Protein AF-0000000085755835 (afdb_homodimer)

Foldseek 3Di:
DPPPPPPPPPPPPPPPPPPPAFDWFQWPQGIETWDKDWDDFPVDPDTWIKTKFAFAAQFDQCAQVNQLAATHGDHRDPDYHYRYDHFAAEDADDDPLCPQFADVHHYDSRFWGKMKMAIPQADFQFAEEEEQEDDPLHDDFQPTPPNQQVVLCRLLNHMYMTTHFHGDCRQFQALLDRLRAGRNRLSSVLSVLVSCLRTVNRVRHNQQLYEYEYFAVRLQSQQLLLLFPSRVNRHQAYEREQDHCLFLVAWADESVLSNVLLCVLCVLLVQHDPDSVPVNSSSNSVSPDDSVSSVVSSVVCCVVPVQRPRRHGHCNCHSRVDIPVVSLQVLPSQSYQYEYEYEPQQLLVVLCVLVVNDLDQDAAALQLLCCLQWVDRDPVSSVVLCVVQVVQADPVRRCSSSSSNRNCLQRTHLSRLVSQASNVVSNHWYAYEYEYAQFPADPSRRDHPGGYGCRVVCLQSQVQRDPDPPDNGDPLSNVLSSLNSQLVSQCSRPVASCDDDHDDPQADGRDTAYPVFQWHFYRGSRRDIDHCPVVVSSCCLPPVSVVVVVVVPDDDQGLRSDRDDPPPPVSPNHNRHSSNSSCCVPPDPVSVVVVVPPPPPPPVVVPDDPPVVVD/DPPPPPPPPPPPPPPPPPPPDFDWFQWPQGIETWDWDWDDFPVDPDTWIKTKFAFAAQFDQCAQVNQLAATHGDHRDPDYHYRYDHFAAEDADDDPLCVLFAPPHHYDSRFWGKMKMAIPQADFQFAEEEEQEDDPLHDDFQPTPLNQQVVLCRLLNHMYMTTHFHGDCRQFQALLDRLRDGRNRLSSVLSVLVSCLRTVNRVRHHQQLYEYEYFAVRLQSQQLLLLFPSRVNRHQAYEREQDHCLFLVAWADESVLSNVLLCVLCVLLVQHDPDSVPVNSSSNSVSPDDSVSSNVSSVVCCVVPVQRPRRHGHCNCHSRVDIPVVSLQVLPSQSYQYEYEYEPQQLLVVLCVLVVNDLDQDADALQLLCCLQWVWRDPVSSVVLCVVQVVQADPVRRCSSSSSNSNCLQRTHLSRLVSQASNVVSNHWYAYEYEYAQFPADPSRRDHPGGYGCRLSCLQSQVQSDPDPPDNGDPLSNVLSSLNSQLVSQCSRPVASCDDDHDDPQADGRDTAYPVFQWHFYRGSRRDIDHCPVVVSSCCLPPVSVVVVVVVPDDDQGLRSDRDDPPPPVPPNHNDHSSNSSCCVPPDPVSVVVVVPPPPPPPVVVPDDPPVVVD

Organism: Holothuria leucospilota (NCBI:txid206669)

InterPro domains:
  IPR002018 Carboxylesterase, type B [PF00135] (22-541)
  IPR019819 Carboxylesterase type B, conserved site [PS00941] (109-119)
  IPR029058 Alpha/Beta hydrolase fold [G3DSA:3.40.50.1820] (19-554)
  IPR029058 Alpha/Beta hydrolase fold [SSF53474] (23-548)
  IPR050654 Acetylcholinesterase-related enzymes [PTHR43918] (19-557)

Solvent-accessible surface area (backbone atoms only — not comparable to full-atom values): 64314 Å² total; per-residue (Å²): 129,88,76,79,79,77,80,77,78,78,76,76,76,73,77,74,74,69,82,71,76,63,49,68,38,64,44,94,42,32,32,38,33,26,36,76,44,72,48,68,40,96,86,47,95,65,69,36,46,30,40,33,33,24,40,43,62,46,31,42,68,42,46,64,91,36,40,59,43,74,71,43,71,40,71,65,48,86,63,75,44,80,13,72,46,83,52,36,26,31,56,56,77,88,48,78,88,44,45,81,32,46,50,88,53,51,68,26,69,64,16,48,24,32,31,42,38,34,24,69,75,37,51,84,56,14,35,29,37,38,44,35,50,30,43,76,54,41,42,67,36,29,71,16,57,68,56,55,45,62,51,32,21,57,74,42,37,27,30,42,34,28,32,37,47,50,23,40,70,67,8,22,41,29,45,47,43,79,54,19,34,61,38,32,24,56,51,33,48,45,44,46,43,51,43,42,52,74,37,32,52,56,74,36,28,26,50,79,33,20,19,36,30,20,35,35,44,9,2,22,47,42,42,48,37,52,61,10,77,78,40,32,84,54,46,41,29,40,32,22,35,52,31,44,62,58,25,61,89,53,67,68,42,48,38,67,55,30,36,55,44,33,52,54,51,19,55,78,66,74,27,64,45,98,46,82,82,42,46,53,53,30,40,56,47,59,50,69,52,52,72,66,54,50,53,50,47,49,53,49,46,48,67,74,37,52,65,55,73,67,59,45,49,44,45,68,60,55,63,29,66,53,54,70,66,58,43,55,69,66,28,85,47,30,84,31,28,37,38,35,35,40,39,71,31,35,8,48,52,55,47,35,53,69,62,71,56,57,96,57,85,71,86,26,47,62,60,51,37,21,25,68,56,53,29,30,87,42,74,51,55,31,27,48,52,39,28,47,35,44,89,40,41,43,91,86,58,38,28,41,54,26,34,9,51,47,39,19,37,65,46,40,54,40,30,50,53,51,51,52,36,50,46,31,73,40,55,18,54,31,36,36,39,38,34,62,47,58,53,96,68,50,84,61,75,82,50,87,83,48,23,34,55,68,46,66,50,42,31,46,22,22,48,54,63,45,91,44,93,87,52,82,62,50,71,62,48,38,52,41,17,51,52,45,24,43,27,53,39,12,23,48,67,64,62,33,49,60,32,81,65,78,69,61,86,82,46,62,76,73,52,71,37,39,82,83,65,37,30,28,33,33,45,38,89,64,38,46,76,48,55,54,80,65,44,39,55,34,39,26,60,71,50,26,49,58,51,52,58,58,56,59,67,76,76,78,41,41,15,64,76,68,66,73,80,80,66,76,62,80,86,71,66,51,65,41,49,69,46,48,41,44,46,72,74,70,46,55,72,63,56,49,42,45,54,53,59,51,76,55,68,69,62,59,74,70,73,63,76,70,42,74,81,60,101,132,86,76,76,79,76,77,77,77,76,75,73,75,70,78,74,72,66,82,72,76,62,48,70,38,64,44,93,43,32,33,39,33,25,37,74,46,74,49,69,39,98,87,45,94,66,70,36,46,30,40,32,32,24,39,44,61,45,30,43,68,40,47,65,91,36,40,55,43,74,71,44,70,39,72,65,49,86,62,75,44,80,12,72,47,84,52,36,25,31,56,56,77,90,48,77,88,45,45,83,42,47,52,88,55,50,69,27,67,62,16,48,26,32,32,42,37,34,25,69,75,36,50,84,56,14,34,28,37,39,44,36,51,31,46,76,52,42,42,67,39,32,71,20,50,75,55,50,44,60,52,30,21,55,74,41,38,27,32,41,33,28,32,36,46,48,22,40,72,66,9,22,42,31,43,46,43,80,55,18,34,62,37,33,25,56,51,34,48,46,43,47,44,50,44,42,51,74,37,32,51,57,74,36,26,25,50,78,33,20,20,35,30,19,35,34,44,10,2,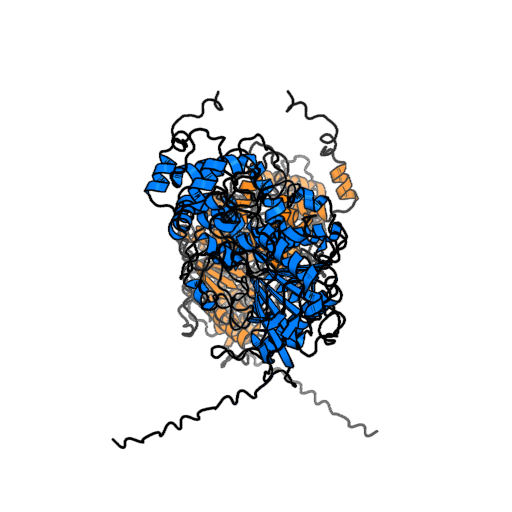23,46,43,42,48,37,50,61,9,78,79,39,32,86,54,45,38,30,39,32,24,34,53,32,43,61,59,25,62,89,53,66,66,40,47,37,68,54,30,35,56,44,33,52,55,51,19,57,77,68,74,26,65,45,98,45,82,82,42,44,53,54,30,40,55,46,58,51,69,52,51,72,66,55,50,54,50,48,49,52,51,44,48,67,75,37,54,66,55,74,68,59,45,51,44,45,69,59,54,63,28,64,52,56,71,67,58,42,55,69,66,28,86,47,29,84,31,29,36,36,36,35,39,39,72,30,35,8,49,52,55,45,34,52,68,61,71,56,58,96,57,86,71,84,26,46,63,60,51,38,19,23,66,55,52,28,29,86,42,73,50,53,31,27,47,50,38,26,48,36,42,89,40,42,43,92,86,58,38,29,40,55,25,35,9,50,46,39,18,38,66,44,40,55,39,30,50,54,49,50,52,39,50,45,31,73,40,54,17,54,31,35,36,40,38,34,64,48,58,54,95,68,47,84,60,72,80,50,87,83,46,23,33,54,68,45,66,46,40,30,46,21,24,49,55,63,44,88,44,92,87,52,81,60,50,70,62,50,38,50,41,16,50,52,45,25,43,26,53,39,12,24,50,68,65,65,33,48,62,33,83,66,78,70,63,85,81,47,58,77,72,51,69,36,39,82,84,65,38,30,27,32,33,45,39,91,65,37,48,77,48,55,53,79,66,45,39,56,35,40,26,60,72,49,27,48,58,52,52,58,57,57,60,68,74,74,78,41,40,12,64,78,69,69,76,81,80,66,76,62,80,86,70,68,50,66,43,49,66,47,48,42,44,46,73,73,69,47,55,73,63,58,49,43,47,57,55,58,50,76,61,67,69,61,61,72,68,72,60,73,74,46,74,76,69,100

Secondary structure (DSSP, 8-state):
-----------------------EEE-SS-EEE-EEEEE--TTSSS-EEEEEEEEEE-B----GGGTTS---BPPP-SSEEE--SPPPBPS----GGGTTTS-SPPB-S---EEEEEEETTPPTTEEEEEEE--STTTS--TTSTT---HHHHHHHT-EEEEE----HHHHH---SSSSS-S-HHHHHHHHHHHHHHHHGGGGTEEEEEEEEEEETHHHHHHHHHHH-HHHHTT-SEEEEES--TTSGGGPPBPHHHHHHHHHHHHHHHT---SSTT-HHHHHHHHHTS-HHHHHHHHHHHHHH-TTS-TT--B--SSS-SS-HHHHHHH-TTTTSEEEEEEETBHHHHHHHHHTT--SSPPP--HHHHHHHHHS---HHHHHHHHHHTGGGS-TTS--HHHHHHHHHIIIIIHHHHHHHHHHHHHT--EEEEEE----SS-SSTT-TT--BTTHHHHHHTTGGGS--TT----HHHHHHHHHHHHHHHHHHHHS-TTSSSPPPTTS---PPP-TTT-EEEEESSS--EEESTTHHHHHIIIIIHHHHHHHTTTS--------S-----TT------HHHHHHHHH--HHHHHHHHHSS---SHHHHS---STT-/-----------------------EEE-SS-EEE-EEEEE--TT-SS-EEEEEEEEEE-B----GGGTTS---BPPP-SSEEE--SPPPBPS----GGGTTTS-SPPB-S---EEEEEEETTPPTTEEEEEEE--STTTS--TTSGGG--HHHHHHHT-EEEEE----HHHHH---SSSSS-S-HHHHHHHHHHHHHHHHGGGGTEEEEEEEEEEETHHHHHHHHHHH-HHHHTT-SEEEEES--TTSGGGPPBPHHHHHHHHHHHHHHHT---SSTT-HHHHHHHHHTS-HHHHHHHHHHHHHH-TTS-TT--B--SSS-SS-HHHHHHH-TTTTSEEEEEEETBHHHHHHHHHTT--SSPPP--HHHHHHHHHS---HHHHHHHHHHTGGGS-TTS--HHHHHHHHHIIIIIHHHHHHHHHHHHHT--EEEEEE----SS-SSTT-TT--BTTHHHHHHTTGGGS--TT----HHHHHHHHHHHHHHHHHHHHS-TTSSSPPPTTS---PPP-TTT-EEEEESSS--EEESTTHHHHHIIIIIHHHHHHHTTTS--------S-----TT------HHHHHHHHH--HHHHHHHHHS----SHHHHS---TTT-

pLDDT: mean 81.97, std 22.8, range [16.27, 98.81]

Structure (mmCIF, N/CA/C/O backbone):
data_AF-0000000085755835-model_v1
#
loop_
_entity.id
_entity.type
_entity.pdbx_description
1 polymer Acetylcholinesterase
#
loop_
_atom_site.group_PDB
_atom_site.id
_atom_site.type_symbol
_atom_site.label_atom_id
_atom_site.label_alt_id
_atom_site.label_comp_id
_atom_site.label_asym_id
_atom_site.label_entity_id
_atom_site.label_seq_id
_atom_site.pdbx_PDB_ins_code
_atom_site.Cartn_x
_atom_site.Cartn_y
_atom_site.Cartn_z
_atom_site.occupancy
_atom_site.B_iso_or_equiv
_atom_site.auth_seq_id
_atom_site.auth_comp_id
_atom_site.auth_asym_id
_atom_site.auth_atom_id
_atom_site.pdbx_PDB_model_num
ATOM 1 N N . MET A 1 1 ? -49.781 -33.688 25.578 1 23.83 1 MET A N 1
ATOM 2 C CA . MET A 1 1 ? -48.594 -34.25 24.938 1 23.83 1 MET A CA 1
ATOM 3 C C . MET A 1 1 ? -48.938 -34.812 23.547 1 23.83 1 MET A C 1
ATOM 5 O O . MET A 1 1 ? -48.625 -35.969 23.25 1 23.83 1 MET A O 1
ATOM 9 N N . LYS A 1 2 ? -49.875 -34.062 22.859 1 28.98 2 LYS A N 1
ATOM 10 C CA . LYS A 1 2 ? -50.438 -34.688 21.656 1 28.98 2 LYS A CA 1
ATOM 11 C C . LYS A 1 2 ? -49.375 -34.906 20.578 1 28.98 2 LYS A C 1
ATOM 13 O O . LYS A 1 2 ? -48.75 -33.969 20.109 1 28.98 2 LYS A O 1
ATOM 18 N N . LEU A 1 3 ? -48.844 -36.188 20.5 1 27.78 3 LEU A N 1
ATOM 19 C CA . LEU A 1 3 ? -47.719 -36.781 19.734 1 27.78 3 LEU A CA 1
ATOM 20 C C . LEU A 1 3 ? -48.031 -36.781 18.25 1 27.78 3 LEU A C 1
ATOM 22 O O . LEU A 1 3 ? -48.969 -37.469 17.812 1 27.78 3 LEU A O 1
ATOM 26 N N . LEU A 1 4 ? -48.094 -35.656 17.578 1 38.84 4 LEU A N 1
ATOM 27 C CA . LEU A 1 4 ? -48.344 -35.656 16.141 1 38.84 4 LEU A CA 1
ATOM 28 C C . LEU A 1 4 ? -47.312 -36.5 15.422 1 38.84 4 LEU A C 1
ATOM 30 O O . LEU A 1 4 ? -46.125 -36.281 15.539 1 38.84 4 LEU A O 1
ATOM 34 N N . SER A 1 5 ? -47.719 -37.781 15.047 1 31.34 5 SER A N 1
ATOM 35 C CA . SER A 1 5 ? -47 -38.812 14.305 1 31.34 5 SER A CA 1
ATOM 36 C C . SER A 1 5 ? -46.688 -38.344 12.883 1 31.34 5 SER A C 1
ATOM 38 O O . SER A 1 5 ? -47.594 -38.094 12.094 1 31.34 5 SER A O 1
ATOM 40 N N . VAL A 1 6 ? -45.688 -37.562 12.719 1 38.47 6 VAL A N 1
ATOM 41 C CA . VAL A 1 6 ? -45.281 -37.188 11.383 1 38.47 6 VAL A CA 1
ATOM 42 C C . VAL A 1 6 ? -44.812 -38.406 10.602 1 38.47 6 VAL A C 1
ATOM 44 O O . VAL A 1 6 ? -43.875 -39.094 11 1 38.47 6 VAL A O 1
ATOM 47 N N . VAL A 1 7 ? -45.719 -39.062 9.828 1 35.09 7 VAL A N 1
ATOM 48 C CA . VAL A 1 7 ? -45.469 -40.125 8.891 1 35.09 7 VAL A CA 1
ATOM 49 C C . VAL A 1 7 ? -44.5 -39.656 7.812 1 35.09 7 VAL A C 1
ATOM 51 O O . VAL A 1 7 ? -44.781 -38.719 7.066 1 35.09 7 VAL A O 1
ATOM 54 N N . VAL A 1 8 ? -43.25 -39.875 8.023 1 36.06 8 VAL A N 1
ATOM 55 C CA . VAL A 1 8 ? -42.188 -39.656 7.047 1 36.06 8 VAL A CA 1
ATOM 56 C C . VAL A 1 8 ? -42.344 -40.625 5.875 1 36.06 8 VAL A C 1
ATOM 58 O O . VAL A 1 8 ? -42.25 -41.844 6.043 1 36.06 8 VAL A O 1
ATOM 61 N N . LEU A 1 9 ? -43.188 -40.281 4.926 1 34 9 LEU A N 1
ATOM 62 C CA . LEU A 1 9 ? -43.281 -41.062 3.68 1 34 9 LEU A CA 1
ATOM 63 C C . LEU A 1 9 ? -41.938 -41.094 2.969 1 34 9 LEU A C 1
ATOM 65 O O . LEU A 1 9 ? -41.406 -40.062 2.582 1 34 9 LEU A O 1
ATOM 69 N N . ALA A 1 10 ? -41.219 -42.188 3.125 1 34.81 10 ALA A N 1
ATOM 70 C CA . ALA A 1 10 ? -40 -42.562 2.424 1 34.81 10 ALA A CA 1
ATOM 71 C C . ALA A 1 10 ? -40.25 -42.719 0.925 1 34.81 10 ALA A C 1
ATOM 73 O O . ALA A 1 10 ? -40.969 -43.625 0.491 1 34.81 10 ALA A O 1
ATOM 74 N N . PHE A 1 11 ? -40.375 -41.625 0.234 1 34.16 11 PHE A N 1
ATOM 75 C CA . PHE A 1 11 ? -40.375 -41.719 -1.221 1 34.16 11 PHE A CA 1
ATOM 76 C C . PHE A 1 11 ? -39.125 -42.438 -1.708 1 34.16 11 PHE A C 1
ATOM 78 O O . PHE A 1 11 ? -38.031 -41.969 -1.535 1 34.16 11 PHE A O 1
ATOM 85 N N . SER A 1 12 ? -39.219 -43.75 -1.817 1 31.33 12 SER A N 1
ATOM 86 C CA . SER A 1 12 ? -38.219 -44.531 -2.504 1 31.33 12 SER A CA 1
ATOM 87 C C . SER A 1 12 ? -38.062 -44.125 -3.961 1 31.33 12 SER A C 1
ATOM 89 O O . SER A 1 12 ? -39 -44.281 -4.758 1 31.33 12 SER A O 1
ATOM 91 N N . THR A 1 13 ? -37.375 -43.062 -4.227 1 33.41 13 THR A N 1
ATOM 92 C CA . THR A 1 13 ? -37 -42.812 -5.609 1 33.41 13 THR A CA 1
ATOM 93 C C . THR A 1 13 ? -36.312 -44.031 -6.219 1 33.41 13 THR A C 1
ATOM 95 O O . THR A 1 13 ? -35.25 -44.438 -5.766 1 33.41 13 THR A O 1
ATOM 98 N N . THR A 1 14 ? -37.031 -44.969 -6.676 1 33.5 14 THR A N 1
ATOM 99 C CA . THR A 1 14 ? -36.5 -46 -7.555 1 33.5 14 THR A CA 1
ATOM 100 C C . THR A 1 14 ? -35.781 -45.344 -8.734 1 33.5 14 THR A C 1
ATOM 102 O O . THR A 1 14 ? -36.375 -44.625 -9.523 1 33.5 14 THR A O 1
ATOM 105 N N . ILE A 1 15 ? -34.5 -45.125 -8.609 1 34.16 15 ILE A N 1
ATOM 106 C CA . ILE A 1 15 ? -33.656 -44.906 -9.781 1 34.16 15 ILE A CA 1
ATOM 107 C C . ILE A 1 15 ? -33.875 -46.031 -10.789 1 34.16 15 ILE A C 1
ATOM 109 O O . ILE A 1 15 ? -33.531 -47.188 -10.516 1 34.16 15 ILE A O 1
ATOM 113 N N . VAL A 1 16 ? -34.969 -46.062 -11.516 1 35.31 16 VAL A N 1
ATOM 114 C CA . VAL A 1 16 ? -35.062 -46.906 -12.703 1 35.31 16 VAL A CA 1
ATOM 115 C C . VAL A 1 16 ? -33.781 -46.812 -13.531 1 35.31 16 VAL A C 1
ATOM 117 O O . VAL A 1 16 ? -33.469 -45.75 -14.055 1 35.31 16 VAL A O 1
ATOM 120 N N . GLU A 1 17 ? -32.812 -47.594 -13.266 1 36.12 17 GLU A N 1
ATOM 121 C CA . GLU A 1 17 ? -31.688 -47.844 -14.18 1 36.12 17 GLU A CA 1
ATOM 122 C C . GLU A 1 17 ? -32.188 -48.188 -15.578 1 36.12 17 GLU A C 1
ATOM 124 O O . GLU A 1 17 ? -32.719 -49.25 -15.82 1 36.12 17 GLU A O 1
ATOM 129 N N . SER A 1 18 ? -32.938 -47.375 -16.234 1 37.66 18 SER A N 1
ATOM 130 C CA . SER A 1 18 ? -33.125 -47.688 -17.656 1 37.66 18 SER A CA 1
ATOM 131 C C . SER A 1 18 ? -31.922 -48.406 -18.25 1 37.66 18 SER A C 1
ATOM 133 O O . SER A 1 18 ? -30.781 -48.188 -17.812 1 37.66 18 SER A O 1
ATOM 135 N N . GLY A 1 19 ? -31.922 -49.594 -18.625 1 41.84 19 GLY A N 1
ATOM 136 C CA . GLY A 1 19 ? -30.938 -50.469 -19.266 1 41.84 19 GLY A CA 1
ATOM 137 C C . GLY A 1 19 ? -29.969 -49.688 -20.156 1 41.84 19 GLY A C 1
ATOM 138 O O . GLY A 1 19 ? -30 -49.844 -21.375 1 41.84 19 GLY A O 1
ATOM 139 N N . LEU A 1 20 ? -29.781 -48.5 -20.078 1 49.25 20 LEU A N 1
ATOM 140 C CA . LEU A 1 20 ? -28.875 -47.781 -20.969 1 49.25 20 LEU A CA 1
ATOM 141 C C . LEU A 1 20 ? -27.531 -48.5 -21.094 1 49.25 20 LEU A C 1
ATOM 143 O O . LEU A 1 20 ? -26.891 -48.781 -20.078 1 49.25 20 LEU A O 1
ATOM 147 N N . ARG A 1 21 ? -27.281 -49.219 -22.219 1 68.62 21 ARG A N 1
ATOM 148 C CA . ARG A 1 21 ? -26.109 -50 -22.625 1 68.62 21 ARG A CA 1
ATOM 149 C C . ARG A 1 21 ? -24.828 -49.219 -22.328 1 68.62 21 ARG A C 1
ATOM 151 O O . ARG A 1 21 ? -24.734 -48.031 -22.625 1 68.62 21 ARG A O 1
ATOM 158 N N . HIS A 1 22 ? -23.953 -49.75 -21.484 1 82.19 22 HIS A N 1
ATOM 159 C CA . HIS A 1 22 ? -22.609 -49.219 -21.203 1 82.19 22 HIS A CA 1
ATOM 160 C C . HIS A 1 22 ? -21.859 -48.938 -22.5 1 82.19 22 HIS A C 1
ATOM 162 O O . HIS A 1 22 ? -21.891 -49.719 -23.438 1 82.19 22 HIS A O 1
ATOM 168 N N . PRO A 1 23 ? -21.469 -47.656 -22.578 1 90.81 23 PRO A N 1
ATOM 169 C CA . PRO A 1 23 ? -20.672 -47.344 -23.766 1 90.81 23 PRO A CA 1
ATOM 170 C C . PRO A 1 23 ? -19.359 -48.125 -23.812 1 90.81 23 PRO A C 1
ATOM 172 O O . PRO A 1 23 ? -18.719 -48.344 -22.766 1 90.81 23 PRO A O 1
ATOM 175 N N . SER A 1 24 ? -19.016 -48.656 -24.938 1 93.69 24 SER A N 1
ATOM 176 C CA . SER A 1 24 ? -17.781 -49.375 -25.125 1 93.69 24 SER A CA 1
ATOM 177 C C . SER A 1 24 ? -16.938 -48.781 -26.25 1 93.69 24 SER A C 1
ATOM 179 O O . SER A 1 24 ? -17.484 -48.344 -27.266 1 93.69 24 SER A O 1
ATOM 181 N N . VAL A 1 25 ? -15.68 -48.688 -26.047 1 95 25 VAL A N 1
ATOM 182 C CA . VAL A 1 25 ? -14.75 -48.125 -27.031 1 95 25 VAL A CA 1
ATOM 183 C C . VAL A 1 25 ? -13.602 -49.125 -27.266 1 95 25 VAL A C 1
ATOM 185 O O . VAL A 1 25 ? -13.016 -49.625 -26.328 1 95 25 VAL A O 1
ATOM 188 N N . ASP A 1 26 ? -13.234 -49.344 -28.5 1 93.19 26 ASP A N 1
ATOM 189 C CA . ASP A 1 26 ? -12.094 -50.188 -28.859 1 93.19 26 ASP A CA 1
ATOM 190 C C . ASP A 1 26 ? -10.82 -49.344 -28.984 1 93.19 26 ASP A C 1
ATOM 192 O O . ASP A 1 26 ? -10.75 -48.438 -29.812 1 93.19 26 ASP A O 1
ATOM 196 N N . THR A 1 27 ? -9.891 -49.688 -28.141 1 91.69 27 THR A N 1
ATOM 197 C CA . THR A 1 27 ? -8.594 -49.031 -28.188 1 91.69 27 THR A CA 1
ATOM 198 C C . THR A 1 27 ? -7.508 -49.969 -28.656 1 91.69 27 THR A C 1
ATOM 200 O O . THR A 1 27 ? -7.789 -51.125 -28.969 1 91.69 27 THR A O 1
ATOM 203 N N . GLY A 1 28 ? -6.262 -49.438 -28.781 1 87 28 GLY A N 1
ATOM 204 C CA . GLY A 1 28 ? -5.137 -50.312 -29.094 1 87 28 GLY A CA 1
ATOM 205 C C . GLY A 1 28 ? -4.82 -51.312 -28.016 1 87 28 GLY A C 1
ATOM 206 O O . GLY A 1 28 ? -4.172 -52.344 -28.266 1 87 28 GLY A O 1
ATOM 207 N N . LEU A 1 29 ? -5.375 -51.094 -26.812 1 90.69 29 LEU A N 1
ATOM 208 C CA . LEU A 1 29 ? -5.102 -51.969 -25.672 1 90.69 29 LEU A CA 1
ATOM 209 C C . LEU A 1 29 ? -6.219 -53 -25.5 1 90.69 29 LEU A C 1
ATOM 211 O O . LEU A 1 29 ? -6.027 -54.031 -24.828 1 90.69 29 LEU A O 1
ATOM 215 N N . GLY A 1 30 ? -7.312 -52.688 -26.016 1 91.81 30 GLY A N 1
ATOM 216 C CA . GLY A 1 30 ? -8.516 -53.5 -25.844 1 91.81 30 GLY A CA 1
ATOM 217 C C . GLY A 1 30 ? -9.781 -52.688 -25.734 1 91.81 30 GLY A C 1
ATOM 218 O O . GLY A 1 30 ? -9.75 -51.469 -25.953 1 91.81 30 GLY A O 1
ATOM 219 N N . THR A 1 31 ? -10.859 -53.406 -25.516 1 95.12 31 THR A N 1
ATOM 220 C CA . THR A 1 31 ? -12.148 -52.75 -25.406 1 95.12 31 THR A CA 1
ATOM 221 C C . THR A 1 31 ? -12.375 -52.219 -24 1 95.12 31 THR A C 1
ATOM 223 O O . THR A 1 31 ? -12.18 -52.969 -23.016 1 95.12 31 THR A O 1
ATOM 226 N N . VAL A 1 32 ? -12.773 -50.969 -23.906 1 96.5 32 VAL A N 1
ATOM 227 C CA . VAL A 1 32 ? -13.008 -50.312 -22.609 1 96.5 32 VAL A CA 1
ATOM 228 C C . VAL A 1 32 ? -14.5 -50.062 -22.438 1 96.5 32 VAL A C 1
ATOM 230 O O . VAL A 1 32 ? -15.148 -49.469 -23.312 1 96.5 32 VAL A O 1
ATOM 233 N N . LEU A 1 33 ? -15.047 -50.531 -21.328 1 96.56 33 LEU A N 1
ATOM 234 C CA . LEU A 1 33 ? -16.453 -50.312 -20.984 1 96.56 33 LEU A CA 1
ATOM 235 C C . LEU A 1 33 ? -16.594 -49.156 -19.984 1 96.56 33 LEU A C 1
ATOM 237 O O . LEU A 1 33 ? -16.016 -49.219 -18.891 1 96.56 33 LEU A O 1
ATOM 241 N N . GLY A 1 34 ? -17.344 -48.188 -20.422 1 96.19 34 GLY A N 1
ATOM 242 C CA . GLY A 1 34 ? -17.547 -47.031 -19.547 1 96.19 34 GLY A CA 1
ATOM 243 C C . GLY A 1 34 ? -18.984 -46.906 -19.047 1 96.19 34 GLY A C 1
ATOM 244 O O . GLY A 1 34 ? -19.688 -47.906 -18.938 1 96.19 34 GLY A O 1
ATOM 245 N N . GLN A 1 35 ? -19.266 -45.656 -18.516 1 94.94 35 GLN A N 1
ATOM 246 C CA . GLN A 1 35 ? -20.594 -45.312 -18.016 1 94.94 35 GLN A CA 1
ATOM 247 C C . GLN A 1 35 ? -21.125 -44.031 -18.688 1 94.94 35 GLN A C 1
ATOM 249 O O . GLN A 1 35 ? -20.391 -43.375 -19.406 1 94.94 35 GLN A O 1
ATOM 254 N N . ARG A 1 36 ? -22.469 -43.875 -18.484 1 93.94 36 ARG A N 1
ATOM 255 C CA . ARG A 1 36 ? -23.125 -42.688 -19 1 93.94 36 ARG A CA 1
ATOM 256 C C . ARG A 1 36 ? -23.859 -41.938 -17.891 1 93.94 36 ARG A C 1
ATOM 258 O O . ARG A 1 36 ? -24.359 -42.562 -16.953 1 93.94 36 ARG A O 1
ATOM 265 N N . ARG A 1 37 ? -23.766 -40.688 -17.969 1 91.69 37 ARG A N 1
ATOM 266 C CA . ARG A 1 37 ? -24.5 -39.812 -17.062 1 91.69 37 ARG A CA 1
ATOM 267 C C . ARG A 1 37 ? -25.078 -38.625 -17.797 1 91.69 37 ARG A C 1
ATOM 269 O O . ARG A 1 37 ? -24.438 -38.062 -18.688 1 91.69 37 ARG A O 1
ATOM 276 N N . ASN A 1 38 ? -26.391 -38.312 -17.484 1 91.94 38 ASN A N 1
ATOM 277 C CA . ASN A 1 38 ? -26.984 -37.094 -17.984 1 91.94 38 ASN A CA 1
ATOM 278 C C . ASN A 1 38 ? -26.719 -35.938 -17.031 1 91.94 38 ASN A C 1
ATOM 280 O O . ASN A 1 38 ? -27.25 -35.906 -15.922 1 91.94 38 ASN A O 1
ATOM 284 N N . PHE A 1 39 ? -25.938 -35.031 -17.5 1 91.06 39 PHE A N 1
ATOM 285 C CA . PHE A 1 39 ? -25.688 -33.844 -16.688 1 91.06 39 PHE A CA 1
ATOM 286 C C . PHE A 1 39 ? -26.766 -32.812 -16.906 1 91.06 39 PHE A C 1
ATOM 288 O O . PHE A 1 39 ? -27.016 -32.375 -18.047 1 91.06 39 PHE A O 1
ATOM 295 N N . SER A 1 40 ? -27.438 -32.438 -15.781 1 89.12 40 SER A N 1
ATOM 296 C CA . SER A 1 40 ? -28.484 -31.406 -15.805 1 89.12 40 SER A CA 1
ATOM 297 C C . SER A 1 40 ? -28.359 -30.469 -14.602 1 89.12 40 SER A C 1
ATOM 299 O O . SER A 1 40 ? -27.953 -30.891 -13.523 1 89.12 40 SER A O 1
ATOM 301 N N . THR A 1 41 ? -28.547 -29.25 -14.82 1 84.44 41 THR A N 1
ATOM 302 C CA . THR A 1 41 ? -28.594 -28.234 -13.773 1 84.44 41 THR A CA 1
ATOM 303 C C . THR A 1 41 ? -29.688 -27.203 -14.07 1 84.44 41 THR A C 1
ATOM 305 O O . THR A 1 41 ? -30.109 -27.062 -15.219 1 84.44 41 THR A O 1
ATOM 308 N N . ARG A 1 42 ? -30.156 -26.484 -13.031 1 82.75 42 ARG A N 1
ATOM 309 C CA . ARG A 1 42 ? -31.203 -25.469 -13.188 1 82.75 42 ARG A CA 1
ATOM 310 C C . ARG A 1 42 ? -30.719 -24.312 -14.047 1 82.75 42 ARG A C 1
ATOM 312 O O . ARG A 1 42 ? -31.516 -23.5 -14.516 1 82.75 42 ARG A O 1
ATOM 319 N N . PHE A 1 43 ? -29.438 -24.297 -14.273 1 83.31 43 PHE A N 1
ATOM 320 C CA . PHE A 1 43 ? -28.859 -23.125 -14.945 1 83.31 43 PHE A CA 1
ATOM 321 C C . PHE A 1 43 ? -28.688 -23.406 -16.438 1 83.31 43 PHE A C 1
ATOM 323 O O . PHE A 1 43 ? -28.375 -22.484 -17.203 1 83.31 43 PHE A O 1
ATOM 330 N N . LEU A 1 44 ? -28.828 -24.656 -16.812 1 82.94 44 LEU A N 1
ATOM 331 C CA . LEU A 1 44 ? -28.734 -25.016 -18.234 1 82.94 44 LEU A CA 1
ATOM 332 C C . LEU A 1 44 ? -30.094 -25.469 -18.766 1 82.94 44 LEU A C 1
ATOM 334 O O . LEU A 1 44 ? -30.844 -26.156 -18.062 1 82.94 44 LEU A O 1
ATOM 338 N N . LYS A 1 45 ? -30.422 -25.109 -19.938 1 80.06 45 LYS A N 1
ATOM 339 C CA . LYS A 1 45 ? -31.703 -25.422 -20.547 1 80.06 45 LYS A CA 1
ATOM 340 C C . LYS A 1 45 ? -31.828 -26.922 -20.844 1 80.06 45 LYS A C 1
ATOM 342 O O . LYS A 1 45 ? -32.906 -27.5 -20.656 1 80.06 45 LYS A O 1
ATOM 347 N N . GLU A 1 46 ? -30.766 -27.547 -21.328 1 85.88 46 GLU A N 1
ATOM 348 C CA . GLU A 1 46 ? -30.828 -28.938 -21.766 1 85.88 46 GLU A CA 1
ATOM 349 C C . GLU A 1 46 ? -29.828 -29.797 -20.984 1 85.88 46 GLU A C 1
ATOM 351 O O . GLU A 1 46 ? -28.797 -29.312 -20.547 1 85.88 46 GLU A O 1
ATOM 356 N N . SER A 1 47 ? -30.25 -30.984 -20.844 1 91.31 47 SER A N 1
ATOM 357 C CA . SER A 1 47 ? -29.344 -31.984 -20.281 1 91.31 47 SER A CA 1
ATOM 358 C C . SER A 1 47 ? -28.375 -32.5 -21.344 1 91.31 47 SER A C 1
ATOM 360 O O . SER A 1 47 ? -28.703 -32.531 -22.531 1 91.31 47 SER A O 1
ATOM 362 N N . VAL A 1 48 ? -27.188 -32.812 -20.875 1 93.25 48 VAL A N 1
ATOM 363 C CA . VAL A 1 48 ? -26.172 -33.344 -21.781 1 93.25 48 VAL A CA 1
ATOM 364 C C . VAL A 1 48 ? -25.688 -34.719 -21.297 1 93.25 48 VAL A C 1
ATOM 366 O O . VAL A 1 48 ? -25.266 -34.844 -20.156 1 93.25 48 VAL A O 1
ATOM 369 N N . GLU A 1 49 ? -25.766 -35.656 -22.156 1 95.19 49 GLU A N 1
ATOM 370 C CA . GLU A 1 49 ? -25.203 -36.969 -21.812 1 95.19 49 GLU A CA 1
ATOM 371 C C . GLU A 1 49 ? -23.688 -36.969 -21.891 1 95.19 49 GLU A C 1
ATOM 373 O O . GLU A 1 49 ? -23.109 -36.438 -22.859 1 95.19 49 GLU A O 1
ATOM 378 N N . VAL A 1 50 ? -23.125 -37.469 -20.875 1 95.75 50 VAL A N 1
ATOM 379 C CA . VAL A 1 50 ? -21.672 -37.625 -20.844 1 95.75 50 VAL A CA 1
ATOM 380 C C . VAL A 1 50 ? -21.312 -39.094 -20.656 1 95.75 50 VAL A C 1
ATOM 382 O O . VAL A 1 50 ? -21.781 -39.75 -19.734 1 95.75 50 VAL A O 1
ATOM 385 N N . ARG A 1 51 ? -20.547 -39.625 -21.609 1 96.81 51 ARG A N 1
ATOM 386 C CA . ARG A 1 51 ? -19.891 -40.906 -21.438 1 96.81 51 ARG A CA 1
ATOM 387 C C . ARG A 1 51 ? -18.547 -40.781 -20.75 1 96.81 51 ARG A C 1
ATOM 389 O O . ARG A 1 51 ? -17.75 -39.906 -21.094 1 96.81 51 ARG A O 1
ATOM 396 N N . TYR A 1 52 ? -18.359 -41.594 -19.781 1 96 52 TYR A N 1
ATOM 397 C CA . TYR A 1 52 ? -17.078 -41.438 -19.078 1 96 52 TYR A CA 1
ATOM 398 C C . TYR A 1 52 ? -16.5 -42.812 -18.734 1 96 52 TYR A C 1
ATOM 400 O O . TYR A 1 52 ? -17.234 -43.781 -18.562 1 96 52 TYR A O 1
ATOM 408 N N . TYR A 1 53 ? -15.25 -42.875 -18.75 1 96.81 53 TYR A N 1
ATOM 409 C CA . TYR A 1 53 ? -14.414 -44.062 -18.531 1 96.81 53 TYR A CA 1
ATOM 410 C C . TYR A 1 53 ? -13.398 -43.812 -17.422 1 96.81 53 TYR A C 1
ATOM 412 O O . TYR A 1 53 ? -12.57 -42.906 -17.531 1 96.81 53 TYR A O 1
ATOM 420 N N . LEU A 1 54 ? -13.516 -44.594 -16.359 1 95.25 54 LEU A N 1
ATOM 421 C CA . LEU A 1 54 ? -12.68 -44.375 -15.18 1 95.25 54 LEU A CA 1
ATOM 422 C C . LEU A 1 54 ? -11.633 -45.469 -15.039 1 95.25 54 LEU A C 1
ATOM 424 O O . LEU A 1 54 ? -11.906 -46.625 -15.336 1 95.25 54 LEU A O 1
ATOM 428 N N . GLY A 1 55 ? -10.414 -45.031 -14.633 1 95.06 55 GLY A N 1
ATOM 429 C CA . GLY A 1 55 ? -9.406 -46 -14.195 1 95.06 55 GLY A CA 1
ATOM 430 C C . GLY A 1 55 ? -8.828 -46.812 -15.336 1 95.06 55 GLY A C 1
ATOM 431 O O . GLY A 1 55 ? -8.602 -48 -15.188 1 95.06 55 GLY A O 1
ATOM 432 N N . ILE A 1 56 ? -8.664 -46.219 -16.438 1 96.94 56 ILE A N 1
ATOM 433 C CA . ILE A 1 56 ? -7.988 -46.906 -17.531 1 96.94 56 ILE A CA 1
ATOM 434 C C . ILE A 1 56 ? -6.48 -46.938 -17.281 1 96.94 56 ILE A C 1
ATOM 436 O O . ILE A 1 56 ? -5.867 -45.875 -17.078 1 96.94 56 ILE A O 1
ATOM 440 N N . PRO A 1 57 ? -5.848 -48.094 -17.25 1 96.88 57 PRO A N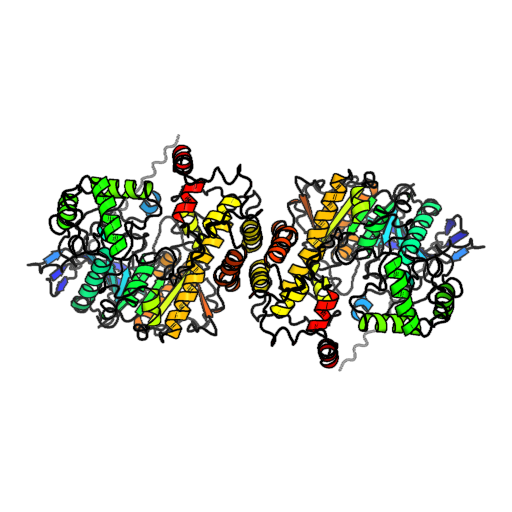 1
ATOM 441 C CA . PRO A 1 57 ? -4.398 -48.094 -17.031 1 96.88 57 PRO A CA 1
ATOM 442 C C . PRO A 1 57 ? -3.625 -47.531 -18.219 1 96.88 57 PRO A C 1
ATOM 444 O O . PRO A 1 57 ? -3.828 -47.969 -19.359 1 96.88 57 PRO A O 1
ATOM 447 N N . TYR A 1 58 ? -2.783 -46.625 -18 1 97.75 58 TYR A N 1
ATOM 448 C CA . TYR A 1 58 ? -1.926 -46.156 -19.078 1 97.75 58 TYR A CA 1
ATOM 449 C C . TYR A 1 58 ? -0.513 -46.688 -18.938 1 97.75 58 TYR A C 1
ATOM 451 O O . TYR A 1 58 ? 0.311 -46.531 -19.844 1 97.75 58 TYR A O 1
ATOM 459 N N . ALA A 1 59 ? -0.238 -47.344 -17.844 1 98.25 59 ALA A N 1
ATOM 460 C CA . ALA A 1 59 ? 1.065 -47.938 -17.562 1 98.25 59 ALA A CA 1
ATOM 461 C C . ALA A 1 59 ? 0.913 -49.312 -16.875 1 98.25 59 ALA A C 1
ATOM 463 O O . ALA A 1 59 ? -0.122 -49.594 -16.281 1 98.25 59 ALA A O 1
ATOM 464 N N . ARG A 1 60 ? 2.008 -50.094 -17 1 97.31 60 ARG A N 1
ATOM 465 C CA . ARG A 1 60 ? 2.115 -51.281 -16.141 1 97.31 60 ARG A CA 1
ATOM 466 C C . ARG A 1 60 ? 2.209 -50.875 -14.672 1 97.31 60 ARG A C 1
ATOM 468 O O . ARG A 1 60 ? 2.752 -49.812 -14.344 1 97.31 60 ARG A O 1
ATOM 475 N N . PRO A 1 61 ? 1.604 -51.812 -13.789 1 97.31 61 PRO A N 1
ATOM 476 C CA . PRO A 1 61 ? 1.732 -51.469 -12.375 1 97.31 61 PRO A CA 1
ATOM 477 C C . PRO A 1 61 ? 3.184 -51.25 -11.945 1 97.31 61 PRO A C 1
ATOM 479 O O . PRO A 1 61 ? 4.027 -52.125 -12.18 1 97.31 61 PRO A O 1
ATOM 482 N N . PRO A 1 62 ? 3.475 -50.125 -11.383 1 97.5 62 PRO A N 1
ATOM 483 C CA . PRO A 1 62 ? 4.844 -49.875 -10.93 1 97.5 62 PRO A CA 1
ATOM 484 C C . PRO A 1 62 ? 5.117 -50.438 -9.531 1 97.5 62 PRO A C 1
ATOM 486 O O . PRO A 1 62 ? 5.527 -49.688 -8.633 1 97.5 62 PRO A O 1
ATOM 489 N N . ILE A 1 63 ? 4.973 -51.719 -9.367 1 96.44 63 ILE A N 1
ATOM 490 C CA . ILE A 1 63 ? 5.105 -52.375 -8.078 1 96.44 63 ILE A CA 1
ATOM 491 C C . ILE A 1 63 ? 6.281 -53.344 -8.125 1 96.44 63 ILE A C 1
ATOM 493 O O . ILE A 1 63 ? 6.801 -53.656 -9.203 1 96.44 63 ILE A O 1
ATOM 497 N N . ASP A 1 64 ? 6.723 -53.781 -7.016 1 94.19 64 ASP A N 1
ATOM 498 C CA . ASP A 1 64 ? 7.793 -54.781 -6.863 1 94.19 64 ASP A CA 1
ATOM 499 C C . ASP A 1 64 ? 9.047 -54.344 -7.629 1 94.19 64 ASP A C 1
ATOM 501 O O . ASP A 1 64 ? 9.523 -53.219 -7.461 1 94.19 64 ASP A O 1
ATOM 505 N N . GLU A 1 65 ? 9.414 -55.156 -8.633 1 94.38 65 GLU A N 1
ATOM 506 C CA . GLU A 1 65 ? 10.648 -54.844 -9.344 1 94.38 65 GLU A CA 1
ATOM 507 C C . GLU A 1 65 ? 10.531 -53.562 -10.148 1 94.38 65 GLU A C 1
ATOM 509 O O . GLU A 1 65 ? 11.547 -52.938 -10.5 1 94.38 65 GLU A O 1
ATOM 514 N N . MET A 1 66 ? 9.305 -53.125 -10.312 1 96.5 66 MET A N 1
ATOM 515 C CA . MET A 1 66 ? 9.109 -51.938 -11.133 1 96.5 66 MET A CA 1
ATOM 516 C C . MET A 1 66 ? 9.039 -50.688 -10.266 1 96.5 66 MET A C 1
ATOM 518 O O . MET A 1 66 ? 9.016 -49.562 -10.781 1 96.5 66 MET A O 1
ATOM 522 N N . ARG A 1 67 ? 9.078 -50.875 -8.883 1 97.38 67 ARG A N 1
ATOM 523 C CA . ARG A 1 67 ? 9.18 -49.719 -7.996 1 97.38 67 ARG A CA 1
ATOM 524 C C . ARG A 1 67 ? 10.469 -48.938 -8.258 1 97.38 67 ARG A C 1
ATOM 526 O O . ARG A 1 67 ? 11.539 -49.531 -8.406 1 97.38 67 ARG A O 1
ATOM 533 N N . PHE A 1 68 ? 10.367 -47.625 -8.406 1 97.75 68 PHE A N 1
ATOM 534 C CA . PHE A 1 68 ? 11.484 -46.688 -8.586 1 97.75 68 PHE A CA 1
ATOM 535 C C . PHE A 1 68 ? 12.102 -46.844 -9.969 1 97.75 68 PHE A C 1
ATOM 537 O O . PHE A 1 68 ? 13.281 -46.562 -10.172 1 97.75 68 PHE A O 1
ATOM 544 N N . ARG A 1 69 ? 11.344 -47.344 -10.898 1 97.31 69 ARG A N 1
ATOM 545 C CA . ARG A 1 69 ? 11.742 -47.375 -12.297 1 97.31 69 ARG A CA 1
ATOM 546 C C . ARG A 1 69 ? 10.812 -46.531 -13.164 1 97.31 69 ARG A C 1
ATOM 548 O O . ARG A 1 69 ? 9.719 -46.188 -12.727 1 97.31 69 ARG A O 1
ATOM 555 N N . GLN A 1 70 ? 11.281 -46.188 -14.297 1 97.12 70 GLN A N 1
ATOM 556 C CA . GLN A 1 70 ? 10.398 -45.531 -15.242 1 97.12 70 GLN A CA 1
ATOM 557 C C . GLN A 1 70 ? 9.211 -46.406 -15.602 1 97.12 70 GLN A C 1
ATOM 559 O O . GLN A 1 70 ? 9.359 -47.594 -15.797 1 97.12 70 GLN A O 1
ATOM 564 N N . ALA A 1 71 ? 8.078 -45.812 -15.609 1 97.5 71 ALA A N 1
ATOM 565 C CA . ALA A 1 71 ? 6.883 -46.562 -15.945 1 97.5 71 ALA A CA 1
ATOM 566 C C . ALA A 1 71 ? 6.938 -47.062 -17.391 1 97.5 71 ALA A C 1
ATOM 568 O O . ALA A 1 71 ? 7.52 -46.406 -18.25 1 97.5 71 ALA A O 1
ATOM 569 N N . GLU A 1 72 ? 6.344 -48.156 -17.609 1 97.31 72 GLU A N 1
ATOM 570 C CA . GLU A 1 72 ? 6.211 -48.75 -18.938 1 97.31 72 GLU A CA 1
ATOM 571 C C . GLU A 1 72 ? 4.762 -48.719 -19.406 1 97.31 72 GLU A C 1
ATOM 573 O O . GLU A 1 72 ? 3.836 -48.812 -18.594 1 97.31 72 GLU A O 1
ATOM 578 N N . PRO A 1 73 ? 4.582 -48.625 -20.719 1 97.31 73 PRO A N 1
ATOM 579 C CA . PRO A 1 73 ? 3.207 -48.594 -21.219 1 97.31 73 PRO A CA 1
ATOM 580 C C . PRO A 1 73 ? 2.393 -49.812 -20.766 1 97.31 73 PRO A C 1
ATOM 582 O O . PRO A 1 73 ? 2.938 -50.906 -20.641 1 97.31 73 PRO A O 1
ATOM 585 N N . ALA A 1 74 ? 1.172 -49.594 -20.609 1 96.69 74 ALA A N 1
ATOM 586 C CA . ALA A 1 74 ? 0.256 -50.656 -20.234 1 96.69 74 ALA A CA 1
ATOM 587 C C . ALA A 1 74 ? 0.239 -51.781 -21.281 1 96.69 74 ALA A C 1
ATOM 589 O O . ALA A 1 74 ? 0.318 -51.5 -22.484 1 96.69 74 ALA A O 1
ATOM 590 N N . ASP A 1 75 ? 0.057 -53 -20.828 1 94 75 ASP A N 1
ATOM 591 C CA . ASP A 1 75 ? -0.105 -54.125 -21.734 1 94 75 ASP A CA 1
ATOM 592 C C . ASP A 1 75 ? -1.51 -54.156 -22.328 1 94 75 ASP A C 1
ATOM 594 O O . ASP A 1 75 ? -2.475 -53.75 -21.672 1 94 75 ASP A O 1
ATOM 598 N N . PRO A 1 76 ? -1.546 -54.656 -23.516 1 93.31 76 PRO A N 1
ATOM 599 C CA . PRO A 1 76 ? -2.902 -54.906 -24.016 1 93.31 76 PRO A CA 1
ATOM 600 C C . PRO A 1 76 ? -3.674 -55.906 -23.172 1 93.31 76 PRO A C 1
ATOM 602 O O . PRO A 1 76 ? -3.07 -56.75 -22.516 1 93.31 76 PRO A O 1
ATOM 605 N N . PHE A 1 77 ? -4.879 -55.688 -23.094 1 89.31 77 PHE A N 1
ATOM 606 C CA . PHE A 1 77 ? -5.684 -56.656 -22.328 1 89.31 77 PHE A CA 1
ATOM 607 C C . PHE A 1 77 ? -6.656 -57.375 -23.25 1 89.31 77 PHE A C 1
ATOM 609 O O . PHE A 1 77 ? -7.098 -56.844 -24.266 1 89.31 77 PHE A O 1
ATOM 616 N N . GLU A 1 78 ? -6.836 -58.688 -22.891 1 86.56 78 GLU A N 1
ATOM 617 C CA . GLU A 1 78 ? -7.816 -59.5 -23.594 1 86.56 78 GLU A CA 1
ATOM 618 C C . GLU A 1 78 ? -9.219 -59.281 -23.047 1 86.56 78 GLU A C 1
ATOM 620 O O . GLU A 1 78 ? -9.406 -59.125 -21.844 1 86.56 78 GLU A O 1
ATOM 625 N N . GLY A 1 79 ? -10.188 -59.094 -23.859 1 85.88 79 GLY A N 1
ATOM 626 C CA . GLY A 1 79 ? -11.57 -58.938 -23.438 1 85.88 79 GLY A CA 1
ATOM 627 C C . GLY A 1 79 ? -11.938 -57.469 -23.172 1 85.88 79 GLY A C 1
ATOM 628 O O . GLY A 1 79 ? -11.469 -56.562 -23.859 1 85.88 79 GLY A O 1
ATOM 629 N N . ILE A 1 80 ? -12.938 -57.375 -22.234 1 92.44 80 ILE A N 1
ATOM 630 C CA . ILE A 1 80 ? -13.5 -56.062 -21.922 1 92.44 80 ILE A CA 1
ATOM 631 C C . ILE A 1 80 ? -12.953 -55.562 -20.594 1 92.44 80 ILE A C 1
ATOM 633 O O . ILE A 1 80 ? -13.016 -56.281 -19.578 1 92.44 80 ILE A O 1
ATOM 637 N N . TYR A 1 81 ? -12.242 -54.406 -20.609 1 95 81 TYR A N 1
ATOM 638 C CA . TYR A 1 81 ? -11.797 -53.75 -19.391 1 95 81 TYR A CA 1
ATOM 639 C C . TYR A 1 81 ? -12.922 -52.906 -18.766 1 95 81 TYR A C 1
ATOM 641 O O . TYR A 1 81 ? -13.469 -52.031 -19.422 1 95 81 TYR A O 1
ATOM 649 N N . ASN A 1 82 ? -13.289 -53.156 -17.547 1 95.44 82 ASN A N 1
ATOM 650 C CA . ASN A 1 82 ? -14.32 -52.406 -16.828 1 95.44 82 ASN A CA 1
ATOM 651 C C . ASN A 1 82 ? -13.789 -51.094 -16.312 1 95.44 82 ASN A C 1
ATOM 653 O O . ASN A 1 82 ? -13.156 -51.031 -15.25 1 95.44 82 ASN A O 1
ATOM 657 N N . ALA A 1 83 ? -14.102 -50.062 -16.969 1 96.31 83 ALA A N 1
ATOM 658 C CA . ALA A 1 83 ? -13.633 -48.719 -16.609 1 96.31 83 ALA A CA 1
ATOM 659 C C . ALA A 1 83 ? -14.742 -47.906 -15.945 1 96.31 83 ALA A C 1
ATOM 661 O O . ALA A 1 83 ? -15.008 -46.75 -16.328 1 96.31 83 ALA A O 1
ATOM 662 N N . THR A 1 84 ? -15.367 -48.438 -14.914 1 94.38 84 THR A N 1
ATOM 663 C CA . THR A 1 84 ? -16.5 -47.75 -14.273 1 94.38 84 THR A CA 1
ATOM 664 C C . THR A 1 84 ? -16.156 -47.406 -12.836 1 94.38 84 THR A C 1
ATOM 666 O O . THR A 1 84 ? -16.969 -46.781 -12.141 1 94.38 84 THR A O 1
ATOM 669 N N . GLU A 1 85 ? -14.984 -47.719 -12.398 1 91.25 85 GLU A N 1
ATOM 670 C CA . GLU A 1 85 ? -14.625 -47.5 -11.008 1 91.25 85 GLU A CA 1
ATOM 671 C C . GLU A 1 85 ? -13.492 -46.469 -10.898 1 91.25 85 GLU A C 1
ATOM 673 O O . GLU A 1 85 ? -12.555 -46.5 -11.703 1 91.25 85 GLU A O 1
ATOM 678 N N . VAL A 1 86 ? -13.609 -45.625 -9.859 1 91.19 86 VAL A N 1
ATOM 679 C CA . VAL A 1 86 ? -12.539 -44.656 -9.586 1 91.19 86 VAL A CA 1
ATOM 680 C C . VAL A 1 86 ? -11.266 -45.406 -9.188 1 91.19 86 VAL A C 1
ATOM 682 O O . VAL A 1 86 ? -11.297 -46.281 -8.305 1 91.19 86 VAL A O 1
ATOM 685 N N . PRO A 1 87 ? -10.164 -45.125 -9.836 1 92.69 87 PRO A N 1
ATOM 686 C CA . PRO A 1 87 ? -8.922 -45.812 -9.508 1 92.69 87 PRO A CA 1
ATOM 687 C C . PRO A 1 87 ? -8.32 -45.375 -8.18 1 92.69 87 PRO A C 1
ATOM 689 O O . PRO A 1 87 ? -8.672 -44.312 -7.676 1 92.69 87 PRO A O 1
ATOM 692 N N . PRO A 1 88 ? -7.465 -46.219 -7.598 1 92.94 88 PRO A N 1
ATOM 693 C CA . PRO A 1 88 ? -6.758 -45.75 -6.402 1 92.94 88 PRO A CA 1
ATOM 694 C C . PRO A 1 88 ? -5.836 -44.562 -6.68 1 92.94 88 PRO A C 1
ATOM 696 O O . PRO A 1 88 ? -5.234 -44.469 -7.754 1 92.94 88 PRO A O 1
ATOM 699 N N . SER A 1 89 ? -5.773 -43.688 -5.676 1 92.88 89 SER A N 1
ATOM 700 C CA . SER A 1 89 ? -4.77 -42.656 -5.73 1 92.88 89 SER A CA 1
ATOM 701 C C . SER A 1 89 ? -3.371 -43.188 -5.473 1 92.88 89 SER A C 1
ATOM 703 O O . SER A 1 89 ? -3.221 -44.25 -4.875 1 92.88 89 SER A O 1
ATOM 705 N N . CYS A 1 90 ? -2.393 -42.469 -5.973 1 95.62 90 CYS A N 1
ATOM 706 C CA . CYS A 1 90 ? -1.022 -42.875 -5.66 1 95.62 90 CYS A CA 1
ATOM 707 C C . CYS A 1 90 ? -0.722 -42.688 -4.18 1 95.62 90 CYS A C 1
ATOM 709 O O . CYS A 1 90 ? -1.394 -41.906 -3.504 1 95.62 90 CYS A O 1
ATOM 711 N N . ILE A 1 91 ? 0.302 -43.344 -3.727 1 95.25 91 ILE A N 1
ATOM 712 C CA . ILE A 1 91 ? 0.664 -43.375 -2.312 1 95.25 91 ILE A CA 1
ATOM 713 C C . ILE A 1 91 ? 0.95 -41.938 -1.849 1 95.25 91 ILE A C 1
ATOM 715 O O . ILE A 1 91 ? 1.718 -41.219 -2.486 1 95.25 91 ILE A O 1
ATOM 719 N N . GLN A 1 92 ? 0.283 -41.531 -0.792 1 91.44 92 GLN A N 1
ATOM 720 C CA . GLN A 1 92 ? 0.438 -40.219 -0.165 1 91.44 92 GLN A CA 1
ATOM 721 C C . GLN A 1 92 ? 0.012 -40.25 1.3 1 91.44 92 GLN A C 1
ATOM 723 O O . GLN A 1 92 ? -0.618 -41.219 1.744 1 91.44 92 GLN A O 1
ATOM 728 N N . GLU A 1 93 ? 0.438 -39.219 1.993 1 83.19 93 GLU A N 1
ATOM 729 C CA . GLU A 1 93 ? -0.003 -39.125 3.381 1 83.19 93 GLU A CA 1
ATOM 730 C C . GLU A 1 93 ? -1.432 -38.594 3.473 1 83.19 93 GLU A C 1
ATOM 732 O O . GLU A 1 93 ? -1.824 -37.719 2.703 1 83.19 93 GLU A O 1
ATOM 737 N N . ARG A 1 94 ? -2.148 -39.188 4.344 1 74.31 94 ARG A N 1
ATOM 738 C CA . ARG A 1 94 ? -3.498 -38.688 4.562 1 74.31 94 ARG A CA 1
ATOM 739 C C . ARG A 1 94 ? -3.471 -37.375 5.344 1 74.31 94 ARG A C 1
ATOM 741 O O . ARG A 1 94 ? -2.814 -37.281 6.383 1 74.31 94 ARG A O 1
ATOM 748 N N . ARG A 1 95 ? -3.932 -36.375 4.66 1 68.12 95 ARG A N 1
ATOM 749 C CA . ARG A 1 95 ? -4.012 -35.094 5.375 1 68.12 95 ARG A CA 1
ATOM 750 C C . ARG A 1 95 ? -5.465 -34.688 5.613 1 68.12 95 ARG A C 1
ATOM 752 O O . ARG A 1 95 ? -6.273 -34.688 4.684 1 68.12 95 ARG A O 1
ATOM 759 N N . PRO A 1 96 ? -5.73 -34.406 6.875 1 58.59 96 PRO A N 1
ATOM 760 C CA . PRO A 1 96 ? -7.113 -34.062 7.227 1 58.59 96 PRO A CA 1
ATOM 761 C C . PRO A 1 96 ? -7.645 -32.875 6.461 1 58.59 96 PRO A C 1
ATOM 763 O O . PRO A 1 96 ? -8.828 -32.812 6.117 1 58.59 96 PRO A O 1
ATOM 766 N N . TYR A 1 97 ? -6.805 -31.969 6.258 1 58.16 97 TYR A N 1
ATOM 767 C CA . TYR A 1 97 ? -7.277 -30.719 5.691 1 58.16 97 TYR A CA 1
ATOM 768 C C . TYR A 1 97 ? -7.77 -30.906 4.262 1 58.16 97 TYR A C 1
ATOM 770 O O . TYR A 1 97 ? -8.609 -30.141 3.777 1 58.16 97 TYR A O 1
ATOM 778 N N . PHE A 1 98 ? -7.273 -31.938 3.656 1 59.41 98 PHE A N 1
ATOM 779 C CA . PHE A 1 98 ? -7.625 -32.156 2.256 1 59.41 98 PHE A CA 1
ATOM 780 C C . PHE A 1 98 ? -8.633 -33.281 2.109 1 59.41 98 PHE A C 1
ATOM 782 O O . PHE A 1 98 ? -8.961 -33.688 0.991 1 59.41 98 PHE A O 1
ATOM 789 N N . GLU A 1 99 ? -8.977 -33.719 3.197 1 56.78 99 GLU A N 1
ATOM 790 C CA . GLU A 1 99 ? -9.875 -34.875 3.131 1 56.78 99 GLU A CA 1
ATOM 791 C C . GLU A 1 99 ? -11.109 -34.562 2.297 1 56.78 99 GLU A C 1
ATOM 793 O O . GLU A 1 99 ? -11.641 -35.438 1.606 1 56.78 99 GLU A O 1
ATOM 798 N N . HIS A 1 100 ? -11.445 -33.344 2.426 1 52.16 100 HIS A N 1
ATOM 799 C CA . HIS A 1 100 ? -12.641 -32.969 1.678 1 52.16 100 HIS A CA 1
ATOM 800 C C . HIS A 1 100 ? -12.375 -32.969 0.176 1 52.16 100 HIS A C 1
ATOM 802 O O . HIS A 1 100 ? -13.312 -33.062 -0.625 1 52.16 100 HIS A O 1
ATOM 808 N N . LEU A 1 101 ? -11.086 -32.906 -0.065 1 57.03 101 LEU A N 1
ATOM 809 C CA . LEU A 1 101 ? -10.75 -32.812 -1.481 1 57.03 101 LEU A CA 1
ATOM 810 C C . LEU A 1 101 ? -10.555 -34.219 -2.066 1 57.03 101 LEU A C 1
ATOM 812 O O . LEU A 1 101 ? -10.711 -34.406 -3.273 1 57.03 101 LEU A O 1
ATOM 816 N N . THR A 1 102 ? -10.219 -35.125 -1.14 1 55.25 102 THR A N 1
ATOM 817 C CA . THR A 1 102 ? -9.82 -36.438 -1.642 1 55.25 102 THR A CA 1
ATOM 818 C C . THR A 1 102 ? -11.023 -37.375 -1.727 1 55.25 102 THR A C 1
ATOM 820 O O . THR A 1 102 ? -11.828 -37.438 -0.791 1 55.25 102 THR A O 1
ATOM 823 N N . ALA A 1 103 ? -11.43 -37.625 -2.992 1 53.78 103 ALA A N 1
ATOM 824 C CA . ALA A 1 103 ? -12.5 -38.562 -3.285 1 53.78 103 ALA A CA 1
ATOM 825 C C . ALA A 1 103 ? -12.234 -39.906 -2.635 1 53.78 103 ALA A C 1
ATOM 827 O O . ALA A 1 103 ? -11.336 -40.656 -3.059 1 53.78 103 ALA A O 1
ATOM 828 N N . GLY A 1 104 ? -12.602 -40.094 -1.386 1 56.66 104 GLY A N 1
ATOM 829 C CA . GLY A 1 104 ? -12.688 -41.406 -0.741 1 56.66 104 GLY A CA 1
ATOM 830 C C . GLY A 1 104 ? -11.797 -42.438 -1.384 1 56.66 104 GLY A C 1
ATOM 831 O O . GLY A 1 104 ? -12.094 -43.656 -1.319 1 56.66 104 GLY A O 1
ATOM 832 N N . SER A 1 105 ? -10.648 -42.031 -2.021 1 63.31 105 SER A N 1
ATOM 833 C CA . SER A 1 105 ? -9.906 -43 -2.814 1 63.31 105 SER A CA 1
ATOM 834 C C . SER A 1 105 ? -8.898 -43.781 -1.957 1 63.31 105 SER A C 1
ATOM 836 O O . SER A 1 105 ? -8.438 -43.281 -0.935 1 63.31 105 SER A O 1
ATOM 838 N N . THR A 1 106 ? -8.859 -45 -2.172 1 83.75 106 THR A N 1
ATOM 839 C CA . THR A 1 106 ? -7.816 -45.875 -1.637 1 83.75 106 THR A CA 1
ATOM 840 C C . THR A 1 106 ? -6.461 -45.531 -2.254 1 83.75 106 THR A C 1
ATOM 842 O O . THR A 1 106 ? -6.395 -44.938 -3.326 1 83.75 106 THR A O 1
ATOM 845 N N . TYR A 1 107 ? -5.438 -45.75 -1.477 1 91.94 107 TYR A N 1
ATOM 846 C CA . TYR A 1 107 ? -4.078 -45.562 -1.962 1 91.94 107 TYR A CA 1
ATOM 847 C C . TYR A 1 107 ? -3.451 -46.875 -2.393 1 91.94 107 TYR A C 1
ATOM 849 O O . TYR A 1 107 ? -3.66 -47.906 -1.749 1 91.94 107 TYR A O 1
ATOM 857 N N . SER A 1 108 ? -2.799 -46.844 -3.512 1 95.62 108 SER A N 1
ATOM 858 C CA . SER A 1 108 ? -2.094 -48 -4.02 1 95.62 108 SER A CA 1
ATOM 859 C C . SER A 1 108 ? -0.859 -47.594 -4.82 1 95.62 108 SER A C 1
ATOM 861 O O . SER A 1 108 ? -0.822 -46.531 -5.414 1 95.62 108 SER A O 1
ATOM 863 N N . GLU A 1 109 ? 0.16 -48.438 -4.758 1 97.12 109 GLU A N 1
ATOM 864 C CA . GLU A 1 109 ? 1.272 -48.219 -5.676 1 97.12 109 GLU A CA 1
ATOM 865 C C . GLU A 1 109 ? 0.853 -48.469 -7.121 1 97.12 109 GLU A C 1
ATOM 867 O O . GLU A 1 109 ? 1.423 -47.875 -8.047 1 97.12 109 GLU A O 1
ATOM 872 N N . ASP A 1 110 ? -0.094 -49.375 -7.297 1 97.44 110 ASP A N 1
ATOM 873 C CA . ASP A 1 110 ? -0.707 -49.562 -8.609 1 97.44 110 ASP A CA 1
ATOM 874 C C . ASP A 1 110 ? -1.743 -48.469 -8.867 1 97.44 110 ASP A C 1
ATOM 876 O O . ASP A 1 110 ? -2.947 -48.688 -8.75 1 97.44 110 ASP A O 1
ATOM 880 N N . CYS A 1 111 ? -1.269 -47.312 -9.289 1 97.06 111 CYS A N 1
ATOM 881 C CA . CYS A 1 111 ? -2.137 -46.156 -9.281 1 97.06 111 CYS A CA 1
ATOM 882 C C . CYS A 1 111 ? -2.053 -45.406 -10.609 1 97.06 111 CYS A C 1
ATOM 884 O O . CYS A 1 111 ? -2.617 -44.312 -10.75 1 97.06 111 CYS A O 1
ATOM 886 N N . LEU A 1 112 ? -1.347 -45.875 -11.633 1 98.38 112 LEU A N 1
ATOM 887 C CA . LEU A 1 112 ? -1.136 -45.125 -12.875 1 98.38 112 LEU A CA 1
ATOM 888 C C . LEU A 1 112 ? -2.295 -45.344 -13.844 1 98.38 112 LEU A C 1
ATOM 890 O O . LEU A 1 112 ? -2.178 -46.125 -14.789 1 98.38 112 LEU A O 1
ATOM 894 N N . TYR A 1 113 ? -3.328 -44.625 -13.578 1 97.19 113 TYR A N 1
ATOM 895 C CA . TYR A 1 113 ? -4.586 -44.719 -14.312 1 97.19 113 TYR A CA 1
ATOM 896 C C . TYR A 1 113 ? -5.047 -43.344 -14.789 1 97.19 113 TYR A C 1
ATOM 898 O O . TYR A 1 113 ? -4.613 -42.312 -14.258 1 97.19 113 TYR A O 1
ATOM 906 N N . LEU A 1 114 ? -5.879 -43.281 -15.883 1 97.19 114 LEU A N 1
ATOM 907 C CA . LEU A 1 114 ? -6.48 -42.031 -16.328 1 97.19 114 LEU A CA 1
ATOM 908 C C . LEU A 1 114 ? -7.984 -42.188 -16.516 1 97.19 114 LEU A C 1
ATOM 910 O O . LEU A 1 114 ? -8.5 -43.312 -16.562 1 97.19 114 LEU A O 1
ATOM 914 N N . ASN A 1 115 ? -8.672 -41.094 -16.453 1 96.94 115 ASN A N 1
ATOM 915 C CA . ASN A 1 115 ? -10.102 -40.969 -16.688 1 96.94 115 ASN A CA 1
ATOM 916 C C . ASN A 1 115 ? -10.398 -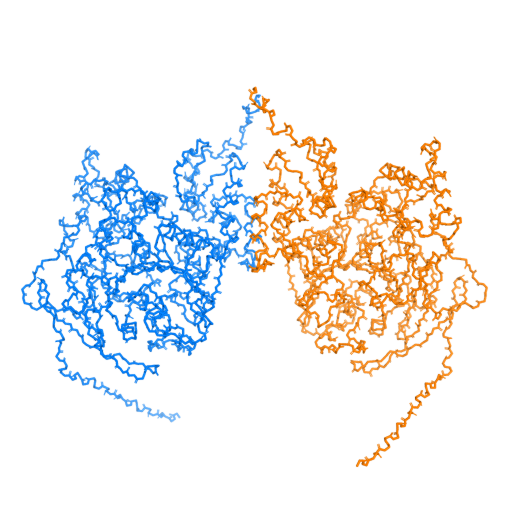40.156 -17.938 1 96.94 115 ASN A C 1
ATOM 918 O O . ASN A 1 115 ? -9.688 -39.188 -18.234 1 96.94 115 ASN A O 1
ATOM 922 N N . ILE A 1 116 ? -11.5 -40.594 -18.641 1 97.75 116 ILE A N 1
ATOM 923 C CA . ILE A 1 116 ? -11.906 -39.875 -19.844 1 97.75 116 ILE A CA 1
ATOM 924 C C . ILE A 1 116 ? -13.383 -39.5 -19.766 1 97.75 116 ILE A C 1
ATOM 926 O O . ILE A 1 116 ? -14.219 -40.375 -19.484 1 97.75 116 ILE A O 1
ATOM 930 N N . PHE A 1 117 ? -13.688 -38.281 -20.047 1 97.62 117 PHE A N 1
ATOM 931 C CA . PHE A 1 117 ? -15.055 -37.781 -20.062 1 97.62 117 PHE A CA 1
ATOM 932 C C . PHE A 1 117 ? -15.414 -37.219 -21.422 1 97.62 117 PHE A C 1
ATOM 934 O O . PHE A 1 117 ? -14.758 -36.281 -21.922 1 97.62 117 PHE A O 1
ATOM 941 N N . VAL A 1 118 ? -16.5 -37.75 -22.047 1 97.62 118 VAL A N 1
ATOM 942 C CA . VAL A 1 118 ? -16.875 -37.438 -23.422 1 97.62 118 VAL A CA 1
ATOM 943 C C . VAL A 1 118 ? -18.344 -37 -23.469 1 97.62 118 VAL A C 1
ATOM 945 O O . VAL A 1 118 ? -19.25 -37.812 -23.297 1 97.62 118 VAL A O 1
ATOM 948 N N . PRO A 1 119 ? -18.531 -35.75 -23.734 1 96.56 119 PRO A N 1
ATOM 949 C CA . PRO A 1 119 ? -19.938 -35.344 -23.906 1 96.56 119 PRO A CA 1
ATOM 950 C C . PRO A 1 119 ? -20.531 -35.875 -25.219 1 96.56 119 PRO A C 1
ATOM 952 O O . PRO A 1 119 ? -19.844 -35.969 -26.234 1 96.56 119 PRO A O 1
ATOM 955 N N . ALA A 1 120 ? -21.766 -36.156 -25.172 1 93 120 ALA A N 1
ATOM 956 C CA . ALA A 1 120 ? -22.453 -36.656 -26.359 1 93 120 ALA A CA 1
ATOM 957 C C . ALA A 1 120 ? -22.469 -35.594 -27.469 1 93 120 ALA A C 1
ATOM 959 O O . ALA A 1 120 ? -22.578 -35.938 -28.656 1 93 120 ALA A O 1
ATOM 960 N N . THR A 1 121 ? -22.297 -34.438 -27.094 1 87.94 121 THR A N 1
ATOM 961 C CA . THR A 1 121 ? -22.375 -33.312 -28.031 1 87.94 121 THR A CA 1
ATOM 962 C C . THR A 1 121 ? -21 -33 -28.641 1 87.94 121 THR A C 1
ATOM 964 O O . THR A 1 121 ? -20.875 -32.094 -29.469 1 87.94 121 THR A O 1
ATOM 967 N N . ALA A 1 122 ? -20 -33.781 -28.25 1 90.75 122 ALA A N 1
ATOM 968 C CA . ALA A 1 122 ? -18.688 -33.531 -28.797 1 90.75 122 ALA A CA 1
ATOM 969 C C . ALA A 1 122 ? -18.656 -33.75 -30.312 1 90.75 122 ALA A C 1
ATOM 971 O O . ALA A 1 122 ? -19.234 -34.75 -30.797 1 90.75 122 ALA A O 1
ATOM 972 N N . PRO A 1 123 ? -18.016 -32.812 -31.031 1 93.12 123 PRO A N 1
ATOM 973 C CA . PRO A 1 123 ? -17.844 -33.062 -32.469 1 93.12 123 PRO A CA 1
ATOM 974 C C . PRO A 1 123 ? -16.844 -34.188 -32.75 1 93.12 123 PRO A C 1
ATOM 976 O O . PRO A 1 123 ? -16.094 -34.594 -31.859 1 93.12 123 PRO A O 1
ATOM 979 N N . PRO A 1 124 ? -16.906 -34.688 -34.031 1 93.5 124 PRO A N 1
ATOM 980 C CA . PRO A 1 124 ? -15.805 -35.594 -34.375 1 93.5 124 PRO A CA 1
ATOM 981 C C . PRO A 1 124 ? -14.438 -34.906 -34.281 1 93.5 124 PRO A C 1
ATOM 983 O O . PRO A 1 124 ? -14.297 -33.75 -34.625 1 93.5 124 PRO A O 1
ATOM 986 N N . ASN A 1 125 ? -13.492 -35.594 -33.844 1 96.69 125 ASN A N 1
ATOM 987 C CA . ASN A 1 125 ? -12.156 -35.062 -33.625 1 96.69 125 ASN A CA 1
ATOM 988 C C . ASN A 1 125 ? -12.172 -33.906 -32.656 1 96.69 125 ASN A C 1
ATOM 990 O O . ASN A 1 125 ? -11.648 -32.812 -32.938 1 96.69 125 ASN A O 1
ATOM 994 N N . ALA A 1 126 ? -12.797 -34.188 -31.547 1 98 126 ALA A N 1
ATOM 995 C CA . ALA A 1 126 ? -13 -33.156 -30.531 1 98 126 ALA A CA 1
ATOM 996 C C . ALA A 1 126 ? -11.672 -32.75 -29.906 1 98 126 ALA A C 1
ATOM 998 O O . ALA A 1 126 ? -10.742 -33.531 -29.812 1 98 126 ALA A O 1
ATOM 999 N N . THR A 1 127 ? -11.648 -31.484 -29.547 1 98.06 127 THR A N 1
ATOM 1000 C CA . THR A 1 127 ? -10.531 -30.984 -28.766 1 98.06 127 THR A CA 1
ATOM 1001 C C . THR A 1 127 ? -10.422 -31.719 -27.438 1 98.06 127 THR A C 1
ATOM 1003 O O . THR A 1 127 ? -11.438 -32.031 -26.797 1 98.06 127 THR A O 1
ATOM 1006 N N . VAL A 1 128 ? -9.164 -32 -26.969 1 98.75 128 VAL A N 1
ATOM 1007 C CA . VAL A 1 128 ? -8.898 -32.75 -25.75 1 98.75 128 VAL A CA 1
ATOM 1008 C C . VAL A 1 128 ? -8.188 -31.875 -24.734 1 98.75 128 VAL A C 1
ATOM 1010 O O . VAL A 1 128 ? -7.195 -31.219 -25.078 1 98.75 128 VAL A O 1
ATOM 1013 N N . MET A 1 129 ? -8.734 -31.797 -23.531 1 98.69 129 MET A N 1
ATOM 1014 C CA . MET A 1 129 ? -8.078 -31.125 -22.406 1 98.69 129 MET A CA 1
ATOM 1015 C C . MET A 1 129 ? -7.594 -32.125 -21.375 1 98.69 129 MET A C 1
ATOM 1017 O O . MET A 1 129 ? -8.375 -32.969 -20.891 1 98.69 129 MET A O 1
ATOM 1021 N N . VAL A 1 130 ? -6.324 -32.094 -21.078 1 98.69 130 VAL A N 1
ATOM 1022 C CA . VAL A 1 130 ? -5.727 -33 -20.125 1 98.69 130 VAL A CA 1
ATOM 1023 C C . VAL A 1 130 ? -5.316 -32.25 -18.859 1 98.69 130 VAL A C 1
ATOM 1025 O O . VAL A 1 130 ? -4.457 -31.375 -18.906 1 98.69 130 VAL A O 1
ATOM 1028 N N . PHE A 1 131 ? -5.863 -32.625 -17.719 1 98.06 131 PHE A N 1
ATOM 1029 C CA . PHE A 1 131 ? -5.629 -31.938 -16.453 1 98.06 131 PHE A CA 1
ATOM 1030 C C . PHE A 1 131 ? -4.547 -32.625 -15.641 1 98.06 131 PHE A C 1
ATOM 1032 O O . PHE A 1 131 ? -4.605 -33.844 -15.43 1 98.06 131 PHE A O 1
ATOM 1039 N N . ILE A 1 132 ? -3.57 -31.906 -15.25 1 97.5 132 ILE A N 1
ATOM 1040 C CA . ILE A 1 132 ? -2.549 -32.375 -14.32 1 97.5 132 ILE A CA 1
ATOM 1041 C C . ILE A 1 132 ? -2.812 -31.797 -12.93 1 97.5 132 ILE A C 1
ATOM 1043 O O . ILE A 1 132 ? -2.719 -30.594 -12.719 1 97.5 132 ILE A O 1
ATOM 1047 N N . HIS A 1 133 ? -3.133 -32.656 -11.977 1 93.62 133 HIS A N 1
ATOM 1048 C CA . HIS A 1 133 ? -3.537 -32.219 -10.656 1 93.62 133 HIS A CA 1
ATOM 1049 C C . HIS A 1 133 ? -2.354 -31.625 -9.883 1 93.62 133 HIS A C 1
ATOM 1051 O O . HIS A 1 133 ? -1.203 -31.984 -10.156 1 93.62 133 HIS A O 1
ATOM 1057 N N . GLY A 1 134 ? -2.703 -30.766 -8.961 1 91.69 134 GLY A N 1
ATOM 1058 C CA . GLY A 1 134 ? -1.697 -30.203 -8.07 1 91.69 134 GLY A CA 1
ATOM 1059 C C . GLY A 1 134 ? -1.507 -31.016 -6.801 1 91.69 134 GLY A C 1
ATOM 1060 O O . GLY A 1 134 ? -1.706 -32.219 -6.797 1 91.69 134 GLY A O 1
ATOM 1061 N N . GLY A 1 135 ? -0.94 -30.344 -5.801 1 87 135 GLY A N 1
ATOM 1062 C CA . GLY A 1 135 ? -0.719 -31 -4.516 1 87 135 GLY A CA 1
ATOM 1063 C C . GLY A 1 135 ? 0.739 -31.016 -4.102 1 87 135 GLY A C 1
ATOM 1064 O O . GLY A 1 135 ? 1.174 -31.922 -3.381 1 87 135 GLY A O 1
ATOM 1065 N N . LEU A 1 136 ? 1.489 -30.125 -4.586 1 87.56 136 LEU A N 1
ATOM 1066 C CA . LEU A 1 136 ? 2.885 -29.906 -4.219 1 87.56 136 LEU A CA 1
ATOM 1067 C C . LEU A 1 136 ? 3.721 -31.156 -4.48 1 87.56 136 LEU A C 1
ATOM 1069 O O . LEU A 1 136 ? 4.691 -31.422 -3.768 1 87.56 136 LEU A O 1
ATOM 1073 N N . PHE A 1 137 ? 3.227 -32 -5.379 1 90.81 137 PHE A N 1
ATOM 1074 C CA . PHE A 1 137 ? 3.873 -33.281 -5.742 1 90.81 137 PHE A CA 1
ATOM 1075 C C . PHE A 1 137 ? 3.902 -34.219 -4.559 1 90.81 137 PHE A C 1
ATOM 1077 O O . PHE A 1 137 ? 4.664 -35.188 -4.555 1 90.81 137 PHE A O 1
ATOM 1084 N N . GLU A 1 138 ? 3.102 -33.906 -3.572 1 88.19 138 GLU A N 1
ATOM 1085 C CA . GLU A 1 138 ? 3.008 -34.75 -2.375 1 88.19 138 GLU A CA 1
ATOM 1086 C C . GLU A 1 138 ? 1.629 -35.375 -2.254 1 88.19 138 GLU A C 1
ATOM 1088 O O . GLU A 1 138 ? 1.488 -36.438 -1.662 1 88.19 138 GLU A O 1
ATOM 1093 N N . TRP A 1 139 ? 0.709 -34.625 -2.814 1 86.81 139 TRP A N 1
ATOM 1094 C CA . TRP A 1 139 ? -0.671 -35.094 -2.662 1 86.81 139 TRP A CA 1
ATOM 1095 C C . TRP A 1 139 ? -1.452 -34.875 -3.957 1 86.81 139 TRP A C 1
ATOM 1097 O O . TRP A 1 139 ? -0.982 -34.219 -4.879 1 86.81 139 TRP A O 1
ATOM 1107 N N . GLY A 1 140 ? -2.658 -35.562 -3.938 1 88.44 140 GLY A N 1
ATOM 1108 C CA . GLY A 1 140 ? -3.605 -35.281 -5.008 1 88.44 140 GLY A CA 1
ATOM 1109 C C . GLY A 1 140 ? -3.881 -36.469 -5.883 1 88.44 140 GLY A C 1
ATOM 1110 O O . GLY A 1 140 ? -3.213 -37.5 -5.758 1 88.44 140 GLY A O 1
ATOM 1111 N N . SER A 1 141 ? -4.871 -36.281 -6.699 1 91.56 141 SER A N 1
ATOM 1112 C CA . SER A 1 141 ? -5.332 -37.312 -7.637 1 91.56 141 SER A CA 1
ATOM 1113 C C . SER A 1 141 ? -6.121 -36.688 -8.781 1 91.56 141 SER A C 1
ATOM 1115 O O . SER A 1 141 ? -6.75 -35.625 -8.617 1 91.56 141 SER A O 1
ATOM 1117 N N . GLY A 1 142 ? -6.035 -37.406 -9.852 1 91.56 142 GLY A N 1
ATOM 1118 C CA . GLY A 1 142 ? -6.852 -36.969 -10.977 1 91.56 142 GLY A CA 1
ATOM 1119 C C . GLY A 1 142 ? -8.336 -37.156 -10.742 1 91.56 142 GLY A C 1
ATOM 1120 O O . GLY A 1 142 ? -9.164 -36.625 -11.484 1 91.56 142 GLY A O 1
ATOM 1121 N N . SER A 1 143 ? -8.68 -37.781 -9.664 1 88.69 143 SER A N 1
ATOM 1122 C CA . SER A 1 143 ? -10.078 -38.094 -9.375 1 88.69 143 SER A CA 1
ATOM 1123 C C . SER A 1 143 ? -10.586 -37.25 -8.203 1 88.69 143 SER A C 1
ATOM 1125 O O . SER A 1 143 ? -11.734 -37.406 -7.777 1 88.69 143 SER A O 1
ATOM 1127 N N . ASP A 1 144 ? -9.75 -36.375 -7.715 1 82 144 ASP A N 1
ATOM 1128 C CA . ASP A 1 144 ? -10.133 -35.562 -6.562 1 82 144 ASP A CA 1
ATOM 1129 C C . ASP A 1 144 ? -11.148 -34.469 -6.961 1 82 144 ASP A C 1
ATOM 1131 O O . ASP A 1 144 ? -11.203 -34.062 -8.117 1 82 144 ASP A O 1
ATOM 1135 N N . PHE A 1 145 ? -12.023 -34.094 -5.953 1 66.88 145 PHE A N 1
ATOM 1136 C CA . PHE A 1 145 ? -12.711 -32.844 -6.074 1 66.88 145 PHE A CA 1
ATOM 1137 C C . PHE A 1 145 ? -11.711 -31.672 -6.098 1 66.88 145 PHE A C 1
ATOM 1139 O O . PHE A 1 145 ? -10.703 -31.703 -5.387 1 66.88 145 PHE A O 1
ATOM 1146 N N . PRO A 1 146 ? -11.961 -30.766 -6.918 1 60.84 146 PRO A N 1
ATOM 1147 C CA . PRO A 1 146 ? -13.117 -30.422 -7.754 1 60.84 146 PRO A CA 1
ATOM 1148 C C . PRO A 1 146 ? -12.953 -30.875 -9.203 1 60.84 146 PRO A C 1
ATOM 1150 O O . PRO A 1 146 ? -13.609 -30.344 -10.102 1 60.84 146 PRO A O 1
ATOM 1153 N N . HIS A 1 147 ? -12.281 -31.984 -9.383 1 69.25 147 HIS A N 1
ATOM 1154 C CA . HIS A 1 147 ? -11.93 -32.312 -10.75 1 69.25 147 HIS A CA 1
ATOM 1155 C C . HIS A 1 147 ? -13.055 -33.094 -11.43 1 69.25 147 HIS A C 1
ATOM 1157 O O . HIS A 1 147 ? -12.797 -33.906 -12.32 1 69.25 147 HIS A O 1
ATOM 1163 N N . ASN A 1 148 ? -14.266 -32.844 -10.883 1 80.44 148 ASN A N 1
ATOM 1164 C CA . ASN A 1 148 ? -15.422 -33.344 -11.625 1 80.44 148 ASN A CA 1
ATOM 1165 C C . ASN A 1 148 ? -15.742 -32.469 -12.828 1 80.44 148 ASN A C 1
ATOM 1167 O O . ASN A 1 148 ? -16.359 -31.406 -12.672 1 80.44 148 ASN A O 1
ATOM 1171 N N . PRO A 1 149 ? -15.398 -33 -13.992 1 92.44 149 PRO A N 1
ATOM 1172 C CA . PRO A 1 149 ? -15.398 -32.062 -15.133 1 92.44 149 PRO A CA 1
ATOM 1173 C C . PRO A 1 149 ? -16.734 -32.062 -15.883 1 92.44 149 PRO A C 1
ATOM 1175 O O . PRO A 1 149 ? -16.812 -31.531 -17 1 92.44 149 PRO A O 1
ATOM 1178 N N . PHE A 1 150 ? -17.828 -32.562 -15.328 1 92.44 150 PHE A N 1
ATOM 1179 C CA . PHE A 1 150 ? -19.094 -32.719 -16.031 1 92.44 150 PHE A CA 1
ATOM 1180 C C . PHE A 1 150 ? -19.594 -31.359 -16.562 1 92.44 150 PHE A C 1
ATOM 1182 O O . PHE A 1 150 ? -19.938 -31.234 -17.734 1 92.44 150 PHE A O 1
ATOM 1189 N N . PRO A 1 151 ? -19.562 -30.312 -15.664 1 92.62 151 PRO A N 1
ATOM 1190 C CA . PRO A 1 151 ? -20.016 -29.031 -16.219 1 92.62 151 PRO A CA 1
ATOM 1191 C C . PRO A 1 151 ? -19.125 -28.531 -17.359 1 92.62 151 PRO A C 1
ATOM 1193 O O . PRO A 1 151 ? -19.641 -28.016 -18.359 1 92.62 151 PRO A O 1
ATOM 1196 N N . LEU A 1 152 ? -17.844 -28.703 -17.234 1 95.44 152 LEU A N 1
ATOM 1197 C CA . LEU A 1 152 ? -16.891 -28.234 -18.219 1 95.44 152 LEU A CA 1
ATOM 1198 C C . LEU A 1 152 ? -17.062 -28.969 -19.547 1 95.44 152 LEU A C 1
ATOM 1200 O O . LEU A 1 152 ? -17.094 -28.344 -20.609 1 95.44 152 LEU A O 1
ATOM 1204 N N . VAL A 1 153 ? -17.203 -30.281 -19.5 1 96 153 VAL A N 1
ATOM 1205 C CA . VAL A 1 153 ? -17.312 -31.094 -20.703 1 96 153 VAL A CA 1
ATOM 1206 C C . VAL A 1 153 ? -18.672 -30.859 -21.375 1 96 153 VAL A C 1
ATOM 1208 O O . VAL A 1 153 ? -18.766 -30.781 -22.594 1 96 153 VAL A O 1
ATOM 1211 N N . ALA A 1 154 ? -19.672 -30.688 -20.516 1 93.56 154 ALA A N 1
ATOM 1212 C CA . ALA A 1 154 ? -21.031 -30.547 -21.047 1 93.56 154 ALA A CA 1
ATOM 1213 C C . ALA A 1 154 ? -21.219 -29.172 -21.703 1 93.56 154 ALA A C 1
ATOM 1215 O O . ALA A 1 154 ? -21.859 -29.062 -22.75 1 93.56 154 ALA A O 1
ATOM 1216 N N . THR A 1 155 ? -20.672 -28.188 -21.078 1 93.12 155 THR A N 1
ATOM 1217 C CA . THR A 1 155 ? -20.891 -26.844 -21.594 1 93.12 155 THR A CA 1
ATOM 1218 C C . THR A 1 155 ? -19.859 -26.5 -22.672 1 93.12 155 THR A C 1
ATOM 1220 O O . THR A 1 155 ? -20.156 -25.734 -23.594 1 93.12 155 THR A O 1
ATOM 1223 N N . GLY A 1 156 ? -18.734 -27.094 -22.625 1 95.31 156 GLY A N 1
ATOM 1224 C CA . GLY A 1 156 ? -17.641 -26.719 -23.5 1 95.31 156 GLY A CA 1
ATOM 1225 C C . GLY A 1 156 ? -17.547 -27.609 -24.734 1 95.31 156 GLY A C 1
ATOM 1226 O O . GLY A 1 156 ? -16.859 -27.266 -25.703 1 95.31 156 GLY A O 1
ATOM 1227 N N . ASN A 1 157 ? -18.188 -28.766 -24.719 1 96.38 157 ASN A N 1
ATOM 1228 C CA . ASN A 1 157 ? -18.125 -29.734 -25.812 1 96.38 157 ASN A CA 1
ATOM 1229 C C . ASN A 1 157 ? -16.688 -30.141 -26.109 1 96.38 157 ASN A C 1
ATOM 1231 O O . ASN A 1 157 ? -16.25 -30.078 -27.266 1 96.38 157 ASN A O 1
ATOM 1235 N N . VAL A 1 158 ? -15.961 -30.469 -25.094 1 98.06 158 VAL A N 1
ATOM 1236 C CA . VAL A 1 158 ? -14.594 -30.953 -25.172 1 98.06 158 VAL A CA 1
ATOM 1237 C C . VAL A 1 158 ? -14.461 -32.25 -24.406 1 98.06 158 VAL A C 1
ATOM 1239 O O . VAL A 1 158 ? -15.297 -32.594 -23.562 1 98.06 158 VAL A O 1
ATOM 1242 N N . ILE A 1 159 ? -13.461 -33.031 -24.766 1 98.44 159 ILE A N 1
ATOM 1243 C CA . ILE A 1 159 ? -13.102 -34.219 -24 1 98.44 159 ILE A CA 1
ATOM 1244 C C . ILE A 1 159 ? -12.094 -33.844 -22.906 1 98.44 159 ILE A C 1
ATOM 1246 O O . ILE A 1 159 ? -11.148 -33.094 -23.172 1 98.44 159 ILE A O 1
ATOM 1250 N N . VAL A 1 160 ? -12.359 -34.281 -21.688 1 98.31 160 VAL A N 1
ATOM 1251 C CA . VAL A 1 160 ? -11.43 -34.031 -20.594 1 98.31 160 VAL A CA 1
ATOM 1252 C C . VAL A 1 160 ? -10.82 -35.344 -20.094 1 98.31 160 VAL A C 1
ATOM 1254 O O . VAL A 1 160 ? -11.523 -36.344 -19.938 1 98.31 160 VAL A O 1
ATOM 1257 N N . VAL A 1 161 ? -9.516 -35.344 -19.922 1 98.38 161 VAL A N 1
ATOM 1258 C CA . VAL A 1 161 ? -8.766 -36.438 -19.375 1 98.38 161 VAL A CA 1
ATOM 1259 C C . VAL A 1 161 ? -8.109 -36.031 -18.062 1 98.38 161 VAL A C 1
ATOM 1261 O O . VAL A 1 161 ? -7.516 -34.969 -17.969 1 98.38 161 VAL A O 1
ATOM 1264 N N . THR A 1 162 ? -8.289 -36.781 -17.016 1 97.25 162 THR A N 1
ATOM 1265 C CA . THR A 1 162 ? -7.535 -36.625 -15.766 1 97.25 162 THR A CA 1
ATOM 1266 C C . THR A 1 162 ? -6.73 -37.906 -15.477 1 97.25 162 THR A C 1
ATOM 1268 O O . THR A 1 162 ? -7.051 -38.969 -15.984 1 97.25 162 THR A O 1
ATOM 1271 N N . PHE A 1 163 ? -5.617 -37.781 -14.688 1 97.12 163 PHE A N 1
ATOM 1272 C CA . PHE A 1 163 ? -4.812 -38.969 -14.438 1 97.12 163 PHE A CA 1
ATOM 1273 C C . PHE A 1 163 ? -4.008 -38.812 -13.148 1 97.12 163 PHE A C 1
ATOM 1275 O O . PHE A 1 163 ? -3.934 -37.719 -12.586 1 97.12 163 PHE A O 1
ATOM 1282 N N . ASN A 1 164 ? -3.52 -39.938 -12.711 1 96.62 164 ASN A N 1
ATOM 1283 C CA . ASN A 1 164 ? -2.611 -40 -11.57 1 96.62 164 ASN A CA 1
ATOM 1284 C C . ASN A 1 164 ? -1.157 -40.125 -12.016 1 96.62 164 ASN A C 1
ATOM 1286 O O . ASN A 1 164 ? -0.882 -40.5 -13.156 1 96.62 164 ASN A O 1
ATOM 1290 N N . PHE A 1 165 ? -0.291 -39.719 -11.195 1 98.12 165 PHE A N 1
ATOM 1291 C CA . PHE A 1 165 ? 1.146 -39.938 -11.32 1 98.12 165 PHE A CA 1
ATOM 1292 C C . PHE A 1 165 ? 1.784 -40.156 -9.953 1 98.12 165 PHE A C 1
ATOM 1294 O O . PHE A 1 165 ? 1.211 -39.75 -8.93 1 98.12 165 PHE A O 1
ATOM 1301 N N . ARG A 1 166 ? 2.914 -40.781 -9.844 1 97.5 166 ARG A N 1
ATOM 1302 C CA . ARG A 1 166 ? 3.557 -41.031 -8.562 1 97.5 166 ARG A CA 1
ATOM 1303 C C . ARG A 1 166 ? 4 -39.75 -7.887 1 97.5 166 ARG A C 1
ATOM 1305 O O . ARG A 1 166 ? 4.449 -38.812 -8.555 1 97.5 166 ARG A O 1
ATOM 1312 N N . LEU A 1 167 ? 3.957 -39.844 -6.633 1 95.88 167 LEU A N 1
ATOM 1313 C CA . LEU A 1 167 ? 4.18 -38.656 -5.816 1 95.88 167 LEU A CA 1
ATOM 1314 C C . LEU A 1 167 ? 5.34 -38.875 -4.848 1 95.88 167 LEU A C 1
ATOM 1316 O O . LEU A 1 167 ? 5.832 -40 -4.703 1 95.88 167 LEU A O 1
ATOM 1320 N N . ASN A 1 168 ? 5.777 -37.781 -4.234 1 94.44 168 ASN A N 1
ATOM 1321 C CA . ASN A 1 168 ? 6.711 -37.781 -3.113 1 94.44 168 ASN A CA 1
ATOM 1322 C C . ASN A 1 168 ? 7.918 -38.688 -3.395 1 94.44 168 ASN A C 1
ATOM 1324 O O . ASN A 1 168 ? 8.516 -38.594 -4.469 1 94.44 168 ASN A O 1
ATOM 1328 N N . ILE A 1 169 ? 8.305 -39.5 -2.438 1 95.88 169 ILE A N 1
ATOM 1329 C CA . ILE A 1 169 ? 9.516 -40.312 -2.557 1 95.88 169 ILE A CA 1
ATOM 1330 C C . ILE A 1 169 ? 9.367 -41.281 -3.725 1 95.88 169 ILE A C 1
ATOM 1332 O O . ILE A 1 169 ? 10.352 -41.625 -4.379 1 95.88 169 ILE A O 1
ATOM 1336 N N . PHE A 1 170 ? 8.172 -41.656 -4.09 1 97.44 170 PHE A N 1
ATOM 1337 C CA . PHE A 1 170 ? 7.938 -42.625 -5.148 1 97.44 170 PHE A CA 1
ATOM 1338 C C . PHE A 1 170 ? 8.125 -42 -6.523 1 97.44 170 PHE A C 1
ATOM 1340 O O . PHE A 1 170 ? 8.461 -42.688 -7.488 1 97.44 170 PHE A O 1
ATOM 1347 N N . GLY A 1 171 ? 7.965 -40.688 -6.566 1 97.19 171 GLY A N 1
ATOM 1348 C CA . GLY A 1 171 ? 8 -40.031 -7.859 1 97.19 171 GLY A CA 1
ATOM 1349 C C . GLY A 1 171 ? 9.25 -39.219 -8.078 1 97.19 171 GLY A C 1
ATOM 1350 O O . GLY A 1 171 ? 9.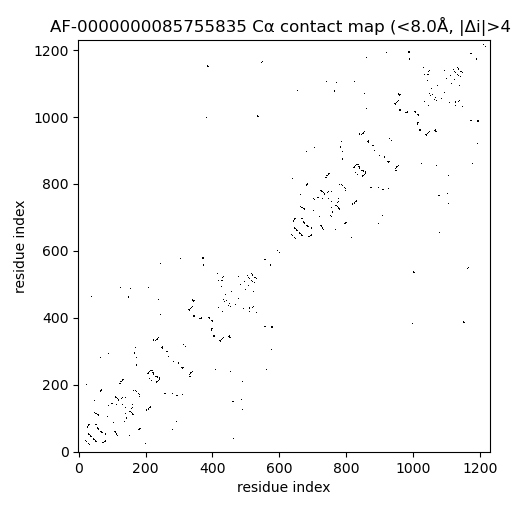609 -38.906 -9.211 1 97.19 171 GLY A O 1
ATOM 1351 N N . PHE A 1 172 ? 9.984 -38.906 -6.965 1 94.81 172 PHE A N 1
ATOM 1352 C CA . PHE A 1 172 ? 11.016 -37.906 -7.16 1 94.81 172 PHE A CA 1
ATOM 1353 C C . PHE A 1 172 ? 12.336 -38.344 -6.531 1 94.81 172 PHE A C 1
ATOM 1355 O O . PHE A 1 172 ? 13.344 -37.656 -6.633 1 94.81 172 PHE A O 1
ATOM 1362 N N . LEU A 1 173 ? 12.375 -39.5 -5.883 1 95.94 173 LEU A N 1
ATOM 1363 C CA . LEU A 1 173 ? 13.656 -40.062 -5.453 1 95.94 173 LEU A CA 1
ATOM 1364 C C . LEU A 1 173 ? 14.5 -40.469 -6.656 1 95.94 173 LEU A C 1
ATOM 1366 O O . LEU A 1 173 ? 13.984 -41.031 -7.629 1 95.94 173 LEU A O 1
ATOM 1370 N N . THR A 1 174 ? 15.82 -40.219 -6.555 1 96.88 174 THR A N 1
ATOM 1371 C CA . THR A 1 174 ? 16.719 -40.656 -7.629 1 96.88 174 THR A CA 1
ATOM 1372 C C . THR A 1 174 ? 18.141 -40.844 -7.098 1 96.88 174 THR A C 1
ATOM 1374 O O . THR A 1 174 ? 18.516 -40.25 -6.086 1 96.88 174 THR A O 1
ATOM 1377 N N . SER A 1 175 ? 18.828 -41.75 -7.789 1 95.44 175 SER A N 1
ATOM 1378 C CA . SER A 1 175 ? 20.234 -41.969 -7.465 1 95.44 175 SER A CA 1
ATOM 1379 C C . SER A 1 175 ? 21.141 -41.094 -8.344 1 95.44 175 SER A C 1
ATOM 1381 O O . SER A 1 175 ? 22.359 -41.125 -8.195 1 95.44 175 SER A O 1
ATOM 1383 N N . GLY A 1 176 ? 20.547 -40.344 -9.227 1 92.31 176 GLY A N 1
ATOM 1384 C CA . GLY A 1 176 ? 21.328 -39.531 -10.141 1 92.31 176 GLY A CA 1
ATOM 1385 C C . GLY A 1 176 ? 21.828 -40.281 -11.352 1 92.31 176 GLY A C 1
ATOM 1386 O O . GLY A 1 176 ? 22.469 -39.719 -12.234 1 92.31 176 GLY A O 1
ATOM 1387 N N . ASP A 1 177 ? 21.547 -41.562 -11.359 1 93 177 ASP A N 1
ATOM 1388 C CA . ASP A 1 177 ? 21.875 -42.406 -12.484 1 93 177 ASP A CA 1
ATOM 1389 C C . ASP A 1 177 ? 20.703 -43.344 -12.828 1 93 177 ASP A C 1
ATOM 1391 O O . ASP A 1 177 ? 19.547 -43.031 -12.562 1 93 177 ASP A O 1
ATOM 1395 N N . THR A 1 178 ? 20.984 -44.5 -13.406 1 93.62 178 THR A N 1
ATOM 1396 C CA . THR A 1 178 ? 19.906 -45.312 -13.969 1 93.62 178 THR A CA 1
ATOM 1397 C C . THR A 1 178 ? 19.375 -46.312 -12.93 1 93.62 178 THR A C 1
ATOM 1399 O O . THR A 1 178 ? 18.312 -46.906 -13.133 1 93.62 178 THR A O 1
ATOM 1402 N N . ALA A 1 179 ? 20.047 -46.438 -11.773 1 96.38 179 ALA A N 1
ATOM 1403 C CA . ALA A 1 179 ? 19.562 -47.344 -10.758 1 96.38 179 ALA A CA 1
ATOM 1404 C C . ALA A 1 179 ? 18.188 -46.906 -10.234 1 96.38 179 ALA A C 1
ATOM 1406 O O . ALA A 1 179 ? 17.281 -47.719 -10.078 1 96.38 179 ALA A O 1
ATOM 1407 N N . ILE A 1 180 ? 18.047 -45.688 -9.945 1 97.56 180 ILE A N 1
ATOM 1408 C CA . ILE A 1 180 ? 16.797 -45 -9.734 1 97.56 180 ILE A CA 1
ATOM 1409 C C . ILE A 1 180 ? 16.75 -43.75 -10.625 1 97.56 180 ILE A C 1
ATOM 1411 O O . ILE A 1 180 ? 17.25 -42.688 -10.258 1 97.56 180 ILE A O 1
ATOM 1415 N N . PRO A 1 181 ? 16.156 -43.938 -11.766 1 97.06 181 PRO A N 1
ATOM 1416 C CA . PRO A 1 181 ? 16.188 -42.812 -12.734 1 97.06 181 PRO A CA 1
ATOM 1417 C C . PRO A 1 181 ? 15.531 -41.562 -12.195 1 97.06 181 PRO A C 1
ATOM 1419 O O . PRO A 1 181 ? 14.609 -41.625 -11.383 1 97.06 181 PRO A O 1
ATOM 1422 N N . PRO A 1 182 ? 16.016 -40.406 -12.672 1 96.12 182 PRO A N 1
ATOM 1423 C CA . PRO A 1 182 ? 15.43 -39.125 -12.211 1 96.12 182 PRO A CA 1
ATOM 1424 C C . PRO A 1 182 ? 14.062 -38.875 -12.82 1 96.12 182 PRO A C 1
ATOM 1426 O O . PRO A 1 182 ? 13.719 -39.438 -13.867 1 96.12 182 PRO A O 1
ATOM 1429 N N . ASN A 1 183 ? 13.242 -38.062 -12.195 1 96.88 183 ASN A N 1
ATOM 1430 C CA . ASN A 1 183 ? 12.031 -37.438 -12.719 1 96.88 183 ASN A CA 1
ATOM 1431 C C . ASN A 1 183 ? 10.961 -38.469 -13.047 1 96.88 183 ASN A C 1
ATOM 1433 O O . ASN A 1 183 ? 10.273 -38.344 -14.062 1 96.88 183 ASN A O 1
ATOM 1437 N N . ILE A 1 184 ? 10.852 -39.406 -12.18 1 98.12 184 ILE A N 1
ATOM 1438 C CA . ILE A 1 184 ? 9.914 -40.5 -12.391 1 98.12 184 ILE A CA 1
ATOM 1439 C C . ILE A 1 184 ? 8.492 -39.938 -12.492 1 98.12 184 ILE A C 1
ATOM 1441 O O . ILE A 1 184 ? 7.727 -40.344 -13.375 1 98.12 184 ILE A O 1
ATOM 1445 N N . ALA A 1 185 ? 8.086 -39.094 -11.633 1 98.25 185 ALA A N 1
ATOM 1446 C CA . ALA A 1 185 ? 6.758 -38.469 -11.664 1 98.25 185 ALA A CA 1
ATOM 1447 C C . ALA A 1 185 ? 6.496 -37.781 -13.008 1 98.25 185 ALA A C 1
ATOM 1449 O O . ALA A 1 185 ? 5.395 -37.875 -13.555 1 98.25 185 ALA A O 1
ATOM 1450 N N . LEU A 1 186 ? 7.465 -37.125 -13.555 1 97.81 186 LEU A N 1
ATOM 1451 C CA . LEU A 1 186 ? 7.312 -36.406 -14.797 1 97.81 186 LEU A CA 1
ATOM 1452 C C . LEU A 1 186 ? 7.242 -37.344 -15.992 1 97.81 186 LEU A C 1
ATOM 1454 O O . LEU A 1 186 ? 6.516 -37.094 -16.953 1 97.81 186 LEU A O 1
ATOM 1458 N N . THR A 1 187 ? 8.039 -38.406 -15.922 1 97.94 187 THR A N 1
ATOM 1459 C CA . THR A 1 187 ? 7.965 -39.375 -17 1 97.94 187 THR A CA 1
ATOM 1460 C C . THR A 1 187 ? 6.656 -40.156 -16.922 1 97.94 187 THR A C 1
ATOM 1462 O O . THR A 1 187 ? 6.145 -40.594 -17.953 1 97.94 187 THR A O 1
ATOM 1465 N N . ASP A 1 188 ? 6.094 -40.344 -15.688 1 98.75 188 ASP A N 1
ATOM 1466 C CA . ASP A 1 188 ? 4.727 -40.844 -15.602 1 98.75 188 ASP A CA 1
ATOM 1467 C C . ASP A 1 188 ? 3.76 -39.938 -16.375 1 98.75 188 ASP A C 1
ATOM 1469 O O . ASP A 1 188 ? 2.951 -40.438 -17.156 1 98.75 188 ASP A O 1
ATOM 1473 N N . GLN A 1 189 ? 3.816 -38.688 -16.125 1 98.69 189 GLN A N 1
ATOM 1474 C CA . GLN A 1 189 ? 2.955 -37.719 -16.797 1 98.69 189 GLN A CA 1
ATOM 1475 C C . GLN A 1 189 ? 3.145 -37.781 -18.312 1 98.69 189 GLN A C 1
ATOM 1477 O O . GLN A 1 189 ? 2.168 -37.75 -19.062 1 98.69 189 GLN A O 1
ATOM 1482 N N . GLN A 1 190 ? 4.414 -37.812 -18.703 1 98.56 190 GLN A N 1
ATOM 1483 C CA . GLN A 1 190 ? 4.727 -37.906 -20.125 1 98.56 190 GLN A CA 1
ATOM 1484 C C . GLN A 1 190 ? 4.121 -39.156 -20.75 1 98.56 190 GLN A C 1
ATOM 1486 O O . GLN A 1 190 ? 3.613 -39.125 -21.875 1 98.56 190 GLN A O 1
ATOM 1491 N N . LEU A 1 191 ? 4.207 -40.219 -20.047 1 98.62 191 LEU A N 1
ATOM 1492 C CA . LEU A 1 191 ? 3.631 -41.469 -20.531 1 98.62 191 LEU A CA 1
ATOM 1493 C C . LEU A 1 191 ? 2.115 -41.375 -20.672 1 98.62 191 LEU A C 1
ATOM 1495 O O . LEU A 1 191 ? 1.524 -41.906 -21.594 1 98.62 191 LEU A O 1
ATOM 1499 N N . ALA A 1 192 ? 1.463 -40.75 -19.719 1 98.69 192 ALA A N 1
ATOM 1500 C CA . ALA A 1 192 ? 0.027 -40.5 -19.812 1 98.69 192 ALA A CA 1
ATOM 1501 C C . ALA A 1 192 ? -0.301 -39.688 -21.062 1 98.69 192 ALA A C 1
ATOM 1503 O O . ALA A 1 192 ? -1.269 -39.969 -21.766 1 98.69 192 ALA A O 1
ATOM 1504 N N . LEU A 1 193 ? 0.469 -38.656 -21.344 1 98.69 193 LEU A N 1
ATOM 1505 C CA . LEU A 1 193 ? 0.271 -37.844 -22.531 1 98.69 193 LEU A CA 1
ATOM 1506 C C . LEU A 1 193 ? 0.473 -38.656 -23.797 1 98.69 193 LEU A C 1
ATOM 1508 O O . LEU A 1 193 ? -0.26 -38.469 -24.781 1 98.69 193 LEU A O 1
ATOM 1512 N N . LYS A 1 194 ? 1.488 -39.469 -23.781 1 98.06 194 LYS A N 1
ATOM 1513 C CA . LYS A 1 194 ? 1.709 -40.344 -24.922 1 98.06 194 LYS A CA 1
ATOM 1514 C C . LYS A 1 194 ? 0.517 -41.281 -25.125 1 98.06 194 LYS A C 1
ATOM 1516 O O . LYS A 1 194 ? 0.091 -41.5 -26.266 1 98.06 194 LYS A O 1
ATOM 1521 N N . TRP A 1 195 ? 0.012 -41.812 -24.047 1 98.06 195 TRP A N 1
ATOM 1522 C CA . TRP A 1 195 ? -1.172 -42.688 -24.141 1 98.06 195 TRP A CA 1
ATOM 1523 C C . TRP A 1 195 ? -2.328 -41.938 -24.797 1 98.06 195 TRP A C 1
ATOM 1525 O O . TRP A 1 195 ? -3.023 -42.469 -25.656 1 98.06 195 TRP A O 1
ATOM 1535 N N . VAL A 1 196 ? -2.586 -40.75 -24.375 1 98.38 196 VAL A N 1
ATOM 1536 C CA . VAL A 1 196 ? -3.645 -39.938 -24.938 1 98.38 196 VAL A CA 1
ATOM 1537 C C . VAL A 1 196 ? -3.408 -39.75 -26.438 1 98.38 196 VAL A C 1
ATOM 1539 O O . VAL A 1 196 ? -4.328 -39.938 -27.25 1 98.38 196 VAL A O 1
ATOM 1542 N N . ASN A 1 197 ? -2.244 -39.438 -26.828 1 97.25 197 ASN A N 1
ATOM 1543 C CA . ASN A 1 197 ? -1.892 -39.25 -28.234 1 97.25 197 ASN A CA 1
ATOM 1544 C C . ASN A 1 197 ? -2.188 -40.5 -29.062 1 97.25 197 ASN A C 1
ATOM 1546 O O . ASN A 1 197 ? -2.664 -40.375 -30.188 1 97.25 197 ASN A O 1
ATOM 1550 N N . GLU A 1 198 ? -2.035 -41.594 -28.469 1 96.56 198 GLU A N 1
ATOM 1551 C CA . GLU A 1 198 ? -2.123 -42.844 -29.203 1 96.56 198 GLU A CA 1
ATOM 1552 C C . GLU A 1 198 ? -3.549 -43.375 -29.203 1 96.56 198 GLU A C 1
ATOM 1554 O O . GLU A 1 198 ? -3.934 -44.156 -30.094 1 96.56 198 GLU A O 1
ATOM 1559 N N . ASN A 1 199 ? -4.336 -43 -28.219 1 97 199 ASN A N 1
ATOM 1560 C CA . ASN A 1 199 ? -5.562 -43.75 -28.031 1 97 199 ASN A CA 1
ATOM 1561 C C . ASN A 1 199 ? -6.797 -42.844 -28.047 1 97 199 ASN A C 1
ATOM 1563 O O . ASN A 1 199 ? -7.922 -43.344 -28.188 1 97 199 ASN A O 1
ATOM 1567 N N . ILE A 1 200 ? -6.664 -41.562 -27.953 1 98 200 ILE A N 1
ATOM 1568 C CA . ILE A 1 200 ? -7.797 -40.719 -27.656 1 98 200 ILE A CA 1
ATOM 1569 C C . ILE A 1 200 ? -8.734 -40.656 -28.859 1 98 200 ILE A C 1
ATOM 1571 O O . ILE A 1 200 ? -9.914 -40.312 -28.719 1 98 200 ILE A O 1
ATOM 1575 N N . ALA A 1 201 ? -8.227 -40.906 -30.047 1 97.5 201 ALA A N 1
ATOM 1576 C CA . ALA A 1 201 ? -9.047 -40.938 -31.25 1 97.5 201 ALA A CA 1
ATOM 1577 C C . ALA A 1 201 ? -10.195 -41.906 -31.125 1 97.5 201 ALA A C 1
ATOM 1579 O O . ALA A 1 201 ? -11.289 -41.688 -31.656 1 97.5 201 ALA A O 1
ATOM 1580 N N . ALA A 1 202 ? -9.992 -43 -30.438 1 96.56 202 ALA A N 1
ATOM 1581 C CA . ALA A 1 202 ? -11.023 -44.031 -30.25 1 96.56 202 ALA A CA 1
ATOM 1582 C C . ALA A 1 202 ? -12.188 -43.469 -29.422 1 96.56 202 ALA A C 1
ATOM 1584 O O . ALA A 1 202 ? -13.32 -43.969 -29.531 1 96.56 202 ALA A O 1
ATOM 1585 N N . PHE A 1 203 ? -11.961 -42.469 -28.719 1 97.5 203 PHE A N 1
ATOM 1586 C CA . PHE A 1 203 ? -12.977 -41.875 -27.875 1 97.5 203 PHE A CA 1
ATOM 1587 C C . PHE A 1 203 ? -13.562 -40.625 -28.547 1 97.5 203 PHE A C 1
ATOM 1589 O O . PHE A 1 203 ? -14.344 -39.906 -27.922 1 97.5 203 PHE A O 1
ATOM 1596 N N . GLY A 1 204 ? -13.062 -40.344 -29.75 1 97.44 204 GLY A N 1
ATOM 1597 C CA . GLY A 1 204 ? -13.594 -39.219 -30.516 1 97.44 204 GLY A CA 1
ATOM 1598 C C . GLY A 1 204 ? -12.734 -37.969 -30.422 1 97.44 204 GLY A C 1
ATOM 1599 O O . GLY A 1 204 ? -13.086 -36.938 -30.953 1 97.44 204 GLY A O 1
ATOM 1600 N N . GLY A 1 205 ? -11.609 -38.094 -29.75 1 98.31 205 GLY A N 1
ATOM 1601 C CA . GLY A 1 205 ? -10.719 -36.969 -29.594 1 98.31 205 GLY A CA 1
ATOM 1602 C C . GLY A 1 205 ? -9.711 -36.812 -30.719 1 98.31 205 GLY A C 1
ATOM 1603 O O . GLY A 1 205 ? -9.43 -37.812 -31.422 1 98.31 205 GLY A O 1
ATOM 1604 N N . ASP A 1 206 ? -9.18 -35.656 -30.922 1 98.38 206 ASP A N 1
ATOM 1605 C CA . ASP A 1 206 ? -8.117 -35.344 -31.875 1 98.38 206 ASP A CA 1
ATOM 1606 C C . ASP A 1 206 ? -6.762 -35.281 -31.172 1 98.38 206 ASP A C 1
ATOM 1608 O O . ASP A 1 206 ? -6.5 -34.344 -30.406 1 98.38 206 ASP A O 1
ATOM 1612 N N . PRO A 1 207 ? -5.844 -36.219 -31.422 1 97.62 207 PRO A N 1
ATOM 1613 C CA . PRO A 1 207 ? -4.551 -36.188 -30.734 1 97.62 207 PRO A CA 1
ATOM 1614 C C . PRO A 1 207 ? -3.707 -34.969 -31.078 1 97.62 207 PRO A C 1
ATOM 1616 O O . PRO A 1 207 ? -2.73 -34.688 -30.375 1 97.62 207 PRO A O 1
ATOM 1619 N N . SER A 1 208 ? -4.074 -34.219 -32.125 1 97.12 208 SER A N 1
ATOM 1620 C CA . SER A 1 208 ? -3.314 -33.062 -32.5 1 97.12 208 SER A CA 1
ATOM 1621 C C . SER A 1 208 ? -3.863 -31.797 -31.828 1 97.12 208 SER A C 1
ATOM 1623 O O . SER A 1 208 ? -3.25 -30.734 -31.906 1 97.12 208 SER A O 1
ATOM 1625 N N . LYS A 1 209 ? -4.984 -31.891 -31.188 1 97.75 209 LYS A N 1
ATOM 1626 C CA . LYS A 1 209 ? -5.617 -30.781 -30.469 1 97.75 209 LYS A CA 1
ATOM 1627 C C . LYS A 1 209 ? -5.68 -31.047 -28.969 1 97.75 209 LYS A C 1
ATOM 1629 O O . LYS A 1 209 ? -6.766 -31.078 -28.391 1 97.75 209 LYS A O 1
ATOM 1634 N N . VAL A 1 210 ? -4.512 -31.125 -28.391 1 98.69 210 VAL A N 1
ATOM 1635 C CA . VAL A 1 210 ? -4.418 -31.438 -26.969 1 98.69 210 VAL A CA 1
ATOM 1636 C C . VAL A 1 210 ? -3.949 -30.203 -26.203 1 98.69 210 VAL A C 1
ATOM 1638 O O . VAL A 1 210 ? -2.898 -29.641 -26.516 1 98.69 210 VAL A O 1
ATOM 1641 N N . THR A 1 211 ? -4.75 -29.734 -25.297 1 98.69 211 THR A N 1
ATOM 1642 C CA . THR A 1 211 ? -4.391 -28.688 -24.344 1 98.69 211 THR A CA 1
ATOM 1643 C C . THR A 1 211 ? -4.152 -29.297 -22.969 1 98.69 211 THR A C 1
ATOM 1645 O O . THR A 1 211 ? -5.047 -29.922 -22.391 1 98.69 211 THR A O 1
ATOM 1648 N N . ILE A 1 212 ? -2.959 -29.094 -22.422 1 98.62 212 ILE A N 1
ATOM 1649 C CA . ILE A 1 212 ? -2.732 -29.531 -21.047 1 98.62 212 ILE A CA 1
ATOM 1650 C C . ILE A 1 212 ? -2.918 -28.344 -20.094 1 98.62 212 ILE A C 1
ATOM 1652 O O . ILE A 1 212 ? -2.568 -27.203 -20.438 1 98.62 212 ILE A O 1
ATOM 1656 N N . PHE A 1 213 ? -3.578 -28.547 -18.984 1 98.25 213 PHE A N 1
ATOM 1657 C CA . PHE A 1 213 ? -3.789 -27.5 -17.984 1 98.25 213 PHE A CA 1
ATOM 1658 C C . PHE A 1 213 ? -3.664 -28.047 -16.578 1 98.25 213 PHE A C 1
ATOM 1660 O O . PHE A 1 213 ? -3.807 -29.266 -16.359 1 98.25 213 PHE A O 1
ATOM 1667 N N . GLY A 1 214 ? -3.229 -27.281 -15.664 1 96.94 214 GLY A N 1
ATOM 1668 C CA . GLY A 1 214 ? -3.02 -27.688 -14.281 1 96.94 214 GLY A CA 1
ATOM 1669 C C . GLY A 1 214 ? -2.98 -26.516 -13.32 1 96.94 214 GLY A C 1
ATOM 1670 O O . GLY A 1 214 ? -3.043 -25.359 -13.742 1 96.94 214 GLY A O 1
ATOM 1671 N N . GLU A 1 215 ? -3.002 -26.828 -12.039 1 94.12 215 GLU A N 1
ATOM 1672 C CA . GLU A 1 215 ? -3.006 -25.828 -10.977 1 94.12 215 GLU A CA 1
ATOM 1673 C C . GLU A 1 215 ? -1.877 -26.078 -9.984 1 94.12 215 GLU A C 1
ATOM 1675 O O . GLU A 1 215 ? -1.583 -27.234 -9.641 1 94.12 215 GLU A O 1
ATOM 1680 N N . GLY A 1 216 ? -1.279 -25 -9.523 1 92.81 216 GLY A N 1
ATOM 1681 C CA . GLY A 1 216 ? -0.18 -25.125 -8.578 1 92.81 216 GLY A CA 1
ATOM 1682 C C . GLY A 1 216 ? 0.974 -25.953 -9.117 1 92.81 216 GLY A C 1
ATOM 1683 O O . GLY A 1 216 ? 1.52 -25.641 -10.18 1 92.81 216 GLY A O 1
ATOM 1684 N N . SER A 1 217 ? 1.26 -27.062 -8.406 1 92.62 217 SER A N 1
ATOM 1685 C CA . SER A 1 217 ? 2.309 -27.953 -8.883 1 92.62 217 SER A CA 1
ATOM 1686 C C . SER A 1 217 ? 1.921 -28.609 -10.203 1 92.62 217 SER A C 1
ATOM 1688 O O . SER A 1 217 ? 2.781 -28.906 -11.039 1 92.62 217 SER A O 1
ATOM 1690 N N . GLY A 1 218 ? 0.638 -28.781 -10.438 1 95.88 218 GLY A N 1
ATOM 1691 C CA . GLY A 1 218 ? 0.189 -29.219 -11.75 1 95.88 218 GLY A CA 1
ATOM 1692 C C . GLY A 1 218 ? 0.507 -28.234 -12.852 1 95.88 218 GLY A C 1
ATOM 1693 O O . GLY A 1 218 ? 0.892 -28.641 -13.953 1 95.88 218 GLY A O 1
ATOM 1694 N N . ALA A 1 219 ? 0.318 -26.984 -12.5 1 97.19 219 ALA A N 1
ATOM 1695 C CA . ALA A 1 219 ? 0.673 -25.938 -13.461 1 97.19 219 ALA A CA 1
ATOM 1696 C C . ALA A 1 219 ? 2.182 -25.891 -13.688 1 97.19 219 ALA A C 1
ATOM 1698 O O . ALA A 1 219 ? 2.639 -25.641 -14.805 1 97.19 219 ALA A O 1
ATOM 1699 N N . VAL A 1 220 ? 2.932 -26.078 -12.68 1 96.06 220 VAL A N 1
ATOM 1700 C CA . VAL A 1 220 ? 4.379 -26.172 -12.828 1 96.06 220 VAL A CA 1
ATOM 1701 C C . VAL A 1 220 ? 4.727 -27.328 -13.773 1 96.06 220 VAL A C 1
ATOM 1703 O O . VAL A 1 220 ? 5.562 -27.172 -14.664 1 96.06 220 VAL A O 1
ATOM 1706 N N . SER A 1 221 ? 4.082 -28.422 -13.617 1 96.94 221 SER A N 1
ATOM 1707 C CA . SER A 1 221 ? 4.27 -29.562 -14.516 1 96.94 221 SER A CA 1
ATOM 1708 C C . SER A 1 221 ? 3.941 -29.188 -15.953 1 96.94 221 SER A C 1
ATOM 1710 O O . SER A 1 221 ? 4.676 -29.547 -16.875 1 96.94 221 SER A O 1
ATOM 1712 N N . VAL A 1 222 ? 2.846 -28.531 -16.109 1 98.06 222 VAL A N 1
ATOM 1713 C CA . VAL A 1 222 ? 2.463 -28.078 -17.453 1 98.06 222 VAL A CA 1
ATOM 1714 C C . VAL A 1 222 ? 3.605 -27.281 -18.062 1 98.06 222 VAL A C 1
ATOM 1716 O O . VAL A 1 222 ? 3.963 -27.5 -19.234 1 98.06 222 VAL A O 1
ATOM 1719 N N . GLY A 1 223 ? 4.172 -26.406 -17.266 1 96.94 223 GLY A N 1
ATOM 1720 C CA . GLY A 1 223 ? 5.301 -25.625 -17.734 1 96.94 223 GLY A CA 1
ATOM 1721 C C . GLY A 1 223 ? 6.523 -26.469 -18.047 1 96.94 223 GLY A C 1
ATOM 1722 O O . GLY A 1 223 ? 7.223 -26.219 -19.031 1 96.94 223 GLY A O 1
ATOM 1723 N N . TRP A 1 224 ? 6.773 -27.453 -17.25 1 96.31 224 TRP A N 1
ATOM 1724 C CA . TRP A 1 224 ? 7.91 -28.344 -17.484 1 96.31 224 TRP A CA 1
ATOM 1725 C C . TRP A 1 224 ? 7.715 -29.141 -18.781 1 96.31 224 TRP A C 1
ATOM 1727 O O . TRP A 1 224 ? 8.656 -29.328 -19.547 1 96.31 224 TRP A O 1
ATOM 1737 N N . HIS A 1 225 ? 6.531 -29.594 -19.031 1 97.62 225 HIS A N 1
ATOM 1738 C CA . HIS A 1 225 ? 6.25 -30.312 -20.266 1 97.62 225 HIS A CA 1
ATOM 1739 C C . HIS A 1 225 ? 6.383 -29.391 -21.469 1 97.62 225 HIS A C 1
ATOM 1741 O O . HIS A 1 225 ? 6.855 -29.812 -22.531 1 97.62 225 HIS A O 1
ATOM 1747 N N . LEU A 1 226 ? 5.977 -28.172 -21.297 1 96.88 226 LEU A N 1
ATOM 1748 C CA . LEU A 1 226 ? 6.145 -27.156 -22.344 1 96.88 226 LEU A CA 1
ATOM 1749 C C . LEU A 1 226 ? 7.617 -27 -22.703 1 96.88 226 LEU A C 1
ATOM 1751 O O . LEU A 1 226 ? 7.953 -26.875 -23.891 1 96.88 226 LEU A O 1
ATOM 1755 N N . LEU A 1 227 ? 8.461 -27.094 -21.719 1 94.81 227 LEU A N 1
ATOM 1756 C CA . LEU A 1 227 ? 9.875 -26.812 -21.922 1 94.81 227 LEU A CA 1
ATOM 1757 C C . LEU A 1 227 ? 10.633 -28.078 -22.312 1 94.81 227 LEU A C 1
ATOM 1759 O O . LEU A 1 227 ? 11.766 -28 -22.812 1 94.81 227 LEU A O 1
ATOM 1763 N N . SER A 1 228 ? 10.062 -29.234 -22.094 1 96.12 228 SER A N 1
ATOM 1764 C CA . SER A 1 228 ? 10.719 -30.5 -22.391 1 96.12 228 SER A CA 1
ATOM 1765 C C . SER A 1 228 ? 10.57 -30.875 -23.859 1 96.12 228 SER A C 1
ATOM 1767 O O . SER A 1 228 ? 9.461 -31.125 -24.344 1 96.12 228 SER A O 1
ATOM 1769 N N . PRO A 1 229 ? 11.688 -31.031 -24.562 1 94.56 229 PRO A N 1
ATOM 1770 C CA . PRO A 1 229 ? 11.586 -31.422 -25.969 1 94.56 229 PRO A CA 1
ATOM 1771 C C . PRO A 1 229 ? 10.938 -32.781 -26.172 1 94.56 229 PRO A C 1
ATOM 1773 O O . PRO A 1 229 ? 10.273 -33 -27.172 1 94.56 229 PRO A O 1
ATOM 1776 N N . SER A 1 230 ? 11.102 -33.625 -25.219 1 94.69 230 SER A N 1
ATOM 1777 C CA . SER A 1 230 ? 10.57 -34.969 -25.344 1 94.69 230 SER A CA 1
ATOM 1778 C C . SER A 1 230 ? 9.07 -35 -25.062 1 94.69 230 SER A C 1
ATOM 1780 O O . SER A 1 230 ? 8.398 -36 -25.391 1 94.69 230 SER A O 1
ATOM 1782 N N . SER A 1 231 ? 8.523 -33.969 -24.562 1 94.19 231 SER A N 1
ATOM 1783 C CA . SER A 1 231 ? 7.113 -33.969 -24.188 1 94.19 231 SER A CA 1
ATOM 1784 C C . SER A 1 231 ? 6.305 -33 -25.047 1 94.19 231 SER A C 1
ATOM 1786 O O . SER A 1 231 ? 5.09 -33.156 -25.188 1 94.19 231 SER A O 1
ATOM 1788 N N . ARG A 1 232 ? 6.945 -32.031 -25.578 1 92.56 232 ARG A N 1
ATOM 1789 C CA . ARG A 1 232 ? 6.273 -30.906 -26.234 1 92.56 232 ARG A CA 1
ATOM 1790 C C . ARG A 1 232 ? 5.465 -31.391 -27.438 1 92.56 232 ARG A C 1
ATOM 1792 O O . ARG A 1 232 ? 4.426 -30.812 -27.766 1 92.56 232 ARG A O 1
ATOM 1799 N N . GLY A 1 233 ? 5.836 -32.438 -28.016 1 93.56 233 GLY A N 1
ATOM 1800 C CA . GLY A 1 233 ? 5.16 -32.938 -29.203 1 93.56 233 GLY A CA 1
ATOM 1801 C C . GLY A 1 233 ? 3.773 -33.469 -28.922 1 93.56 233 GLY A C 1
ATOM 1802 O O . GLY A 1 233 ? 2.975 -33.688 -29.828 1 93.56 233 GLY A O 1
ATOM 1803 N N . TYR A 1 234 ? 3.43 -33.625 -27.625 1 96.25 234 TYR A N 1
ATOM 1804 C CA . TYR A 1 234 ? 2.145 -34.188 -27.25 1 96.25 234 TYR A CA 1
ATOM 1805 C C . TYR A 1 234 ? 1.112 -33.125 -26.969 1 96.25 234 TYR A C 1
ATOM 1807 O O . TYR A 1 234 ? -0.052 -33.406 -26.703 1 96.25 234 TYR A O 1
ATOM 1815 N N . LEU A 1 235 ? 1.511 -31.844 -27.078 1 95.75 235 LEU A N 1
ATOM 1816 C CA . LEU A 1 235 ? 0.56 -30.797 -26.719 1 95.75 235 LEU A CA 1
ATOM 1817 C C . LEU A 1 235 ? 0.571 -29.672 -27.766 1 95.75 235 LEU A C 1
ATOM 1819 O O . LEU A 1 235 ? 1.616 -29.359 -28.344 1 95.75 235 LEU A O 1
ATOM 1823 N N . GLN A 1 236 ? -0.573 -29.062 -27.938 1 97.38 236 GLN A N 1
ATOM 1824 C CA . GLN A 1 236 ? -0.75 -27.906 -28.812 1 97.38 236 GLN A CA 1
ATOM 1825 C C . GLN A 1 236 ? -0.847 -26.609 -28 1 97.38 236 GLN A C 1
ATOM 1827 O O . GLN A 1 236 ? -0.438 -25.547 -28.469 1 97.38 236 GLN A O 1
ATOM 1832 N N . ARG A 1 237 ? -1.412 -26.734 -26.812 1 98.5 237 ARG A N 1
ATOM 1833 C CA . ARG A 1 237 ? -1.645 -25.562 -25.969 1 98.5 237 ARG A CA 1
ATOM 1834 C C . ARG A 1 237 ? -1.432 -25.906 -24.5 1 98.5 237 ARG A C 1
ATOM 1836 O O . ARG A 1 237 ? -1.488 -27.078 -24.109 1 98.5 237 ARG A O 1
ATOM 1843 N N . ALA A 1 238 ? -1.146 -24.859 -23.688 1 98.56 238 ALA A N 1
ATOM 1844 C CA . ALA A 1 238 ? -0.86 -25.047 -22.266 1 98.56 238 ALA A CA 1
ATOM 1845 C C . ALA A 1 238 ? -1.557 -23.984 -21.422 1 98.56 238 ALA A C 1
ATOM 1847 O O . ALA A 1 238 ? -1.585 -22.812 -21.797 1 98.56 238 ALA A O 1
ATOM 1848 N N . VAL A 1 239 ? -2.191 -24.375 -20.312 1 98.75 239 VAL A N 1
ATOM 1849 C CA . VAL A 1 239 ? -2.805 -23.453 -19.359 1 98.75 239 VAL A CA 1
ATOM 1850 C C . VAL A 1 239 ? -2.158 -23.641 -17.984 1 98.75 239 VAL A C 1
ATOM 1852 O O . VAL A 1 239 ? -2.209 -24.719 -17.406 1 98.75 239 VAL A O 1
ATOM 1855 N N . LEU A 1 240 ? -1.521 -22.594 -17.484 1 98.31 240 LEU A N 1
ATOM 1856 C CA . LEU A 1 240 ? -0.874 -22.609 -16.172 1 98.31 240 LEU A CA 1
ATOM 1857 C C . LEU A 1 240 ? -1.672 -21.797 -15.156 1 98.31 240 LEU A C 1
ATOM 1859 O O . LEU A 1 240 ? -1.727 -20.562 -15.25 1 98.31 240 LEU A O 1
ATOM 1863 N N . GLN A 1 241 ? -2.209 -22.531 -14.156 1 97.31 241 GLN A N 1
ATOM 1864 C CA . GLN A 1 241 ? -3.041 -21.875 -13.148 1 97.31 241 GLN A CA 1
ATOM 1865 C C . GLN A 1 241 ? -2.33 -21.812 -11.805 1 97.31 241 GLN A C 1
ATOM 1867 O O . GLN A 1 241 ? -2.146 -22.844 -11.148 1 97.31 241 GLN A O 1
ATOM 1872 N N . SER A 1 242 ? -1.97 -20.641 -11.359 1 94.94 242 SER A N 1
ATOM 1873 C CA . SER A 1 242 ? -1.352 -20.375 -10.062 1 94.94 242 SER A CA 1
ATOM 1874 C C . SER A 1 242 ? -0.085 -21.203 -9.875 1 94.94 242 SER A C 1
ATOM 1876 O O . SER A 1 242 ? 0.131 -21.797 -8.812 1 94.94 242 SER A O 1
ATOM 1878 N N . GLY A 1 243 ? 0.698 -21.375 -10.93 1 94.75 243 GLY A N 1
ATOM 1879 C CA . GLY A 1 243 ? 1.968 -22.094 -10.914 1 94.75 243 GLY A CA 1
ATOM 1880 C C . GLY A 1 243 ? 2.73 -21.969 -12.227 1 94.75 243 GLY A C 1
ATOM 1881 O O . GLY A 1 243 ? 2.129 -21.953 -13.297 1 94.75 243 GLY A O 1
ATOM 1882 N N . ASN A 1 244 ? 4.055 -21.859 -12.117 1 93.62 244 ASN A N 1
ATOM 1883 C CA . ASN A 1 244 ? 4.91 -21.812 -13.297 1 93.62 244 ASN A CA 1
ATOM 1884 C C . ASN A 1 244 ? 6.34 -22.234 -12.969 1 93.62 244 ASN A C 1
ATOM 1886 O O . ASN A 1 244 ? 6.727 -22.281 -11.797 1 93.62 244 ASN A O 1
ATOM 1890 N N . PRO A 1 245 ? 7.152 -22.469 -13.938 1 93.12 245 PRO A N 1
ATOM 1891 C CA . PRO A 1 245 ? 8.492 -23.047 -13.734 1 93.12 245 PRO A CA 1
ATOM 1892 C C . PRO A 1 245 ? 9.461 -22.047 -13.102 1 93.12 245 PRO A C 1
ATOM 1894 O O . PRO A 1 245 ? 10.562 -22.438 -12.695 1 93.12 245 PRO A O 1
ATOM 1897 N N . LEU A 1 246 ? 9.094 -20.812 -12.992 1 89.06 246 LEU A N 1
ATOM 1898 C CA . LEU A 1 246 ? 10 -19.812 -12.438 1 89.06 246 LEU A CA 1
ATOM 1899 C C . LEU A 1 246 ? 9.781 -19.656 -10.938 1 89.06 246 LEU A C 1
ATOM 1901 O O . LEU A 1 246 ? 10.516 -18.922 -10.273 1 89.06 246 LEU A O 1
ATOM 1905 N N . GLU A 1 247 ? 8.82 -20.281 -10.453 1 83.44 247 GLU A N 1
ATOM 1906 C CA . GLU A 1 247 ? 8.625 -20.219 -9.008 1 83.44 247 GLU A CA 1
ATOM 1907 C C . GLU A 1 247 ? 9.82 -20.812 -8.266 1 83.44 247 GLU A C 1
ATOM 1909 O O . GLU A 1 247 ? 10.43 -21.781 -8.734 1 83.44 247 GLU A O 1
ATOM 1914 N N . SER A 1 248 ? 10.359 -20.047 -7.371 1 56.66 248 SER A N 1
ATOM 1915 C CA . SER A 1 248 ? 11.625 -20.297 -6.691 1 56.66 248 SER A CA 1
ATOM 1916 C C . SER A 1 248 ? 11.695 -21.719 -6.133 1 56.66 248 SER A C 1
ATOM 1918 O O . SER A 1 248 ? 12.781 -22.281 -5.98 1 56.66 248 SER A O 1
ATOM 1920 N N . SER A 1 249 ? 10.688 -22.172 -5.891 1 52 249 SER A N 1
ATOM 1921 C CA . SER A 1 249 ? 10.672 -23.484 -5.242 1 52 249 SER A CA 1
ATOM 1922 C C . SER A 1 249 ? 10.922 -24.609 -6.246 1 52 249 SER A C 1
ATOM 1924 O O . SER A 1 249 ? 11.016 -25.781 -5.867 1 52 249 SER A O 1
ATOM 1926 N N . VAL A 1 250 ? 11.352 -24.141 -7.445 1 57.59 250 VAL A N 1
ATOM 1927 C CA . VAL A 1 250 ? 11.312 -25.234 -8.406 1 57.59 250 VAL A CA 1
ATOM 1928 C C . VAL A 1 250 ? 12.609 -25.281 -9.203 1 57.59 250 VAL A C 1
ATOM 1930 O O . VAL A 1 250 ? 12.617 -25.672 -10.375 1 57.59 250 VAL A O 1
ATOM 1933 N N . GLU A 1 251 ? 13.727 -25 -8.586 1 69.5 251 GLU A N 1
ATOM 1934 C CA . GLU A 1 251 ? 14.992 -25.141 -9.297 1 69.5 251 GLU A CA 1
ATOM 1935 C C . GLU A 1 251 ? 15.406 -26.609 -9.414 1 69.5 251 GLU A C 1
ATOM 1937 O O . GLU A 1 251 ? 15.211 -27.391 -8.477 1 69.5 251 GLU A O 1
ATOM 1942 N N . LEU A 1 252 ? 15.992 -26.969 -10.562 1 87.19 252 LEU A N 1
ATOM 1943 C CA . LEU A 1 252 ? 16.453 -28.328 -10.781 1 87.19 252 LEU A CA 1
ATOM 1944 C C . LEU A 1 252 ? 17.797 -28.562 -10.102 1 87.19 252 LEU A C 1
ATOM 1946 O O . LEU A 1 252 ? 18.625 -27.656 -10 1 87.19 252 LEU A O 1
ATOM 1950 N N . ILE A 1 253 ? 17.922 -29.734 -9.586 1 87.81 253 ILE A N 1
ATOM 1951 C CA . ILE A 1 253 ? 19.219 -30.062 -9.008 1 87.81 253 ILE A CA 1
ATOM 1952 C C . ILE A 1 253 ? 20.078 -30.797 -10.031 1 87.81 253 ILE A C 1
ATOM 1954 O O . ILE A 1 253 ? 19.562 -31.328 -11.023 1 87.81 253 ILE A O 1
ATOM 1958 N N . SER A 1 254 ? 21.391 -30.844 -9.781 1 89.44 254 SER A N 1
ATOM 1959 C CA . SER A 1 254 ? 22.312 -31.547 -10.672 1 89.44 254 SER A CA 1
ATOM 1960 C C . SER A 1 254 ? 22.359 -33.031 -10.359 1 89.44 254 SER A C 1
ATOM 1962 O O . SER A 1 254 ? 22 -33.469 -9.258 1 89.44 254 SER A O 1
ATOM 1964 N N . PRO A 1 255 ? 22.766 -33.812 -11.336 1 92.06 255 PRO A N 1
ATOM 1965 C CA . PRO A 1 255 ? 22.938 -35.219 -11.062 1 92.06 255 PRO A CA 1
ATOM 1966 C C . PRO A 1 255 ? 23.922 -35.5 -9.922 1 92.06 255 PRO A C 1
ATOM 1968 O O . PRO A 1 255 ? 23.766 -36.469 -9.164 1 92.06 255 PRO A O 1
ATOM 1971 N N . GLU A 1 256 ? 24.938 -34.625 -9.812 1 91.5 256 GLU A N 1
ATOM 1972 C CA . GLU A 1 256 ? 25.906 -34.781 -8.734 1 91.5 256 GLU A CA 1
ATOM 1973 C C . GLU A 1 256 ? 25.25 -34.562 -7.371 1 91.5 256 GLU A C 1
ATOM 1975 O O . GLU A 1 256 ? 25.516 -35.312 -6.426 1 91.5 256 GLU A O 1
ATOM 1980 N N . THR A 1 257 ? 24.438 -33.562 -7.332 1 90.88 257 THR A N 1
ATOM 1981 C CA . THR A 1 257 ? 23.703 -33.312 -6.094 1 90.88 257 THR A CA 1
ATOM 1982 C C . THR A 1 257 ? 22.75 -34.469 -5.781 1 90.88 257 THR A C 1
ATOM 1984 O O . THR A 1 257 ? 22.609 -34.875 -4.625 1 90.88 257 THR A O 1
ATOM 1987 N N . ALA A 1 258 ? 22.125 -35 -6.805 1 93.75 258 ALA A N 1
ATOM 1988 C CA . ALA A 1 258 ? 21.234 -36.156 -6.637 1 93.75 258 ALA A CA 1
ATOM 1989 C C . ALA A 1 258 ? 21.984 -37.344 -6.078 1 93.75 258 ALA A C 1
ATOM 1991 O O . ALA A 1 258 ? 21.453 -38.094 -5.23 1 93.75 258 ALA A O 1
ATOM 1992 N N . PHE A 1 259 ? 23.172 -37.531 -6.559 1 94.31 259 PHE A N 1
ATOM 1993 C CA . PHE A 1 259 ? 24.016 -38.625 -6.094 1 94.31 259 PHE A CA 1
ATOM 1994 C C . PHE A 1 259 ? 24.344 -38.469 -4.617 1 94.31 259 PHE A C 1
ATOM 1996 O O . PHE A 1 259 ? 24.297 -39.438 -3.854 1 94.31 259 PHE A O 1
ATOM 2003 N N . LYS A 1 260 ? 24.703 -37.25 -4.262 1 91.44 260 LYS A N 1
ATOM 2004 C CA . LYS A 1 260 ? 24.984 -37 -2.855 1 91.44 260 LYS A CA 1
ATOM 2005 C C . LYS A 1 260 ? 23.734 -37.219 -1.992 1 91.44 260 LYS A C 1
ATOM 2007 O O . LYS A 1 260 ? 23.828 -37.781 -0.898 1 91.44 260 LYS A O 1
ATOM 2012 N N . ASN A 1 261 ? 22.625 -36.812 -2.479 1 92.5 261 ASN A N 1
ATOM 2013 C CA . ASN A 1 261 ? 21.359 -36.938 -1.753 1 92.5 261 ASN A CA 1
ATOM 2014 C C . ASN A 1 261 ? 21 -38.406 -1.506 1 92.5 261 ASN A C 1
ATOM 2016 O O . ASN A 1 261 ? 20.547 -38.75 -0.42 1 92.5 261 ASN A O 1
ATOM 2020 N N . ILE A 1 262 ? 21.234 -39.25 -2.479 1 95.5 262 ILE A N 1
ATOM 2021 C CA . ILE A 1 262 ? 20.812 -40.656 -2.352 1 95.5 262 ILE A CA 1
ATOM 2022 C C . ILE A 1 262 ? 21.672 -41.375 -1.308 1 95.5 262 ILE A C 1
ATOM 2024 O O . ILE A 1 262 ? 21.219 -42.312 -0.66 1 95.5 262 ILE A O 1
ATOM 2028 N N . GLN A 1 263 ? 22.922 -40.875 -1.147 1 93.81 263 GLN A N 1
ATOM 2029 C CA . GLN A 1 263 ? 23.75 -41.438 -0.094 1 93.81 263 GLN A CA 1
ATOM 2030 C C . GLN A 1 263 ? 23.172 -41.156 1.286 1 93.81 263 GLN A C 1
ATOM 2032 O O . GLN A 1 263 ? 23.172 -42.031 2.158 1 93.81 263 GLN A O 1
ATOM 2037 N N . THR A 1 264 ? 22.672 -39.969 1.396 1 91.69 264 THR A N 1
ATOM 2038 C CA . THR A 1 264 ? 22.031 -39.594 2.645 1 91.69 264 THR A CA 1
ATOM 2039 C C . THR A 1 264 ? 20.781 -40.438 2.881 1 91.69 264 THR A C 1
ATOM 2041 O O . THR A 1 264 ? 20.547 -40.906 3.994 1 91.69 264 THR A O 1
ATOM 2044 N N . VAL A 1 265 ? 20.016 -40.625 1.87 1 94.94 265 VAL A N 1
ATOM 2045 C CA . VAL A 1 265 ? 18.812 -41.438 1.965 1 94.94 265 VAL A CA 1
ATOM 2046 C C . VAL A 1 265 ? 19.172 -42.875 2.346 1 94.94 265 VAL A C 1
ATOM 2048 O O . VAL A 1 265 ? 18.516 -43.469 3.195 1 94.94 265 VAL A O 1
ATOM 2051 N N . ALA A 1 266 ? 20.203 -43.375 1.729 1 95.62 266 ALA A N 1
ATOM 2052 C CA . ALA A 1 266 ? 20.641 -44.75 1.978 1 95.62 266 ALA A CA 1
ATOM 2053 C C . ALA A 1 266 ? 21.062 -44.906 3.434 1 95.62 266 ALA A C 1
ATOM 2055 O O . ALA A 1 266 ? 20.797 -45.969 4.039 1 95.62 266 ALA A O 1
ATOM 2056 N N . ASP A 1 267 ? 21.672 -43.938 3.912 1 92.5 267 ASP A N 1
ATOM 2057 C CA . ASP A 1 267 ? 22.109 -43.969 5.305 1 92.5 267 ASP A CA 1
ATOM 2058 C C . ASP A 1 267 ? 20.922 -44.094 6.25 1 92.5 267 ASP A C 1
ATOM 2060 O O . ASP A 1 267 ? 20.922 -44.906 7.176 1 92.5 267 ASP A O 1
ATOM 2064 N N . PHE A 1 268 ? 19.891 -43.312 6.031 1 92.69 268 PHE A N 1
ATOM 2065 C CA . PHE A 1 268 ? 18.719 -43.281 6.906 1 92.69 268 PHE A CA 1
ATOM 2066 C C . PHE A 1 268 ? 17.875 -44.531 6.73 1 92.69 268 PHE A C 1
ATOM 2068 O O . PHE A 1 268 ? 17.172 -44.938 7.66 1 92.69 268 PHE A O 1
ATOM 2075 N N . ALA A 1 269 ? 17.969 -45.188 5.543 1 95.62 269 ALA A N 1
ATOM 2076 C CA . ALA A 1 269 ? 17.109 -46.344 5.23 1 95.62 269 ALA A CA 1
ATOM 2077 C C . ALA A 1 269 ? 17.812 -47.656 5.562 1 95.62 269 ALA A C 1
ATOM 2079 O O . ALA A 1 269 ? 17.25 -48.719 5.352 1 95.62 269 ALA A O 1
ATOM 2080 N N . ASP A 1 270 ? 19.016 -47.594 6.086 1 94.62 270 ASP A N 1
ATOM 2081 C CA . ASP A 1 270 ? 19.859 -48.75 6.32 1 94.62 270 ASP A CA 1
ATOM 2082 C C . ASP A 1 270 ? 20.109 -49.531 5.02 1 94.62 270 ASP A C 1
ATOM 2084 O O . ASP A 1 270 ? 19.953 -50.75 4.969 1 94.62 270 ASP A O 1
ATOM 2088 N N . CYS A 1 271 ? 20.359 -48.781 3.98 1 96.88 271 CYS A N 1
ATOM 2089 C CA . CYS A 1 271 ? 20.656 -49.312 2.652 1 96.88 271 CYS A CA 1
ATOM 2090 C C . CYS A 1 271 ? 22.016 -48.812 2.166 1 96.88 271 CYS A C 1
ATOM 2092 O O . CYS A 1 271 ? 22.203 -48.594 0.97 1 96.88 271 CYS A O 1
ATOM 2094 N N . LYS A 1 272 ? 22.891 -48.531 3.084 1 95.12 272 LYS A N 1
ATOM 2095 C CA . LYS A 1 272 ? 24.234 -48.094 2.713 1 95.12 272 LYS A CA 1
ATOM 2096 C C . LYS A 1 272 ? 25 -49.188 1.996 1 95.12 272 LYS A C 1
ATOM 2098 O O . LYS A 1 272 ? 25.188 -50.281 2.541 1 95.12 272 LYS A O 1
ATOM 2103 N N . PRO A 1 273 ? 25.547 -48.875 0.857 1 93.75 273 PRO A N 1
ATOM 2104 C CA . PRO A 1 273 ? 26.312 -49.906 0.143 1 93.75 273 PRO A CA 1
ATOM 2105 C C . PRO A 1 273 ? 27.766 -49.969 0.611 1 93.75 273 PRO A C 1
ATOM 2107 O O . PRO A 1 273 ? 28.297 -48.969 1.141 1 93.75 273 PRO A O 1
ATOM 2110 N N . PRO A 1 274 ? 28.344 -51.156 0.391 1 91.75 274 PRO A N 1
ATOM 2111 C CA . PRO A 1 274 ? 29.766 -51.219 0.729 1 91.75 274 PRO A CA 1
ATOM 2112 C C . PRO A 1 274 ? 30.625 -50.25 -0.061 1 91.75 274 PRO A C 1
ATOM 2114 O O . PRO A 1 274 ? 31.578 -49.688 0.474 1 91.75 274 PRO A O 1
ATOM 2117 N N . ASN A 1 275 ? 30.25 -50.031 -1.325 1 93 275 ASN A N 1
ATOM 2118 C CA . ASN A 1 275 ? 30.797 -49 -2.209 1 93 275 ASN A CA 1
ATOM 2119 C C . ASN A 1 275 ? 29.766 -47.969 -2.58 1 93 275 ASN A C 1
ATOM 2121 O O . ASN A 1 275 ? 28.766 -48.281 -3.225 1 93 275 ASN A O 1
ATOM 2125 N N . PRO A 1 276 ? 30.125 -46.75 -2.248 1 90.19 276 PRO A N 1
ATOM 2126 C CA . PRO A 1 276 ? 29.125 -45.688 -2.471 1 90.19 276 PRO A CA 1
ATOM 2127 C C . PRO A 1 276 ? 28.703 -45.562 -3.932 1 90.19 276 PRO A C 1
ATOM 2129 O O . PRO A 1 276 ? 27.594 -45.125 -4.219 1 90.19 276 PRO A O 1
ATOM 2132 N N . GLU A 1 277 ? 29.547 -46.031 -4.715 1 93.38 277 GLU A N 1
ATOM 2133 C CA . GLU A 1 277 ? 29.234 -45.938 -6.141 1 93.38 277 GLU A CA 1
ATOM 2134 C C . GLU A 1 277 ? 28.234 -47 -6.57 1 93.38 277 GLU A C 1
ATOM 2136 O O . GLU A 1 277 ? 27.656 -46.906 -7.656 1 93.38 277 GLU A O 1
ATOM 2141 N N . ASN A 1 278 ? 27.953 -47.938 -5.711 1 95.81 278 ASN A N 1
ATOM 2142 C CA . ASN A 1 278 ? 27.016 -49.031 -6.035 1 95.81 278 ASN A CA 1
ATOM 2143 C C . ASN A 1 278 ? 25.562 -48.594 -5.789 1 95.81 278 ASN A C 1
ATOM 2145 O O . ASN A 1 278 ? 24.906 -49.125 -4.891 1 95.81 278 ASN A O 1
ATOM 2149 N N . THR A 1 279 ? 25.078 -47.812 -6.645 1 97.19 279 THR A N 1
ATOM 2150 C CA . THR A 1 279 ? 23.734 -47.281 -6.492 1 97.19 279 THR A CA 1
ATOM 2151 C C . THR A 1 279 ? 22.688 -48.344 -6.754 1 97.19 279 THR A C 1
ATOM 2153 O O . THR A 1 279 ? 21.547 -48.25 -6.281 1 97.19 279 THR A O 1
ATOM 2156 N N . THR A 1 280 ? 23.047 -49.375 -7.43 1 96.88 280 THR A N 1
ATOM 2157 C CA . THR A 1 280 ? 22.141 -50.469 -7.664 1 96.88 280 THR A CA 1
ATOM 2158 C C . THR A 1 280 ? 21.797 -51.188 -6.355 1 96.88 280 THR A C 1
ATOM 2160 O O . THR A 1 280 ? 20.656 -51.625 -6.156 1 96.88 280 THR A O 1
ATOM 2163 N N . PHE A 1 281 ? 22.812 -51.25 -5.543 1 96.94 281 PHE A N 1
ATOM 2164 C CA . PHE A 1 281 ? 22.594 -51.844 -4.23 1 96.94 281 PHE A CA 1
ATOM 2165 C C . PHE A 1 281 ? 21.562 -51.062 -3.441 1 96.94 281 PHE A C 1
ATOM 2167 O O . PHE A 1 281 ? 20.672 -51.625 -2.809 1 96.94 281 PHE A O 1
ATOM 2174 N N . ILE A 1 282 ? 21.719 -49.75 -3.482 1 97.56 282 ILE A N 1
ATOM 2175 C CA . ILE A 1 282 ? 20.797 -48.875 -2.773 1 97.56 282 ILE A CA 1
ATOM 2176 C C . ILE A 1 282 ? 19.391 -49.031 -3.314 1 97.56 282 ILE A C 1
ATOM 2178 O O . ILE A 1 282 ? 18.438 -49.188 -2.543 1 97.56 282 ILE A O 1
ATOM 2182 N N . ALA A 1 283 ? 19.219 -49.031 -4.625 1 97.75 283 ALA A N 1
ATOM 2183 C CA . ALA A 1 283 ? 17.922 -49.188 -5.273 1 97.75 283 ALA A CA 1
ATOM 2184 C C . ALA A 1 283 ? 17.25 -50.5 -4.871 1 97.75 283 ALA A C 1
ATOM 2186 O O . ALA A 1 283 ? 16.062 -50.5 -4.527 1 97.75 283 ALA A O 1
ATOM 2187 N N . ASP A 1 284 ? 18.016 -51.562 -4.871 1 97.06 284 ASP A N 1
ATOM 2188 C CA . ASP A 1 284 ? 17.484 -52.875 -4.547 1 97.06 284 ASP A CA 1
ATOM 2189 C C . ASP A 1 284 ? 17.031 -52.938 -3.09 1 97.06 284 ASP A C 1
ATOM 2191 O O . ASP A 1 284 ? 15.984 -53.531 -2.783 1 97.06 284 ASP A O 1
ATOM 2195 N N . CYS A 1 285 ? 17.828 -52.406 -2.309 1 97.06 285 CYS A N 1
ATOM 2196 C CA . CYS A 1 285 ? 17.5 -52.375 -0.889 1 97.06 285 CYS A CA 1
ATOM 2197 C C . CYS A 1 285 ? 16.219 -51.594 -0.652 1 97.06 285 CYS A C 1
ATOM 2199 O O . CYS A 1 285 ? 15.328 -52.062 0.071 1 97.06 285 CYS A O 1
ATOM 2201 N N . LEU A 1 286 ? 16.031 -50.375 -1.246 1 97.69 286 LEU A N 1
ATOM 2202 C CA . LEU A 1 286 ? 14.867 -49.531 -1.068 1 97.69 286 LEU A CA 1
ATOM 2203 C C . LEU A 1 286 ? 13.617 -50.188 -1.646 1 97.69 286 LEU A C 1
ATOM 2205 O O . LEU A 1 286 ? 12.516 -50 -1.133 1 97.69 286 LEU A O 1
ATOM 2209 N N . ARG A 1 287 ? 13.734 -51 -2.729 1 97.25 287 ARG A N 1
ATOM 2210 C CA . ARG A 1 287 ? 12.609 -51.688 -3.354 1 97.25 287 ARG A CA 1
ATOM 2211 C C . ARG A 1 287 ? 12.016 -52.719 -2.41 1 97.25 287 ARG A C 1
ATOM 2213 O O . ARG A 1 287 ? 10.867 -53.125 -2.582 1 97.25 287 ARG A O 1
ATOM 2220 N N . LEU A 1 288 ? 12.766 -53.062 -1.411 1 96.31 288 LEU A N 1
ATOM 2221 C CA . LEU A 1 288 ? 12.312 -54.094 -0.486 1 96.31 288 LEU A CA 1
ATOM 2222 C C . LEU A 1 288 ? 11.586 -53.469 0.706 1 96.31 288 LEU A C 1
ATOM 2224 O O . LEU A 1 288 ? 10.922 -54.188 1.471 1 96.31 288 LEU A O 1
ATOM 2228 N N . LYS A 1 289 ? 11.656 -52.188 0.838 1 97.19 289 LYS A N 1
ATOM 2229 C CA . LYS A 1 289 ? 10.992 -51.531 1.953 1 97.19 289 LYS A CA 1
ATOM 2230 C C . LYS A 1 289 ? 9.477 -51.5 1.75 1 97.19 289 LYS A C 1
ATOM 2232 O O . LYS A 1 289 ? 9 -51.5 0.614 1 97.19 289 LYS A O 1
ATOM 2237 N N . THR A 1 290 ? 8.719 -51.469 2.85 1 96.75 290 THR A N 1
ATOM 2238 C CA . THR A 1 290 ? 7.27 -51.281 2.766 1 96.75 290 THR A CA 1
ATOM 2239 C C . THR A 1 290 ? 6.91 -49.844 2.441 1 96.75 290 THR A C 1
ATOM 2241 O O . THR A 1 290 ? 7.742 -48.938 2.576 1 96.75 290 THR A O 1
ATOM 2244 N N . VAL A 1 291 ? 5.688 -49.625 2.039 1 95.94 291 VAL A N 1
ATOM 2245 C CA . VAL A 1 291 ? 5.18 -48.281 1.736 1 95.94 291 VAL A CA 1
ATOM 2246 C C . VAL A 1 291 ? 5.297 -47.406 2.973 1 95.94 291 VAL A C 1
ATOM 2248 O O . VAL A 1 291 ? 5.742 -46.25 2.881 1 95.94 291 VAL A O 1
ATOM 2251 N N . ASP A 1 292 ? 4.934 -47.969 4.117 1 94.75 292 ASP A N 1
ATOM 2252 C CA . ASP A 1 292 ? 4.965 -47.188 5.355 1 94.75 292 ASP A CA 1
ATOM 2253 C C . ASP A 1 292 ? 6.395 -46.812 5.719 1 94.75 292 ASP A C 1
ATOM 2255 O O . ASP A 1 292 ? 6.637 -45.688 6.184 1 94.75 292 ASP A O 1
ATOM 2259 N N . GLU A 1 293 ? 7.277 -47.688 5.504 1 95.5 293 GLU A N 1
ATOM 2260 C CA . GLU A 1 293 ? 8.68 -47.406 5.797 1 95.5 293 GLU A CA 1
ATOM 2261 C C . GLU A 1 293 ? 9.203 -46.281 4.91 1 95.5 293 GLU A C 1
ATOM 2263 O O . GLU A 1 293 ? 9.969 -45.438 5.371 1 95.5 293 GLU A O 1
ATOM 2268 N N . LEU A 1 294 ? 8.812 -46.281 3.713 1 96.19 294 LEU A N 1
ATOM 2269 C CA . LEU A 1 294 ? 9.281 -45.25 2.773 1 96.19 294 LEU A CA 1
ATOM 2270 C C . LEU A 1 294 ? 8.672 -43.906 3.09 1 96.19 294 LEU A C 1
ATOM 2272 O O . LEU A 1 294 ? 9.352 -42.875 3.004 1 96.19 294 LEU A O 1
ATOM 2276 N N . LEU A 1 295 ? 7.41 -43.875 3.439 1 93.56 295 LEU A N 1
ATOM 2277 C CA . LEU A 1 295 ? 6.77 -42.625 3.826 1 93.56 295 LEU A CA 1
ATOM 2278 C C . LEU A 1 295 ? 7.391 -42.062 5.105 1 93.56 295 LEU A C 1
ATOM 2280 O O . LEU A 1 295 ? 7.598 -40.844 5.223 1 93.56 295 LEU A O 1
ATOM 2284 N N . ASP A 1 296 ? 7.645 -42.938 6.031 1 92.06 296 ASP A N 1
ATOM 2285 C CA . ASP A 1 296 ? 8.312 -42.531 7.262 1 92.06 296 ASP A CA 1
ATOM 2286 C C . ASP A 1 296 ? 9.711 -42 6.98 1 92.06 296 ASP A C 1
ATOM 2288 O O . ASP A 1 296 ? 10.156 -41.031 7.613 1 92.06 296 ASP A O 1
ATOM 2292 N N . LEU A 1 297 ? 10.391 -42.688 6.094 1 92.44 297 LEU A N 1
ATOM 2293 C CA . LEU A 1 297 ? 11.719 -42.25 5.691 1 92.44 297 LEU A CA 1
ATOM 2294 C C . LEU A 1 297 ? 11.672 -40.844 5.125 1 92.44 297 LEU A C 1
ATOM 2296 O O . LEU A 1 297 ? 12.5 -40 5.48 1 92.44 297 LEU A O 1
ATOM 2300 N N . GLN A 1 298 ? 10.789 -40.562 4.262 1 91.25 298 GLN A N 1
ATOM 2301 C CA . GLN A 1 298 ? 10.625 -39.25 3.686 1 91.25 298 GLN A CA 1
ATOM 2302 C C . GLN A 1 298 ? 10.359 -38.219 4.77 1 91.25 298 GLN A C 1
ATOM 2304 O O . GLN A 1 298 ? 10.961 -37.125 4.762 1 91.25 298 GLN A O 1
ATOM 2309 N N . ASN A 1 299 ? 9.484 -38.5 5.656 1 84.75 299 ASN A N 1
ATOM 2310 C CA . ASN A 1 299 ? 9.148 -37.594 6.742 1 84.75 299 ASN A CA 1
ATOM 2311 C C . ASN A 1 299 ? 10.367 -37.281 7.613 1 84.75 299 ASN A C 1
ATOM 2313 O O . ASN A 1 299 ? 10.578 -36.156 8 1 84.75 299 ASN A O 1
ATOM 2317 N N . GLN A 1 300 ? 11.109 -38.312 7.883 1 82.75 300 GLN A N 1
ATOM 2318 C CA . GLN A 1 300 ? 12.312 -38.125 8.695 1 82.75 300 GLN A CA 1
ATOM 2319 C C . GLN A 1 300 ? 13.336 -37.25 7.988 1 82.75 300 GLN A C 1
ATOM 2321 O O . GLN A 1 300 ? 13.945 -36.375 8.609 1 82.75 300 GLN A O 1
ATOM 2326 N N . LEU A 1 301 ? 13.492 -37.531 6.754 1 84.94 301 LEU A N 1
ATOM 2327 C CA . LEU A 1 301 ? 14.469 -36.781 5.973 1 84.94 301 LEU A CA 1
ATOM 2328 C C . LEU A 1 301 ? 14.062 -35.312 5.848 1 84.94 301 LEU A C 1
ATOM 2330 O O . LEU A 1 301 ? 14.906 -34.438 5.895 1 8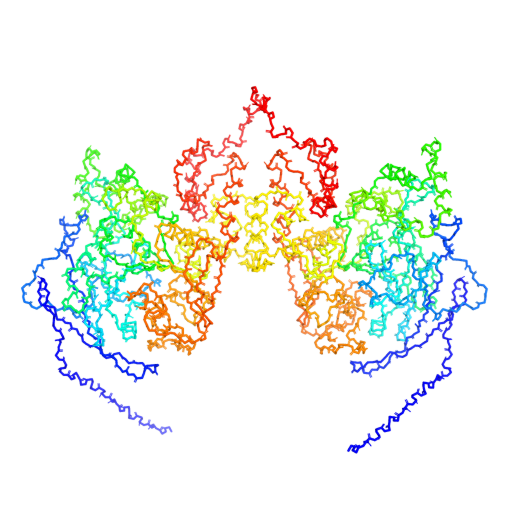4.94 301 LEU A O 1
ATOM 2334 N N . GLN A 1 302 ? 12.766 -35.062 5.66 1 78.25 302 GLN A N 1
ATOM 2335 C CA . GLN A 1 302 ? 12.273 -33.719 5.551 1 78.25 302 GLN A CA 1
ATOM 2336 C C . GLN A 1 302 ? 12.414 -32.969 6.879 1 78.25 302 GLN A C 1
ATOM 2338 O O . GLN A 1 302 ? 12.602 -31.75 6.895 1 78.25 302 GLN A O 1
ATOM 2343 N N . LEU A 1 303 ? 12.352 -33.688 7.898 1 69.94 303 LEU A N 1
ATOM 2344 C CA . LEU A 1 303 ? 12.523 -33.125 9.227 1 69.94 303 LEU A CA 1
ATOM 2345 C C . LEU A 1 303 ? 13.992 -32.812 9.5 1 69.94 303 LEU A C 1
ATOM 2347 O O . LEU A 1 303 ? 14.312 -31.766 10.07 1 69.94 303 LEU A O 1
ATOM 2351 N N . VAL A 1 304 ? 14.852 -33.75 9.086 1 67.44 304 VAL A N 1
ATOM 2352 C CA . VAL A 1 304 ? 16.266 -33.625 9.422 1 67.44 304 VAL A CA 1
ATOM 2353 C C . VAL A 1 304 ? 16.969 -32.719 8.43 1 67.44 304 VAL A C 1
ATOM 2355 O O . VAL A 1 304 ? 17.875 -31.969 8.797 1 67.44 304 VAL A O 1
ATOM 2358 N N . TYR A 1 305 ? 16.5 -32.812 7.203 1 65.56 305 TYR A N 1
ATOM 2359 C CA . TYR A 1 305 ? 17.109 -32.031 6.141 1 65.56 305 TYR A CA 1
ATOM 2360 C C . TYR A 1 305 ? 16.062 -31.141 5.461 1 65.56 305 TYR A C 1
ATOM 2362 O O . TYR A 1 305 ? 15.812 -31.281 4.262 1 65.56 305 TYR A O 1
ATOM 2370 N N . PRO A 1 306 ? 15.602 -30.156 6.125 1 58.5 306 PRO A N 1
ATOM 2371 C CA . PRO A 1 306 ? 14.492 -29.375 5.582 1 58.5 306 PRO A CA 1
ATOM 2372 C C . PRO A 1 306 ? 14.914 -28.484 4.414 1 58.5 306 PRO A C 1
ATOM 2374 O O . PRO A 1 306 ? 14.078 -28.094 3.592 1 58.5 306 PRO A O 1
ATOM 2377 N N . THR A 1 307 ? 16.141 -28.25 4.281 1 56.53 307 THR A N 1
ATOM 2378 C CA . THR A 1 307 ? 16.609 -27.344 3.244 1 56.53 307 THR A CA 1
ATOM 2379 C C . THR A 1 307 ? 17.156 -28.109 2.049 1 56.53 307 THR A C 1
ATOM 2381 O O . THR A 1 307 ? 17.375 -27.547 0.979 1 56.53 307 THR A O 1
ATOM 2384 N N . GLU A 1 308 ? 17.297 -29.406 2.387 1 59.5 308 GLU A N 1
ATOM 2385 C CA . GLU A 1 308 ? 17.844 -30.219 1.298 1 59.5 308 GLU A CA 1
ATOM 2386 C C . GLU A 1 308 ? 16.766 -30.594 0.292 1 59.5 308 GLU A C 1
ATOM 2388 O O . GLU A 1 308 ? 15.617 -30.859 0.671 1 59.5 308 GLU A O 1
ATOM 2393 N N . ARG A 1 309 ? 17.047 -30.406 -0.91 1 68.94 309 ARG A N 1
ATOM 2394 C CA . ARG A 1 309 ? 16.156 -30.703 -2.027 1 68.94 309 ARG A CA 1
ATOM 2395 C C . ARG A 1 309 ? 16.234 -32.188 -2.414 1 68.94 309 ARG A C 1
ATOM 2397 O O . ARG A 1 309 ? 16.688 -32.5 -3.512 1 68.94 309 ARG A O 1
ATOM 2404 N N . LEU A 1 310 ? 15.758 -33 -1.48 1 76.75 310 LEU A N 1
ATOM 2405 C CA . LEU A 1 310 ? 15.969 -34.469 -1.598 1 76.75 310 LEU A CA 1
ATOM 2406 C C . LEU A 1 310 ? 15.031 -35.062 -2.635 1 76.75 310 LEU A C 1
ATOM 2408 O O . LEU A 1 310 ? 15.312 -36.125 -3.189 1 76.75 310 LEU A O 1
ATOM 2412 N N . PHE A 1 311 ? 13.969 -34.375 -2.926 1 84.06 311 PHE A N 1
ATOM 2413 C CA . PHE A 1 311 ? 12.953 -34.938 -3.814 1 84.06 311 PHE A CA 1
ATOM 2414 C C . PHE A 1 311 ? 12.562 -33.906 -4.887 1 84.06 311 PHE A C 1
ATOM 2416 O O . PHE A 1 311 ? 11.375 -33.75 -5.172 1 84.06 311 PHE A O 1
ATOM 2423 N N . ASP A 1 312 ? 13.547 -33.281 -5.441 1 86.94 312 ASP A N 1
ATOM 2424 C CA . ASP A 1 312 ? 13.32 -32.281 -6.484 1 86.94 312 ASP A CA 1
ATOM 2425 C C . ASP A 1 312 ? 13.68 -32.844 -7.859 1 86.94 312 ASP A C 1
ATOM 2427 O O . ASP A 1 312 ? 14.453 -33.781 -7.969 1 86.94 312 ASP A O 1
ATOM 2431 N N . PRO A 1 313 ? 13.156 -32.281 -8.883 1 92.56 313 PRO A N 1
ATOM 2432 C CA . PRO A 1 313 ? 13.523 -32.688 -10.234 1 92.56 313 PRO A CA 1
ATOM 2433 C C . PRO A 1 313 ? 14.992 -32.438 -10.562 1 92.56 313 PRO A C 1
ATOM 2435 O O . PRO A 1 313 ? 15.609 -31.547 -9.961 1 92.56 313 PRO A O 1
ATOM 2438 N N . VAL A 1 314 ? 15.547 -33.188 -11.484 1 94.25 314 VAL A N 1
ATOM 2439 C CA . VAL A 1 314 ? 16.969 -33.188 -11.797 1 94.25 314 VAL A CA 1
ATOM 2440 C C . VAL A 1 314 ? 17.172 -32.938 -13.289 1 94.25 314 VAL A C 1
ATOM 2442 O O . VAL A 1 314 ? 16.375 -33.375 -14.117 1 94.25 314 VAL A O 1
ATOM 2445 N N . VAL A 1 315 ? 18.219 -32.188 -13.562 1 94.5 315 VAL A N 1
ATOM 2446 C CA . VAL A 1 315 ? 18.656 -32.125 -14.945 1 94.5 315 VAL A CA 1
ATOM 2447 C C . VAL A 1 315 ? 19.172 -33.5 -15.398 1 94.5 315 VAL A C 1
ATOM 2449 O O . VAL A 1 315 ? 20.234 -33.938 -14.984 1 94.5 315 VAL A O 1
ATOM 2452 N N . ASP A 1 316 ? 18.438 -34.156 -16.312 1 94.5 316 ASP A N 1
ATOM 2453 C CA . ASP A 1 316 ? 18.734 -35.531 -16.609 1 94.5 316 ASP A CA 1
ATOM 2454 C C . ASP A 1 316 ? 19.234 -35.719 -18.047 1 94.5 316 ASP A C 1
ATOM 2456 O O . ASP A 1 316 ? 19.531 -36.812 -18.484 1 94.5 316 ASP A O 1
ATOM 2460 N N . GLY A 1 317 ? 19.219 -34.594 -18.797 1 94.19 317 GLY A N 1
ATOM 2461 C CA . GLY A 1 317 ? 19.703 -34.625 -20.156 1 94.19 317 GLY A CA 1
ATOM 2462 C C . GLY A 1 317 ? 18.672 -35.125 -21.156 1 94.19 317 GLY A C 1
ATOM 2463 O O . GLY A 1 317 ? 18.906 -35.094 -22.359 1 94.19 317 GLY A O 1
ATOM 2464 N N . VAL A 1 318 ? 17.484 -35.531 -20.703 1 94.5 318 VAL A N 1
ATOM 2465 C CA . VAL A 1 318 ? 16.453 -36.062 -21.594 1 94.5 318 VAL A CA 1
ATOM 2466 C C . VAL A 1 318 ? 15.164 -35.25 -21.406 1 94.5 318 VAL A C 1
ATOM 2468 O O . VAL A 1 318 ? 14.867 -34.375 -22.203 1 94.5 318 VAL A O 1
ATOM 2471 N N . PHE A 1 319 ? 14.578 -35.469 -20.25 1 95.56 319 PHE A N 1
ATOM 2472 C CA . PHE A 1 319 ? 13.406 -34.656 -19.984 1 95.56 319 PHE A CA 1
ATOM 2473 C C . PHE A 1 319 ? 13.789 -33.188 -19.828 1 95.56 319 PHE A C 1
ATOM 2475 O O . PHE A 1 319 ? 13.156 -32.312 -20.422 1 95.56 319 PHE A O 1
ATOM 2482 N N . PHE A 1 320 ? 14.812 -33 -19 1 95.56 320 PHE A N 1
ATOM 2483 C CA . PHE A 1 320 ? 15.461 -31.688 -18.875 1 95.56 320 PHE A CA 1
ATOM 2484 C C . PHE A 1 320 ? 16.875 -31.734 -19.453 1 95.56 320 PHE A C 1
ATOM 2486 O O . PHE A 1 320 ? 17.828 -31.969 -18.719 1 95.56 320 PHE A O 1
ATOM 2493 N N . PRO A 1 321 ? 17.062 -31.406 -20.688 1 94.75 321 PRO A N 1
ATOM 2494 C CA . PRO A 1 321 ? 18.406 -31.391 -21.266 1 94.75 321 PRO A CA 1
ATOM 2495 C C . PRO A 1 321 ? 19.312 -30.328 -20.641 1 94.75 321 PRO A C 1
ATOM 2497 O O . PRO A 1 321 ? 20.531 -30.453 -20.672 1 94.75 321 PRO A O 1
ATOM 2500 N N . LYS A 1 322 ? 18.688 -29.281 -20.156 1 91.88 322 LYS A N 1
ATOM 2501 C CA . LYS A 1 322 ? 19.359 -28.172 -19.5 1 91.88 322 LYS A CA 1
ATOM 2502 C C . LYS A 1 322 ? 18.516 -27.609 -18.359 1 91.88 322 LYS A C 1
ATOM 2504 O O . LYS A 1 322 ? 17.422 -28.125 -18.078 1 91.88 322 LYS A O 1
ATOM 2509 N N . ASN A 1 323 ? 19.078 -26.578 -17.703 1 89.75 323 ASN A N 1
ATOM 2510 C CA . ASN A 1 323 ? 18.312 -25.922 -16.641 1 89.75 323 ASN A CA 1
ATOM 2511 C C . ASN A 1 323 ? 17.141 -25.109 -17.203 1 89.75 323 ASN A C 1
ATOM 2513 O O . ASN A 1 323 ? 17.125 -24.797 -18.391 1 89.75 323 ASN A O 1
ATOM 2517 N N . ILE A 1 324 ? 16.203 -24.766 -16.344 1 90.81 324 ILE A N 1
ATOM 2518 C CA . ILE A 1 324 ? 14.945 -24.141 -16.719 1 90.81 324 ILE A CA 1
ATOM 2519 C C . ILE A 1 324 ? 15.227 -22.812 -17.438 1 90.81 324 ILE A C 1
ATOM 2521 O O . ILE A 1 324 ? 14.625 -22.516 -18.469 1 90.81 324 ILE A O 1
ATOM 2525 N N . SER A 1 325 ? 16.172 -21.984 -16.891 1 85.19 325 SER A N 1
ATOM 2526 C CA . SER A 1 325 ? 16.484 -20.688 -17.484 1 85.19 325 SER A CA 1
ATOM 2527 C C . SER A 1 325 ? 16.984 -20.844 -18.922 1 85.19 325 SER A C 1
ATOM 2529 O O . SER A 1 325 ? 16.609 -20.062 -19.797 1 85.19 325 SER A O 1
ATOM 2531 N N . ASP A 1 326 ? 17.797 -21.828 -19.078 1 88.06 326 ASP A N 1
ATOM 2532 C CA . ASP A 1 326 ? 18.359 -22.078 -20.406 1 88.06 326 ASP A CA 1
ATOM 2533 C C . ASP A 1 326 ? 17.281 -22.562 -21.375 1 88.06 326 ASP A C 1
ATOM 2535 O O . ASP A 1 326 ? 17.266 -22.172 -22.547 1 88.06 326 ASP A O 1
ATOM 2539 N N . LEU A 1 327 ? 16.453 -23.391 -20.844 1 92.06 327 LEU A N 1
ATOM 2540 C CA . LEU A 1 327 ? 15.367 -23.906 -21.672 1 92.06 327 LEU A CA 1
ATOM 2541 C C . LEU A 1 327 ? 14.414 -22.797 -22.094 1 92.06 327 LEU A C 1
ATOM 2543 O O . LEU A 1 327 ? 13.93 -22.781 -23.234 1 92.06 327 LEU A O 1
ATOM 2547 N N . LEU A 1 328 ? 14.18 -21.906 -21.25 1 89.94 328 LEU A N 1
ATOM 2548 C CA . LEU A 1 328 ? 13.328 -20.75 -21.547 1 89.94 328 LEU A CA 1
ATOM 2549 C C . LEU A 1 328 ? 13.961 -19.859 -22.609 1 89.94 328 LEU A C 1
ATOM 2551 O O . LEU A 1 328 ? 13.281 -19.375 -23.5 1 89.94 328 LEU A O 1
ATOM 2555 N N . GLU A 1 329 ? 15.219 -19.703 -22.531 1 87.38 329 GLU A N 1
ATOM 2556 C CA . GLU A 1 329 ? 15.938 -18.859 -23.469 1 87.38 329 GLU A CA 1
ATOM 2557 C C . GLU A 1 329 ? 15.977 -19.469 -24.859 1 87.38 329 GLU A C 1
ATOM 2559 O O . GLU A 1 329 ? 15.977 -18.766 -25.859 1 87.38 329 GLU A O 1
ATOM 2564 N N . ASP A 1 330 ? 15.969 -20.781 -24.875 1 89.56 330 ASP A N 1
ATOM 2565 C CA . ASP A 1 330 ? 15.992 -21.469 -26.156 1 89.56 330 ASP A CA 1
ATOM 2566 C C . ASP A 1 330 ? 14.734 -21.172 -26.969 1 89.56 330 ASP A C 1
ATOM 2568 O O . ASP A 1 330 ? 14.766 -21.172 -28.203 1 89.56 330 ASP A O 1
ATOM 2572 N N . GLY A 1 331 ? 13.602 -21.062 -26.344 1 88.38 331 GLY A N 1
ATOM 2573 C CA . GLY A 1 331 ? 12.375 -20.641 -27 1 88.38 331 GLY A CA 1
ATOM 2574 C C . GLY A 1 331 ? 11.797 -21.703 -27.922 1 88.38 331 GLY A C 1
ATOM 2575 O O . GLY A 1 331 ? 11.023 -21.375 -28.828 1 88.38 331 GLY A O 1
ATOM 2576 N N . LEU A 1 332 ? 12.109 -22.938 -27.766 1 85.5 332 LEU A N 1
ATOM 2577 C CA . LEU A 1 332 ? 11.703 -24 -28.688 1 85.5 332 LEU A CA 1
ATOM 2578 C C . LEU A 1 332 ? 10.211 -24.297 -28.547 1 85.5 332 LEU A C 1
ATOM 2580 O O . LEU A 1 332 ? 9.664 -25.109 -29.281 1 85.5 332 LEU A O 1
ATOM 2584 N N . TYR A 1 333 ? 9.5 -23.625 -27.75 1 88.75 333 TYR A N 1
ATOM 2585 C CA . TYR A 1 333 ? 8.078 -23.828 -27.469 1 88.75 333 TYR A CA 1
ATOM 2586 C C . TYR A 1 333 ? 7.23 -22.734 -28.109 1 88.75 333 TYR A C 1
ATOM 2588 O O . TYR A 1 333 ? 6.059 -22.578 -27.766 1 88.75 333 TYR A O 1
ATOM 2596 N N . SER A 1 334 ? 7.695 -22.016 -29.141 1 85.06 334 SER A N 1
ATOM 2597 C CA . SER A 1 334 ? 7.078 -20.828 -29.688 1 85.06 334 SER A CA 1
ATOM 2598 C C . SER A 1 334 ? 5.793 -21.172 -30.438 1 85.06 334 SER A C 1
ATOM 2600 O O . SER A 1 334 ? 4.957 -20.297 -30.688 1 85.06 334 SER A O 1
ATOM 2602 N N . ASP A 1 335 ? 5.637 -22.375 -30.734 1 90.62 335 ASP A N 1
ATOM 2603 C CA . ASP A 1 335 ? 4.461 -22.781 -31.5 1 90.62 335 ASP A CA 1
ATOM 2604 C C . ASP A 1 335 ? 3.318 -23.188 -30.578 1 90.62 335 ASP A C 1
ATOM 2606 O O . ASP A 1 335 ? 2.221 -23.516 -31.047 1 90.62 335 ASP A O 1
ATOM 2610 N N . VAL A 1 336 ? 3.516 -23.156 -29.312 1 96.62 336 VAL A N 1
ATOM 2611 C CA . VAL A 1 336 ? 2.49 -23.547 -28.359 1 96.62 336 VAL A CA 1
ATOM 2612 C C . VAL A 1 336 ? 1.803 -22.312 -27.797 1 96.62 336 VAL A C 1
ATOM 2614 O O . VAL A 1 336 ? 2.469 -21.375 -27.344 1 96.62 336 VAL A O 1
ATOM 2617 N N . ASP A 1 337 ? 0.425 -22.219 -27.859 1 98 337 ASP A N 1
ATOM 2618 C CA . ASP A 1 337 ? -0.33 -21.156 -27.219 1 98 337 ASP A CA 1
ATOM 2619 C C . ASP A 1 337 ? -0.386 -21.344 -25.703 1 98 337 ASP A C 1
ATOM 2621 O O . ASP A 1 337 ? -0.521 -22.469 -25.219 1 98 337 ASP A O 1
ATOM 2625 N N . VAL A 1 338 ? -0.228 -20.234 -25 1 98.5 338 VAL A N 1
ATOM 2626 C CA . VAL A 1 338 ? -0.15 -20.344 -23.547 1 98.5 338 VAL A CA 1
ATOM 2627 C C . VAL A 1 338 ? -1.179 -19.422 -22.891 1 98.5 338 VAL A C 1
ATOM 2629 O O . VAL A 1 338 ? -1.305 -18.25 -23.281 1 98.5 338 VAL A O 1
ATOM 2632 N N . LEU A 1 339 ? -1.969 -19.938 -21.969 1 98.81 339 LEU A N 1
ATOM 2633 C CA . LEU A 1 339 ? -2.834 -19.203 -21.062 1 98.81 339 LEU A CA 1
ATOM 2634 C C . LEU A 1 339 ? -2.383 -19.391 -19.609 1 98.81 339 LEU A C 1
ATOM 2636 O O . LEU A 1 339 ? -2.145 -20.531 -19.188 1 98.81 339 LEU A O 1
ATOM 2640 N N . LEU A 1 340 ? -2.113 -18.281 -18.906 1 98.62 340 LEU A N 1
ATOM 2641 C CA . LEU A 1 340 ? -1.628 -18.438 -17.547 1 98.62 340 LEU A CA 1
ATOM 2642 C C . LEU A 1 340 ? -2.193 -17.344 -16.641 1 98.62 340 LEU A C 1
ATOM 2644 O O . LEU A 1 340 ? -2.67 -16.312 -17.125 1 98.62 340 LEU A O 1
ATOM 2648 N N . GLY A 1 341 ? -2.221 -17.609 -15.391 1 98.25 341 GLY A N 1
ATOM 2649 C CA . GLY A 1 341 ? -2.697 -16.609 -14.445 1 98.25 341 GLY A CA 1
ATOM 2650 C C . GLY A 1 341 ? -2.688 -17.094 -13.008 1 98.25 341 GLY A C 1
ATOM 2651 O O . GLY A 1 341 ? -2.164 -18.172 -12.719 1 98.25 341 GLY A O 1
ATOM 2652 N N . THR A 1 342 ? -3.129 -16.234 -12.117 1 97.19 342 THR A N 1
ATOM 2653 C CA . THR A 1 342 ? -3.127 -16.5 -10.68 1 97.19 342 THR A CA 1
ATOM 2654 C C . THR A 1 342 ? -4.312 -15.82 -10 1 97.19 342 THR A C 1
ATOM 2656 O O . THR A 1 342 ? -5.191 -15.273 -10.672 1 97.19 342 THR A O 1
ATOM 2659 N N . THR A 1 343 ? -4.363 -16.016 -8.664 1 96.25 343 THR A N 1
ATOM 2660 C CA . THR A 1 343 ? -5.445 -15.445 -7.867 1 96.25 343 THR A CA 1
ATOM 2661 C C . THR A 1 343 ? -4.926 -14.32 -6.98 1 96.25 343 THR A C 1
ATOM 2663 O O . THR A 1 343 ? -3.73 -14.242 -6.695 1 96.25 343 THR A O 1
ATOM 2666 N N . ARG A 1 344 ? -5.777 -13.523 -6.566 1 95.69 344 ARG A N 1
ATOM 2667 C CA . ARG A 1 344 ? -5.441 -12.305 -5.828 1 95.69 344 ARG A CA 1
ATOM 2668 C C . ARG A 1 344 ? -4.711 -12.641 -4.531 1 95.69 344 ARG A C 1
ATOM 2670 O O . ARG A 1 344 ? -3.771 -11.945 -4.145 1 95.69 344 ARG A O 1
ATOM 2677 N N . ASP A 1 345 ? -5.125 -13.68 -3.801 1 93.94 345 ASP A N 1
ATOM 2678 C CA . ASP A 1 345 ? -4.574 -14.016 -2.492 1 93.94 345 ASP A CA 1
ATOM 2679 C C . ASP A 1 345 ? -3.867 -15.367 -2.525 1 93.94 345 ASP A C 1
ATOM 2681 O O . ASP A 1 345 ? -3.994 -16.172 -1.594 1 93.94 345 ASP A O 1
ATOM 2685 N N . VAL A 1 346 ? -3.168 -15.625 -3.652 1 93.12 346 VAL A N 1
ATOM 2686 C CA . VAL A 1 346 ? -2.463 -16.891 -3.83 1 93.12 346 VAL A CA 1
ATOM 2687 C C . VAL A 1 346 ? -1.469 -17.094 -2.689 1 93.12 346 VAL A C 1
ATOM 2689 O O . VAL A 1 346 ? -1.214 -18.219 -2.273 1 93.12 346 VAL A O 1
ATOM 2692 N N . GLY A 1 347 ? -1.032 -15.984 -2.07 1 92.19 347 GLY A N 1
ATOM 2693 C CA . GLY A 1 347 ? -0.024 -16.031 -1.024 1 92.19 347 GLY A CA 1
ATOM 2694 C C . GLY A 1 347 ? -0.545 -16.609 0.28 1 92.19 347 GLY A C 1
ATOM 2695 O O . GLY A 1 347 ? 0.235 -17.047 1.127 1 92.19 347 GLY A O 1
ATOM 2696 N N . THR A 1 348 ? -1.843 -16.578 0.482 1 90.94 348 THR A N 1
ATOM 2697 C CA . THR A 1 348 ? -2.41 -17.109 1.72 1 90.94 348 THR A CA 1
ATOM 2698 C C . THR A 1 348 ? -2.076 -18.578 1.886 1 90.94 348 THR A C 1
ATOM 2700 O O . THR A 1 348 ? -1.646 -19.016 2.959 1 90.94 348 THR A O 1
ATOM 2703 N N . PHE A 1 349 ? -2.248 -19.312 0.841 1 85.94 349 PHE A N 1
ATOM 2704 C CA . PHE A 1 349 ? -1.912 -20.719 0.865 1 85.94 349 PHE A CA 1
ATOM 2705 C C . PHE A 1 349 ? -0.42 -20.922 1.107 1 85.94 349 PHE A C 1
ATOM 2707 O O . PHE A 1 349 ? -0.024 -21.781 1.903 1 85.94 349 PHE A O 1
ATOM 2714 N N . LEU A 1 350 ? 0.353 -20.156 0.441 1 84.69 350 LEU A N 1
ATOM 2715 C CA . LEU A 1 350 ? 1.802 -20.25 0.573 1 84.69 350 LEU A CA 1
ATOM 2716 C C . LEU A 1 350 ? 2.242 -19.922 1.997 1 84.69 350 LEU A C 1
ATOM 2718 O O . LEU A 1 350 ? 3.107 -20.609 2.553 1 84.69 350 LEU A O 1
ATOM 2722 N N . ALA A 1 351 ? 1.635 -18.906 2.574 1 88 351 ALA A N 1
ATOM 2723 C CA . ALA A 1 351 ? 1.975 -18.531 3.941 1 88 351 ALA A CA 1
ATOM 2724 C C . ALA A 1 351 ? 1.588 -19.625 4.934 1 88 351 ALA A C 1
ATOM 2726 O O . ALA A 1 351 ? 2.35 -19.922 5.852 1 88 351 ALA A O 1
ATOM 2727 N N . TYR A 1 352 ? 0.455 -20.219 4.73 1 83.69 352 TYR A N 1
ATOM 2728 C CA . TYR A 1 352 ? 0.045 -21.328 5.598 1 83.69 352 TYR A CA 1
ATOM 2729 C C . TYR A 1 352 ? 0.991 -22.516 5.453 1 83.69 352 TYR A C 1
ATOM 2731 O O . TYR A 1 352 ? 1.262 -23.219 6.426 1 83.69 352 TYR A O 1
ATOM 2739 N N . SER A 1 353 ? 1.425 -22.703 4.273 1 79.31 353 SER A N 1
ATOM 2740 C CA . SER A 1 353 ? 2.334 -23.828 4.027 1 79.31 353 SER A CA 1
ATOM 2741 C C . SER A 1 353 ? 3.643 -23.641 4.793 1 79.31 353 SER A C 1
ATOM 2743 O O . SER A 1 353 ? 4.254 -24.625 5.215 1 79.31 353 SER A O 1
ATOM 2745 N N . LEU A 1 354 ? 3.99 -22.375 5.012 1 76.38 354 LEU A N 1
ATOM 2746 C CA . LEU A 1 354 ? 5.211 -22.078 5.758 1 76.38 354 LEU A CA 1
ATOM 2747 C C . LEU A 1 354 ? 5.07 -22.516 7.215 1 76.38 354 LEU A C 1
ATOM 2749 O O . LEU A 1 354 ? 6.074 -22.719 7.902 1 76.38 354 LEU A O 1
ATOM 2753 N N . PHE A 1 355 ? 3.832 -22.672 7.629 1 77.25 355 PHE A N 1
ATOM 2754 C CA . PHE A 1 355 ? 3.568 -23.078 9.008 1 77.25 355 PHE A CA 1
ATOM 2755 C C . PHE A 1 355 ? 2.984 -24.484 9.055 1 77.25 355 PHE A C 1
ATOM 2757 O O . PHE A 1 355 ? 2.361 -24.875 10.047 1 77.25 355 PHE A O 1
ATOM 2764 N N . ASN A 1 356 ? 3.119 -25.234 7.98 1 73.44 356 ASN A N 1
ATOM 2765 C CA . ASN A 1 356 ? 2.672 -26.625 7.863 1 73.44 356 ASN A CA 1
ATOM 2766 C C . ASN A 1 356 ? 1.158 -26.734 8.008 1 73.44 356 ASN A C 1
ATOM 2768 O O . ASN A 1 356 ? 0.664 -27.609 8.727 1 73.44 356 ASN A O 1
ATOM 2772 N N . PHE A 1 357 ? 0.492 -25.75 7.594 1 77 357 PHE A N 1
ATOM 2773 C CA . PHE A 1 357 ? -0.953 -25.703 7.41 1 77 357 PHE A CA 1
ATOM 2774 C C . PHE A 1 357 ? -1.676 -25.891 8.742 1 77 357 PHE A C 1
ATOM 2776 O O . PHE A 1 357 ? -2.531 -26.766 8.875 1 77 357 PHE A O 1
ATOM 2783 N N . PRO A 1 358 ? -1.501 -24.969 9.602 1 75.75 358 PRO A N 1
ATOM 2784 C CA . PRO A 1 358 ? -2.24 -25.047 10.859 1 75.75 358 PRO A CA 1
ATOM 2785 C C . PRO A 1 358 ? -3.732 -24.766 10.688 1 75.75 358 PRO A C 1
ATOM 2787 O O . PRO A 1 358 ? -4.145 -24.203 9.672 1 75.75 358 PRO A O 1
ATOM 2790 N N . THR A 1 359 ? -4.508 -25.188 11.656 1 73.25 359 THR A N 1
ATOM 2791 C CA . THR A 1 359 ? -5.949 -24.984 11.609 1 73.25 359 THR A CA 1
ATOM 2792 C C . THR A 1 359 ? -6.309 -23.547 11.953 1 73.25 359 THR A C 1
ATOM 2794 O O . THR A 1 359 ? -7.383 -23.062 11.586 1 73.25 359 THR A O 1
ATOM 2797 N N . GLU A 1 360 ? -5.387 -22.969 12.664 1 78.44 360 GLU A N 1
ATOM 2798 C CA . GLU A 1 360 ? -5.602 -21.578 13.039 1 78.44 360 GLU A CA 1
ATOM 2799 C C . GLU A 1 360 ? -4.602 -20.656 12.352 1 78.44 360 GLU A C 1
ATOM 2801 O O . GLU A 1 360 ? -3.494 -21.078 12.016 1 78.44 360 GLU A O 1
ATOM 2806 N N . LYS A 1 361 ? -5.035 -19.469 12.172 1 85.5 361 LYS A N 1
ATOM 2807 C CA . LYS A 1 361 ? -4.145 -18.484 11.562 1 85.5 361 LYS A CA 1
ATOM 2808 C C . LYS A 1 361 ? -2.898 -18.266 12.414 1 85.5 361 LYS A C 1
ATOM 2810 O O . LYS A 1 361 ? -2.998 -17.984 13.609 1 85.5 361 LYS A O 1
ATOM 2815 N N . PRO A 1 362 ? -1.732 -18.359 11.852 1 83.94 362 PRO A N 1
ATOM 2816 C CA . PRO A 1 362 ? -0.499 -18.172 12.617 1 83.94 362 PRO A CA 1
ATOM 2817 C C . PRO A 1 362 ? -0.3 -16.719 13.055 1 83.94 362 PRO A C 1
ATOM 2819 O O . PRO A 1 362 ? -0.798 -15.805 12.406 1 83.94 362 PRO A O 1
ATOM 2822 N N . SER A 1 363 ? 0.388 -16.578 14.18 1 86.25 363 SER A N 1
ATOM 2823 C CA . SER A 1 363 ? 0.857 -15.258 14.602 1 86.25 363 SER A CA 1
ATOM 2824 C C . SER A 1 363 ? 2.264 -14.977 14.086 1 86.25 363 SER A C 1
ATOM 2826 O O . SER A 1 363 ? 3.191 -15.742 14.344 1 86.25 363 SER A O 1
ATOM 2828 N N . VAL A 1 364 ? 2.385 -13.961 13.328 1 89.38 364 VAL A N 1
ATOM 2829 C CA . VAL A 1 364 ? 3.648 -13.594 12.703 1 89.38 364 VAL A CA 1
ATOM 2830 C C . VAL A 1 364 ? 4.082 -12.211 13.195 1 89.38 364 VAL A C 1
ATOM 2832 O O . VAL A 1 364 ? 3.289 -11.266 13.188 1 89.38 364 VAL A O 1
ATOM 2835 N N . ASP A 1 365 ? 5.324 -12.07 13.703 1 84.12 365 ASP A N 1
ATOM 2836 C CA . ASP A 1 365 ? 5.848 -10.766 14.086 1 84.12 365 ASP A CA 1
ATOM 2837 C C . ASP A 1 365 ? 6.707 -10.172 12.969 1 84.12 365 ASP A C 1
ATOM 2839 O O . ASP A 1 365 ? 6.805 -10.742 11.883 1 84.12 365 ASP A O 1
ATOM 2843 N N . ARG A 1 366 ? 7.32 -9.07 13.227 1 82.75 366 ARG A N 1
ATOM 2844 C CA . ARG A 1 366 ? 8.062 -8.32 12.219 1 82.75 366 ARG A CA 1
ATOM 2845 C C . ARG A 1 366 ? 9.289 -9.094 11.758 1 82.75 366 ARG A C 1
ATOM 2847 O O . ARG A 1 366 ? 9.625 -9.086 10.57 1 82.75 366 ARG A O 1
ATOM 2854 N N . ALA A 1 367 ? 9.938 -9.672 12.672 1 77.81 367 ALA A N 1
ATOM 2855 C CA . ALA A 1 367 ? 11.148 -10.414 12.344 1 77.81 367 ALA A CA 1
ATOM 2856 C C . ALA A 1 367 ? 10.828 -11.625 11.469 1 77.81 367 ALA A C 1
ATOM 2858 O O . ALA A 1 367 ? 11.523 -11.898 10.492 1 77.81 367 ALA A O 1
ATOM 2859 N N . ALA A 1 368 ? 9.734 -12.258 11.82 1 81.88 368 ALA A N 1
ATOM 2860 C CA . ALA A 1 368 ? 9.312 -13.422 11.047 1 81.88 368 ALA A CA 1
ATOM 2861 C C . ALA A 1 368 ? 8.891 -13.016 9.633 1 81.88 368 ALA A C 1
ATOM 2863 O O . ALA A 1 368 ? 9.164 -13.734 8.664 1 81.88 368 ALA A O 1
ATOM 2864 N N . LEU A 1 369 ? 8.195 -11.906 9.5 1 89.12 369 LEU A N 1
ATOM 2865 C CA . LEU A 1 369 ? 7.82 -11.383 8.188 1 89.12 369 LEU A CA 1
ATOM 2866 C C . LEU A 1 369 ? 9.047 -11.219 7.297 1 89.12 369 LEU A C 1
ATOM 2868 O O . LEU A 1 369 ? 9.062 -11.688 6.156 1 89.12 369 LEU A O 1
ATOM 2872 N N . SER A 1 370 ? 10.086 -10.586 7.863 1 82.69 370 SER A N 1
ATOM 2873 C CA . SER A 1 370 ? 11.289 -10.281 7.094 1 82.69 370 SER A CA 1
ATOM 2874 C C . SER A 1 370 ? 12.055 -11.555 6.734 1 82.69 370 SER A C 1
ATOM 2876 O O . SER A 1 370 ? 12.461 -11.734 5.586 1 82.69 370 SER A O 1
ATOM 2878 N N . VAL A 1 371 ? 12.133 -12.484 7.621 1 79.19 371 VAL A N 1
ATOM 2879 C CA . VAL A 1 371 ? 12.906 -13.703 7.414 1 79.19 371 VAL A CA 1
ATOM 2880 C C . VAL A 1 371 ? 12.18 -14.625 6.438 1 79.19 371 VAL A C 1
ATOM 2882 O O . VAL A 1 371 ? 12.781 -15.164 5.508 1 79.19 371 VAL A O 1
ATOM 2885 N N . MET A 1 372 ? 10.914 -14.695 6.605 1 81.38 372 MET A N 1
ATOM 2886 C CA . MET A 1 372 ? 10.148 -15.68 5.836 1 81.38 372 MET A CA 1
ATOM 2887 C C . MET A 1 372 ? 9.867 -15.164 4.43 1 81.38 372 MET A C 1
ATOM 2889 O O . MET A 1 372 ? 9.648 -15.953 3.508 1 81.38 372 MET A O 1
ATOM 2893 N N . SER A 1 373 ? 9.836 -13.875 4.273 1 86.06 373 SER A N 1
ATOM 2894 C CA . SER A 1 373 ? 9.547 -13.328 2.951 1 86.06 373 SER A CA 1
ATOM 2895 C C . SER A 1 373 ? 10.828 -12.969 2.207 1 86.06 373 SER A C 1
ATOM 2897 O O . SER A 1 373 ? 11.008 -13.359 1.05 1 86.06 373 SER A O 1
ATOM 2899 N N . ALA A 1 374 ? 11.773 -12.32 2.947 1 79.56 374 ALA A N 1
ATOM 2900 C CA . ALA A 1 374 ? 12.953 -11.789 2.275 1 79.56 374 ALA A CA 1
ATOM 2901 C C . ALA A 1 374 ? 14.203 -12.578 2.66 1 79.56 374 ALA A C 1
ATOM 2903 O O . ALA A 1 374 ? 15.273 -12.375 2.088 1 79.56 374 ALA A O 1
ATOM 2904 N N . GLY A 1 375 ? 14.125 -13.484 3.578 1 72.25 375 GLY A N 1
ATOM 2905 C CA . GLY A 1 375 ? 15.242 -14.32 3.973 1 72.25 375 GLY A CA 1
ATOM 2906 C C . GLY A 1 375 ? 16.25 -13.602 4.859 1 72.25 375 GLY A C 1
ATOM 2907 O O . GLY A 1 375 ? 17.406 -14.008 4.957 1 72.25 375 GLY A O 1
ATOM 2908 N N . MET A 1 376 ? 15.734 -12.375 5.488 1 70.81 376 MET A N 1
ATOM 2909 C CA . MET A 1 376 ? 16.672 -11.562 6.246 1 70.81 376 MET A CA 1
ATOM 2910 C C . MET A 1 376 ? 16.047 -11.062 7.543 1 70.81 376 MET A C 1
ATOM 2912 O O . MET A 1 376 ? 14.875 -10.688 7.566 1 70.81 376 MET A O 1
ATOM 2916 N N . ASN A 1 377 ? 16.922 -11.195 8.539 1 76 377 ASN A N 1
ATOM 2917 C CA . ASN A 1 377 ? 16.562 -10.508 9.781 1 76 377 ASN A CA 1
ATOM 2918 C C . ASN A 1 377 ? 17.234 -9.141 9.867 1 76 377 ASN A C 1
ATOM 2920 O O . ASN A 1 377 ? 18.297 -8.992 10.477 1 76 377 ASN A O 1
ATOM 2924 N N . ASN A 1 378 ? 16.688 -8.188 9.234 1 78.56 378 ASN A N 1
ATOM 2925 C CA . ASN A 1 378 ? 17.203 -6.832 9.117 1 78.56 378 ASN A CA 1
ATOM 2926 C C . ASN A 1 378 ? 16.125 -5.789 9.391 1 78.56 378 ASN A C 1
ATOM 2928 O O . ASN A 1 378 ? 15.055 -5.832 8.797 1 78.56 378 ASN A O 1
ATOM 2932 N N . SER A 1 379 ? 16.516 -4.91 10.227 1 81.06 379 SER A N 1
ATOM 2933 C CA . SER A 1 379 ? 15.531 -3.939 10.688 1 81.06 379 SER A CA 1
ATOM 2934 C C . SER A 1 379 ? 15.094 -3.02 9.555 1 81.06 379 SER A C 1
ATOM 2936 O O . SER A 1 379 ? 13.945 -2.555 9.539 1 81.06 379 SER A O 1
ATOM 2938 N N . VAL A 1 380 ? 15.945 -2.721 8.586 1 85.75 380 VAL A N 1
ATOM 2939 C CA . VAL A 1 380 ? 15.586 -1.873 7.453 1 85.75 380 VAL A CA 1
ATOM 2940 C C . VAL A 1 380 ? 14.617 -2.615 6.543 1 85.75 380 VAL A C 1
ATOM 2942 O O . VAL A 1 380 ? 13.648 -2.029 6.047 1 85.75 380 VAL A O 1
ATOM 2945 N N . ILE A 1 381 ? 14.867 -3.904 6.402 1 87.25 381 ILE A N 1
ATOM 2946 C CA . ILE A 1 381 ? 14 -4.703 5.543 1 87.25 381 ILE A CA 1
ATOM 2947 C C . ILE A 1 381 ? 12.625 -4.84 6.18 1 87.25 381 ILE A C 1
ATOM 2949 O O . ILE A 1 381 ? 11.602 -4.781 5.484 1 87.25 381 ILE A O 1
ATOM 2953 N N . TYR A 1 382 ? 12.641 -4.93 7.473 1 87.69 382 TYR A N 1
ATOM 2954 C CA . TYR A 1 382 ? 11.375 -4.957 8.195 1 87.69 382 TYR A CA 1
ATOM 2955 C C . TYR A 1 382 ? 10.586 -3.672 7.965 1 87.69 382 TYR A C 1
ATOM 2957 O O . TYR A 1 382 ? 9.367 -3.705 7.805 1 87.69 382 TYR A O 1
ATOM 2965 N N . ALA A 1 383 ? 11.297 -2.639 8.086 1 89.75 383 ALA A N 1
ATOM 2966 C CA . ALA A 1 383 ? 10.656 -1.34 7.91 1 89.75 383 ALA A CA 1
ATOM 2967 C C . ALA A 1 383 ? 10.102 -1.183 6.496 1 89.75 383 ALA A C 1
ATOM 2969 O O . ALA A 1 383 ? 9 -0.663 6.305 1 89.75 383 ALA A O 1
ATOM 2970 N N . LEU A 1 384 ? 10.875 -1.675 5.531 1 93.38 384 LEU A N 1
ATOM 2971 C CA . LEU A 1 384 ? 10.445 -1.59 4.141 1 93.38 384 LEU A CA 1
ATOM 2972 C C . LEU A 1 384 ? 9.203 -2.447 3.906 1 93.38 384 LEU A C 1
ATOM 2974 O O . LEU A 1 384 ? 8.219 -1.977 3.328 1 93.38 384 LEU A O 1
ATOM 2978 N N . LEU A 1 385 ? 9.211 -3.674 4.363 1 94.62 385 LEU A N 1
ATOM 2979 C CA . LEU A 1 385 ? 8.07 -4.574 4.184 1 94.62 385 LEU A CA 1
ATOM 2980 C C . LEU A 1 385 ? 6.848 -4.059 4.93 1 94.62 385 LEU A C 1
ATOM 2982 O O . LEU A 1 385 ? 5.723 -4.188 4.441 1 94.62 385 LEU A O 1
ATOM 2986 N N . GLY A 1 386 ? 7.121 -3.518 6.102 1 93.75 386 GLY A N 1
ATOM 2987 C CA . GLY A 1 386 ? 6.031 -2.91 6.852 1 93.75 386 GLY A CA 1
ATOM 2988 C C . GLY A 1 386 ? 5.332 -1.797 6.09 1 93.75 386 GLY A C 1
ATOM 2989 O O . GLY A 1 386 ? 4.105 -1.706 6.105 1 93.75 386 GLY A O 1
ATOM 2990 N N . ALA A 1 387 ? 6.059 -0.938 5.406 1 95 387 ALA A N 1
ATOM 2991 C CA . ALA A 1 387 ? 5.488 0.17 4.641 1 95 387 ALA A CA 1
ATOM 2992 C C . ALA A 1 387 ? 4.812 -0.331 3.367 1 95 387 ALA A C 1
ATOM 2994 O O . ALA A 1 387 ? 3.713 0.108 3.027 1 95 387 ALA A O 1
ATOM 2995 N N . ILE A 1 388 ? 5.457 -1.238 2.705 1 96.62 388 ILE A N 1
ATOM 2996 C CA . ILE A 1 388 ? 4.992 -1.726 1.412 1 96.62 388 ILE A CA 1
ATOM 2997 C C . ILE A 1 388 ? 3.689 -2.502 1.592 1 96.62 388 ILE A C 1
ATOM 2999 O O . ILE A 1 388 ? 2.777 -2.396 0.768 1 96.62 388 ILE A O 1
ATOM 3003 N N . TYR A 1 389 ? 3.584 -3.248 2.639 1 96.44 389 TYR A N 1
ATOM 3004 C CA . TYR A 1 389 ? 2.414 -4.09 2.85 1 96.44 389 TYR A CA 1
ATOM 3005 C C . TYR A 1 389 ? 1.621 -3.627 4.066 1 96.44 389 TYR A C 1
ATOM 3007 O O . TYR A 1 389 ? 1.026 -4.441 4.777 1 96.44 389 TYR A O 1
ATOM 3015 N N . SER A 1 390 ? 1.604 -2.32 4.344 1 93.5 390 SER A N 1
ATOM 3016 C CA . SER A 1 390 ? 0.975 -1.731 5.52 1 93.5 390 SER A CA 1
ATOM 3017 C C . SER A 1 390 ? -0.513 -2.062 5.574 1 93.5 390 SER A C 1
ATOM 3019 O O . SER A 1 390 ? -1.06 -2.311 6.652 1 93.5 390 SER A O 1
ATOM 3021 N N . ASP A 1 391 ? -1.145 -2.158 4.469 1 90.38 391 ASP A N 1
ATOM 3022 C CA . ASP A 1 391 ? -2.588 -2.359 4.41 1 90.38 391 ASP A CA 1
ATOM 3023 C C . ASP A 1 391 ? -2.965 -3.775 4.84 1 90.38 391 ASP A C 1
ATOM 3025 O O . ASP A 1 391 ? -4.121 -4.043 5.168 1 90.38 391 ASP A O 1
ATOM 3029 N N . SER A 1 392 ? -1.972 -4.609 4.773 1 91.12 392 SER A N 1
ATOM 3030 C CA . SER A 1 392 ? -2.242 -6.008 5.105 1 91.12 392 SER A CA 1
ATOM 3031 C C . SER A 1 392 ? -1.887 -6.309 6.559 1 91.12 392 SER A C 1
ATOM 3033 O O . SER A 1 392 ? -2.041 -7.445 7.016 1 91.12 392 SER A O 1
ATOM 3035 N N . ILE A 1 393 ? -1.416 -5.324 7.266 1 88.94 393 ILE A N 1
ATOM 3036 C CA . ILE A 1 393 ? -1.035 -5.543 8.656 1 88.94 393 ILE A CA 1
ATOM 3037 C C . ILE A 1 393 ? -2.244 -5.32 9.562 1 88.94 393 ILE A C 1
ATOM 3039 O O . ILE A 1 393 ? -2.914 -4.289 9.477 1 88.94 393 ILE A O 1
ATOM 3043 N N . GLU A 1 394 ? -2.457 -6.258 10.359 1 79.38 394 GLU A N 1
ATOM 3044 C CA . GLU A 1 394 ? -3.609 -6.172 11.25 1 79.38 394 GLU A CA 1
ATOM 3045 C C . GLU A 1 394 ? -3.357 -5.184 12.383 1 79.38 394 GLU A C 1
ATOM 3047 O O . GLU A 1 394 ? -2.207 -4.934 12.75 1 79.38 394 GLU A O 1
ATOM 3052 N N . LYS A 1 395 ? -4.359 -4.719 12.898 1 69.69 395 LYS A N 1
ATOM 3053 C CA . LYS A 1 395 ? -4.316 -3.707 13.953 1 69.69 395 LYS A CA 1
ATOM 3054 C C . LYS A 1 395 ? -3.635 -4.25 15.203 1 69.69 395 LYS A C 1
ATOM 3056 O O . LYS A 1 395 ? -2.975 -3.502 15.93 1 69.69 395 LYS A O 1
ATOM 3061 N N . GLU A 1 396 ? -3.742 -5.473 15.406 1 70.06 396 GLU A N 1
ATOM 3062 C CA . GLU A 1 396 ? -3.201 -6.055 16.625 1 70.06 396 GLU A CA 1
ATOM 3063 C C . GLU A 1 396 ? -1.732 -6.434 16.469 1 70.06 396 GLU A C 1
ATOM 3065 O O . GLU A 1 396 ? -1.12 -6.988 17.375 1 70.06 396 GLU A O 1
ATOM 3070 N N . GLY A 1 397 ? -1.207 -6.223 15.375 1 79.19 397 GLY A N 1
ATOM 3071 C CA . GLY A 1 397 ? 0.217 -6.434 15.172 1 79.19 397 GLY A CA 1
ATOM 3072 C C . GLY A 1 397 ? 0.541 -7.793 14.586 1 79.19 397 GLY A C 1
ATOM 3073 O O . GLY A 1 397 ? 1.693 -8.234 14.617 1 79.19 397 GLY A O 1
ATOM 3074 N N . ASN A 1 398 ? -0.467 -8.547 14.188 1 89.5 398 ASN A N 1
ATOM 3075 C CA . ASN A 1 398 ? -0.219 -9.781 13.453 1 89.5 398 ASN A CA 1
ATOM 3076 C C . ASN A 1 398 ? 0.098 -9.508 11.984 1 89.5 398 ASN A C 1
ATOM 3078 O O . ASN A 1 398 ? -0.711 -8.906 11.273 1 89.5 398 ASN A O 1
ATOM 3082 N N . TYR A 1 399 ? 1.269 -9.992 11.586 1 92.56 399 TYR A N 1
ATOM 3083 C CA . TYR A 1 399 ? 1.771 -9.664 10.258 1 92.56 399 TYR A CA 1
ATOM 3084 C C . TYR A 1 399 ? 1.52 -10.812 9.281 1 92.56 399 TYR A C 1
ATOM 3086 O O . TYR A 1 399 ? 2.131 -10.867 8.211 1 92.56 399 TYR A O 1
ATOM 3094 N N . PHE A 1 400 ? 0.639 -11.727 9.57 1 92.44 400 PHE A N 1
ATOM 3095 C CA . PHE A 1 400 ? 0.434 -12.914 8.742 1 92.44 400 PHE A CA 1
ATOM 3096 C C . PHE A 1 400 ? -0.063 -12.531 7.355 1 92.44 400 PHE A C 1
ATOM 3098 O O . PHE A 1 400 ? 0.427 -13.047 6.352 1 92.44 400 PHE A O 1
ATOM 3105 N N . ASP A 1 401 ? -1.046 -11.641 7.281 1 93.44 401 ASP A N 1
ATOM 3106 C CA . ASP A 1 401 ? -1.597 -11.258 5.984 1 93.44 401 ASP A CA 1
ATOM 3107 C C . ASP A 1 401 ? -0.565 -10.5 5.152 1 93.44 401 ASP A C 1
ATOM 3109 O O . ASP A 1 401 ? -0.545 -10.609 3.926 1 93.44 401 ASP A O 1
ATOM 3113 N N . ALA A 1 402 ? 0.249 -9.727 5.855 1 94.94 402 ALA A N 1
ATOM 3114 C CA . ALA A 1 402 ? 1.353 -9.07 5.156 1 94.94 402 ALA A CA 1
ATOM 3115 C C . ALA A 1 402 ? 2.338 -10.102 4.602 1 94.94 402 ALA A C 1
ATOM 3117 O O . ALA A 1 402 ? 2.842 -9.945 3.488 1 94.94 402 ALA A O 1
ATOM 3118 N N . LEU A 1 403 ? 2.615 -11.086 5.402 1 93.44 403 LEU A N 1
ATOM 3119 C CA . LEU A 1 403 ? 3.471 -12.172 4.945 1 93.44 403 LEU A CA 1
ATOM 3120 C C . LEU A 1 403 ? 2.863 -12.867 3.732 1 93.44 403 LEU A C 1
ATOM 3122 O O . LEU A 1 403 ? 3.561 -13.141 2.752 1 93.44 403 LEU A O 1
ATOM 3126 N N . ALA A 1 404 ? 1.612 -13.125 3.785 1 93.94 404 ALA A N 1
ATOM 3127 C CA . ALA A 1 404 ? 0.911 -13.781 2.686 1 93.94 404 ALA A CA 1
ATOM 3128 C C . ALA A 1 404 ? 1.019 -12.961 1.401 1 93.94 404 ALA A C 1
ATOM 3130 O O . ALA A 1 404 ? 1.304 -13.508 0.333 1 93.94 404 ALA A O 1
ATOM 3131 N N . ASP A 1 405 ? 0.828 -11.711 1.537 1 95.75 405 ASP A N 1
ATOM 3132 C CA . ASP A 1 405 ? 0.921 -10.844 0.366 1 95.75 405 ASP A CA 1
ATOM 3133 C C . ASP A 1 405 ? 2.354 -10.781 -0.159 1 95.75 405 ASP A C 1
ATOM 3135 O O . ASP A 1 405 ? 2.578 -10.805 -1.371 1 95.75 405 ASP A O 1
ATOM 3139 N N . ALA A 1 406 ? 3.268 -10.695 0.764 1 95.31 406 ALA A N 1
ATOM 3140 C CA . ALA A 1 406 ? 4.672 -10.594 0.382 1 95.31 406 ALA A CA 1
ATOM 3141 C C . ALA A 1 406 ? 5.137 -11.852 -0.349 1 95.31 406 ALA A C 1
ATOM 3143 O O . ALA A 1 406 ? 5.715 -11.773 -1.435 1 95.31 406 ALA A O 1
ATOM 3144 N N . VAL A 1 407 ? 4.844 -12.992 0.206 1 92.25 407 VAL A N 1
ATOM 3145 C CA . VAL A 1 407 ? 5.277 -14.242 -0.407 1 92.25 407 VAL A CA 1
ATOM 3146 C C . VAL A 1 407 ? 4.477 -14.5 -1.682 1 92.25 407 VAL A C 1
ATOM 3148 O O . VAL A 1 407 ? 5 -15.055 -2.648 1 92.25 407 VAL A O 1
ATOM 3151 N N . GLY A 1 408 ? 3.189 -14.133 -1.698 1 94 408 GLY A N 1
ATOM 3152 C CA . GLY A 1 408 ? 2.389 -14.234 -2.908 1 94 408 GLY A CA 1
ATOM 3153 C C . GLY A 1 408 ? 2.969 -13.461 -4.074 1 94 408 GLY A C 1
ATOM 3154 O O . GLY A 1 408 ? 3.018 -13.961 -5.199 1 94 408 GLY A O 1
ATOM 3155 N N . ASP A 1 409 ? 3.428 -12.242 -3.768 1 95 409 ASP A N 1
ATOM 3156 C CA . ASP A 1 409 ? 4.051 -11.43 -4.809 1 95 409 ASP A CA 1
ATOM 3157 C C . ASP A 1 409 ? 5.391 -12.023 -5.238 1 95 409 ASP A C 1
ATOM 3159 O O . ASP A 1 409 ? 5.621 -12.266 -6.426 1 95 409 ASP A O 1
ATOM 3163 N N . ALA A 1 410 ? 6.219 -12.336 -4.277 1 90.88 410 ALA A N 1
ATOM 3164 C CA . ALA A 1 410 ? 7.609 -12.703 -4.547 1 90.88 410 ALA A CA 1
ATOM 3165 C C . ALA A 1 410 ? 7.688 -14.07 -5.227 1 90.88 410 ALA A C 1
ATOM 3167 O O . ALA A 1 410 ? 8.523 -14.281 -6.109 1 90.88 410 ALA A O 1
ATOM 3168 N N . ARG A 1 411 ? 6.789 -14.945 -4.867 1 88.62 411 ARG A N 1
ATOM 3169 C CA . ARG A 1 411 ? 6.996 -16.328 -5.262 1 88.62 411 ARG A CA 1
ATOM 3170 C C . ARG A 1 411 ? 5.984 -16.75 -6.32 1 88.62 411 ARG A C 1
ATOM 3172 O O . ARG A 1 411 ? 6.148 -17.797 -6.965 1 88.62 411 ARG A O 1
ATOM 3179 N N . SER A 1 412 ? 4.98 -15.984 -6.5 1 92.44 412 SER A N 1
ATOM 3180 C CA . SER A 1 412 ? 3.947 -16.453 -7.418 1 92.44 412 SER A CA 1
ATOM 3181 C C . SER A 1 412 ? 3.592 -15.375 -8.438 1 92.44 412 SER A C 1
ATOM 3183 O O . SER A 1 412 ? 4.027 -15.445 -9.594 1 92.44 412 SER A O 1
ATOM 3185 N N . THR A 1 413 ? 3.057 -14.289 -8.062 1 96.12 413 THR A N 1
ATOM 3186 C CA . THR A 1 413 ? 2.482 -13.305 -8.969 1 96.12 413 THR A CA 1
ATOM 3187 C C . THR A 1 413 ? 3.564 -12.68 -9.844 1 96.12 413 THR A C 1
ATOM 3189 O O . THR A 1 413 ? 3.4 -12.57 -11.062 1 96.12 413 THR A O 1
ATOM 3192 N N . CYS A 1 414 ? 4.656 -12.281 -9.234 1 94.12 414 CYS A N 1
ATOM 3193 C CA . CYS A 1 414 ? 5.73 -11.672 -10.008 1 94.12 414 CYS A CA 1
ATOM 3194 C C . CYS A 1 414 ? 6.363 -12.68 -10.961 1 94.12 414 CYS A C 1
ATOM 3196 O O . CYS A 1 414 ? 6.715 -12.336 -12.094 1 94.12 414 CYS A O 1
ATOM 3198 N N . ARG A 1 415 ? 6.398 -13.922 -10.508 1 93.69 415 ARG A N 1
ATOM 3199 C CA . ARG A 1 415 ? 6.965 -14.984 -11.328 1 93.69 415 ARG A CA 1
ATOM 3200 C C . ARG A 1 415 ? 6.035 -15.336 -12.492 1 93.69 415 ARG A C 1
ATOM 3202 O O . ARG A 1 415 ? 6.492 -15.68 -13.578 1 93.69 415 ARG A O 1
ATOM 3209 N N . MET A 1 416 ? 4.785 -15.227 -12.242 1 96.12 416 MET A N 1
ATOM 3210 C CA . MET A 1 416 ? 3.795 -15.461 -13.289 1 96.12 416 MET A CA 1
ATOM 3211 C C . MET A 1 416 ? 3.957 -14.461 -14.43 1 96.12 416 MET A C 1
ATOM 3213 O O . MET A 1 416 ? 3.977 -14.844 -15.602 1 96.12 416 MET A O 1
ATOM 3217 N N . THR A 1 417 ? 4.117 -13.219 -14.086 1 96.44 417 THR A N 1
ATOM 3218 C CA . THR A 1 417 ? 4.309 -12.18 -15.086 1 96.44 417 THR A CA 1
ATOM 3219 C C . THR A 1 417 ? 5.637 -12.359 -15.812 1 96.44 417 THR A C 1
ATOM 3221 O O . THR A 1 417 ? 5.711 -12.195 -17.031 1 96.44 417 THR A O 1
ATOM 3224 N N . ASP A 1 418 ? 6.645 -12.742 -15.078 1 93.19 418 ASP A N 1
ATOM 3225 C CA . ASP A 1 418 ? 7.949 -12.992 -15.68 1 93.19 418 ASP A CA 1
ATOM 3226 C C . ASP A 1 418 ? 7.871 -14.125 -16.703 1 93.19 418 ASP A C 1
ATOM 3228 O O . ASP A 1 418 ? 8.445 -14.031 -17.797 1 93.19 418 ASP A O 1
ATOM 3232 N N . PHE A 1 419 ? 7.219 -15.172 -16.312 1 96.06 419 PHE A N 1
ATOM 3233 C CA . PHE A 1 419 ? 7.074 -16.312 -17.219 1 96.06 419 PHE A CA 1
ATOM 3234 C C . PHE A 1 419 ? 6.293 -15.914 -18.453 1 96.06 419 PHE A C 1
ATOM 3236 O O . PHE A 1 419 ? 6.66 -16.281 -19.578 1 96.06 419 PHE A O 1
ATOM 3243 N N . ALA A 1 420 ? 5.227 -15.156 -18.312 1 97.5 420 ALA A N 1
ATOM 3244 C CA . ALA A 1 420 ? 4.434 -14.68 -19.453 1 97.5 420 ALA A CA 1
ATOM 3245 C C . ALA A 1 420 ? 5.289 -13.875 -20.422 1 97.5 420 ALA A C 1
ATOM 3247 O O . ALA A 1 420 ? 5.188 -14.055 -21.641 1 97.5 420 ALA A O 1
ATOM 3248 N N . ILE A 1 421 ? 6.121 -13.055 -19.875 1 94.94 421 ILE A N 1
ATOM 3249 C CA . ILE A 1 421 ? 6.984 -12.211 -20.703 1 94.94 421 ILE A CA 1
ATOM 3250 C C . ILE A 1 421 ? 7.938 -13.086 -21.516 1 94.94 421 ILE A C 1
ATOM 3252 O O . ILE A 1 421 ? 8.055 -12.93 -22.734 1 94.94 421 ILE A O 1
ATOM 3256 N N . ARG A 1 422 ? 8.555 -14.008 -20.844 1 92.81 422 ARG A N 1
ATOM 3257 C CA . ARG A 1 422 ? 9.547 -14.852 -21.5 1 92.81 422 ARG A CA 1
ATOM 3258 C C . ARG A 1 422 ? 8.914 -15.703 -22.609 1 92.81 422 ARG A C 1
ATOM 3260 O O . ARG A 1 422 ? 9.484 -15.852 -23.688 1 92.81 422 ARG A O 1
ATOM 3267 N N . VAL A 1 423 ? 7.789 -16.234 -22.312 1 96.06 423 VAL A N 1
ATOM 3268 C CA . VAL A 1 423 ? 7.109 -17.094 -23.281 1 96.06 423 VAL A CA 1
ATOM 3269 C C . VAL A 1 423 ? 6.633 -16.266 -24.469 1 96.06 423 VAL A C 1
ATOM 3271 O O . VAL A 1 423 ? 6.746 -16.688 -25.625 1 96.06 423 VAL A O 1
ATOM 3274 N N . GLN A 1 424 ? 6.117 -15.133 -24.219 1 96.06 424 GLN A N 1
ATOM 3275 C CA . GLN A 1 424 ? 5.676 -14.242 -25.281 1 96.06 424 GLN A CA 1
ATOM 3276 C C . GLN A 1 424 ? 6.848 -13.797 -26.141 1 96.06 424 GLN A C 1
ATOM 3278 O O . GLN A 1 424 ? 6.738 -13.758 -27.375 1 96.06 424 GLN A O 1
ATOM 3283 N N . GLU A 1 425 ? 7.906 -13.469 -25.547 1 93.44 425 GLU A N 1
ATOM 3284 C CA . GLU A 1 425 ? 9.086 -13.023 -26.281 1 93.44 425 GLU A CA 1
ATOM 3285 C C . GLU A 1 425 ? 9.656 -14.141 -27.141 1 93.44 425 GLU A C 1
ATOM 3287 O O . GLU A 1 425 ? 10.273 -13.875 -28.172 1 93.44 425 GLU A O 1
ATOM 3292 N N . ALA A 1 426 ? 9.438 -15.344 -26.719 1 92.56 426 ALA A N 1
ATOM 3293 C CA . ALA A 1 426 ? 9.891 -16.5 -27.484 1 92.56 426 ALA A CA 1
ATOM 3294 C C . ALA A 1 426 ? 9.008 -16.719 -28.703 1 92.56 426 ALA A C 1
ATOM 3296 O O . ALA A 1 426 ? 9.375 -17.469 -29.625 1 92.56 426 ALA A O 1
ATOM 3297 N N . GLY A 1 427 ? 7.824 -16.125 -28.734 1 93.81 427 GLY A N 1
ATOM 3298 C CA . GLY A 1 427 ? 7.004 -16.172 -29.938 1 93.81 427 GLY A CA 1
ATOM 3299 C C . GLY A 1 427 ? 5.637 -16.781 -29.703 1 93.81 427 GLY A C 1
ATOM 3300 O O . GLY A 1 427 ? 4.797 -16.797 -30.609 1 93.81 427 GLY A O 1
ATOM 3301 N N . SER A 1 428 ? 5.359 -17.281 -28.547 1 95.75 428 SER A N 1
ATOM 3302 C CA . SER A 1 428 ? 4.07 -17.891 -28.25 1 95.75 428 SER A CA 1
ATOM 3303 C C . SER A 1 428 ? 2.967 -16.844 -28.141 1 95.75 428 SER A C 1
ATOM 3305 O O . SER A 1 428 ? 3.227 -15.695 -27.766 1 95.75 428 SER A O 1
ATOM 3307 N N . ASN A 1 429 ? 1.753 -17.266 -28.531 1 96.94 429 ASN A N 1
ATOM 3308 C CA . ASN A 1 429 ? 0.576 -16.5 -28.141 1 96.94 429 ASN A CA 1
ATOM 3309 C C . ASN A 1 429 ? 0.244 -16.688 -26.656 1 96.94 429 ASN A C 1
ATOM 3311 O O . ASN A 1 429 ? 0.114 -17.812 -26.188 1 96.94 429 ASN A O 1
ATOM 3315 N N . VAL A 1 430 ? 0.179 -15.555 -25.953 1 98.31 430 VAL A N 1
ATOM 3316 C CA . VAL A 1 430 ? 0.018 -15.664 -24.5 1 98.31 430 VAL A CA 1
ATOM 3317 C C . VAL A 1 430 ? -1.206 -14.859 -24.062 1 98.31 430 VAL A C 1
ATOM 3319 O O . VAL A 1 430 ? -1.438 -13.75 -24.547 1 98.31 430 VAL A O 1
ATOM 3322 N N . PHE A 1 431 ? -2.031 -15.422 -23.25 1 98.81 431 PHE A N 1
ATOM 3323 C CA . PHE A 1 431 ? -3.104 -14.758 -22.516 1 98.81 431 PHE A CA 1
ATOM 3324 C C . PHE A 1 431 ? -2.9 -14.898 -21.016 1 98.81 431 PHE A C 1
ATOM 3326 O O . PHE A 1 431 ? -2.479 -15.945 -20.531 1 98.81 431 PHE A O 1
ATOM 3333 N N . MET A 1 432 ? -3.152 -13.789 -20.266 1 98.69 432 MET A N 1
ATOM 3334 C CA . MET A 1 432 ? -2.947 -13.789 -18.828 1 98.69 432 MET A CA 1
ATOM 3335 C C . MET A 1 432 ? -4.223 -13.383 -18.094 1 98.69 432 MET A C 1
ATOM 3337 O O . MET A 1 432 ? -4.961 -12.516 -18.562 1 98.69 432 MET A O 1
ATOM 3341 N N . TYR A 1 433 ? -4.496 -14.039 -16.938 1 98.69 433 TYR A N 1
ATOM 3342 C CA . TYR A 1 433 ? -5.668 -13.68 -16.141 1 98.69 433 TYR A CA 1
ATOM 3343 C C . TYR A 1 433 ? -5.281 -13.422 -14.688 1 98.69 433 TYR A C 1
ATOM 3345 O O . TYR A 1 433 ? -4.191 -13.797 -14.25 1 98.69 433 TYR A O 1
ATOM 3353 N N . TYR A 1 434 ? -6.09 -12.766 -14 1 98.44 434 TYR A N 1
ATOM 3354 C CA . TYR A 1 434 ? -6.02 -12.516 -12.57 1 98.44 434 TYR A CA 1
ATOM 3355 C C . TYR A 1 434 ? -7.398 -12.617 -11.93 1 98.44 434 TYR A C 1
ATOM 3357 O O . TYR A 1 434 ? -8.281 -11.797 -12.195 1 98.44 434 TYR A O 1
ATOM 3365 N N . LEU A 1 435 ? -7.574 -13.68 -11.133 1 97.81 435 LEU A N 1
ATOM 3366 C CA . LEU A 1 435 ? -8.875 -13.883 -10.5 1 97.81 435 LEU A CA 1
ATOM 3367 C C . LEU A 1 435 ? -9.008 -13.031 -9.242 1 97.81 435 LEU A C 1
ATOM 3369 O O . LEU A 1 435 ? -8.211 -13.156 -8.312 1 97.81 435 LEU A O 1
ATOM 3373 N N . THR A 1 436 ? -10.07 -12.203 -9.227 1 96.5 436 THR A N 1
ATOM 3374 C CA . THR A 1 436 ? -10.242 -11.32 -8.078 1 96.5 436 THR A CA 1
ATOM 3375 C C . THR A 1 436 ? -11.625 -11.516 -7.457 1 96.5 436 THR A C 1
ATOM 3377 O O . THR A 1 436 ? -11.891 -11 -6.367 1 96.5 436 THR A O 1
ATOM 3380 N N . HIS A 1 437 ? -12.469 -12.305 -8.016 1 94.38 437 HIS A N 1
ATOM 3381 C CA . HIS A 1 437 ? -13.781 -12.547 -7.438 1 94.38 437 HIS A CA 1
ATOM 3382 C C . HIS A 1 437 ? -13.672 -13.328 -6.137 1 94.38 437 HIS A C 1
ATOM 3384 O O . HIS A 1 437 ? -13.109 -14.43 -6.109 1 94.38 437 HIS A O 1
ATOM 3390 N N . VAL A 1 438 ? -14.289 -12.766 -5.125 1 90.06 438 VAL A N 1
ATOM 3391 C CA . VAL A 1 438 ? -14.352 -13.477 -3.852 1 90.06 438 VAL A CA 1
ATOM 3392 C C . VAL A 1 438 ? -15.461 -14.523 -3.896 1 90.06 438 VAL A C 1
ATOM 3394 O O . VAL A 1 438 ? -16.641 -14.18 -3.945 1 90.06 438 VAL A O 1
ATOM 3397 N N . PRO A 1 439 ? -15.016 -15.734 -3.904 1 87.25 439 PRO A N 1
ATOM 3398 C CA . PRO A 1 439 ? -16.047 -16.766 -3.992 1 87.25 439 PRO A CA 1
ATOM 3399 C C . PRO A 1 439 ? -16.922 -16.828 -2.742 1 87.25 439 PRO A C 1
ATOM 3401 O O . PRO A 1 439 ? -16.453 -16.562 -1.638 1 87.25 439 PRO A O 1
ATOM 3404 N N . THR A 1 440 ? -18.141 -17.141 -2.936 1 80.81 440 THR A N 1
ATOM 3405 C CA . THR A 1 440 ? -19.047 -17.375 -1.813 1 80.81 440 THR A CA 1
ATOM 3406 C C . THR A 1 440 ? -18.5 -18.469 -0.899 1 80.81 440 THR A C 1
ATOM 3408 O O . THR A 1 440 ? -18.641 -18.391 0.323 1 80.81 440 THR A O 1
ATOM 3411 N N . ARG A 1 441 ? -17.859 -19.453 -1.612 1 74.88 441 ARG A N 1
ATOM 3412 C CA . ARG A 1 441 ? -17.203 -20.516 -0.868 1 74.88 441 ARG A CA 1
ATOM 3413 C C . ARG A 1 441 ? -15.828 -20.828 -1.469 1 74.88 441 ARG A C 1
ATOM 3415 O O . ARG A 1 441 ? -15.727 -21.125 -2.662 1 74.88 441 ARG A O 1
ATOM 3422 N N . SER A 1 442 ? -14.906 -20.703 -0.591 1 73.31 442 SER A N 1
ATOM 3423 C CA . SER A 1 442 ? -13.57 -21.078 -1.031 1 73.31 442 SER A CA 1
ATOM 3424 C C . SER A 1 442 ? -13.336 -22.578 -0.885 1 73.31 442 SER A C 1
ATOM 3426 O O . SER A 1 442 ? -13.859 -23.203 0.041 1 73.31 442 SER A O 1
ATOM 3428 N N . ILE A 1 443 ? -12.672 -23.141 -1.805 1 68.12 443 ILE A N 1
ATOM 3429 C CA . ILE A 1 443 ? -12.344 -24.562 -1.755 1 68.12 443 ILE A CA 1
ATOM 3430 C C . ILE A 1 443 ? -11.422 -24.828 -0.572 1 68.12 443 ILE A C 1
ATOM 3432 O O . ILE A 1 443 ? -11.516 -25.891 0.07 1 68.12 443 ILE A O 1
ATOM 3436 N N . TRP A 1 444 ? -10.57 -23.797 -0.348 1 66.19 444 TRP A N 1
ATOM 3437 C CA . TRP A 1 444 ? -9.711 -23.906 0.825 1 66.19 444 TRP A CA 1
ATOM 3438 C C . TRP A 1 444 ? -10.281 -23.109 1.995 1 66.19 444 TRP A C 1
ATOM 3440 O O . TRP A 1 444 ? -10.422 -21.891 1.915 1 66.19 444 TRP A O 1
ATOM 3450 N N . ASN A 1 445 ? -11.258 -23.5 2.658 1 57.31 445 ASN A N 1
ATOM 3451 C CA . ASN A 1 445 ? -12.172 -22.922 3.641 1 57.31 445 ASN A CA 1
ATOM 3452 C C . ASN A 1 445 ? -11.43 -22.109 4.695 1 57.31 445 ASN A C 1
ATOM 3454 O O . ASN A 1 445 ? -11.938 -21.906 5.801 1 57.31 445 ASN A O 1
ATOM 3458 N N . PHE A 1 446 ? -10.266 -21.781 4.664 1 53 446 PHE A N 1
ATOM 3459 C CA . PHE A 1 446 ? -9.625 -21.219 5.844 1 53 446 PHE A CA 1
ATOM 3460 C C . PHE A 1 446 ? -9.734 -19.688 5.828 1 53 446 PHE A C 1
ATOM 3462 O O . PHE A 1 446 ? -9.492 -19.031 6.844 1 53 446 PHE A O 1
ATOM 3469 N N . SER A 1 447 ? -10.062 -19.125 4.715 1 56.66 447 SER A N 1
ATOM 3470 C CA . SER A 1 447 ? -10.055 -17.672 4.82 1 56.66 447 SER A CA 1
ATOM 3471 C C . SER A 1 447 ? -11.305 -17.062 4.184 1 56.66 447 SER A C 1
ATOM 3473 O O . SER A 1 447 ? -11.586 -17.297 3.008 1 56.66 447 SER A O 1
ATOM 3475 N N . THR A 1 448 ? -12.078 -16.531 5.023 1 62.19 448 THR A N 1
ATOM 3476 C CA . THR A 1 448 ? -13.242 -15.805 4.527 1 62.19 448 THR A CA 1
ATOM 3477 C C . THR A 1 448 ? -12.82 -14.484 3.879 1 62.19 448 THR A C 1
ATOM 3479 O O . THR A 1 448 ? -11.945 -13.789 4.391 1 62.19 448 THR A O 1
ATOM 3482 N N . GLY A 1 449 ? -13.266 -14.305 2.609 1 68.75 449 GLY A N 1
ATOM 3483 C CA . GLY A 1 449 ? -13.094 -13.016 1.952 1 68.75 449 GLY A CA 1
ATOM 3484 C C . GLY A 1 449 ? -11.867 -12.969 1.057 1 68.75 449 GLY A C 1
ATOM 3485 O O . GLY A 1 449 ? -11.648 -11.977 0.357 1 68.75 449 GLY A O 1
ATOM 3486 N N . ASP A 1 450 ? -11.086 -14.094 1.021 1 84.12 450 ASP A N 1
ATOM 3487 C CA . ASP A 1 450 ? -9.891 -14.125 0.181 1 84.12 450 ASP A CA 1
ATOM 3488 C C . ASP A 1 450 ? -10.148 -14.898 -1.11 1 84.12 450 ASP A C 1
ATOM 3490 O O . ASP A 1 450 ? -11.109 -15.664 -1.198 1 84.12 450 ASP A O 1
ATOM 3494 N N . VAL A 1 451 ? -9.453 -14.555 -2.07 1 91.81 451 VAL A N 1
ATOM 3495 C CA . VAL A 1 451 ? -9.359 -15.312 -3.314 1 91.81 451 VAL A CA 1
ATOM 3496 C C . VAL A 1 451 ? -8.07 -16.125 -3.334 1 91.81 451 VAL A C 1
ATOM 3498 O O . VAL A 1 451 ? -7.047 -15.664 -3.844 1 91.81 451 VAL A O 1
ATOM 3501 N N . THR A 1 452 ? -8.133 -17.297 -2.84 1 89.12 452 THR A N 1
ATOM 3502 C CA . THR A 1 452 ? -6.914 -18.016 -2.502 1 89.12 452 THR A CA 1
ATOM 3503 C C . THR A 1 452 ? -6.527 -18.969 -3.627 1 89.12 452 THR A C 1
ATOM 3505 O O . THR A 1 452 ? -7.234 -19.078 -4.629 1 89.12 452 THR A O 1
ATOM 3508 N N . HIS A 1 453 ? -5.438 -19.609 -3.359 1 88.12 453 HIS A N 1
ATOM 3509 C CA . HIS A 1 453 ? -4.941 -20.672 -4.234 1 88.12 453 HIS A CA 1
ATOM 3510 C C . HIS A 1 453 ? -6.016 -21.719 -4.488 1 88.12 453 HIS A C 1
ATOM 3512 O O . HIS A 1 453 ? -6.812 -22.031 -3.598 1 88.12 453 HIS A O 1
ATOM 3518 N N . PHE A 1 454 ? -6.387 -22.188 -5.68 1 85.94 454 PHE A N 1
ATOM 3519 C CA . PHE A 1 454 ? -7.312 -23.25 -6.07 1 85.94 454 PHE A CA 1
ATOM 3520 C C . PHE A 1 454 ? -8.672 -22.656 -6.438 1 85.94 454 PHE A C 1
ATOM 3522 O O . PHE A 1 454 ? -9.5 -23.344 -7.043 1 85.94 454 PHE A O 1
ATOM 3529 N N . ASP A 1 455 ? -8.875 -21.391 -6.02 1 89.19 455 ASP A N 1
ATOM 3530 C CA . ASP A 1 455 ? -10.219 -20.828 -6.219 1 89.19 455 ASP A CA 1
ATOM 3531 C C . ASP A 1 455 ? -10.555 -20.75 -7.707 1 89.19 455 ASP A C 1
ATOM 3533 O O . ASP A 1 455 ? -11.734 -20.75 -8.078 1 89.19 455 ASP A O 1
ATOM 3537 N N . ASP A 1 456 ? -9.578 -20.656 -8.523 1 91 456 ASP A N 1
ATOM 3538 C CA . ASP A 1 456 ? -9.883 -20.594 -9.953 1 91 456 ASP A CA 1
ATOM 3539 C C . ASP A 1 456 ? -10.43 -21.938 -10.445 1 91 456 ASP A C 1
ATOM 3541 O O . ASP A 1 456 ? -11.219 -21.984 -11.398 1 91 456 ASP A O 1
ATOM 3545 N N . LEU A 1 457 ? -10.094 -23.062 -9.797 1 91.5 457 LEU A N 1
ATOM 3546 C CA . LEU A 1 457 ? -10.531 -24.391 -10.211 1 91.5 457 LEU A CA 1
ATOM 3547 C C . LEU A 1 457 ? -12.055 -24.5 -10.125 1 91.5 457 LEU A C 1
ATOM 3549 O O . LEU A 1 457 ? -12.672 -25.188 -10.938 1 91.5 457 LEU A O 1
ATOM 3553 N N . GLN A 1 458 ? -12.625 -23.844 -9.156 1 88.5 458 GLN A N 1
ATOM 3554 C CA . GLN A 1 458 ? -14.062 -24 -8.984 1 88.5 458 GLN A CA 1
ATOM 3555 C C . GLN A 1 458 ? -14.82 -23.406 -10.172 1 88.5 458 GLN A C 1
ATOM 3557 O O . GLN A 1 458 ? -15.852 -23.938 -10.594 1 88.5 458 GLN A O 1
ATOM 3562 N N . PHE A 1 459 ? -14.266 -22.406 -10.727 1 92.12 459 PHE A N 1
ATOM 3563 C CA . PHE A 1 459 ? -14.953 -21.75 -11.836 1 92.12 459 PHE A CA 1
ATOM 3564 C C . PHE A 1 459 ? -14.617 -22.453 -13.148 1 92.12 459 PHE A C 1
ATOM 3566 O O . PHE A 1 459 ? -15.445 -22.484 -14.062 1 92.12 459 PHE A O 1
ATOM 3573 N N . ILE A 1 460 ? -13.484 -23.047 -13.227 1 94.75 460 ILE A N 1
ATOM 3574 C CA . ILE A 1 460 ? -13.039 -23.734 -14.445 1 94.75 460 ILE A CA 1
ATOM 3575 C C . ILE A 1 460 ? -13.719 -25.094 -14.547 1 94.75 460 ILE A C 1
ATOM 3577 O O . ILE A 1 460 ? -14.102 -25.516 -15.641 1 94.75 460 ILE A O 1
ATOM 3581 N N . PHE A 1 461 ? -13.945 -25.75 -13.406 1 92.81 461 PHE A N 1
ATOM 3582 C CA . PHE A 1 461 ? -14.578 -27.062 -13.414 1 92.81 461 PHE A CA 1
ATOM 3583 C C . PHE A 1 461 ? -16.078 -26.938 -13.195 1 92.81 461 PHE A C 1
ATOM 3585 O O . PHE A 1 461 ? -16.797 -27.938 -13.172 1 92.81 461 PHE A O 1
ATOM 3592 N N . GLY A 1 462 ? -16.547 -25.766 -12.945 1 90.88 462 GLY A N 1
ATOM 3593 C CA . GLY A 1 462 ? -17.984 -25.5 -12.891 1 90.88 462 GLY A CA 1
ATOM 3594 C C . GLY A 1 462 ? -18.625 -25.953 -11.594 1 90.88 462 GLY A C 1
ATOM 3595 O O . GLY A 1 462 ? -19.75 -26.453 -11.602 1 90.88 462 GLY A O 1
ATOM 3596 N N . VAL A 1 463 ? -17.938 -25.75 -10.531 1 86.81 463 VAL A N 1
ATOM 3597 C CA . VAL A 1 463 ? -18.453 -26.156 -9.227 1 86.81 463 VAL A CA 1
ATOM 3598 C C . VAL A 1 463 ? -19.766 -25.438 -8.945 1 86.81 463 VAL A C 1
ATOM 3600 O O . VAL A 1 463 ? -20.703 -26.016 -8.391 1 86.81 463 VAL A O 1
ATOM 3603 N N . PRO A 1 464 ? -19.953 -24.172 -9.336 1 86.44 464 PRO A N 1
ATOM 3604 C CA . PRO A 1 464 ? -21.219 -23.469 -9.07 1 86.44 464 PRO A CA 1
ATOM 3605 C C . PRO A 1 464 ? -22.406 -24.141 -9.766 1 86.44 464 PRO A C 1
ATOM 3607 O O . PRO A 1 464 ? -23.562 -23.875 -9.406 1 86.44 464 PRO A O 1
ATOM 3610 N N . PHE A 1 465 ? -22.172 -24.938 -10.805 1 86.44 465 PHE A N 1
ATOM 3611 C CA . PHE A 1 465 ? -23.25 -25.609 -11.523 1 86.44 465 PHE A CA 1
ATOM 3612 C C . PHE A 1 465 ? -23.656 -26.891 -10.797 1 86.44 465 PHE A C 1
ATOM 3614 O O . PHE A 1 465 ? -24.656 -27.516 -11.156 1 86.44 465 PHE A O 1
ATOM 3621 N N . GLN A 1 466 ? -22.812 -27.219 -9.93 1 77.06 466 GLN A N 1
ATOM 3622 C CA . GLN A 1 466 ? -23.078 -28.484 -9.234 1 77.06 466 GLN A CA 1
ATOM 3623 C C . GLN A 1 466 ? -23.922 -28.25 -7.988 1 77.06 466 GLN A C 1
ATOM 3625 O O . GLN A 1 466 ? -23.812 -27.219 -7.34 1 77.06 466 GLN A O 1
ATOM 3630 N N . ASP A 1 467 ? -24.969 -28.969 -7.879 1 60.75 467 ASP A N 1
ATOM 3631 C CA . ASP A 1 467 ? -25.906 -28.859 -6.758 1 60.75 467 ASP A CA 1
ATOM 3632 C C . ASP A 1 467 ? -25.203 -29.203 -5.438 1 60.75 467 ASP A C 1
ATOM 3634 O O . ASP A 1 467 ? -24.609 -30.266 -5.305 1 60.75 467 ASP A O 1
ATOM 3638 N N . ASN A 1 468 ? -24.453 -28.219 -4.941 1 56.72 468 ASN A N 1
ATOM 3639 C CA . ASN A 1 468 ? -23.844 -28.594 -3.676 1 56.72 468 ASN A CA 1
ATOM 3640 C C . ASN A 1 468 ? -24.688 -28.172 -2.482 1 56.72 468 ASN A C 1
ATOM 3642 O O . ASN A 1 468 ? -25.266 -27.078 -2.492 1 56.72 468 ASN A O 1
ATOM 3646 N N . LEU A 1 469 ? -25.016 -29.234 -1.691 1 49.06 469 LEU A N 1
ATOM 3647 C CA . LEU A 1 469 ? -25.844 -29.109 -0.496 1 49.06 469 LEU A CA 1
ATOM 3648 C C . LEU A 1 469 ? -25.422 -27.906 0.336 1 49.06 469 LEU A C 1
ATOM 3650 O O . LEU A 1 469 ? -26.266 -27.297 1.002 1 49.06 469 LEU A O 1
ATOM 3654 N N . PHE A 1 470 ? -24.172 -27.609 0.375 1 50.22 470 PHE A N 1
ATOM 3655 C CA . PHE A 1 470 ? -23.766 -26.734 1.463 1 50.22 470 PHE A CA 1
ATOM 3656 C C . PHE A 1 470 ? -23.688 -25.281 0.986 1 50.22 470 PHE A C 1
ATOM 3658 O O . PHE A 1 470 ? -23.547 -24.359 1.795 1 50.22 470 PHE A O 1
ATOM 3665 N N . SER A 1 471 ? -23.703 -25.016 -0.327 1 60.25 471 SER A N 1
ATOM 3666 C CA . SER A 1 471 ? -23.688 -23.594 -0.678 1 60.25 471 SER A CA 1
ATOM 3667 C C . SER A 1 471 ? -24.422 -23.344 -1.991 1 60.25 471 SER A C 1
ATOM 3669 O O . SER A 1 471 ? -24.359 -24.156 -2.91 1 60.25 471 SER A O 1
ATOM 3671 N N . ILE A 1 472 ? -25.391 -22.516 -1.882 1 62.25 472 ILE A N 1
ATOM 3672 C CA . ILE A 1 472 ? -26.078 -22.031 -3.072 1 62.25 472 ILE A CA 1
ATOM 3673 C C . ILE A 1 472 ? -25.25 -20.906 -3.727 1 62.25 472 ILE A C 1
ATOM 3675 O O . ILE A 1 472 ? -25.016 -19.875 -3.115 1 62.25 472 ILE A O 1
ATOM 3679 N N . PRO A 1 473 ? -24.703 -21.359 -4.91 1 74.56 473 PRO A N 1
ATOM 3680 C CA . PRO A 1 473 ? -23.969 -20.281 -5.574 1 74.56 473 PRO A CA 1
ATOM 3681 C C . PRO A 1 473 ? -24.859 -19.109 -5.957 1 74.56 473 PRO A C 1
ATOM 3683 O O . PRO A 1 473 ? -26.062 -19.281 -6.129 1 74.56 473 PRO A O 1
ATOM 3686 N N . SER A 1 474 ? -24.312 -17.953 -5.922 1 80.19 474 SER A N 1
ATOM 3687 C CA . SER A 1 474 ? -25.031 -16.797 -6.449 1 80.19 474 SER A CA 1
ATOM 3688 C C . SER A 1 474 ? -25.141 -16.859 -7.969 1 80.19 474 SER A C 1
ATOM 3690 O O . SER A 1 474 ? -24.391 -17.594 -8.625 1 80.19 474 SER A O 1
ATOM 3692 N N . TYR A 1 475 ? -26.125 -16.234 -8.477 1 85.75 475 TYR A N 1
ATOM 3693 C CA . TYR A 1 475 ? -26.297 -16.141 -9.922 1 85.75 475 TYR A CA 1
ATOM 3694 C C . TYR A 1 475 ? -25.047 -15.555 -10.578 1 85.75 475 TYR A C 1
ATOM 3696 O O . TYR A 1 475 ? -24.656 -15.984 -11.664 1 85.75 475 TYR A O 1
ATOM 3704 N N . GLU A 1 476 ? -24.469 -14.648 -9.914 1 88.56 476 GLU A N 1
ATOM 3705 C CA . GLU A 1 476 ? -23.266 -14.008 -10.438 1 88.56 476 GLU A CA 1
ATOM 3706 C C . GLU A 1 476 ? -22.109 -15 -10.539 1 88.56 476 GLU A C 1
ATOM 3708 O O . GLU A 1 476 ? -21.328 -14.953 -11.484 1 88.56 476 GLU A O 1
ATOM 3713 N N . GLU A 1 477 ? -22.094 -15.906 -9.664 1 89.31 477 GLU A N 1
ATOM 3714 C CA . GLU A 1 477 ? -21.016 -16.891 -9.68 1 89.31 477 GLU A CA 1
ATOM 3715 C C . GLU A 1 477 ? -21.25 -17.938 -10.766 1 89.31 477 GLU A C 1
ATOM 3717 O O . GLU A 1 477 ? -20.281 -18.438 -11.367 1 89.31 477 GLU A O 1
ATOM 3722 N N . VAL A 1 478 ? -22.484 -18.281 -10.922 1 91.25 478 VAL A N 1
ATOM 3723 C CA . VAL A 1 478 ? -22.812 -19.219 -12 1 91.25 478 VAL A CA 1
ATOM 3724 C C . VAL A 1 478 ? -22.453 -18.594 -13.352 1 91.25 478 VAL A C 1
ATOM 3726 O O . VAL A 1 478 ? -21.875 -19.25 -14.211 1 91.25 478 VAL A O 1
ATOM 3729 N N . LYS A 1 479 ? -22.781 -17.359 -13.445 1 93.25 479 LYS A N 1
ATOM 3730 C CA . LYS A 1 479 ? -22.453 -16.641 -14.672 1 93.25 479 LYS A CA 1
ATOM 3731 C C . LYS A 1 479 ? -20.938 -16.562 -14.875 1 93.25 479 LYS A C 1
ATOM 3733 O O . LYS A 1 479 ? -20.453 -16.766 -15.984 1 93.25 479 LYS A O 1
ATOM 3738 N N . LEU A 1 480 ? -20.25 -16.219 -13.828 1 94.75 480 LEU A N 1
ATOM 3739 C CA . LEU A 1 480 ? -18.797 -16.172 -13.891 1 94.75 480 LEU A CA 1
ATOM 3740 C C . LEU A 1 480 ? -18.234 -17.516 -14.336 1 94.75 480 LEU A C 1
ATOM 3742 O O . LEU A 1 480 ? -17.406 -17.578 -15.25 1 94.75 480 LEU A O 1
ATOM 3746 N N . SER A 1 481 ? -18.703 -18.562 -13.742 1 94.69 481 SER A N 1
ATOM 3747 C CA . SER A 1 481 ? -18.219 -19.906 -14.062 1 94.69 481 SER A CA 1
ATOM 3748 C C . SER A 1 481 ? -18.531 -20.266 -15.508 1 94.69 481 SER A C 1
ATOM 3750 O O . SER A 1 481 ? -17.703 -20.875 -16.203 1 94.69 481 SER A O 1
ATOM 3752 N N . PHE A 1 482 ? -19.672 -19.906 -15.938 1 95.44 482 PHE A N 1
ATOM 3753 C CA . PHE A 1 482 ? -20.078 -20.203 -17.297 1 95.44 482 PHE A CA 1
ATOM 3754 C C . PHE A 1 482 ? -19.125 -19.578 -18.312 1 95.44 482 PHE A C 1
ATOM 3756 O O . PHE A 1 482 ? -18.641 -20.25 -19.219 1 95.44 482 PHE A O 1
ATOM 3763 N N . TYR A 1 483 ? -18.828 -18.375 -18.109 1 97.12 483 TYR A N 1
ATOM 3764 C CA . TYR A 1 483 ? -18 -17.688 -19.094 1 97.12 483 TYR A CA 1
ATOM 3765 C C . TYR A 1 483 ? -16.547 -18.078 -18.938 1 97.12 483 TYR A C 1
ATOM 3767 O O . TYR A 1 483 ? -15.797 -18.125 -19.922 1 97.12 483 TYR A O 1
ATOM 3775 N N . VAL A 1 484 ? -16.109 -18.359 -17.719 1 97.81 484 VAL A N 1
ATOM 3776 C CA . VAL A 1 484 ? -14.75 -18.859 -17.531 1 97.81 484 VAL A CA 1
ATOM 3777 C C . VAL A 1 484 ? -14.594 -20.203 -18.25 1 97.81 484 VAL A C 1
ATOM 3779 O O . VAL A 1 484 ? -13.625 -20.406 -18.984 1 97.81 484 VAL A O 1
ATOM 3782 N N . MET A 1 485 ? -15.539 -21.094 -18.125 1 97.31 485 MET A N 1
ATOM 3783 C CA . MET A 1 485 ? -15.5 -22.375 -18.828 1 97.31 485 MET A CA 1
ATOM 3784 C C . MET A 1 485 ? -15.477 -22.156 -20.328 1 97.31 485 MET A C 1
ATOM 3786 O O . MET A 1 485 ? -14.727 -22.828 -21.047 1 97.31 485 MET A O 1
ATOM 3790 N N . ARG A 1 486 ? -16.266 -21.266 -20.75 1 97.75 486 ARG A N 1
ATOM 3791 C CA . ARG A 1 486 ? -16.297 -20.984 -22.188 1 97.75 486 ARG A CA 1
ATOM 3792 C C . ARG A 1 486 ? -14.953 -20.453 -22.672 1 97.75 486 ARG A C 1
ATOM 3794 O O . ARG A 1 486 ? -14.469 -20.859 -23.734 1 97.75 486 ARG A O 1
ATOM 3801 N N . MET A 1 487 ? -14.375 -19.531 -21.969 1 98.62 487 MET A N 1
ATOM 3802 C CA . MET A 1 487 ? -13.078 -18.969 -22.344 1 98.62 487 MET A CA 1
ATOM 3803 C C . MET A 1 487 ? -12 -20.047 -22.359 1 98.62 487 MET A C 1
ATOM 3805 O O . MET A 1 487 ? -11.156 -20.078 -23.25 1 98.62 487 MET A O 1
ATOM 3809 N N . TRP A 1 488 ? -12.023 -20.906 -21.375 1 98.62 488 TRP A N 1
ATOM 3810 C CA . TRP A 1 488 ? -11.047 -21.984 -21.297 1 98.62 488 TRP A CA 1
ATOM 3811 C C . TRP A 1 488 ? -11.227 -22.969 -22.453 1 98.62 488 TRP A C 1
ATOM 3813 O O . TRP A 1 488 ? -10.242 -23.391 -23.062 1 98.62 488 TRP A O 1
ATOM 3823 N N . THR A 1 489 ? -12.461 -23.297 -22.781 1 98.44 489 THR A N 1
ATOM 3824 C CA . THR A 1 489 ? -12.695 -24.25 -23.875 1 98.44 489 THR A CA 1
ATOM 3825 C C . THR A 1 489 ? -12.477 -23.594 -25.219 1 98.44 489 THR A C 1
ATOM 3827 O O . THR A 1 489 ? -12.023 -24.25 -26.172 1 98.44 489 THR A O 1
ATOM 3830 N N . ASN A 1 490 ? -12.789 -22.281 -25.344 1 98.62 490 ASN A N 1
ATOM 3831 C CA . ASN A 1 490 ? -12.406 -21.531 -26.531 1 98.62 490 ASN A CA 1
ATOM 3832 C C . ASN A 1 490 ? -10.898 -21.594 -26.766 1 98.62 490 ASN A C 1
ATOM 3834 O O . ASN A 1 490 ? -10.445 -21.891 -27.875 1 98.62 490 ASN A O 1
ATOM 3838 N N . PHE A 1 491 ? -10.188 -21.328 -25.719 1 98.75 491 PHE A N 1
ATOM 3839 C CA . PHE A 1 491 ? -8.734 -21.359 -25.828 1 98.75 491 PHE A CA 1
ATOM 3840 C C . PHE A 1 491 ? -8.25 -22.75 -26.234 1 98.75 491 PHE A C 1
ATOM 3842 O O . PHE A 1 491 ? -7.355 -22.875 -27.062 1 98.75 491 PHE A O 1
ATOM 3849 N N . ALA A 1 492 ? -8.805 -23.75 -25.656 1 98.62 492 ALA A N 1
ATOM 3850 C CA . ALA A 1 492 ? -8.422 -25.125 -25.984 1 98.62 492 ALA A CA 1
ATOM 3851 C C . ALA A 1 492 ? -8.695 -25.438 -27.453 1 98.62 492 ALA A C 1
ATOM 3853 O O . ALA A 1 492 ? -7.906 -26.141 -28.094 1 98.62 492 ALA A O 1
ATOM 3854 N N . LYS A 1 493 ? -9.727 -24.906 -28 1 98.06 493 LYS A N 1
ATOM 3855 C CA . LYS A 1 493 ? -10.156 -25.219 -29.359 1 98.06 493 LYS A CA 1
ATOM 3856 C C . LYS A 1 493 ? -9.352 -24.422 -30.375 1 98.06 493 LYS A C 1
ATOM 3858 O O . LYS A 1 493 ? -9.031 -24.922 -31.453 1 98.06 493 LYS A O 1
ATOM 3863 N N . SER A 1 494 ? -8.984 -23.188 -29.984 1 97.56 494 SER A N 1
ATOM 3864 C CA . SER A 1 494 ? -8.5 -22.312 -31.062 1 97.56 494 SER A CA 1
ATOM 3865 C C . SER A 1 494 ? -7.242 -21.562 -30.641 1 97.56 494 SER A C 1
ATOM 3867 O O . SER A 1 494 ? -6.629 -20.875 -31.453 1 97.56 494 SER A O 1
ATOM 3869 N N . GLY A 1 495 ? -6.867 -21.703 -29.422 1 97.75 495 GLY A N 1
ATOM 3870 C CA . GLY A 1 495 ? -5.758 -20.906 -28.922 1 97.75 495 GLY A CA 1
ATOM 3871 C C . GLY A 1 495 ? -6.148 -19.484 -28.578 1 97.75 495 GLY A C 1
ATOM 3872 O O . GLY A 1 495 ? -5.297 -18.672 -28.188 1 97.75 495 GLY A O 1
ATOM 3873 N N . ASP A 1 496 ? -7.453 -19.156 -28.719 1 97.94 496 ASP A N 1
ATOM 3874 C CA . ASP A 1 496 ? -8.023 -17.828 -28.438 1 97.94 496 ASP A CA 1
ATOM 3875 C C . ASP A 1 496 ? -9.234 -17.938 -27.516 1 97.94 496 ASP A C 1
ATOM 3877 O O . ASP A 1 496 ? -10.266 -18.484 -27.906 1 97.94 496 ASP A O 1
ATOM 3881 N N . PRO A 1 497 ? -9.148 -17.375 -26.266 1 98.5 497 PRO A N 1
ATOM 3882 C CA . PRO A 1 497 ? -10.266 -17.5 -25.328 1 98.5 497 PRO A CA 1
ATOM 3883 C C . PRO A 1 497 ? -11.523 -16.797 -25.812 1 98.5 497 PRO A C 1
ATOM 3885 O O . PRO A 1 497 ? -12.609 -17 -25.25 1 98.5 497 PRO A O 1
ATOM 3888 N N . ASN A 1 498 ? -11.414 -16.016 -26.875 1 97.69 498 ASN A N 1
ATOM 3889 C CA . ASN A 1 498 ? -12.539 -15.227 -27.359 1 97.69 498 ASN A CA 1
ATOM 3890 C C . ASN A 1 498 ? -13.359 -16 -28.391 1 97.69 498 ASN A C 1
ATOM 3892 O O . ASN A 1 498 ? -14.492 -15.625 -28.703 1 97.69 498 ASN A O 1
ATOM 3896 N N . LEU A 1 499 ? -12.719 -16.953 -29.031 1 95.5 499 LEU A N 1
ATOM 3897 C CA . LEU A 1 499 ? -13.312 -17.734 -30.109 1 95.5 499 LEU A CA 1
ATOM 3898 C C . LEU A 1 499 ? -13.047 -19.219 -29.922 1 95.5 499 LEU A C 1
ATOM 3900 O O . LEU A 1 499 ? -12.078 -19.609 -29.266 1 95.5 499 LEU A O 1
ATOM 3904 N N . PRO A 1 500 ? -14.086 -20.062 -30.422 1 94.94 500 PRO A N 1
ATOM 3905 C CA . PRO A 1 500 ? -15.133 -19.812 -31.422 1 94.94 500 PRO A CA 1
ATOM 3906 C C . PRO A 1 500 ? -16.469 -19.438 -30.781 1 94.94 500 PRO A C 1
ATOM 3908 O O . PRO A 1 500 ? -17.312 -18.844 -31.453 1 94.94 500 PRO A O 1
ATOM 3911 N N . ALA A 1 501 ? -16.734 -19.938 -29.578 1 93.31 501 ALA A N 1
ATOM 3912 C CA . ALA A 1 501 ? -18 -19.562 -28.938 1 93.31 501 ALA A CA 1
ATOM 3913 C C . ALA A 1 501 ? -17.984 -18.094 -28.516 1 93.31 501 ALA A C 1
ATOM 3915 O O . ALA A 1 501 ? -17.062 -17.656 -27.828 1 93.31 501 ALA A O 1
ATOM 3916 N N . ARG A 1 502 ? -18.969 -17.391 -28.844 1 92.12 502 ARG A N 1
ATOM 3917 C CA . ARG A 1 502 ? -19.016 -15.953 -28.625 1 92.12 502 ARG A CA 1
ATOM 3918 C C . ARG A 1 502 ? -19.25 -15.625 -27.156 1 92.12 502 ARG A C 1
ATOM 3920 O O . ARG A 1 502 ? -19.969 -16.359 -26.469 1 92.12 502 ARG A O 1
ATOM 3927 N N . LEU A 1 503 ? -18.688 -14.555 -26.75 1 94.44 503 LEU A N 1
ATOM 3928 C CA . LEU A 1 503 ? -18.953 -13.953 -25.453 1 94.44 503 LEU A CA 1
ATOM 3929 C C . LEU A 1 503 ? -19.891 -12.766 -25.578 1 94.44 503 LEU A C 1
ATOM 3931 O O . LEU A 1 503 ? -20.047 -12.203 -26.672 1 94.44 503 LEU A O 1
ATOM 3935 N N . PRO A 1 504 ? -20.625 -12.492 -24.516 1 93.62 504 PRO A N 1
ATOM 3936 C CA . PRO A 1 504 ? -21.5 -11.32 -24.609 1 93.62 504 PRO A CA 1
ATOM 3937 C C . PRO A 1 504 ? -20.75 -10.023 -24.875 1 93.62 504 PRO A C 1
ATOM 3939 O O . PRO A 1 504 ? -19.562 -9.914 -24.531 1 93.62 504 PRO A O 1
ATOM 3942 N N . LYS A 1 505 ? -21.469 -8.969 -25.344 1 92.31 505 LYS A N 1
ATOM 3943 C CA . LYS A 1 505 ? -20.859 -7.707 -25.766 1 92.31 505 LYS A CA 1
ATOM 3944 C C . LYS A 1 505 ? -20.281 -6.953 -24.578 1 92.31 505 LYS A C 1
ATOM 3946 O O . LYS A 1 505 ? -19.312 -6.203 -24.734 1 92.31 505 LYS A O 1
ATOM 3951 N N . ASN A 1 506 ? -20.859 -7.168 -23.453 1 92.81 506 ASN A N 1
ATOM 3952 C CA . ASN A 1 506 ? -20.422 -6.426 -22.281 1 92.81 506 ASN A CA 1
ATOM 3953 C C . ASN A 1 506 ? -19.109 -6.973 -21.719 1 92.81 506 ASN A C 1
ATOM 3955 O O . ASN A 1 506 ? -18.5 -6.367 -20.828 1 92.81 506 ASN A O 1
ATOM 3959 N N . ILE A 1 507 ? -18.641 -8.109 -22.219 1 95.44 507 ILE A N 1
ATOM 3960 C CA . ILE A 1 507 ? -17.344 -8.633 -21.844 1 95.44 507 ILE A CA 1
ATOM 3961 C C . ILE A 1 507 ? -16.312 -8.258 -22.922 1 95.44 507 ILE A C 1
ATOM 3963 O O . ILE A 1 507 ? -16.375 -8.758 -24.047 1 95.44 507 ILE A O 1
ATOM 3967 N N . GLU A 1 508 ? -15.469 -7.367 -22.547 1 95.19 508 GLU A N 1
ATOM 3968 C CA . GLU A 1 508 ? -14.43 -6.941 -23.484 1 95.19 508 GLU A CA 1
ATOM 3969 C C . GLU A 1 508 ? -13.555 -8.117 -23.906 1 95.19 508 GLU A C 1
ATOM 3971 O O . GLU A 1 508 ? -13.25 -9 -23.094 1 95.19 508 GLU A O 1
ATOM 3976 N N . LYS A 1 509 ? -13.125 -8.094 -25.109 1 97.12 509 LYS A N 1
ATOM 3977 C CA . LYS A 1 509 ? -12.258 -9.141 -25.625 1 97.12 509 LYS A CA 1
ATOM 3978 C C . LYS A 1 509 ? -11.008 -9.297 -24.766 1 97.12 509 LYS A C 1
ATOM 3980 O O . LYS A 1 509 ? -10.398 -8.305 -24.359 1 97.12 509 LYS A O 1
ATOM 3985 N N . TRP A 1 510 ? -10.727 -10.516 -24.438 1 98.38 510 TRP A N 1
ATOM 3986 C CA . TRP A 1 510 ? -9.492 -10.836 -23.734 1 98.38 510 TRP A CA 1
ATOM 3987 C C . TRP A 1 510 ? -8.273 -10.461 -24.578 1 98.38 510 TRP A C 1
ATOM 3989 O O . TRP A 1 510 ? -8.047 -11.055 -25.641 1 98.38 510 TRP A O 1
ATOM 3999 N N . PRO A 1 511 ? -7.453 -9.492 -24.109 1 98.25 511 PRO A N 1
ATOM 4000 C CA . PRO A 1 511 ? -6.309 -9.07 -24.922 1 98.25 511 PRO A CA 1
ATOM 4001 C C . PRO A 1 511 ? -5.164 -10.078 -24.906 1 98.25 511 PRO A C 1
ATOM 4003 O O . PRO A 1 511 ? -4.93 -10.727 -23.875 1 98.25 511 PRO A O 1
ATOM 4006 N N . LYS A 1 512 ? -4.438 -10.172 -26.031 1 97.75 512 LYS A N 1
ATOM 4007 C CA . LYS A 1 512 ? -3.178 -10.906 -26.031 1 97.75 512 LYS A CA 1
ATOM 4008 C C . LYS A 1 512 ? -2.135 -10.211 -25.156 1 97.75 512 LYS A C 1
ATOM 4010 O O . LYS A 1 512 ? -2.021 -8.984 -25.172 1 97.75 512 LYS A O 1
ATOM 4015 N N . PHE A 1 513 ? -1.44 -10.984 -24.453 1 98.06 513 PHE A N 1
ATOM 4016 C CA . PHE A 1 513 ? -0.382 -10.453 -23.594 1 98.06 513 PHE A CA 1
ATOM 4017 C C . PHE A 1 513 ? 0.835 -10.062 -24.422 1 98.06 513 PHE A C 1
ATOM 4019 O O . PHE A 1 513 ? 1.203 -10.766 -25.375 1 98.06 513 PHE A O 1
ATOM 4026 N N . SER A 1 514 ? 1.408 -8.914 -24.156 1 95.69 514 SER A N 1
ATOM 4027 C CA . SER A 1 514 ? 2.693 -8.5 -24.703 1 95.69 514 SER A CA 1
ATOM 4028 C C . SER A 1 514 ? 3.584 -7.879 -23.641 1 95.69 514 SER A C 1
ATOM 4030 O O . SER A 1 514 ? 3.088 -7.352 -22.641 1 95.69 514 SER A O 1
ATOM 4032 N N . SER A 1 515 ? 4.84 -8.016 -23.859 1 90.88 515 SER A N 1
ATOM 4033 C CA . SER A 1 515 ? 5.793 -7.457 -22.906 1 90.88 515 SER A CA 1
ATOM 4034 C C . SER A 1 515 ? 5.664 -5.941 -22.812 1 90.88 515 SER A C 1
ATOM 4036 O O . SER A 1 515 ? 6.051 -5.34 -21.812 1 90.88 515 SER A O 1
ATOM 4038 N N . ASP A 1 516 ? 5.027 -5.32 -23.75 1 89.94 516 ASP A N 1
ATOM 4039 C CA . ASP A 1 516 ? 4.855 -3.869 -23.781 1 89.94 516 ASP A CA 1
ATOM 4040 C C . ASP A 1 516 ? 3.607 -3.445 -23.016 1 89.94 516 ASP A C 1
ATOM 4042 O O . ASP A 1 516 ? 3.682 -2.607 -22.109 1 89.94 516 ASP A O 1
ATOM 4046 N N . SER A 1 517 ? 2.51 -4.129 -23.312 1 91.94 517 SER A N 1
ATOM 4047 C CA . SER A 1 517 ? 1.248 -3.688 -22.734 1 91.94 517 SER A CA 1
ATOM 4048 C C . SER A 1 517 ? 0.993 -4.371 -21.391 1 91.94 517 SER A C 1
ATOM 4050 O O . SER A 1 517 ? 0.338 -3.801 -20.516 1 91.94 517 SER A O 1
ATOM 4052 N N . LYS A 1 518 ? 1.419 -5.656 -21.266 1 95.69 518 LYS A N 1
ATOM 4053 C CA . LYS A 1 518 ? 1.247 -6.504 -20.094 1 95.69 518 LYS A CA 1
ATOM 4054 C C . LYS A 1 518 ? -0.212 -6.543 -19.641 1 95.69 518 LYS A C 1
ATOM 4056 O O . LYS A 1 518 ? -0.505 -6.465 -18.453 1 95.69 518 LYS A O 1
ATOM 4061 N N . LYS A 1 519 ? -1.104 -6.5 -20.562 1 97.5 519 LYS A N 1
ATOM 4062 C CA . LYS A 1 519 ? -2.533 -6.539 -20.281 1 97.5 519 LYS A CA 1
ATOM 4063 C C . LYS A 1 519 ? -2.973 -7.938 -19.859 1 97.5 519 LYS A C 1
ATOM 4065 O O . LYS A 1 519 ? -2.408 -8.938 -20.312 1 97.5 519 LYS A O 1
ATOM 4070 N N . TYR A 1 520 ? -3.953 -8 -19.016 1 98.06 520 TYR A N 1
ATOM 4071 C CA . TYR A 1 520 ? -4.516 -9.266 -18.547 1 98.06 520 TYR A CA 1
ATOM 4072 C C . TYR A 1 520 ? -6.016 -9.133 -18.297 1 98.06 520 TYR A C 1
ATOM 4074 O O . TYR A 1 520 ? -6.551 -8.023 -18.25 1 98.06 520 TYR A O 1
ATOM 4082 N N . LYS A 1 521 ? -6.691 -10.258 -18.281 1 98.62 521 LYS A N 1
ATOM 4083 C CA . LYS A 1 521 ? -8.117 -10.312 -17.969 1 98.62 521 LYS A CA 1
ATOM 4084 C C . LYS A 1 521 ? -8.352 -10.508 -16.469 1 98.62 521 LYS A C 1
ATOM 4086 O O . LYS A 1 521 ? -7.848 -11.469 -15.883 1 98.62 521 LYS A O 1
ATOM 4091 N N . GLU A 1 522 ? -8.992 -9.57 -15.867 1 98 522 GLU A N 1
ATOM 4092 C CA . GLU A 1 522 ? -9.438 -9.766 -14.484 1 98 522 GLU A CA 1
ATOM 4093 C C . GLU A 1 522 ? -10.727 -10.586 -14.43 1 98 522 GLU A C 1
ATOM 4095 O O . GLU A 1 522 ? -11.734 -10.219 -15.031 1 98 522 GLU A O 1
ATOM 4100 N N . LEU A 1 523 ? -10.633 -11.695 -13.742 1 97.94 523 LEU A N 1
ATOM 4101 C CA . LEU A 1 523 ? -11.789 -12.586 -13.641 1 97.94 523 LEU A CA 1
ATOM 4102 C C . LEU A 1 523 ? -12.609 -12.266 -12.391 1 97.94 523 LEU A C 1
ATOM 4104 O O . LEU A 1 523 ? -12.32 -12.773 -11.305 1 97.94 523 LEU A O 1
ATOM 4108 N N . ASP A 1 524 ? -13.531 -11.461 -12.508 1 96 524 ASP A N 1
ATOM 4109 C CA . ASP A 1 524 ? -14.633 -11.141 -11.602 1 96 524 ASP A CA 1
ATOM 4110 C C . ASP A 1 524 ? -15.938 -10.945 -12.367 1 96 524 ASP A C 1
ATOM 4112 O O . ASP A 1 524 ? -16.047 -11.336 -13.531 1 96 524 ASP A O 1
ATOM 4116 N N . ILE A 1 525 ? -16.906 -10.391 -11.758 1 92.94 525 ILE A N 1
ATOM 4117 C CA . ILE A 1 525 ? -18.234 -10.328 -12.367 1 92.94 525 ILE A CA 1
ATOM 4118 C C . ILE A 1 525 ? -18.234 -9.305 -13.5 1 92.94 525 ILE A C 1
ATOM 4120 O O . ILE A 1 525 ? -19.125 -9.312 -14.352 1 92.94 525 ILE A O 1
ATOM 4124 N N . ASN A 1 526 ? -17.234 -8.469 -13.594 1 94.06 526 ASN A N 1
ATOM 4125 C CA . ASN A 1 526 ? -17.172 -7.43 -14.617 1 94.06 526 ASN A CA 1
ATOM 4126 C C . ASN A 1 526 ? -16.281 -7.848 -15.789 1 94.06 526 ASN A C 1
ATOM 4128 O O . ASN A 1 526 ? -16.422 -7.324 -16.906 1 94.06 526 ASN A O 1
ATOM 4132 N N . PHE A 1 527 ? -15.328 -8.758 -15.648 1 97.31 527 PHE A N 1
ATOM 4133 C CA . PHE A 1 527 ? -14.398 -9.25 -16.656 1 97.31 527 PHE A CA 1
ATOM 4134 C C . PHE A 1 527 ? -13.633 -8.102 -17.297 1 97.31 527 PHE A C 1
ATOM 4136 O O . PHE A 1 527 ? -13.539 -8 -18.516 1 97.31 527 PHE A O 1
ATOM 4143 N N . SER A 1 528 ? -13.047 -7.199 -16.484 1 96.81 528 SER A N 1
ATOM 4144 C CA . SER A 1 528 ? -12.336 -6.031 -17 1 96.81 528 SER A CA 1
ATOM 4145 C C . SER A 1 528 ? -10.93 -6.402 -17.469 1 96.81 528 SER A C 1
ATOM 4147 O O . SER A 1 528 ? -10.367 -7.402 -17.016 1 96.81 528 SER A O 1
ATOM 4149 N N . ASN A 1 529 ? -10.422 -5.656 -18.453 1 97.38 529 ASN A N 1
ATOM 4150 C CA . ASN A 1 529 ? -9.016 -5.75 -18.828 1 97.38 529 ASN A CA 1
ATOM 4151 C C . ASN A 1 529 ? -8.164 -4.742 -18.062 1 97.38 529 ASN A C 1
ATOM 4153 O O . ASN A 1 529 ? -8.539 -3.576 -17.922 1 97.38 529 ASN A O 1
ATOM 4157 N N . LYS A 1 530 ? -7.137 -5.191 -17.469 1 95.88 530 LYS A N 1
ATOM 4158 C CA . LYS A 1 530 ? -6.184 -4.344 -16.766 1 95.88 530 LYS A CA 1
ATOM 4159 C C . LYS A 1 530 ? -4.754 -4.613 -17.234 1 95.88 530 LYS A C 1
ATOM 4161 O O . LYS A 1 530 ? -4.535 -5.426 -18.125 1 95.88 530 LYS A O 1
ATOM 4166 N N . ALA A 1 531 ? -3.773 -3.824 -16.75 1 94.69 531 ALA A N 1
ATOM 4167 C CA . ALA A 1 531 ? -2.383 -3.992 -17.156 1 94.69 531 ALA A CA 1
ATOM 4168 C C . ALA A 1 531 ? -1.437 -3.877 -15.969 1 94.69 531 ALA A C 1
ATOM 4170 O O . ALA A 1 531 ? -1.84 -3.443 -14.891 1 94.69 531 ALA A O 1
ATOM 4171 N N . ASN A 1 532 ? -0.236 -4.371 -16.172 1 93.19 532 ASN A N 1
ATOM 4172 C CA . ASN A 1 532 ? 0.85 -4.188 -15.219 1 93.19 532 ASN A CA 1
ATOM 4173 C C . ASN A 1 532 ? 0.475 -4.719 -13.836 1 93.19 532 ASN A C 1
ATOM 4175 O O . ASN A 1 532 ? 0.552 -3.988 -12.844 1 93.19 532 ASN A O 1
ATOM 4179 N N . LEU A 1 533 ? 0.191 -6.023 -13.82 1 96.06 533 LEU A N 1
ATOM 4180 C CA . LEU A 1 533 ? -0.269 -6.672 -12.594 1 96.06 533 LEU A CA 1
ATOM 4181 C C . LEU A 1 533 ? 0.767 -6.531 -11.484 1 96.06 533 LEU A C 1
ATOM 4183 O O . LEU A 1 533 ? 1.873 -7.066 -11.594 1 96.06 533 LEU A O 1
ATOM 4187 N N . ARG A 1 534 ? 0.411 -5.809 -10.375 1 95.38 534 ARG A N 1
ATOM 4188 C CA . ARG A 1 534 ? 1.205 -5.617 -9.172 1 95.38 534 ARG A CA 1
ATOM 4189 C C . ARG A 1 534 ? 2.635 -5.215 -9.508 1 95.38 534 ARG A C 1
ATOM 4191 O O . ARG A 1 534 ? 3.58 -5.625 -8.836 1 95.38 534 ARG A O 1
ATOM 4198 N N . GLU A 1 535 ? 2.84 -4.426 -10.539 1 92.75 535 GLU A N 1
ATOM 4199 C CA . GLU A 1 535 ? 4.129 -4.105 -11.148 1 92.75 535 GLU A CA 1
ATOM 4200 C C . GLU A 1 535 ? 5.09 -3.508 -10.117 1 92.75 535 GLU A C 1
ATOM 4202 O O . GLU A 1 535 ? 6.266 -3.871 -10.078 1 92.75 535 GLU A O 1
ATOM 4207 N N . TYR A 1 536 ? 4.617 -2.625 -9.297 1 92.5 536 TYR A N 1
ATOM 4208 C CA . TYR A 1 536 ? 5.512 -1.928 -8.383 1 92.5 536 TYR A CA 1
ATOM 4209 C C . TYR A 1 536 ? 5.996 -2.861 -7.277 1 92.5 536 TYR A C 1
ATOM 4211 O O . TYR A 1 536 ? 7.125 -2.729 -6.793 1 92.5 536 TYR A O 1
ATOM 4219 N N . TYR A 1 537 ? 5.176 -3.781 -6.809 1 95.62 537 TYR A N 1
ATOM 4220 C CA . TYR A 1 537 ? 5.609 -4.797 -5.855 1 95.62 537 TYR A CA 1
ATOM 4221 C C . TYR A 1 537 ? 6.66 -5.711 -6.477 1 95.62 537 TYR A C 1
ATOM 4223 O O . TYR A 1 537 ? 7.641 -6.074 -5.82 1 95.62 537 TYR A O 1
ATOM 4231 N N . CYS A 1 538 ? 6.434 -6.047 -7.781 1 94.38 538 CYS A N 1
ATOM 4232 C CA . CYS A 1 538 ? 7.391 -6.898 -8.477 1 94.38 538 CYS A CA 1
ATOM 4233 C C . CYS A 1 538 ? 8.719 -6.18 -8.664 1 94.38 538 CYS A C 1
ATOM 4235 O O . CYS A 1 538 ? 9.781 -6.797 -8.562 1 94.38 538 CYS A O 1
ATOM 4237 N N . ILE A 1 539 ? 8.711 -4.875 -8.922 1 92 539 ILE A N 1
ATOM 4238 C CA . ILE A 1 539 ? 9.93 -4.09 -9.062 1 92 539 ILE A CA 1
ATOM 4239 C C . ILE A 1 539 ? 10.68 -4.066 -7.73 1 92 539 ILE A C 1
ATOM 4241 O O . ILE A 1 539 ? 11.914 -4.137 -7.703 1 92 539 ILE A O 1
ATOM 4245 N N . PHE A 1 540 ? 9.984 -4.004 -6.613 1 94.25 540 PHE A N 1
ATOM 4246 C CA . PHE A 1 540 ? 10.633 -4.082 -5.305 1 94.25 540 PHE A CA 1
ATOM 4247 C C . PHE A 1 540 ? 11.367 -5.406 -5.141 1 94.25 540 PHE A C 1
ATOM 4249 O O . PHE A 1 540 ? 12.547 -5.426 -4.801 1 94.25 540 PHE A O 1
ATOM 4256 N N . TRP A 1 541 ? 10.664 -6.477 -5.426 1 91.69 541 TRP A N 1
ATOM 4257 C CA . TRP A 1 541 ? 11.211 -7.801 -5.152 1 91.69 541 TRP A CA 1
ATOM 4258 C C . TRP A 1 541 ? 12.32 -8.141 -6.145 1 91.69 541 TRP A C 1
ATOM 4260 O O . TRP A 1 541 ? 13.312 -8.773 -5.777 1 91.69 541 TRP A O 1
ATOM 4270 N N . ASP A 1 542 ? 12.195 -7.703 -7.387 1 86.62 542 ASP A N 1
ATOM 4271 C CA . ASP A 1 542 ? 13.086 -8.18 -8.438 1 86.62 542 ASP A CA 1
ATOM 4272 C C . ASP A 1 542 ? 14.242 -7.207 -8.672 1 86.62 542 ASP A C 1
ATOM 4274 O O . ASP A 1 542 ? 15.289 -7.59 -9.195 1 86.62 542 ASP A O 1
ATOM 4278 N N . TYR A 1 543 ? 14.023 -5.992 -8.281 1 87.81 543 TYR A N 1
ATOM 4279 C CA . TYR A 1 543 ? 15.023 -4.977 -8.617 1 87.81 543 TYR A CA 1
ATOM 4280 C C . TYR A 1 543 ? 15.555 -4.305 -7.355 1 87.81 543 TYR A C 1
ATOM 4282 O O . TYR A 1 543 ? 16.766 -4.293 -7.113 1 87.81 543 TYR A O 1
ATOM 4290 N N . ALA A 1 544 ? 14.727 -3.768 -6.477 1 88.62 544 ALA A N 1
ATOM 4291 C CA . ALA A 1 544 ? 15.156 -2.945 -5.348 1 88.62 544 ALA A CA 1
ATOM 4292 C C . ALA A 1 544 ? 15.797 -3.803 -4.258 1 88.62 544 ALA A C 1
ATOM 4294 O O . ALA A 1 544 ? 16.922 -3.525 -3.82 1 88.62 544 ALA A O 1
ATOM 4295 N N . LEU A 1 545 ? 15.109 -4.832 -3.824 1 87.81 545 LEU A N 1
ATOM 4296 C CA . LEU A 1 545 ? 15.562 -5.621 -2.686 1 87.81 545 LEU A CA 1
ATOM 4297 C C . LEU A 1 545 ? 16.906 -6.273 -2.979 1 87.81 545 LEU A C 1
ATOM 4299 O O . LEU A 1 545 ? 17.844 -6.184 -2.17 1 87.81 545 LEU A O 1
ATOM 4303 N N . PRO A 1 546 ? 17.094 -6.891 -4.168 1 79.69 546 PRO A N 1
ATOM 4304 C CA . PRO A 1 546 ? 18.406 -7.484 -4.438 1 79.69 546 PRO A CA 1
ATOM 4305 C C . PRO A 1 546 ? 19.531 -6.453 -4.43 1 79.69 546 PRO A C 1
ATOM 4307 O O . PRO A 1 546 ? 20.641 -6.754 -3.992 1 79.69 546 PRO A O 1
ATOM 4310 N N . ARG A 1 547 ? 19.281 -5.277 -4.844 1 78.12 547 ARG A N 1
ATOM 4311 C CA . ARG A 1 547 ? 20.297 -4.227 -4.883 1 78.12 547 ARG A CA 1
ATOM 4312 C C . ARG A 1 547 ? 20.594 -3.697 -3.48 1 78.12 547 ARG A C 1
ATOM 4314 O O . ARG A 1 547 ? 21.734 -3.363 -3.164 1 78.12 547 ARG A O 1
ATOM 4321 N N . LEU A 1 548 ? 19.562 -3.621 -2.691 1 80.06 548 LEU A N 1
ATOM 4322 C CA . LEU A 1 548 ? 19.75 -3.207 -1.304 1 80.06 548 LEU A CA 1
ATOM 4323 C C . LEU A 1 548 ? 20.547 -4.238 -0.529 1 80.06 548 LEU A C 1
ATOM 4325 O O . LEU A 1 548 ? 21.375 -3.883 0.325 1 80.06 548 LEU A O 1
ATOM 4329 N N . LEU A 1 549 ? 20.328 -5.438 -0.843 1 72.38 549 LEU A N 1
ATOM 4330 C CA . LEU A 1 549 ? 21.031 -6.512 -0.156 1 72.38 549 LEU A CA 1
ATOM 4331 C C . LEU A 1 549 ? 22.5 -6.531 -0.559 1 72.38 549 LEU A C 1
ATOM 4333 O O . LEU A 1 549 ? 23.375 -6.84 0.261 1 72.38 549 LEU A O 1
ATOM 4337 N N . ARG A 1 550 ? 22.797 -6.18 -1.778 1 66.25 550 ARG A N 1
ATOM 4338 C CA . ARG A 1 550 ? 24.188 -6.109 -2.248 1 66.25 550 ARG A CA 1
ATOM 4339 C C . ARG A 1 550 ? 24.922 -4.953 -1.583 1 66.25 550 ARG A C 1
ATOM 4341 O O . ARG A 1 550 ? 26.109 -5.062 -1.296 1 66.25 550 ARG A O 1
ATOM 4348 N N . LEU A 1 551 ? 24.266 -3.824 -1.412 1 62.72 551 LEU A N 1
ATOM 4349 C CA . LEU A 1 551 ? 24.859 -2.652 -0.782 1 62.72 551 LEU A CA 1
ATOM 4350 C C . LEU A 1 551 ? 25.203 -2.93 0.68 1 62.72 551 LEU A C 1
ATOM 4352 O O . LEU A 1 551 ? 26.125 -2.342 1.232 1 62.72 551 LEU A O 1
ATOM 4356 N N . GLN A 1 552 ? 24.344 -3.584 1.253 1 52.44 552 GLN A N 1
ATOM 4357 C CA . GLN A 1 552 ? 24.625 -3.885 2.652 1 52.44 552 GLN A CA 1
ATOM 4358 C C . GLN A 1 552 ? 25.797 -4.848 2.781 1 52.44 552 GLN A C 1
ATOM 4360 O O . GLN A 1 552 ? 26.328 -5.051 3.879 1 52.44 552 GLN A O 1
ATOM 4365 N N . GLY A 1 553 ? 26.781 -4.867 1.815 1 44.75 553 GLY A N 1
ATOM 4366 C CA . GLY A 1 553 ? 27.984 -5.668 1.837 1 44.75 553 GLY A CA 1
ATOM 4367 C C . GLY A 1 553 ? 27.844 -6.957 2.623 1 44.75 553 GLY A C 1
ATOM 4368 O O . GLY A 1 553 ? 28.297 -8.016 2.184 1 44.75 553 GLY A O 1
ATOM 4369 N N . ASN A 1 554 ? 28.438 -6.918 4.059 1 32.91 554 ASN A N 1
ATOM 4370 C CA . ASN A 1 554 ? 28.859 -7.98 4.965 1 32.91 554 ASN A CA 1
ATOM 4371 C C . ASN A 1 554 ? 27.734 -8.984 5.227 1 32.91 554 ASN A C 1
ATOM 4373 O O . ASN A 1 554 ? 27.984 -10.188 5.27 1 32.91 554 ASN A O 1
ATOM 4377 N N . LEU A 1 555 ? 26.906 -8.617 6.219 1 29.86 555 LEU A N 1
ATOM 4378 C CA . LEU A 1 555 ? 26.453 -9.68 7.105 1 29.86 555 LEU A CA 1
ATOM 4379 C C . LEU A 1 555 ? 25.516 -10.633 6.371 1 29.86 555 LEU A C 1
ATOM 4381 O O . LEU A 1 555 ? 25.656 -11.852 6.461 1 29.86 555 LEU A O 1
ATOM 4385 N N . VAL A 1 556 ? 24.125 -10.219 6.164 1 29.2 556 VAL A N 1
ATOM 4386 C CA . VAL A 1 556 ? 23.094 -11.211 6.453 1 29.2 556 VAL A CA 1
ATOM 4387 C C . VAL A 1 556 ? 22.844 -12.078 5.223 1 29.2 556 VAL A C 1
ATOM 4389 O O . VAL A 1 556 ? 23 -11.617 4.09 1 29.2 556 VAL A O 1
ATOM 4392 N N . TYR A 1 557 ? 22.828 -13.289 5.426 1 27.58 557 TYR A N 1
ATOM 4393 C CA . TYR A 1 557 ? 22.438 -14.469 4.66 1 27.58 557 TYR A CA 1
ATOM 4394 C C . TYR A 1 557 ? 21.188 -14.188 3.844 1 27.58 557 TYR A C 1
ATOM 4396 O O . TYR A 1 557 ? 20.141 -13.836 4.398 1 27.58 557 TYR A O 1
ATOM 4404 N N . PHE A 1 558 ? 21.391 -13.422 2.812 1 27.2 558 PHE A N 1
ATOM 4405 C CA . PHE A 1 558 ? 20.234 -13.164 1.954 1 27.2 558 PHE A CA 1
ATOM 4406 C C . PHE A 1 558 ? 19.656 -14.469 1.428 1 27.2 558 PHE A C 1
ATOM 4408 O O . PHE A 1 558 ? 20.391 -15.32 0.918 1 27.2 558 PHE A O 1
ATOM 4415 N N . VAL A 1 559 ? 18.625 -14.789 2.031 1 27.19 559 VAL A N 1
ATOM 4416 C CA . VAL A 1 559 ? 17.844 -15.836 1.383 1 27.19 559 VAL A CA 1
ATOM 4417 C C . VAL A 1 559 ? 17.312 -15.336 0.037 1 27.19 559 VAL A C 1
ATOM 4419 O O . VAL A 1 559 ? 16.375 -14.539 -0.014 1 27.19 559 VAL A O 1
ATOM 4422 N N . ALA A 1 560 ? 18.078 -14.688 -0.827 1 27.28 560 ALA A N 1
ATOM 4423 C CA . ALA A 1 560 ? 17.547 -14.188 -2.088 1 27.28 560 ALA A CA 1
ATOM 4424 C C . ALA A 1 560 ? 17 -15.32 -2.951 1 27.28 560 ALA A C 1
ATOM 4426 O O . ALA A 1 560 ? 17.656 -16.359 -3.098 1 27.28 560 ALA A O 1
ATOM 4427 N N . TYR A 1 561 ? 15.742 -15.258 -3.127 1 25.97 561 TYR A N 1
ATOM 4428 C CA . TYR A 1 561 ? 15.086 -16.125 -4.098 1 25.97 561 TYR A CA 1
ATOM 4429 C C . TYR A 1 561 ? 15.516 -15.773 -5.52 1 25.97 561 TYR A C 1
ATOM 4431 O O . TYR A 1 561 ? 15 -14.82 -6.109 1 25.97 561 TYR A O 1
ATOM 4439 N N . HIS A 1 562 ? 16.703 -15.406 -5.887 1 26.78 562 HIS A N 1
ATOM 4440 C CA . HIS A 1 562 ? 16.906 -15.125 -7.305 1 26.78 562 HIS A CA 1
ATOM 4441 C C . HIS A 1 562 ? 16.734 -16.391 -8.148 1 26.78 562 HIS A C 1
ATOM 4443 O O . HIS A 1 562 ? 17.328 -17.422 -7.852 1 26.78 562 HIS A O 1
ATOM 4449 N N . PRO A 1 563 ? 15.719 -16.344 -8.961 1 26.3 563 PRO A N 1
ATOM 4450 C CA . PRO A 1 563 ? 15.641 -17.531 -9.82 1 26.3 563 PRO A CA 1
ATOM 4451 C C . PRO A 1 563 ? 17 -17.906 -10.422 1 26.3 563 PRO A C 1
ATOM 4453 O O . PRO A 1 563 ? 17.297 -19.094 -10.57 1 26.3 563 PRO A O 1
ATOM 4456 N N . VAL A 1 564 ? 17.422 -17.047 -11.484 1 26.25 564 VAL A N 1
ATOM 4457 C CA . VAL A 1 564 ? 18.266 -17.641 -12.523 1 26.25 564 VAL A CA 1
ATOM 4458 C C . VAL A 1 564 ? 19.625 -18.016 -11.93 1 26.25 564 VAL A C 1
ATOM 4460 O O . VAL A 1 564 ? 19.891 -19.188 -11.695 1 26.25 564 VAL A O 1
ATOM 4463 N N . ASN A 1 565 ? 20.734 -17.422 -12.773 1 24.09 565 ASN A N 1
ATOM 4464 C CA . ASN A 1 565 ? 22.078 -17.953 -12.945 1 24.09 565 ASN A CA 1
ATOM 4465 C C . ASN A 1 565 ? 22.875 -17.906 -11.648 1 24.09 565 ASN A C 1
ATOM 4467 O O . ASN A 1 565 ? 22.688 -16.984 -10.844 1 24.09 565 ASN A O 1
ATOM 4471 N N . HIS A 1 566 ? 23.453 -19.062 -11.25 1 27.55 566 HIS A N 1
ATOM 4472 C CA . HIS A 1 566 ? 24.531 -19.391 -10.312 1 27.55 566 HIS A CA 1
ATOM 4473 C C . HIS A 1 566 ? 25.562 -18.281 -10.258 1 27.55 566 HIS A C 1
ATOM 4475 O O . HIS A 1 566 ? 26.562 -18.297 -10.992 1 27.55 566 HIS A O 1
ATOM 4481 N N . VAL A 1 567 ? 25.266 -17.062 -10.508 1 26.09 567 VAL A N 1
ATOM 4482 C CA . VAL A 1 567 ? 26.516 -16.328 -10.375 1 26.09 567 VAL A CA 1
ATOM 4483 C C . VAL A 1 567 ? 27.125 -16.562 -8.992 1 26.09 567 VAL A C 1
ATOM 4485 O O . VAL A 1 567 ? 26.438 -16.406 -7.977 1 26.09 567 VAL A O 1
ATOM 4488 N N . GLU A 1 568 ? 28.109 -17.469 -9 1 27.25 568 GLU A N 1
ATOM 4489 C CA . GLU A 1 568 ? 29.094 -17.594 -7.93 1 27.25 568 GLU A CA 1
ATOM 4490 C C . GLU A 1 568 ? 29.328 -16.25 -7.238 1 27.25 568 GLU A C 1
ATOM 4492 O O . GLU A 1 568 ? 29.891 -15.336 -7.836 1 27.25 568 GLU A O 1
ATOM 4497 N N . ASN A 1 569 ? 28.375 -15.594 -6.84 1 29.16 569 ASN A N 1
ATOM 4498 C CA . ASN A 1 569 ? 28.891 -14.391 -6.207 1 29.16 569 ASN A CA 1
ATOM 4499 C C . ASN A 1 569 ? 29.922 -14.719 -5.125 1 29.16 569 ASN A C 1
ATOM 4501 O O . ASN A 1 569 ? 29.656 -15.539 -4.242 1 29.16 569 ASN A O 1
ATOM 4505 N N . PRO A 1 570 ? 31.234 -14.539 -5.402 1 28.3 570 PRO A N 1
ATOM 4506 C CA . PRO A 1 570 ? 32.375 -14.805 -4.527 1 28.3 570 PRO A CA 1
ATOM 4507 C C . PRO A 1 570 ? 32.094 -14.461 -3.066 1 28.3 570 PRO A C 1
ATOM 4509 O O . PRO A 1 570 ? 32.812 -14.93 -2.172 1 28.3 570 PRO A O 1
ATOM 4512 N N . ASN A 1 571 ? 31.484 -13.391 -2.924 1 29.97 571 ASN A N 1
ATOM 4513 C CA . ASN A 1 571 ? 31.734 -12.773 -1.626 1 29.97 571 ASN A CA 1
ATOM 4514 C C . ASN A 1 571 ? 30.844 -13.375 -0.537 1 29.97 571 ASN A C 1
ATOM 4516 O O . ASN A 1 571 ? 30.625 -12.75 0.5 1 29.97 571 ASN A O 1
ATOM 4520 N N . GLY A 1 572 ? 30.734 -14.844 -0.383 1 26.28 572 GLY A N 1
ATOM 4521 C CA . GLY A 1 572 ? 30.312 -15.68 0.732 1 26.28 572 GLY A CA 1
ATOM 4522 C C . GLY A 1 572 ? 28.859 -15.508 1.099 1 26.28 572 GLY A C 1
ATOM 4523 O O . GLY A 1 572 ? 28.469 -15.719 2.25 1 26.28 572 GLY A O 1
ATOM 4524 N N . VAL A 1 573 ? 28.188 -14.922 0.338 1 27.42 573 VAL A N 1
ATOM 4525 C CA . VAL A 1 573 ? 26.781 -14.766 0.709 1 27.42 573 VAL A CA 1
ATOM 4526 C C . VAL A 1 573 ? 26.062 -16.109 0.583 1 27.42 573 VAL A C 1
ATOM 4528 O O . VAL A 1 573 ? 26.062 -16.719 -0.485 1 27.42 573 VAL A O 1
ATOM 4531 N N . MET A 1 574 ? 26 -16.859 1.756 1 26.7 574 MET A N 1
ATOM 4532 C CA . MET A 1 574 ? 25.25 -18.109 1.8 1 26.7 574 MET A CA 1
ATOM 4533 C C . MET A 1 574 ? 23.75 -17.844 1.577 1 26.7 574 MET A C 1
ATOM 4535 O O . MET A 1 574 ? 23.188 -16.938 2.18 1 26.7 574 MET A O 1
ATOM 4539 N N . TRP A 1 575 ? 23.25 -18.234 0.602 1 28.95 575 TRP A N 1
ATOM 4540 C CA . TRP A 1 575 ? 21.828 -18.266 0.246 1 28.95 575 TRP A CA 1
ATOM 4541 C C . TRP A 1 575 ? 21.047 -19.219 1.154 1 28.95 575 TRP A C 1
ATOM 4543 O O . TRP A 1 575 ? 21.453 -20.359 1.34 1 28.95 575 TRP A O 1
ATOM 4553 N N . VAL A 1 576 ? 20.453 -18.672 2.268 1 31.03 576 VAL A N 1
ATOM 4554 C CA . VAL A 1 576 ? 19.672 -19.562 3.102 1 31.03 576 VAL A CA 1
ATOM 4555 C C . VAL A 1 576 ? 18.297 -19.812 2.455 1 31.03 576 VAL A C 1
ATOM 4557 O O . VAL A 1 576 ? 17.641 -18.859 2.021 1 31.03 576 VAL A O 1
ATOM 4560 N N . SER A 1 577 ? 18.016 -20.891 2.102 1 30.8 577 SER A N 1
ATOM 4561 C CA . SER A 1 577 ? 16.766 -21.328 1.5 1 30.8 577 SER A CA 1
ATOM 4562 C C . SER A 1 577 ? 15.578 -21.016 2.408 1 30.8 577 SER A C 1
ATOM 4564 O O . SER A 1 577 ? 15.742 -20.844 3.617 1 30.8 577 SER A O 1
ATOM 4566 N N . GLN A 1 578 ? 14.516 -20.75 1.921 1 29.86 578 GLN A N 1
ATOM 4567 C CA . GLN A 1 578 ? 13.242 -20.531 2.607 1 29.86 578 GLN A CA 1
ATOM 4568 C C . GLN A 1 578 ? 13.039 -21.562 3.717 1 29.86 578 GLN A C 1
ATOM 4570 O O . GLN A 1 578 ? 12.57 -21.219 4.805 1 29.86 578 GLN A O 1
ATOM 4575 N N . SER A 1 579 ? 13.367 -22.828 3.502 1 31.47 579 SER A N 1
ATOM 4576 C CA . SER A 1 579 ? 13.234 -23.875 4.504 1 31.47 579 SER A CA 1
ATOM 4577 C C . SER A 1 579 ? 14.117 -23.594 5.715 1 31.47 579 SER A C 1
ATOM 4579 O O . SER A 1 579 ? 13.719 -23.875 6.852 1 31.47 579 SER A O 1
ATOM 4581 N N . ALA A 1 580 ? 15.203 -22.984 5.461 1 36.06 580 ALA A N 1
ATOM 4582 C CA . ALA A 1 580 ? 16.078 -22.703 6.594 1 36.06 580 ALA A CA 1
ATOM 4583 C C . ALA A 1 580 ? 15.516 -21.609 7.477 1 36.06 580 ALA A C 1
ATOM 4585 O O . ALA A 1 580 ? 15.555 -21.703 8.711 1 36.06 580 ALA A O 1
ATOM 4586 N N . ILE A 1 581 ? 14.875 -20.719 6.961 1 37.12 581 ILE A N 1
ATOM 4587 C CA . ILE A 1 581 ? 14.273 -19.625 7.723 1 37.12 581 ILE A CA 1
ATOM 4588 C C . ILE A 1 581 ? 13.117 -20.156 8.562 1 37.12 581 ILE A C 1
ATOM 4590 O O . ILE A 1 581 ? 12.992 -19.828 9.742 1 37.12 581 ILE A O 1
ATOM 4594 N N . PHE A 1 582 ? 12.336 -21.016 8.055 1 33 582 PHE A N 1
ATOM 4595 C CA . PHE A 1 582 ? 11.242 -21.625 8.789 1 33 582 PHE A CA 1
ATOM 4596 C C . PHE A 1 582 ? 11.75 -22.359 10.023 1 33 582 PHE A C 1
ATOM 4598 O O . PHE A 1 582 ? 11.188 -22.203 11.109 1 33 582 PHE A O 1
ATOM 4605 N N . ASN A 1 583 ? 12.734 -23.094 9.953 1 36.97 583 ASN A N 1
ATOM 4606 C CA . ASN A 1 583 ? 13.234 -23.859 11.086 1 36.97 583 ASN A CA 1
ATOM 4607 C C . ASN A 1 583 ? 13.875 -22.953 12.133 1 36.97 583 ASN A C 1
ATOM 4609 O O . ASN A 1 583 ? 13.836 -23.25 13.328 1 36.97 583 ASN A O 1
ATOM 4613 N N . MET A 1 584 ? 14.383 -21.875 11.734 1 39.22 584 MET A N 1
ATOM 4614 C CA . MET A 1 584 ? 14.977 -20.938 12.688 1 39.22 584 MET A CA 1
ATOM 4615 C C . MET A 1 584 ? 13.914 -20.312 13.578 1 39.22 584 MET A C 1
ATOM 4617 O O . MET A 1 584 ? 14.164 -20.016 14.75 1 39.22 584 MET A O 1
ATOM 4621 N N . VAL A 1 585 ? 12.805 -20.141 13.016 1 35.41 585 VAL A N 1
ATOM 4622 C CA . VAL A 1 585 ? 11.742 -19.469 13.758 1 35.41 585 VAL A CA 1
ATOM 4623 C C . VAL A 1 585 ? 10.914 -20.516 14.516 1 35.41 585 VAL A C 1
ATOM 4625 O O . VAL A 1 585 ? 10.531 -20.281 15.664 1 35.41 585 VAL A O 1
ATOM 4628 N N . HIS A 1 586 ? 10.617 -21.688 14.039 1 33.47 586 HIS A N 1
ATOM 4629 C CA . HIS A 1 586 ? 9.672 -22.625 14.641 1 33.47 586 HIS A CA 1
ATOM 4630 C C . HIS A 1 586 ? 10.391 -23.875 15.141 1 33.47 586 HIS A C 1
ATOM 4632 O O . HIS A 1 586 ? 9.75 -24.781 15.68 1 33.47 586 HIS A O 1
ATOM 4638 N N . GLY A 1 587 ? 11.688 -24.062 14.992 1 36.84 587 GLY A N 1
ATOM 4639 C CA . GLY A 1 587 ? 12.359 -25.25 15.484 1 36.84 587 GLY A CA 1
ATOM 4640 C C . GLY A 1 587 ? 12.391 -25.344 17 1 36.84 587 GLY A C 1
ATOM 4641 O O . GLY A 1 587 ? 12.141 -24.344 17.688 1 36.84 587 GLY A O 1
ATOM 4642 N N . THR A 1 588 ? 12.445 -26.734 17.625 1 36.44 588 THR A N 1
ATOM 4643 C CA . THR A 1 588 ? 12.594 -27 19.062 1 36.44 588 THR A CA 1
ATOM 4644 C C . THR A 1 588 ? 13.828 -26.297 19.609 1 36.44 588 THR A C 1
ATOM 4646 O O . THR A 1 588 ? 14.727 -25.906 18.859 1 36.44 588 THR A O 1
ATOM 4649 N N . ILE A 1 589 ? 13.883 -26.172 21 1 34.5 589 ILE A N 1
ATOM 4650 C CA . ILE A 1 589 ? 15.055 -25.641 21.703 1 34.5 589 ILE A CA 1
ATOM 4651 C C . ILE A 1 589 ? 16.297 -26.406 21.266 1 34.5 589 ILE A C 1
ATOM 4653 O O . ILE A 1 589 ? 17.344 -25.797 21.031 1 34.5 589 ILE A O 1
ATOM 4657 N N . LYS A 1 590 ? 16.234 -27.734 21.109 1 37.56 590 LYS A N 1
ATOM 4658 C CA . LYS A 1 590 ? 17.375 -28.578 20.766 1 37.56 590 LYS A CA 1
ATOM 4659 C C . LYS A 1 590 ? 17.859 -28.297 19.344 1 37.56 590 LYS A C 1
ATOM 4661 O O . LYS A 1 590 ? 19.062 -28.234 19.094 1 37.56 590 LYS A O 1
ATOM 4666 N N . GLN A 1 591 ? 16.953 -28.031 18.516 1 34 591 GLN A N 1
ATOM 4667 C CA . GLN A 1 591 ? 17.328 -27.781 17.125 1 34 591 GLN A CA 1
ATOM 4668 C C . GLN A 1 591 ? 17.891 -26.375 16.938 1 34 591 GLN A C 1
ATOM 4670 O O . GLN A 1 591 ? 18.844 -26.172 16.203 1 34 591 GLN A O 1
ATOM 4675 N N . LYS A 1 592 ? 17.453 -25.672 17.766 1 40.72 592 LYS A N 1
ATOM 4676 C CA . LYS A 1 592 ? 18.047 -24.344 17.875 1 40.72 592 LYS A CA 1
ATOM 4677 C C . LYS A 1 592 ? 19.438 -24.406 18.516 1 40.72 592 LYS A C 1
ATOM 4679 O O . LYS A 1 592 ? 20.359 -23.719 18.062 1 40.72 592 LYS A O 1
ATOM 4684 N N . GLN A 1 593 ? 19.547 -25.219 19.656 1 35.09 593 GLN A N 1
ATOM 4685 C CA . GLN A 1 593 ? 20.812 -25.484 20.312 1 35.09 593 GLN A CA 1
ATOM 4686 C C . GLN A 1 593 ? 21.797 -26.188 19.391 1 35.09 593 GLN A C 1
ATOM 4688 O O . GLN A 1 593 ? 22.984 -25.859 19.375 1 35.09 593 GLN A O 1
ATOM 4693 N N . TRP A 1 594 ? 21.344 -27.188 18.781 1 34.19 594 TRP A N 1
ATOM 4694 C CA . TRP A 1 594 ? 22.234 -27.891 17.859 1 34.19 594 TRP A CA 1
ATOM 4695 C C . TRP A 1 594 ? 22.719 -26.953 16.75 1 34.19 594 TRP A C 1
ATOM 4697 O O . TRP A 1 594 ? 23.906 -26.953 16.406 1 34.19 594 TRP A O 1
ATOM 4707 N N . LEU A 1 595 ? 21.844 -26.156 16.266 1 32.16 595 LEU A N 1
ATOM 4708 C CA . LEU A 1 595 ? 22.297 -25.125 15.344 1 32.16 595 LEU A CA 1
ATOM 4709 C C . LEU A 1 595 ? 23.297 -24.188 16.031 1 32.16 595 LEU A C 1
ATOM 4711 O O . LEU A 1 595 ? 24.234 -23.688 15.398 1 32.16 595 LEU A O 1
ATOM 4715 N N . LEU A 1 596 ? 22.984 -23.969 17.266 1 30.47 596 LEU A N 1
ATOM 4716 C CA . LEU A 1 596 ? 23.953 -23.219 18.047 1 30.47 596 LEU A CA 1
ATOM 4717 C C . LEU A 1 596 ? 25.219 -24.047 18.266 1 30.47 596 LEU A C 1
ATOM 4719 O O . LEU A 1 596 ? 26.312 -23.5 18.438 1 30.47 596 LEU A O 1
ATOM 4723 N N . THR A 1 597 ? 25.078 -25.297 18.609 1 28.81 597 THR A N 1
ATOM 4724 C CA . THR A 1 597 ? 26.266 -26.078 18.969 1 28.81 597 THR A CA 1
ATOM 4725 C C . THR A 1 597 ? 27.078 -26.438 17.719 1 28.81 597 THR A C 1
ATOM 4727 O O . THR A 1 597 ? 28.234 -26.828 17.828 1 28.81 597 THR A O 1
ATOM 4730 N N . LYS A 1 598 ? 26.391 -26.984 16.734 1 30.62 598 LYS A N 1
ATOM 4731 C CA . LYS A 1 598 ? 27.406 -27.125 15.688 1 30.62 598 LYS A CA 1
ATOM 4732 C C . LYS A 1 598 ? 27.984 -25.766 15.305 1 30.62 598 LYS A C 1
ATOM 4734 O O . LYS A 1 598 ? 27.297 -24.75 15.367 1 30.62 598 LYS A O 1
ATOM 4739 N N . ASN A 1 599 ? 29.328 -25.516 15.617 1 25.56 599 ASN A N 1
ATOM 4740 C CA . ASN A 1 599 ? 30.203 -24.359 15.547 1 25.56 599 ASN A CA 1
ATOM 4741 C C . ASN A 1 599 ? 29.734 -23.375 14.469 1 25.56 599 ASN A C 1
ATOM 4743 O O . ASN A 1 599 ? 30.438 -23.156 13.477 1 25.56 599 ASN A O 1
ATOM 4747 N N . VAL A 1 600 ? 28.562 -23.516 14.078 1 26.39 600 VAL A N 1
ATOM 4748 C CA . VAL A 1 600 ? 28.391 -22.266 13.328 1 26.39 600 VAL A CA 1
ATOM 4749 C C . VAL A 1 600 ? 28.516 -21.078 14.266 1 26.39 600 VAL A C 1
ATOM 4751 O O . VAL A 1 600 ? 27.719 -20.922 15.195 1 26.39 600 VAL A O 1
ATOM 4754 N N . ASN A 1 601 ? 29.766 -20.688 14.695 1 24 601 ASN A N 1
ATOM 4755 C CA . ASN A 1 601 ? 30.234 -19.609 15.57 1 24 601 ASN A CA 1
ATOM 4756 C C . ASN A 1 601 ? 29.312 -18.406 15.5 1 24 601 ASN A C 1
ATOM 4758 O O . ASN A 1 601 ? 29.438 -17.562 14.602 1 24 601 ASN A O 1
ATOM 4762 N N . PHE A 1 602 ? 28.266 -18.562 15.727 1 25.69 602 PHE A N 1
ATOM 4763 C CA . PHE A 1 602 ? 27.641 -17.25 15.938 1 25.69 602 PHE A CA 1
ATOM 4764 C C . PHE A 1 602 ? 28.234 -16.547 17.141 1 25.69 602 PHE A C 1
ATOM 4766 O O . PHE A 1 602 ? 27.781 -15.477 17.531 1 25.69 602 PHE A O 1
ATOM 4773 N N . GLN A 1 603 ? 28.734 -17.25 18.109 1 24.45 603 GLN A N 1
ATOM 4774 C CA . GLN A 1 603 ? 29.219 -16.719 19.375 1 24.45 603 GLN A CA 1
ATOM 4775 C C . GLN A 1 603 ? 30.234 -15.609 19.156 1 24.45 603 GLN A C 1
ATOM 4777 O O . GLN A 1 603 ? 30.234 -14.602 19.859 1 24.45 603 GLN A O 1
ATOM 4782 N N . SER A 1 604 ? 31.453 -15.898 18.641 1 23.53 604 SER A N 1
ATOM 4783 C CA . SER A 1 604 ? 32.688 -15.094 18.672 1 23.53 604 SER A CA 1
ATOM 4784 C C . SER A 1 604 ? 32.5 -13.82 17.844 1 23.53 604 SER A C 1
ATOM 4786 O O . SER A 1 604 ? 33.469 -13.07 17.656 1 23.53 604 SER A O 1
ATOM 4788 N N . LEU A 1 605 ? 31.562 -13.586 17.094 1 22.69 605 LEU A N 1
ATOM 4789 C CA . LEU A 1 605 ? 31.484 -12.156 16.797 1 22.69 605 LEU A CA 1
ATOM 4790 C C . LEU A 1 605 ? 30.984 -11.383 18.016 1 22.69 605 LEU A C 1
ATOM 4792 O O . LEU A 1 605 ? 30.812 -10.164 17.953 1 22.69 605 LEU A O 1
ATOM 4796 N N . SER A 1 606 ? 30.531 -11.883 18.984 1 22.34 606 SER A N 1
ATOM 4797 C CA . SER A 1 606 ? 30.328 -10.977 20.109 1 22.34 606 SER A CA 1
ATOM 4798 C C . SER A 1 606 ? 31.656 -10.602 20.766 1 22.34 606 SER A C 1
ATOM 4800 O O . SER A 1 606 ? 31.828 -9.469 21.219 1 22.34 606 SER A O 1
ATOM 4802 N N . ASN A 1 607 ? 32.531 -11.391 21.203 1 22.89 607 ASN A N 1
ATOM 4803 C CA . ASN A 1 607 ? 33.625 -11.117 22.156 1 22.89 607 ASN A CA 1
ATOM 4804 C C . ASN A 1 607 ? 34.875 -10.602 21.469 1 22.89 607 ASN A C 1
ATOM 4806 O O . ASN A 1 607 ? 35.812 -10.172 22.125 1 22.89 607 ASN A O 1
ATOM 4810 N N . ARG A 1 608 ? 35.562 -11.289 20.5 1 22.42 608 ARG A N 1
ATOM 4811 C CA . ARG A 1 608 ? 36.812 -10.781 20 1 22.42 608 ARG A CA 1
ATOM 4812 C C . ARG A 1 608 ? 36.625 -9.508 19.188 1 22.42 608 ARG A C 1
ATOM 4814 O O . ARG A 1 608 ? 35.688 -9.406 18.391 1 22.42 608 ARG A O 1
ATOM 4821 N N . LYS A 1 609 ? 37.5 -8.414 19.516 1 23.09 609 LYS A N 1
ATOM 4822 C CA . LYS A 1 609 ? 37.969 -7.137 18.969 1 23.09 609 LYS A CA 1
ATOM 4823 C C . LYS A 1 609 ? 38.312 -7.258 17.484 1 23.09 609 LYS A C 1
ATOM 4825 O O . LYS A 1 609 ? 39.156 -8.055 17.109 1 23.09 609 LYS A O 1
ATOM 4830 N N . SER A 1 610 ? 37.531 -7.449 16.672 1 20.27 610 SER A N 1
ATOM 4831 C CA . SER A 1 610 ? 37.938 -7.461 15.273 1 20.27 610 SER A CA 1
ATOM 4832 C C . SER A 1 610 ? 39.188 -6.609 15.047 1 20.27 610 SER A C 1
ATOM 4834 O O . SER A 1 610 ? 39.125 -5.379 15.148 1 20.27 610 SER A O 1
ATOM 4836 N N . HIS A 1 611 ? 40.312 -6.867 15.469 1 20.44 611 HIS A N 1
ATOM 4837 C CA . HIS A 1 611 ? 41.688 -6.52 15.086 1 20.44 611 HIS A CA 1
ATOM 4838 C C . HIS A 1 611 ? 41.844 -6.492 13.57 1 20.44 611 HIS A C 1
ATOM 4840 O O . HIS A 1 611 ? 42.75 -5.848 13.047 1 20.44 611 HIS A O 1
ATOM 4846 N N . TRP A 1 612 ? 41.562 -7.387 12.867 1 19.31 612 TRP A N 1
ATOM 4847 C CA . TRP A 1 612 ? 42.094 -7.105 11.547 1 19.31 612 TRP A CA 1
ATOM 4848 C C . TRP A 1 612 ? 41.344 -5.969 10.875 1 19.31 612 TRP A C 1
ATOM 4850 O O . TRP A 1 612 ? 41.844 -5.348 9.93 1 19.31 612 TRP A O 1
ATOM 4860 N N . LEU A 1 613 ? 40.219 -5.715 11 1 16.98 613 LEU A N 1
ATOM 4861 C CA . LEU A 1 613 ? 40.125 -4.371 10.43 1 16.98 613 LEU A CA 1
ATOM 4862 C C . LEU A 1 613 ? 40.562 -3.33 11.453 1 16.98 613 LEU A C 1
ATOM 4864 O O . LEU A 1 613 ? 40.656 -2.139 11.148 1 16.98 613 LEU A O 1
ATOM 4868 N N . VAL A 1 614 ? 40.812 -3.566 12.797 1 16.27 614 VAL A N 1
ATOM 4869 C CA . VAL A 1 614 ? 41.656 -2.49 13.328 1 16.27 614 VAL A CA 1
ATOM 4870 C C . VAL A 1 614 ? 43.125 -2.873 13.234 1 16.27 614 VAL A C 1
ATOM 4872 O O . VAL A 1 614 ? 43.719 -3.381 14.195 1 16.27 614 VAL A O 1
ATOM 4875 N N . SER A 1 615 ? 43.75 -3.754 12.414 1 16.36 615 SER A N 1
ATOM 4876 C CA . SER A 1 615 ? 45.062 -3.166 12.25 1 16.36 615 SER A CA 1
ATOM 4877 C C . SER A 1 615 ? 45.031 -1.97 11.305 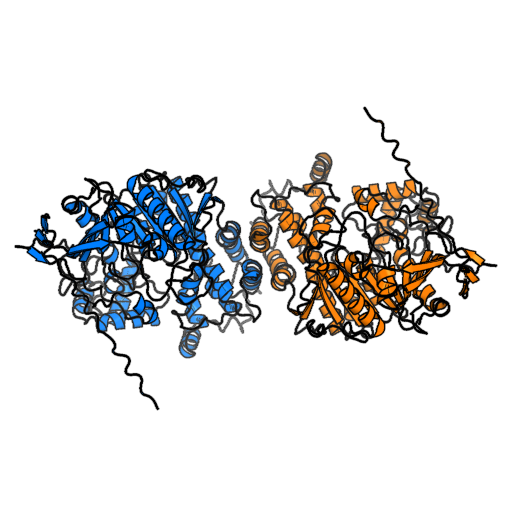1 16.36 615 SER A C 1
ATOM 4879 O O . SER A 1 615 ? 44.344 -1.991 10.297 1 16.36 615 SER A O 1
ATOM 4881 N N . MET B 1 1 ? -50.781 36 -28.203 1 25.48 1 MET B N 1
ATOM 4882 C CA . MET B 1 1 ? -49.531 36.531 -27.672 1 25.48 1 MET B CA 1
ATOM 4883 C C . MET B 1 1 ? -49.781 37.312 -26.375 1 25.48 1 MET B C 1
ATOM 4885 O O . MET B 1 1 ? -49.531 38.5 -26.297 1 25.48 1 MET B O 1
ATOM 4889 N N . LYS B 1 2 ? -50.75 36.719 -25.547 1 28.62 2 LYS B N 1
ATOM 4890 C CA . LYS B 1 2 ? -51.281 37.406 -24.375 1 28.62 2 LYS B CA 1
ATOM 4891 C C . LYS B 1 2 ? -50.188 37.688 -23.359 1 28.62 2 LYS B C 1
ATOM 4893 O O . LYS B 1 2 ? -49.531 36.781 -22.859 1 28.62 2 LYS B O 1
ATOM 4898 N N . LEU B 1 3 ? -49.656 38.969 -23.375 1 28.52 3 LEU B N 1
ATOM 4899 C CA . LEU B 1 3 ? -48.562 39.562 -22.641 1 28.52 3 LEU B CA 1
ATOM 4900 C C . LEU B 1 3 ? -48.844 39.625 -21.141 1 28.52 3 LEU B C 1
ATOM 4902 O O . LEU B 1 3 ? -49.781 40.312 -20.719 1 28.52 3 LEU B O 1
ATOM 4906 N N . LEU B 1 4 ? -49 38.469 -20.5 1 38.44 4 LEU B N 1
ATOM 4907 C CA . LEU B 1 4 ? -49.219 38.531 -19.062 1 38.44 4 LEU B CA 1
ATOM 4908 C C . LEU B 1 4 ? -48.125 39.344 -18.359 1 38.44 4 LEU B C 1
ATOM 4910 O O . LEU B 1 4 ? -46.938 39.031 -18.5 1 38.44 4 LEU B O 1
ATOM 4914 N N . SER B 1 5 ? -48.469 40.594 -18.031 1 31.95 5 SER B N 1
ATOM 4915 C CA . SER B 1 5 ? -47.719 41.594 -17.281 1 31.95 5 SER B CA 1
ATOM 4916 C C . SER B 1 5 ? -47.406 41.094 -15.867 1 31.95 5 SER B C 1
ATOM 4918 O O . SER B 1 5 ? -48.312 40.844 -15.078 1 31.95 5 SER B O 1
ATOM 4920 N N . VAL B 1 6 ? -46.438 40.281 -15.742 1 38.41 6 VAL B N 1
ATOM 4921 C CA . VAL B 1 6 ? -46.031 39.844 -14.422 1 38.41 6 VAL B CA 1
ATOM 4922 C C . VAL B 1 6 ? -45.531 41.031 -13.617 1 38.41 6 VAL B C 1
ATOM 4924 O O . VAL B 1 6 ? -44.562 41.688 -14.008 1 38.41 6 VAL B O 1
ATOM 4927 N N . VAL B 1 7 ? -46.406 41.656 -12.859 1 34.88 7 VAL B N 1
ATOM 4928 C CA . VAL B 1 7 ? -46.094 42.719 -11.875 1 34.88 7 VAL B CA 1
ATOM 4929 C C . VAL B 1 7 ? -45.125 42.156 -10.828 1 34.88 7 VAL B C 1
ATOM 4931 O O . VAL B 1 7 ? -45.469 41.188 -10.117 1 34.88 7 VAL B O 1
ATOM 4934 N N . VAL B 1 8 ? -43.875 42.344 -11.07 1 36.16 8 VAL B N 1
ATOM 4935 C CA . VAL B 1 8 ? -42.812 42.031 -10.117 1 36.16 8 VAL B CA 1
ATOM 4936 C C . VAL B 1 8 ? -42.938 42.938 -8.898 1 36.16 8 VAL B C 1
ATOM 4938 O O . VAL B 1 8 ? -42.812 44.156 -9 1 36.16 8 VAL B O 1
ATOM 4941 N N . LEU B 1 9 ? -43.844 42.594 -8 1 33.88 9 LEU B N 1
ATOM 4942 C CA . LEU B 1 9 ? -43.875 43.281 -6.723 1 33.88 9 LEU B CA 1
ATOM 4943 C C . LEU B 1 9 ? -42.531 43.219 -6.008 1 33.88 9 LEU B C 1
ATOM 4945 O O . LEU B 1 9 ? -42.094 42.125 -5.633 1 33.88 9 LEU B O 1
ATOM 4949 N N . ALA B 1 10 ? -41.75 44.25 -6.168 1 37.41 10 ALA B N 1
ATOM 4950 C CA . ALA B 1 10 ? -40.531 44.531 -5.422 1 37.41 10 ALA B CA 1
ATOM 4951 C C . ALA B 1 10 ? -40.812 44.656 -3.926 1 37.41 10 ALA B C 1
ATOM 4953 O O . ALA B 1 10 ? -41.438 45.594 -3.469 1 37.41 10 ALA B O 1
ATOM 4954 N N . PHE B 1 11 ? -41 43.5 -3.328 1 34.03 11 PHE B N 1
ATOM 4955 C CA . PHE B 1 11 ? -41 43.562 -1.871 1 34.03 11 PHE B CA 1
ATOM 4956 C C . PHE B 1 11 ? -39.719 44.188 -1.351 1 34.03 11 PHE B C 1
ATOM 4958 O O . PHE B 1 11 ? -38.625 43.656 -1.535 1 34.03 11 PHE B O 1
ATOM 4965 N N . SER B 1 12 ? -39.75 45.5 -1.275 1 31.02 12 SER B N 1
ATOM 4966 C CA . SER B 1 12 ? -38.688 46.188 -0.548 1 31.02 12 SER B CA 1
ATOM 4967 C C . SER B 1 12 ? -38.594 45.719 0.894 1 31.02 12 SER B C 1
ATOM 4969 O O . SER B 1 12 ? -39.531 45.906 1.685 1 31.02 12 SER B O 1
ATOM 4971 N N . THR B 1 13 ? -37.969 44.594 1.088 1 32.94 13 THR B N 1
ATOM 4972 C CA . THR B 1 13 ? -37.625 44.281 2.465 1 32.94 13 THR B CA 1
ATOM 4973 C C . THR B 1 13 ? -36.906 45.438 3.139 1 32.94 13 THR B C 1
ATOM 4975 O O . THR B 1 13 ? -35.781 45.812 2.744 1 32.94 13 THR B O 1
ATOM 4978 N N . THR B 1 14 ? -37.625 46.406 3.545 1 32.97 14 THR B N 1
ATOM 4979 C CA . THR B 1 14 ? -37.031 47.375 4.484 1 32.97 14 THR B CA 1
ATOM 4980 C C . THR B 1 14 ? -36.406 46.656 5.672 1 32.97 14 THR B C 1
ATOM 4982 O O . THR B 1 14 ? -37.094 45.938 6.41 1 32.97 14 THR B O 1
ATOM 4985 N N . ILE B 1 15 ? -35.156 46.312 5.555 1 33.59 15 ILE B N 1
ATOM 4986 C CA . ILE B 1 15 ? -34.406 46 6.758 1 33.59 15 ILE B CA 1
ATOM 4987 C C . ILE B 1 15 ? -34.625 47.094 7.801 1 33.59 15 ILE B C 1
ATOM 4989 O O . ILE B 1 15 ? -34.25 48.25 7.594 1 33.59 15 ILE B O 1
ATOM 4993 N N . VAL B 1 16 ? -35.75 47.125 8.414 1 34.59 16 VAL B N 1
ATOM 4994 C CA . VAL B 1 16 ? -35.906 47.938 9.625 1 34.59 16 VAL B CA 1
ATOM 4995 C C . VAL B 1 16 ? -34.688 47.75 10.516 1 34.59 16 VAL B C 1
ATOM 4997 O O . VAL B 1 16 ? -34.406 46.656 11.016 1 34.59 16 VAL B O 1
ATOM 5000 N N . GLU B 1 17 ? -33.625 48.5 10.32 1 36 17 GLU B N 1
ATOM 5001 C CA . GLU B 1 17 ? -32.594 48.688 11.312 1 36 17 GLU B CA 1
ATOM 5002 C C . GLU B 1 17 ? -33.156 48.969 12.688 1 36 17 GLU B C 1
ATOM 5004 O O . GLU B 1 17 ? -33.656 50.094 12.938 1 36 17 GLU B O 1
ATOM 5009 N N . SER B 1 18 ? -33.969 48.188 13.242 1 37.75 18 SER B N 1
ATOM 5010 C CA . SER B 1 18 ? -34.25 48.438 14.648 1 37.75 18 SER B CA 1
ATOM 5011 C C . SER B 1 18 ? -33.094 49.125 15.359 1 37.75 18 SER B C 1
ATOM 5013 O O . SER B 1 18 ? -31.922 48.844 15.039 1 37.75 18 SER B O 1
ATOM 5015 N N . GLY B 1 19 ? -33.062 50.312 15.727 1 41.78 19 GLY B N 1
ATOM 5016 C CA . GLY B 1 19 ? -32.094 51.125 16.453 1 41.78 19 GLY B CA 1
ATOM 5017 C C . GLY B 1 19 ? -31.25 50.344 17.406 1 41.78 19 GLY B C 1
ATOM 5018 O O . GLY B 1 19 ? -31.391 50.469 18.625 1 41.78 19 GLY B O 1
ATOM 5019 N N . LEU B 1 20 ? -31.078 49.125 17.328 1 49.09 20 LEU B N 1
ATOM 5020 C CA . LEU B 1 20 ? -30.266 48.375 18.281 1 49.09 20 LEU B CA 1
ATOM 5021 C C . LEU B 1 20 ? -28.922 49.094 18.531 1 49.09 20 LEU B C 1
ATOM 5023 O O . LEU B 1 20 ? -28.203 49.406 17.578 1 49.09 20 LEU B O 1
ATOM 5027 N N . ARG B 1 21 ? -28.781 49.812 19.688 1 68.62 21 ARG B N 1
ATOM 5028 C CA . ARG B 1 21 ? -27.641 50.562 20.203 1 68.62 21 ARG B CA 1
ATOM 5029 C C . ARG B 1 21 ? -26.344 49.781 20.031 1 68.62 21 ARG B C 1
ATOM 5031 O O . ARG B 1 21 ? -26.297 48.562 20.328 1 68.62 21 ARG B O 1
ATOM 5038 N N . HIS B 1 22 ? -25.406 50.281 19.234 1 82.06 22 HIS B N 1
ATOM 5039 C CA . HIS B 1 22 ? -24.047 49.75 19.094 1 82.06 22 HIS B CA 1
ATOM 5040 C C . HIS B 1 22 ? -23.422 49.438 20.438 1 82.06 22 HIS B C 1
ATOM 5042 O O . HIS B 1 22 ? -23.547 50.219 21.375 1 82.06 22 HIS B O 1
ATOM 5048 N N . PRO B 1 23 ? -23.062 48.156 20.547 1 90.62 23 PRO B N 1
ATOM 5049 C CA . PRO B 1 23 ? -22.375 47.844 21.812 1 90.62 23 PRO B CA 1
ATOM 5050 C C . PRO B 1 23 ? -21.062 48.594 21.969 1 90.62 23 PRO B C 1
ATOM 5052 O O . PRO B 1 23 ? -20.328 48.781 21 1 90.62 23 PRO B O 1
ATOM 5055 N N . SER B 1 24 ? -20.828 49.125 23.125 1 93.56 24 SER B N 1
ATOM 5056 C CA . SER B 1 24 ? -19.609 49.844 23.438 1 93.56 24 SER B CA 1
ATOM 5057 C C . SER B 1 24 ? -18.891 49.219 24.625 1 93.56 24 SER B C 1
ATOM 5059 O O . SER B 1 24 ? -19.531 48.781 25.594 1 93.56 24 SER B O 1
ATOM 5061 N N . VAL B 1 25 ? -17.609 49.156 24.547 1 94.88 25 VAL B N 1
ATOM 5062 C CA . VAL B 1 25 ? -16.781 48.562 25.609 1 94.88 25 VAL B CA 1
ATOM 5063 C C . VAL B 1 25 ? -15.648 49.531 25.969 1 94.88 25 VAL B C 1
ATOM 5065 O O . VAL B 1 25 ? -14.969 50.062 25.078 1 94.88 25 VAL B O 1
ATOM 5068 N N . ASP B 1 26 ? -15.398 49.75 27.234 1 93.12 26 ASP B N 1
ATOM 5069 C CA . ASP B 1 26 ? -14.281 50.594 27.703 1 93.12 26 ASP B CA 1
ATOM 5070 C C . ASP B 1 26 ? -13.039 49.719 27.938 1 93.12 26 ASP B C 1
ATOM 5072 O O . ASP B 1 26 ? -13.055 48.812 28.766 1 93.12 26 ASP B O 1
ATOM 5076 N N . THR B 1 27 ? -12.023 50.062 27.188 1 91.62 27 THR B N 1
ATOM 5077 C CA . THR B 1 27 ? -10.75 49.375 27.344 1 91.62 27 THR B CA 1
ATOM 5078 C C . THR B 1 27 ? -9.695 50.312 27.922 1 91.62 27 THR B C 1
ATOM 5080 O O . THR B 1 27 ? -9.992 51.469 28.203 1 91.62 27 THR B O 1
ATOM 5083 N N . GLY B 1 28 ? -8.477 49.781 28.156 1 86.94 28 GLY B N 1
ATOM 5084 C CA . GLY B 1 28 ? -7.379 50.625 28.594 1 86.94 28 GLY B CA 1
ATOM 5085 C C . GLY B 1 28 ? -6.953 51.625 27.531 1 86.94 28 GLY B C 1
ATOM 5086 O O . GLY B 1 28 ? -6.316 52.625 27.859 1 86.94 28 GLY B O 1
ATOM 5087 N N . LEU B 1 29 ? -7.395 51.406 26.281 1 90.5 29 LEU B N 1
ATOM 5088 C CA . LEU B 1 29 ? -7.008 52.281 25.188 1 90.5 29 LEU B CA 1
ATOM 5089 C C . LEU B 1 29 ? -8.094 53.312 24.906 1 90.5 29 LEU B C 1
ATOM 5091 O O . LEU B 1 29 ? -7.836 54.344 24.266 1 90.5 29 LEU B O 1
ATOM 5095 N N . GLY B 1 30 ? -9.234 53.031 25.328 1 91.69 30 GLY B N 1
ATOM 5096 C CA . GLY B 1 30 ? -10.406 53.844 25.047 1 91.69 30 GLY B CA 1
ATOM 5097 C C . GLY B 1 30 ? -11.656 53.031 24.812 1 91.69 30 GLY B C 1
ATOM 5098 O O . GLY B 1 30 ? -11.664 51.812 25.016 1 91.69 30 GLY B O 1
ATOM 5099 N N . THR B 1 31 ? -12.703 53.812 24.484 1 95.06 31 THR B N 1
ATOM 5100 C CA . THR B 1 31 ? -13.984 53.156 24.25 1 95.06 31 THR B CA 1
ATOM 5101 C C . THR B 1 31 ? -14.07 52.625 22.812 1 95.06 31 THR B C 1
ATOM 5103 O O . THR B 1 31 ? -13.773 53.344 21.875 1 95.06 31 THR B O 1
ATOM 5106 N N . VAL B 1 32 ? -14.484 51.375 22.688 1 96.5 32 VAL B N 1
ATOM 5107 C CA . VAL B 1 32 ? -14.602 50.719 21.375 1 96.5 32 VAL B CA 1
ATOM 5108 C C . VAL B 1 32 ? -16.078 50.469 21.047 1 96.5 32 VAL B C 1
ATOM 5110 O O . VAL B 1 32 ? -16.812 49.906 21.859 1 96.5 32 VAL B O 1
ATOM 5113 N N . LEU B 1 33 ? -16.5 50.969 19.906 1 96.5 33 LEU B N 1
ATOM 5114 C CA . LEU B 1 33 ? -17.859 50.75 19.438 1 96.5 33 LEU B CA 1
ATOM 5115 C C . LEU B 1 33 ? -17.938 49.625 18.422 1 96.5 33 LEU B C 1
ATOM 5117 O O . LEU B 1 33 ? -17.234 49.656 17.406 1 96.5 33 LEU B O 1
ATOM 5121 N N . GLY B 1 34 ? -18.734 48.625 18.781 1 96.12 34 GLY B N 1
ATOM 5122 C CA . GLY B 1 34 ? -18.859 47.5 17.891 1 96.12 34 GLY B CA 1
ATOM 5123 C C . GLY B 1 34 ? -20.234 47.375 17.266 1 96.12 34 GLY B C 1
ATOM 5124 O O . GLY B 1 34 ? -20.922 48.375 17.078 1 96.12 34 GLY B O 1
ATOM 5125 N N . GLN B 1 35 ? -20.484 46.125 16.703 1 94.75 35 GLN B N 1
ATOM 5126 C CA . GLN B 1 35 ? -21.766 45.812 16.094 1 94.75 35 GLN B CA 1
ATOM 5127 C C . GLN B 1 35 ? -22.375 44.531 16.703 1 94.75 35 GLN B C 1
ATOM 5129 O O . GLN B 1 35 ? -21.719 43.844 17.484 1 94.75 35 GLN B O 1
ATOM 5134 N N . ARG B 1 36 ? -23.688 44.375 16.391 1 93.81 36 ARG B N 1
ATOM 5135 C CA . ARG B 1 36 ? -24.406 43.188 16.828 1 93.81 36 ARG B CA 1
ATOM 5136 C C . ARG B 1 36 ? -25.031 42.469 15.648 1 93.81 36 ARG B C 1
ATOM 5138 O O . ARG B 1 36 ? -25.438 43.094 14.664 1 93.81 36 ARG B O 1
ATOM 5145 N N . ARG B 1 37 ? -24.953 41.219 15.742 1 91.5 37 ARG B N 1
ATOM 5146 C CA . ARG B 1 37 ? -25.609 40.344 14.758 1 91.5 37 ARG B CA 1
ATOM 5147 C C . ARG B 1 37 ? -26.266 39.156 15.438 1 91.5 37 ARG B C 1
ATOM 5149 O O . ARG B 1 37 ? -25.719 38.594 16.375 1 91.5 37 ARG B O 1
ATOM 5156 N N . ASN B 1 38 ? -27.547 38.875 14.992 1 91.81 38 ASN B N 1
ATOM 5157 C CA . ASN B 1 38 ? -28.188 37.656 15.438 1 91.81 38 ASN B CA 1
ATOM 5158 C C . ASN B 1 38 ? -27.844 36.469 14.508 1 91.81 38 ASN B C 1
ATOM 5160 O O . ASN B 1 38 ? -28.266 36.469 13.344 1 91.81 38 ASN B O 1
ATOM 5164 N N . PHE B 1 39 ? -27.125 35.594 15.039 1 90.81 39 PHE B N 1
ATOM 5165 C CA . PHE B 1 39 ? -26.797 34.406 14.266 1 90.81 39 PHE B CA 1
ATOM 5166 C C . PHE B 1 39 ? -27.922 33.375 14.375 1 90.81 39 PHE B C 1
ATOM 5168 O O . PHE B 1 39 ? -28.281 32.938 15.484 1 90.81 39 PHE B O 1
ATOM 5175 N N . SER B 1 40 ? -28.469 33 13.195 1 89 40 SER B N 1
ATOM 5176 C CA . SER B 1 40 ? -29.531 32 13.117 1 89 40 SER B CA 1
ATOM 5177 C C . SER B 1 40 ? -29.312 31.062 11.93 1 89 40 SER B C 1
ATOM 5179 O O . SER B 1 40 ? -28.797 31.484 10.891 1 89 40 SER B O 1
ATOM 5181 N N . THR B 1 41 ? -29.516 29.828 12.125 1 84.31 41 THR B N 1
ATOM 5182 C CA . THR B 1 41 ? -29.484 28.828 11.078 1 84.31 41 THR B CA 1
ATOM 5183 C C . THR B 1 41 ? -30.609 27.812 11.266 1 84.31 41 THR B C 1
ATOM 5185 O O . THR B 1 41 ? -31.141 27.672 12.359 1 84.31 41 THR B O 1
ATOM 5188 N N . ARG B 1 42 ? -30.984 27.109 10.188 1 82.94 42 ARG B N 1
ATOM 5189 C CA . ARG B 1 42 ? -32.031 26.109 10.242 1 82.94 42 ARG B CA 1
ATOM 5190 C C . ARG B 1 42 ? -31.656 24.938 11.141 1 82.94 42 ARG B C 1
ATOM 5192 O O . ARG B 1 42 ? -32.5 24.141 11.539 1 82.94 42 ARG B O 1
ATOM 5199 N N . PHE B 1 43 ? -30.406 24.906 11.484 1 83.38 43 PHE B N 1
ATOM 5200 C CA . PHE B 1 43 ? -29.922 23.734 12.211 1 83.38 43 PHE B CA 1
ATOM 5201 C C . PHE B 1 43 ? -29.891 24 13.711 1 83.38 43 PHE B C 1
ATOM 5203 O O . PHE B 1 43 ? -29.656 23.094 14.508 1 83.38 43 PHE B O 1
ATOM 5210 N N . LEU B 1 44 ? -30.047 25.281 14.086 1 82.88 44 LEU B N 1
ATOM 5211 C CA . LEU B 1 44 ? -30.094 25.641 15.5 1 82.88 44 LEU B CA 1
ATOM 5212 C C . LEU B 1 44 ? -31.484 26.109 15.898 1 82.88 44 LEU B C 1
ATOM 5214 O O . LEU B 1 44 ? -32.156 26.781 15.133 1 82.88 44 LEU B O 1
ATOM 5218 N N . LYS B 1 45 ? -31.922 25.75 17.016 1 81.19 45 LYS B N 1
ATOM 5219 C CA . LYS B 1 45 ? -33.281 26.078 17.5 1 81.19 45 LYS B CA 1
ATOM 5220 C C . LYS B 1 45 ? -33.406 27.562 17.797 1 81.19 45 LYS B C 1
ATOM 5222 O O . LYS B 1 45 ? -34.438 28.172 17.5 1 81.19 45 LYS B O 1
ATOM 5227 N N . GLU B 1 46 ? -32.375 28.172 18.391 1 85.81 46 GLU B N 1
ATOM 5228 C CA . GLU B 1 46 ? -32.469 29.562 18.828 1 85.81 46 GLU B CA 1
ATOM 5229 C C . GLU B 1 46 ? -31.406 30.406 18.156 1 85.81 46 GLU B C 1
ATOM 5231 O O . GLU B 1 46 ? -30.328 29.922 17.797 1 85.81 46 GLU B O 1
ATOM 5236 N N . SER B 1 47 ? -31.781 31.594 17.953 1 91.31 47 SER B N 1
ATOM 5237 C CA . SER B 1 47 ? -30.812 32.594 17.484 1 91.31 47 SER B CA 1
ATOM 5238 C C . SER B 1 47 ? -29.953 33.094 18.641 1 91.31 47 SER B C 1
ATOM 5240 O O . SER B 1 47 ? -30.406 33.125 19.797 1 91.31 47 SER B O 1
ATOM 5242 N N . VAL B 1 48 ? -28.719 33.406 18.281 1 93.06 48 VAL B N 1
ATOM 5243 C CA . VAL B 1 48 ? -27.797 33.906 19.281 1 93.06 48 VAL B CA 1
ATOM 5244 C C . VAL B 1 48 ? -27.25 35.25 18.859 1 93.06 48 VAL B C 1
ATOM 5246 O O . VAL B 1 48 ? -26.734 35.406 17.75 1 93.06 48 VAL B O 1
ATOM 5249 N N . GLU B 1 49 ? -27.406 36.219 19.703 1 95 49 GLU B N 1
ATOM 5250 C CA . GLU B 1 49 ? -26.797 37.531 19.422 1 95 49 GLU B CA 1
ATOM 5251 C C . GLU B 1 49 ? -25.297 37.5 19.641 1 95 49 GLU B C 1
ATOM 5253 O O . GLU B 1 49 ? -24.812 37 20.656 1 95 49 GLU B O 1
ATOM 5258 N N . VAL B 1 50 ? -24.641 38 18.688 1 95.62 50 VAL B N 1
ATOM 5259 C CA . VAL B 1 50 ? -23.188 38.125 18.781 1 95.62 50 VAL B CA 1
ATOM 5260 C C . VAL B 1 50 ? -22.797 39.594 18.656 1 95.62 50 VAL B C 1
ATOM 5262 O O . VAL B 1 50 ? -23.156 40.25 17.672 1 95.62 50 VAL B O 1
ATOM 5265 N N . ARG B 1 51 ? -22.109 40.125 19.656 1 96.75 51 ARG B N 1
ATOM 5266 C CA . ARG B 1 51 ? -21.438 41.406 19.562 1 96.75 51 ARG B CA 1
ATOM 5267 C C . ARG B 1 51 ? -20.031 41.25 19 1 96.75 51 ARG B C 1
ATOM 5269 O O . ARG B 1 51 ? -19.281 40.375 19.422 1 96.75 51 ARG B O 1
ATOM 5276 N N . TYR B 1 52 ? -19.734 42.062 18.047 1 95.94 52 TYR B N 1
ATOM 5277 C CA . TYR B 1 52 ? -18.406 41.906 17.484 1 95.94 52 TYR B CA 1
ATOM 5278 C C . TYR B 1 52 ? -17.781 43.281 17.188 1 95.94 52 TYR B C 1
ATOM 5280 O O . TYR B 1 52 ? -18.484 44.25 16.938 1 95.94 52 TYR B O 1
ATOM 5288 N N . TYR B 1 53 ? -16.531 43.344 17.328 1 96.81 53 TYR B N 1
ATOM 5289 C CA . TYR B 1 53 ? -15.664 44.5 17.172 1 96.81 53 TYR B CA 1
ATOM 5290 C C . TYR B 1 53 ? -14.555 44.219 16.172 1 96.81 53 TYR B C 1
ATOM 5292 O O . TYR B 1 53 ? -13.75 43.312 16.359 1 96.81 53 TYR B O 1
ATOM 5300 N N . LEU B 1 54 ? -14.562 45 15.102 1 95.06 54 LEU B N 1
ATOM 5301 C CA . LEU B 1 54 ? -13.617 44.781 14.008 1 95.06 54 LEU B CA 1
ATOM 5302 C C . LEU B 1 54 ? -12.555 45.875 13.977 1 95.06 54 LEU B C 1
ATOM 5304 O O . LEU B 1 54 ? -12.844 47.031 14.234 1 95.06 54 LEU B O 1
ATOM 5308 N N . GLY B 1 55 ? -11.297 45.406 13.688 1 95.06 55 GLY B N 1
ATOM 5309 C CA . GLY B 1 55 ? -10.25 46.375 13.352 1 95.06 55 GLY B CA 1
ATOM 5310 C C . GLY B 1 55 ? -9.773 47.188 14.539 1 95.06 55 GLY B C 1
ATOM 5311 O O . GLY B 1 55 ? -9.516 48.375 14.414 1 95.06 55 GLY B O 1
ATOM 5312 N N . ILE B 1 56 ? -9.727 46.625 15.664 1 96.94 56 ILE B N 1
ATOM 5313 C CA . ILE B 1 56 ? -9.141 47.281 16.812 1 96.94 56 ILE B CA 1
ATOM 5314 C C . ILE B 1 56 ? -7.621 47.281 16.703 1 96.94 56 ILE B C 1
ATOM 5316 O O . ILE B 1 56 ? -7.004 46.219 16.562 1 96.94 56 ILE B O 1
ATOM 5320 N N . PRO B 1 57 ? -6.973 48.438 16.719 1 96.88 57 PRO B N 1
ATOM 5321 C CA . PRO B 1 57 ? -5.508 48.406 16.641 1 96.88 57 PRO B CA 1
ATOM 5322 C C . PRO B 1 57 ? -4.855 47.844 17.906 1 96.88 57 PRO B C 1
ATOM 5324 O O . PRO B 1 57 ? -5.156 48.312 19.016 1 96.88 57 PRO B O 1
ATOM 5327 N N . TYR B 1 58 ? -4.008 46.938 17.766 1 97.75 58 TYR B N 1
ATOM 5328 C CA . TYR B 1 58 ? -3.262 46.438 18.922 1 97.75 58 TYR B CA 1
ATOM 5329 C C . TYR B 1 58 ? -1.836 47 18.922 1 97.75 58 TYR B C 1
ATOM 5331 O O . TYR B 1 58 ? -1.101 46.812 19.891 1 97.75 58 TYR B O 1
ATOM 5339 N N . ALA B 1 59 ? -1.458 47.625 17.844 1 98.25 59 ALA B N 1
ATOM 5340 C CA . ALA B 1 59 ? -0.128 48.219 17.703 1 98.25 59 ALA B CA 1
ATOM 5341 C C . ALA B 1 59 ? -0.198 49.562 17 1 98.25 59 ALA B C 1
ATOM 5343 O O . ALA B 1 59 ? -1.168 49.875 16.297 1 98.25 59 ALA B O 1
ATOM 5344 N N . ARG B 1 60 ? 0.887 50.344 17.203 1 97.31 60 ARG B N 1
ATOM 5345 C CA . ARG B 1 60 ? 1.092 51.531 16.359 1 97.31 60 ARG B CA 1
ATOM 5346 C C . ARG B 1 60 ? 1.32 51.125 14.906 1 97.31 60 ARG B C 1
ATOM 5348 O O . ARG B 1 60 ? 1.883 50.062 14.641 1 97.31 60 ARG B O 1
ATOM 5355 N N . PRO B 1 61 ? 0.81 52.031 13.977 1 97.38 61 PRO B N 1
ATOM 5356 C CA . PRO B 1 61 ? 1.071 51.688 12.578 1 97.38 61 PRO B CA 1
ATOM 5357 C C . PRO B 1 61 ? 2.555 51.469 12.289 1 97.38 61 PRO B C 1
ATOM 5359 O O . PRO B 1 61 ? 3.381 52.344 12.609 1 97.38 61 PRO B O 1
ATOM 5362 N N . PRO B 1 62 ? 2.891 50.344 11.766 1 97.5 62 PRO B N 1
ATOM 5363 C CA . PRO B 1 62 ? 4.293 50.094 11.438 1 97.5 62 PRO B CA 1
ATOM 5364 C C . PRO B 1 62 ? 4.703 50.656 10.078 1 97.5 62 PRO B C 1
ATOM 5366 O O . PRO B 1 62 ? 5.188 49.906 9.219 1 97.5 62 PRO B O 1
ATOM 5369 N N . ILE B 1 63 ? 4.59 51.906 9.891 1 96.5 63 ILE B N 1
ATOM 5370 C CA . ILE B 1 63 ? 4.852 52.594 8.625 1 96.5 63 ILE B CA 1
ATOM 5371 C C . ILE B 1 63 ? 6.023 53.562 8.781 1 96.5 63 ILE B C 1
ATOM 5373 O O . ILE B 1 63 ? 6.445 53.844 9.906 1 96.5 63 ILE B O 1
ATOM 5377 N N . ASP B 1 64 ? 6.57 54 7.723 1 94.25 64 ASP B N 1
ATOM 5378 C CA . ASP B 1 64 ? 7.66 54.969 7.672 1 94.25 64 ASP B CA 1
ATOM 5379 C C . ASP B 1 64 ? 8.828 54.531 8.555 1 94.25 64 ASP B C 1
ATOM 5381 O O . ASP B 1 64 ? 9.312 53.406 8.43 1 94.25 64 ASP B O 1
ATOM 5385 N N . GLU B 1 65 ? 9.109 55.312 9.57 1 94.44 65 GLU B N 1
ATOM 5386 C CA . GLU B 1 65 ? 10.273 55.031 10.406 1 94.44 65 GLU B CA 1
ATOM 5387 C C . GLU B 1 65 ? 10.07 53.719 11.195 1 94.44 65 GLU B C 1
ATOM 5389 O O . GLU B 1 65 ? 11.031 53.125 11.641 1 94.44 65 GLU B O 1
ATOM 5394 N N . MET B 1 66 ? 8.82 53.312 11.242 1 96.56 66 MET B N 1
ATOM 5395 C CA . MET B 1 66 ? 8.531 52.125 12.039 1 96.56 66 MET B CA 1
ATOM 5396 C C . MET B 1 66 ? 8.531 50.875 11.172 1 96.56 66 MET B C 1
ATOM 5398 O O . MET B 1 66 ? 8.453 49.75 11.688 1 96.56 66 MET B O 1
ATOM 5402 N N . ARG B 1 67 ? 8.703 51.031 9.805 1 97.38 67 ARG B N 1
ATOM 5403 C CA . ARG B 1 67 ? 8.875 49.875 8.938 1 97.38 67 ARG B CA 1
ATOM 5404 C C . ARG B 1 67 ? 10.125 49.094 9.328 1 97.38 67 ARG B C 1
ATOM 5406 O O . ARG B 1 67 ? 11.18 49.656 9.578 1 97.38 67 ARG B O 1
ATOM 5413 N N . PHE B 1 68 ? 10.008 47.781 9.461 1 97.81 68 PHE B N 1
ATOM 5414 C CA . PHE B 1 68 ? 11.086 46.844 9.75 1 97.81 68 PHE B CA 1
ATOM 5415 C C . PHE B 1 68 ? 11.57 47.031 11.188 1 97.81 68 PHE B C 1
ATOM 5417 O O . PHE B 1 68 ? 12.727 46.719 11.492 1 97.81 68 PHE B O 1
ATOM 5424 N N . ARG B 1 69 ? 10.742 47.531 12.023 1 97.31 69 ARG B N 1
ATOM 5425 C CA . ARG B 1 69 ? 11 47.562 13.461 1 97.31 69 ARG B CA 1
ATOM 5426 C C . ARG B 1 69 ? 9.984 46.719 14.227 1 97.31 69 ARG B C 1
ATOM 5428 O O . ARG B 1 69 ? 8.93 46.375 13.688 1 97.31 69 ARG B O 1
ATOM 5435 N N . GLN B 1 70 ? 10.336 46.375 15.406 1 97.06 70 GLN B N 1
ATOM 5436 C CA . GLN B 1 70 ? 9.359 45.719 16.266 1 97.06 70 GLN B CA 1
ATOM 5437 C C . GLN B 1 70 ? 8.148 46.594 16.5 1 97.06 70 GLN B C 1
ATOM 5439 O O . GLN B 1 70 ? 8.289 47.812 16.719 1 97.06 70 GLN B O 1
ATOM 5444 N N . ALA B 1 71 ? 7.02 46 16.406 1 97.44 71 ALA B N 1
ATOM 5445 C CA . ALA B 1 71 ? 5.801 46.781 16.625 1 97.44 71 ALA B CA 1
ATOM 5446 C C . ALA B 1 71 ? 5.723 47.281 18.062 1 97.44 71 ALA B C 1
ATOM 5448 O O . ALA B 1 71 ? 6.207 46.594 18.984 1 97.44 71 ALA B O 1
ATOM 5449 N N . GLU B 1 72 ? 5.121 48.375 18.234 1 97.25 72 GLU B N 1
ATOM 5450 C CA . GLU B 1 72 ? 4.867 48.969 19.547 1 97.25 72 GLU B CA 1
ATOM 5451 C C . GLU B 1 72 ? 3.379 48.969 19.875 1 97.25 72 GLU B C 1
ATOM 5453 O O . GLU B 1 72 ? 2.537 49.031 18.984 1 97.25 72 GLU 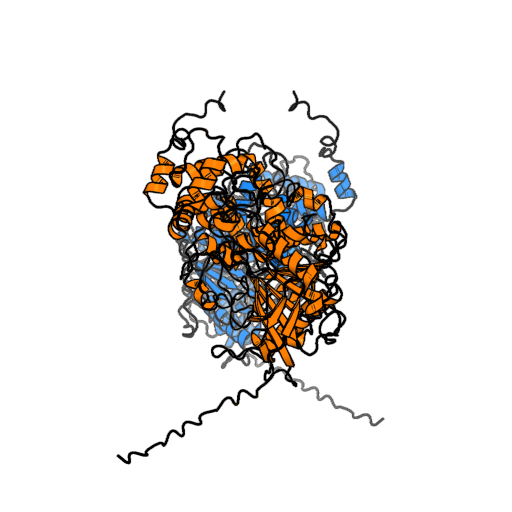B O 1
ATOM 5458 N N . PRO B 1 73 ? 3.07 48.844 21.156 1 97.25 73 PRO B N 1
ATOM 5459 C CA . PRO B 1 73 ? 1.655 48.844 21.531 1 97.25 73 PRO B CA 1
ATOM 5460 C C . PRO B 1 73 ? 0.901 50.062 21 1 97.25 73 PRO B C 1
ATOM 5462 O O . PRO B 1 73 ? 1.467 51.156 20.922 1 97.25 73 PRO B O 1
ATOM 5465 N N . ALA B 1 74 ? -0.299 49.844 20.734 1 96.62 74 ALA B N 1
ATOM 5466 C CA . ALA B 1 74 ? -1.162 50.938 20.266 1 96.62 74 ALA B CA 1
ATOM 5467 C C . ALA B 1 74 ? -1.269 52.031 21.312 1 96.62 74 ALA B C 1
ATOM 5469 O O . ALA B 1 74 ? -1.307 51.781 22.516 1 96.62 74 ALA B O 1
ATOM 5470 N N . ASP B 1 75 ? -1.389 53.25 20.844 1 94 75 ASP B N 1
ATOM 5471 C CA . ASP B 1 75 ? -1.626 54.406 21.734 1 94 75 ASP B CA 1
ATOM 5472 C C . ASP B 1 75 ? -3.082 54.438 22.188 1 94 75 ASP B C 1
ATOM 5474 O O . ASP B 1 75 ? -3.984 54.062 21.453 1 94 75 ASP B O 1
ATOM 5478 N N . PRO B 1 76 ? -3.24 54.938 23.359 1 93.25 76 PRO B N 1
ATOM 5479 C CA . PRO B 1 76 ? -4.637 55.188 23.734 1 93.25 76 PRO B CA 1
ATOM 5480 C C . PRO B 1 76 ? -5.312 56.219 22.812 1 93.25 76 PRO B C 1
ATOM 5482 O O . PRO B 1 76 ? -4.637 57.062 22.234 1 93.25 76 PRO B O 1
ATOM 5485 N N . PHE B 1 77 ? -6.512 56 22.625 1 89.25 77 PHE B N 1
ATOM 5486 C CA . PHE B 1 77 ? -7.23 56.969 21.797 1 89.25 77 PHE B CA 1
ATOM 5487 C C . PHE B 1 77 ? -8.273 57.719 22.609 1 89.25 77 PHE B C 1
ATOM 5489 O O . PHE B 1 77 ? -8.812 57.188 23.578 1 89.25 77 PHE B O 1
ATOM 5496 N N . GLU B 1 78 ? -8.398 59.031 22.234 1 86.62 78 GLU B N 1
ATOM 5497 C CA . GLU B 1 78 ? -9.438 59.875 22.859 1 86.62 78 GLU B CA 1
ATOM 5498 C C . GLU B 1 78 ? -10.789 59.656 22.172 1 86.62 78 GLU B C 1
ATOM 5500 O O . GLU B 1 78 ? -10.852 59.5 20.953 1 86.62 78 GLU B O 1
ATOM 5505 N N . GLY B 1 79 ? -11.812 59.5 22.891 1 85.69 79 GLY B N 1
ATOM 5506 C CA . GLY B 1 79 ? -13.148 59.344 22.344 1 85.69 79 GLY B CA 1
ATOM 5507 C C . GLY B 1 79 ? -13.508 57.906 22.031 1 85.69 79 GLY B C 1
ATOM 5508 O O . GLY B 1 79 ? -13.109 56.969 22.766 1 85.69 79 GLY B O 1
ATOM 5509 N N . ILE B 1 80 ? -14.414 57.781 21.016 1 92.44 80 ILE B N 1
ATOM 5510 C CA . ILE B 1 80 ? -14.961 56.469 20.656 1 92.44 80 ILE B CA 1
ATOM 5511 C C . ILE B 1 80 ? -14.297 55.969 19.375 1 92.44 80 ILE B C 1
ATOM 5513 O O . ILE B 1 80 ? -14.258 56.688 18.375 1 92.44 80 ILE B O 1
ATOM 5517 N N . TYR B 1 81 ? -13.602 54.812 19.469 1 94.94 81 TYR B N 1
ATOM 5518 C CA . TYR B 1 81 ? -13.055 54.156 18.281 1 94.94 81 TYR B CA 1
ATOM 5519 C C . TYR B 1 81 ? -14.125 53.344 17.562 1 94.94 81 TYR B C 1
ATOM 5521 O O . TYR B 1 81 ? -14.734 52.438 18.172 1 94.94 81 TYR B O 1
ATOM 5529 N N . ASN B 1 82 ? -14.367 53.594 16.312 1 95.38 82 ASN B N 1
ATOM 5530 C CA . ASN B 1 82 ? -15.336 52.844 15.508 1 95.38 82 ASN B CA 1
ATOM 5531 C C . ASN B 1 82 ? -14.766 51.5 15.031 1 95.38 82 ASN B C 1
ATOM 5533 O O . ASN B 1 82 ? -14.039 51.469 14.039 1 95.38 82 ASN B O 1
ATOM 5537 N N . ALA B 1 83 ? -15.148 50.469 15.664 1 96.31 83 ALA B N 1
ATOM 5538 C CA . ALA B 1 83 ? -14.664 49.125 15.344 1 96.31 83 ALA B CA 1
ATOM 5539 C C . ALA B 1 83 ? -15.719 48.312 14.578 1 96.31 83 ALA B C 1
ATOM 5541 O O . ALA B 1 83 ? -16.016 47.188 14.938 1 96.31 83 ALA B O 1
ATOM 5542 N N . THR B 1 84 ? -16.234 48.875 13.492 1 94.12 84 THR B N 1
ATOM 5543 C CA . THR B 1 84 ? -17.297 48.219 12.75 1 94.12 84 THR B CA 1
ATOM 5544 C C . THR B 1 84 ? -16.828 47.844 11.344 1 94.12 84 THR B C 1
ATOM 5546 O O . THR B 1 84 ? -17.578 47.219 10.578 1 94.12 84 THR B O 1
ATOM 5549 N N . GLU B 1 85 ? -15.625 48.156 11.023 1 90.88 85 GLU B N 1
ATOM 5550 C CA . GLU B 1 85 ? -15.133 47.906 9.672 1 90.88 85 GLU B CA 1
ATOM 5551 C C . GLU B 1 85 ? -14.008 46.906 9.672 1 90.88 85 GLU B C 1
ATOM 5553 O O . GLU B 1 85 ? -13.148 46.906 10.562 1 90.88 85 GLU B O 1
ATOM 5558 N N . VAL B 1 86 ? -14.023 46.031 8.641 1 90.94 86 VAL B N 1
ATOM 5559 C CA . VAL B 1 86 ? -12.945 45.062 8.461 1 90.94 86 VAL B CA 1
ATOM 5560 C C . VAL B 1 86 ? -11.633 45.812 8.188 1 90.94 86 VAL B C 1
ATOM 5562 O O . VAL B 1 86 ? -11.562 46.656 7.305 1 90.94 86 VAL B O 1
ATOM 5565 N N . PRO B 1 87 ? -10.602 45.5 8.938 1 92.62 87 PRO B N 1
ATOM 5566 C CA . PRO B 1 87 ? -9.32 46.188 8.727 1 92.62 87 PRO B CA 1
ATOM 5567 C C . PRO B 1 87 ? -8.609 45.75 7.461 1 92.62 87 PRO B C 1
ATOM 5569 O O . PRO B 1 87 ? -8.914 44.656 6.922 1 92.62 87 PRO B O 1
ATOM 5572 N N . PRO B 1 88 ? -7.691 46.562 6.969 1 92.81 88 PRO B N 1
ATOM 5573 C CA . PRO B 1 88 ? -6.879 46.094 5.844 1 92.81 88 PRO B CA 1
ATOM 5574 C C . PRO B 1 88 ? -6 44.906 6.207 1 92.81 88 PRO B C 1
ATOM 5576 O O . PRO B 1 88 ? -5.508 44.812 7.336 1 92.81 88 PRO B O 1
ATOM 5579 N N . SER B 1 89 ? -5.84 44.031 5.211 1 92.81 89 SER B N 1
ATOM 5580 C CA . SER B 1 89 ? -4.855 42.969 5.363 1 92.81 89 SER B CA 1
ATOM 5581 C C . SER B 1 89 ? -3.432 43.5 5.238 1 92.81 89 SER B C 1
ATOM 5583 O O . SER B 1 89 ? -3.215 44.562 4.664 1 92.81 89 SER B O 1
ATOM 5585 N N . CYS B 1 90 ? -2.516 42.781 5.836 1 95.62 90 CYS B N 1
ATOM 5586 C CA . CYS B 1 90 ? -1.117 43.156 5.656 1 95.62 90 CYS B CA 1
ATOM 5587 C C . CYS B 1 90 ? -0.679 42.938 4.211 1 95.62 90 CYS B C 1
ATOM 5589 O O . CYS B 1 90 ? -1.296 42.188 3.471 1 95.62 90 CYS B O 1
ATOM 5591 N N . ILE B 1 91 ? 0.394 43.625 3.857 1 95.25 91 ILE B N 1
ATOM 5592 C CA . ILE B 1 91 ? 0.89 43.625 2.484 1 95.25 91 ILE B CA 1
ATOM 5593 C C . ILE B 1 91 ? 1.204 42.188 2.049 1 95.25 91 ILE B C 1
ATOM 5595 O O . ILE B 1 91 ? 1.904 41.469 2.752 1 95.25 91 ILE B O 1
ATOM 5599 N N . GLN B 1 92 ? 0.635 41.781 0.937 1 91.5 92 GLN B N 1
ATOM 5600 C CA . GLN B 1 92 ? 0.832 40.469 0.326 1 91.5 92 GLN B CA 1
ATOM 5601 C C . GLN B 1 92 ? 0.543 40.531 -1.172 1 91.5 92 GLN B C 1
ATOM 5603 O O . GLN B 1 92 ? -0.038 41.5 -1.671 1 91.5 92 GLN B O 1
ATOM 5608 N N . GLU B 1 93 ? 1.017 39.5 -1.826 1 83.06 93 GLU B N 1
ATOM 5609 C CA . GLU B 1 93 ? 0.701 39.406 -3.248 1 83.06 93 GLU B CA 1
ATOM 5610 C C . GLU B 1 93 ? -0.722 38.906 -3.467 1 83.06 93 GLU B C 1
ATOM 5612 O O . GLU B 1 93 ? -1.198 38.031 -2.732 1 83.06 93 GLU B O 1
ATOM 5617 N N . ARG B 1 94 ? -1.335 39.5 -4.395 1 73.94 94 ARG B N 1
ATOM 5618 C CA . ARG B 1 94 ? -2.668 39 -4.734 1 73.94 94 ARG B CA 1
ATOM 5619 C C . ARG B 1 94 ? -2.592 37.688 -5.496 1 73.94 94 ARG B C 1
ATOM 5621 O O . ARG B 1 94 ? -1.84 37.562 -6.465 1 73.94 94 ARG B O 1
ATOM 5628 N N . ARG B 1 95 ? -3.131 36.688 -4.855 1 67.62 95 ARG B N 1
ATOM 5629 C CA . ARG B 1 95 ? -3.168 35.438 -5.559 1 67.62 95 ARG B CA 1
ATOM 5630 C C . ARG B 1 95 ? -4.594 35.062 -5.945 1 67.62 95 ARG B C 1
ATOM 5632 O O . ARG B 1 95 ? -5.5 35.094 -5.113 1 67.62 95 ARG B O 1
ATOM 5639 N N . PRO B 1 96 ? -4.715 34.781 -7.227 1 57.53 96 PRO B N 1
ATOM 5640 C CA . PRO B 1 96 ? -6.059 34.469 -7.723 1 57.53 96 PRO B CA 1
ATOM 5641 C C . PRO B 1 96 ? -6.688 33.25 -7.016 1 57.53 96 PRO B C 1
ATOM 5643 O O . PRO B 1 96 ? -7.902 33.219 -6.805 1 57.53 96 PRO B O 1
ATOM 5646 N N . TYR B 1 97 ? -5.883 32.375 -6.746 1 57.19 97 TYR B N 1
ATOM 5647 C CA . TYR B 1 97 ? -6.434 31.109 -6.242 1 57.19 97 TYR B CA 1
ATOM 5648 C C . TYR B 1 97 ? -7.078 31.297 -4.875 1 57.19 97 TYR B C 1
ATOM 5650 O O . TYR B 1 97 ? -7.969 30.531 -4.488 1 57.19 97 TYR B O 1
ATOM 5658 N N . PHE B 1 98 ? -6.629 32.312 -4.203 1 58.75 98 PHE B N 1
ATOM 5659 C CA . PHE B 1 98 ? -7.121 32.531 -2.846 1 58.75 98 PHE B CA 1
ATOM 5660 C C . PHE B 1 98 ? -8.117 33.656 -2.787 1 58.75 98 PHE B C 1
ATOM 5662 O O . PHE B 1 98 ? -8.531 34.094 -1.701 1 58.75 98 PHE B O 1
ATOM 5669 N N . GLU B 1 99 ? -8.344 34.125 -3.893 1 55.94 99 GLU B N 1
ATOM 5670 C CA . GLU B 1 99 ? -9.227 35.312 -3.902 1 55.94 99 GLU B CA 1
ATOM 5671 C C . GLU B 1 99 ? -10.547 35 -3.205 1 55.94 99 GLU B C 1
ATOM 5673 O O . GLU B 1 99 ? -11.133 35.875 -2.561 1 55.94 99 GLU B O 1
ATOM 5678 N N . HIS B 1 100 ? -10.875 33.781 -3.379 1 50.78 100 HIS B N 1
ATOM 5679 C CA . HIS B 1 100 ? -12.148 33.438 -2.768 1 50.78 100 HIS B CA 1
ATOM 5680 C C . HIS B 1 100 ? -12.047 33.406 -1.246 1 50.78 100 HIS B C 1
ATOM 5682 O O . HIS B 1 100 ? -13.055 33.5 -0.548 1 50.78 100 HIS B O 1
ATOM 5688 N N . LEU B 1 101 ? -10.797 33.312 -0.852 1 56.62 101 LEU B N 1
ATOM 5689 C CA . LEU B 1 101 ? -10.617 33.219 0.593 1 56.62 101 LEU B CA 1
ATOM 5690 C C . LEU B 1 101 ? -10.461 34.594 1.215 1 56.62 101 LEU B C 1
ATOM 5692 O O . LEU B 1 101 ? -10.719 34.781 2.406 1 56.62 101 LEU B O 1
ATOM 5696 N N . THR B 1 102 ? -10.039 35.5 0.294 1 54.81 102 THR B N 1
ATOM 5697 C CA . THR B 1 102 ? -9.672 36.812 0.847 1 54.81 102 THR B CA 1
ATOM 5698 C C . THR B 1 102 ? -10.852 37.781 0.776 1 54.81 102 THR B C 1
ATOM 5700 O O . THR B 1 102 ? -11.492 37.906 -0.268 1 54.81 102 THR B O 1
ATOM 5703 N N . ALA B 1 103 ? -11.445 38 1.964 1 53.19 103 ALA B N 1
ATOM 5704 C CA . ALA B 1 103 ? -12.523 38.969 2.129 1 53.19 103 ALA B CA 1
ATOM 5705 C C . ALA B 1 103 ? -12.133 40.344 1.564 1 53.19 103 ALA B C 1
ATOM 5707 O O . ALA B 1 103 ? -11.406 41.094 2.211 1 53.19 103 ALA B O 1
ATOM 5708 N N . GLY B 1 104 ? -12.25 40.531 0.285 1 56.44 104 GLY B N 1
ATOM 5709 C CA . GLY B 1 104 ? -12.227 41.844 -0.343 1 56.44 104 GLY B CA 1
ATOM 5710 C C . GLY B 1 104 ? -11.375 42.844 0.403 1 56.44 104 GLY B C 1
ATOM 5711 O O . GLY B 1 104 ? -11.625 44.062 0.343 1 56.44 104 GLY B O 1
ATOM 5712 N N . SER B 1 105 ? -10.305 42.406 1.091 1 63.31 105 SER B N 1
ATOM 5713 C CA . SER B 1 105 ? -9.625 43.344 1.965 1 63.31 105 SER B CA 1
ATOM 5714 C C . SER B 1 105 ? -8.539 44.125 1.216 1 63.31 105 SER B C 1
ATOM 5716 O O . SER B 1 105 ? -7.973 43.594 0.244 1 63.31 105 SER B O 1
ATOM 5718 N N . THR B 1 106 ? -8.539 45.312 1.43 1 83.5 106 THR B N 1
ATOM 5719 C CA . THR B 1 106 ? -7.453 46.188 1.005 1 83.5 106 THR B CA 1
ATOM 5720 C C . THR B 1 106 ? -6.164 45.844 1.748 1 83.5 106 THR B C 1
ATOM 5722 O O . THR B 1 106 ? -6.203 45.25 2.826 1 83.5 106 THR B O 1
ATOM 5725 N N . TYR B 1 107 ? -5.07 46.062 1.07 1 91.88 107 TYR B N 1
ATOM 5726 C CA . TYR B 1 107 ? -3.764 45.844 1.684 1 91.88 107 TYR B CA 1
ATOM 5727 C C . TYR B 1 107 ? -3.17 47.188 2.174 1 91.88 107 TYR B C 1
ATOM 5729 O O . TYR B 1 107 ? -3.307 48.219 1.514 1 91.88 107 TYR B O 1
ATOM 5737 N N . SER B 1 108 ? -2.635 47.125 3.342 1 95.44 108 SER B N 1
ATOM 5738 C CA . SER B 1 108 ? -1.969 48.312 3.916 1 95.44 108 SER B CA 1
ATOM 5739 C C . SER B 1 108 ? -0.821 47.875 4.832 1 95.44 108 SER B C 1
ATOM 5741 O O . SER B 1 108 ? -0.854 46.812 5.43 1 95.44 108 SER B O 1
ATOM 5743 N N . GLU B 1 109 ? 0.208 48.719 4.859 1 97.12 109 GLU B N 1
ATOM 5744 C CA . GLU B 1 109 ? 1.225 48.469 5.879 1 97.12 109 GLU B CA 1
ATOM 5745 C C . GLU B 1 109 ? 0.67 48.719 7.277 1 97.12 109 GLU B C 1
ATOM 5747 O O . GLU B 1 109 ? 1.14 48.125 8.25 1 97.12 109 GLU B O 1
ATOM 5752 N N . ASP B 1 110 ? -0.28 49.656 7.352 1 97.38 110 ASP B N 1
ATOM 5753 C CA . ASP B 1 110 ? -1.017 49.812 8.602 1 97.38 110 ASP B CA 1
ATOM 5754 C C . ASP B 1 110 ? -2.078 48.75 8.758 1 97.38 110 ASP B C 1
ATOM 5756 O O . ASP B 1 110 ? -3.266 49 8.531 1 97.38 110 ASP B O 1
ATOM 5760 N N . CYS B 1 111 ? -1.655 47.594 9.227 1 97.06 111 CYS B N 1
ATOM 5761 C CA . CYS B 1 111 ? -2.529 46.438 9.133 1 97.06 111 CYS B CA 1
ATOM 5762 C C . CYS B 1 111 ? -2.584 45.688 10.461 1 97.06 111 CYS B C 1
ATOM 5764 O O . CYS B 1 111 ? -3.176 44.625 10.555 1 97.06 111 CYS B O 1
ATOM 5766 N N . LEU B 1 112 ? -1.978 46.156 11.555 1 98.38 112 LEU B N 1
ATOM 5767 C CA . LEU B 1 112 ? -1.894 45.406 12.812 1 98.38 112 LEU B CA 1
ATOM 5768 C C . LEU B 1 112 ? -3.137 45.656 13.664 1 98.38 112 LEU B C 1
ATOM 5770 O O . LEU B 1 112 ? -3.102 46.438 14.617 1 98.38 112 LEU B O 1
ATOM 5774 N N . TYR B 1 113 ? -4.156 44.938 13.312 1 97.19 113 TYR B N 1
ATOM 5775 C CA . TYR B 1 113 ? -5.477 45.031 13.922 1 97.19 113 TYR B CA 1
ATOM 5776 C C . TYR B 1 113 ? -5.992 43.656 14.352 1 97.19 113 TYR B C 1
ATOM 5778 O O . TYR B 1 113 ? -5.52 42.625 13.859 1 97.19 113 TYR B O 1
ATOM 5786 N N . LEU B 1 114 ? -6.93 43.625 15.367 1 97.25 114 LEU B N 1
ATOM 5787 C CA . LEU B 1 114 ? -7.582 42.375 15.75 1 97.25 114 LEU B CA 1
ATOM 5788 C C . LEU B 1 114 ? -9.094 42.562 15.789 1 97.25 114 LEU B C 1
ATOM 5790 O O . LEU B 1 114 ? -9.602 43.688 15.781 1 97.25 114 LEU B O 1
ATOM 5794 N N . ASN B 1 115 ? -9.789 41.469 15.664 1 96.81 115 ASN B N 1
ATOM 5795 C CA . ASN B 1 115 ? -11.242 41.375 15.758 1 96.81 115 ASN B CA 1
ATOM 5796 C C . ASN B 1 115 ? -11.664 40.531 16.969 1 96.81 115 ASN B C 1
ATOM 5798 O O . ASN B 1 115 ? -10.992 39.562 17.328 1 96.81 115 ASN B O 1
ATOM 5802 N N . ILE B 1 116 ? -12.812 41 17.578 1 97.69 116 ILE B N 1
ATOM 5803 C CA . ILE B 1 116 ? -13.336 40.281 18.734 1 97.69 116 ILE B CA 1
ATOM 5804 C C . ILE B 1 116 ? -14.805 39.938 18.516 1 97.69 116 ILE B C 1
ATOM 5806 O O . ILE B 1 116 ? -15.602 40.812 18.156 1 97.69 116 ILE B O 1
ATOM 5810 N N . PHE B 1 117 ? -15.148 38.719 18.766 1 97.56 117 PHE B N 1
ATOM 5811 C CA . PHE B 1 117 ? -16.516 38.219 18.641 1 97.56 117 PHE B CA 1
ATOM 5812 C C . PHE B 1 117 ? -17.016 37.656 19.969 1 97.56 117 PHE B C 1
ATOM 5814 O O . PHE B 1 117 ? -16.406 36.75 20.531 1 97.56 117 PHE B O 1
ATOM 5821 N N . VAL B 1 118 ? -18.156 38.188 20.484 1 97.62 118 VAL B N 1
ATOM 5822 C CA . VAL B 1 118 ? -18.656 37.875 21.812 1 97.62 118 VAL B CA 1
ATOM 5823 C C . VAL B 1 118 ? -20.125 37.469 21.734 1 97.62 118 VAL B C 1
ATOM 5825 O O . VAL B 1 118 ? -21 38.281 21.469 1 97.62 118 VAL B O 1
ATOM 5828 N N . PRO B 1 119 ? -20.359 36.25 21.969 1 96.44 119 PRO B N 1
ATOM 5829 C CA . PRO B 1 119 ? -21.766 35.844 22.016 1 96.44 119 PRO B CA 1
ATOM 5830 C C . PRO B 1 119 ? -22.484 36.375 23.25 1 96.44 119 PRO B C 1
ATOM 5832 O O . PRO B 1 119 ? -21.891 36.438 24.344 1 96.44 119 PRO B O 1
ATOM 5835 N N . ALA B 1 120 ? -23.703 36.656 23.094 1 92.81 120 ALA B N 1
ATOM 5836 C CA . ALA B 1 120 ? -24.5 37.188 24.219 1 92.81 120 ALA B CA 1
ATOM 5837 C C . ALA B 1 120 ? -24.625 36.125 25.312 1 92.81 120 ALA B C 1
ATOM 5839 O O . ALA B 1 120 ? -24.844 36.469 26.484 1 92.81 120 ALA B O 1
ATOM 5840 N N . THR B 1 121 ? -24.438 34.969 24.953 1 87.69 121 THR B N 1
ATOM 5841 C CA . THR B 1 121 ? -24.625 33.844 25.875 1 87.69 121 THR B CA 1
ATOM 5842 C C . THR B 1 121 ? -23.312 33.531 26.609 1 87.69 121 THR B C 1
ATOM 5844 O O . THR B 1 121 ? -23.281 32.625 27.453 1 87.69 121 THR B O 1
ATOM 5847 N N . ALA B 1 122 ? -22.281 34.281 26.312 1 90.69 122 ALA B N 1
ATOM 5848 C CA . ALA B 1 122 ? -21.016 34 27 1 90.69 122 ALA B CA 1
ATOM 5849 C C . ALA B 1 122 ? -21.141 34.25 28.5 1 90.69 122 ALA B C 1
ATOM 5851 O O . ALA B 1 122 ? -21.75 35.219 28.922 1 90.69 122 ALA B O 1
ATOM 5852 N N . PRO B 1 123 ? -20.562 33.312 29.281 1 93.06 123 PRO B N 1
ATOM 5853 C CA . PRO B 1 123 ? -20.531 33.562 30.719 1 93.06 123 PRO B CA 1
ATOM 5854 C C . PRO B 1 123 ? -19.562 34.688 31.109 1 93.06 123 PRO B C 1
ATOM 5856 O O . PRO B 1 123 ? -18.719 35.062 30.297 1 93.06 123 PRO B O 1
ATOM 5859 N N . PRO B 1 124 ? -19.734 35.156 32.375 1 93.44 124 PRO B N 1
ATOM 5860 C CA . PRO B 1 124 ? -18.672 36.031 32.844 1 93.44 124 PRO B CA 1
ATOM 5861 C C . PRO B 1 124 ? -17.312 35.344 32.875 1 93.44 124 PRO B C 1
ATOM 5863 O O . PRO B 1 124 ? -17.219 34.188 33.219 1 93.44 124 PRO B O 1
ATOM 5866 N N . ASN B 1 125 ? -16.312 36.031 32.531 1 96.75 125 ASN B N 1
ATOM 5867 C CA . ASN B 1 125 ? -14.969 35.469 32.438 1 96.75 125 ASN B CA 1
ATOM 5868 C C . ASN B 1 125 ? -14.898 34.312 31.453 1 96.75 125 ASN B C 1
ATOM 5870 O O . ASN B 1 125 ? -14.422 33.25 31.797 1 96.75 125 ASN B O 1
ATOM 5874 N N . ALA B 1 126 ? -15.414 34.594 30.297 1 98 126 ALA B N 1
ATOM 5875 C CA . ALA B 1 126 ? -15.523 33.562 29.266 1 98 126 ALA B CA 1
ATOM 5876 C C . ALA B 1 126 ? -14.148 33.156 28.766 1 98 126 ALA B C 1
ATOM 5878 O O . ALA B 1 126 ? -13.203 33.938 28.766 1 98 126 ALA B O 1
ATOM 5879 N N . THR B 1 127 ? -14.102 31.906 28.406 1 98.06 127 THR B N 1
ATOM 5880 C CA . THR B 1 127 ? -12.922 31.375 27.734 1 98.06 127 THR B CA 1
ATOM 5881 C C . THR B 1 127 ? -12.68 32.125 26.422 1 98.06 127 THR B C 1
ATOM 5883 O O . THR B 1 127 ? -13.625 32.438 25.688 1 98.06 127 THR B O 1
ATOM 5886 N N . VAL B 1 128 ? -11.383 32.406 26.094 1 98.75 128 VAL B N 1
ATOM 5887 C CA . VAL B 1 128 ? -11 33.156 24.906 1 98.75 128 VAL B CA 1
ATOM 5888 C C . VAL B 1 128 ? -10.195 32.25 23.953 1 98.75 128 VAL B C 1
ATOM 5890 O O . VAL B 1 128 ? -9.25 31.594 24.391 1 98.75 128 VAL B O 1
ATOM 5893 N N . MET B 1 129 ? -10.625 32.188 22.703 1 98.56 129 MET B N 1
ATOM 5894 C CA . MET B 1 129 ? -9.867 31.516 21.641 1 98.56 129 MET B CA 1
ATOM 5895 C C . MET B 1 129 ? -9.273 32.531 20.672 1 98.56 129 MET B C 1
ATOM 5897 O O . MET B 1 129 ? -9.992 33.344 20.109 1 98.56 129 MET B O 1
ATOM 5901 N N . VAL B 1 130 ? -7.984 32.469 20.484 1 98.62 130 VAL B N 1
ATOM 5902 C CA . VAL B 1 130 ? -7.289 33.375 19.594 1 98.62 130 VAL B CA 1
ATOM 5903 C C . VAL B 1 130 ? -6.77 32.625 18.359 1 98.62 130 VAL B C 1
ATOM 5905 O O . VAL B 1 130 ? -5.926 31.734 18.5 1 98.62 130 VAL B O 1
ATOM 5908 N N . PHE B 1 131 ? -7.195 33 17.172 1 97.88 131 PHE B N 1
ATOM 5909 C CA . PHE B 1 131 ? -6.852 32.312 15.938 1 97.88 131 PHE B CA 1
ATOM 5910 C C . PHE B 1 131 ? -5.691 33 15.227 1 97.88 131 PHE B C 1
ATOM 5912 O O . PHE B 1 131 ? -5.719 34.188 15.016 1 97.88 131 PHE B O 1
ATOM 5919 N N . ILE B 1 132 ? -4.691 32.25 14.938 1 97.38 132 ILE B N 1
ATOM 5920 C CA . ILE B 1 132 ? -3.582 32.688 14.109 1 97.38 132 ILE B CA 1
ATOM 5921 C C . ILE B 1 132 ? -3.723 32.125 12.703 1 97.38 132 ILE B C 1
ATOM 5923 O O . ILE B 1 132 ? -3.623 30.906 12.5 1 97.38 132 ILE B O 1
ATOM 5927 N N . HIS B 1 133 ? -3.934 33 11.727 1 93.38 133 HIS B N 1
ATOM 5928 C CA . HIS B 1 133 ? -4.215 32.531 10.375 1 93.38 133 HIS B CA 1
ATOM 5929 C C . HIS B 1 133 ? -2.965 31.938 9.727 1 93.38 133 HIS B C 1
ATOM 5931 O O . HIS B 1 133 ? -1.843 32.281 10.094 1 93.38 133 HIS B O 1
ATOM 5937 N N . GLY B 1 134 ? -3.234 31.062 8.773 1 91.5 134 GLY B N 1
ATOM 5938 C CA . GLY B 1 134 ? -2.154 30.5 7.988 1 91.5 134 GLY B CA 1
ATOM 5939 C C . GLY B 1 134 ? -1.836 31.297 6.742 1 91.5 134 GLY B C 1
ATOM 5940 O O . GLY B 1 134 ? -2.027 32.531 6.719 1 91.5 134 GLY B O 1
ATOM 5941 N N . GLY B 1 135 ? -1.183 30.641 5.805 1 86.94 135 GLY B N 1
ATOM 5942 C CA . GLY B 1 135 ? -0.832 31.281 4.551 1 86.94 135 GLY B CA 1
ATOM 5943 C C . GLY B 1 135 ? 0.66 31.281 4.273 1 86.94 135 GLY B C 1
ATOM 5944 O O . GLY B 1 135 ? 1.174 32.188 3.605 1 86.94 135 GLY B O 1
ATOM 5945 N N . LEU B 1 136 ? 1.348 30.375 4.82 1 87.56 136 LEU B N 1
ATOM 5946 C CA . LEU B 1 136 ? 2.77 30.141 4.594 1 87.56 136 LEU B CA 1
ATOM 5947 C C . LEU B 1 136 ? 3.588 31.391 4.938 1 87.56 136 LEU B C 1
ATOM 5949 O O . LEU B 1 136 ? 4.617 31.641 4.312 1 87.56 136 LEU B O 1
ATOM 5953 N N . PHE B 1 137 ? 3.02 32.25 5.785 1 90.88 137 PHE B N 1
ATOM 5954 C CA . PHE B 1 137 ? 3.639 33.5 6.215 1 90.88 137 PHE B CA 1
ATOM 5955 C C . PHE B 1 137 ? 3.791 34.469 5.039 1 90.88 137 PHE B C 1
ATOM 5957 O O . PHE B 1 137 ? 4.551 35.438 5.113 1 90.88 137 PHE B O 1
ATOM 5964 N N . GLU B 1 138 ? 3.076 34.156 3.982 1 88.31 138 GLU B N 1
ATOM 5965 C CA . GLU B 1 138 ? 3.111 34.969 2.783 1 88.31 138 GLU B CA 1
ATOM 5966 C C . GLU B 1 138 ? 1.759 35.625 2.531 1 88.31 138 GLU B C 1
ATOM 5968 O O . GLU B 1 138 ? 1.689 36.719 1.933 1 88.31 138 GLU B O 1
ATOM 5973 N N . TRP B 1 139 ? 0.789 34.906 2.994 1 86.81 139 TRP B N 1
ATOM 5974 C CA . TRP B 1 139 ? -0.563 35.375 2.705 1 86.81 139 TRP B CA 1
ATOM 5975 C C . TRP B 1 139 ? -1.475 35.156 3.912 1 86.81 139 TRP B C 1
ATOM 5977 O O . TRP B 1 139 ? -1.108 34.5 4.871 1 86.81 139 TRP B O 1
ATOM 5987 N N . GLY B 1 140 ? -2.658 35.844 3.777 1 88.06 140 GLY B N 1
ATOM 5988 C CA . GLY B 1 140 ? -3.709 35.594 4.75 1 88.06 140 GLY B CA 1
ATOM 5989 C C . GLY B 1 140 ? -4.055 36.812 5.594 1 88.06 140 GLY B C 1
ATOM 5990 O O . GLY B 1 140 ? -3.373 37.812 5.531 1 88.06 140 GLY B O 1
ATOM 5991 N N . SER B 1 141 ? -5.137 36.594 6.309 1 91.12 141 SER B N 1
ATOM 5992 C CA . SER B 1 141 ? -5.672 37.625 7.195 1 91.12 141 SER B CA 1
ATOM 5993 C C . SER B 1 141 ? -6.574 37 8.266 1 91.12 141 SER B C 1
ATOM 5995 O O . SER B 1 141 ? -7.195 35.969 8.039 1 91.12 141 SER B O 1
ATOM 5997 N N . GLY B 1 142 ? -6.586 37.75 9.328 1 91.38 142 GLY B N 1
ATOM 5998 C CA . GLY B 1 142 ? -7.516 37.344 10.375 1 91.38 142 GLY B CA 1
ATOM 5999 C C . GLY B 1 142 ? -8.969 37.531 9.992 1 91.38 142 GLY B C 1
ATOM 6000 O O . GLY B 1 142 ? -9.867 37 10.648 1 91.38 142 GLY B O 1
ATOM 6001 N N . SER B 1 143 ? -9.219 38.156 8.867 1 88.62 143 SER B N 1
ATOM 6002 C CA . SER B 1 143 ? -10.586 38.469 8.461 1 88.62 143 SER B CA 1
ATOM 6003 C C . SER B 1 143 ? -11 37.656 7.242 1 88.62 143 SER B C 1
ATOM 6005 O O . SER B 1 143 ? -12.078 37.875 6.68 1 88.62 143 SER B O 1
ATOM 6007 N N . ASP B 1 144 ? -10.203 36.719 6.832 1 82.56 144 ASP B N 1
ATOM 6008 C CA . ASP B 1 144 ? -10.531 35.906 5.668 1 82.56 144 ASP B CA 1
ATOM 6009 C C . ASP B 1 144 ? -11.742 35 5.945 1 82.56 144 ASP B C 1
ATOM 6011 O O . ASP B 1 144 ? -12.062 34.75 7.105 1 82.56 144 ASP B O 1
ATOM 6015 N N . PHE B 1 145 ? -12.43 34.531 4.902 1 65.88 145 PHE B N 1
ATOM 6016 C CA . PHE B 1 145 ? -13.766 33.969 4.887 1 65.88 145 PHE B CA 1
ATOM 6017 C C . PHE B 1 145 ? -13.867 32.812 5.879 1 65.88 145 PHE B C 1
ATOM 6019 O O . PHE B 1 145 ? -14.781 32.781 6.707 1 65.88 145 PHE B O 1
ATOM 6026 N N . PRO B 1 146 ? -13.023 31.859 5.715 1 60.41 146 PRO B N 1
ATOM 6027 C CA . PRO B 1 146 ? -13.328 30.719 6.582 1 60.41 146 PRO B CA 1
ATOM 6028 C C . PRO B 1 146 ? -13.211 31.062 8.07 1 60.41 146 PRO B C 1
ATOM 6030 O O . PRO B 1 146 ? -13.68 30.297 8.914 1 60.41 146 PRO B O 1
ATOM 6033 N N . HIS B 1 147 ? -12.898 32.344 8.289 1 67.44 147 HIS B N 1
ATOM 6034 C CA . HIS B 1 147 ? -12.625 32.688 9.688 1 67.44 147 HIS B CA 1
ATOM 6035 C C . HIS B 1 147 ? -13.805 33.438 10.305 1 67.44 147 HIS B C 1
ATOM 6037 O O . HIS B 1 147 ? -13.664 34.062 11.367 1 67.44 147 HIS B O 1
ATOM 6043 N N . ASN B 1 148 ? -14.945 33.312 9.555 1 78.94 148 ASN B N 1
ATOM 6044 C CA . ASN B 1 148 ? -16.156 33.781 10.195 1 78.94 148 ASN B CA 1
ATOM 6045 C C . ASN B 1 148 ? -16.578 32.906 11.367 1 78.94 148 ASN B C 1
ATOM 6047 O O . ASN B 1 148 ? -17.125 31.828 11.164 1 78.94 148 ASN B O 1
ATOM 6051 N N . PRO B 1 149 ? -16.344 33.438 12.562 1 92.06 149 PRO B N 1
ATOM 6052 C CA . PRO B 1 149 ? -16.453 32.531 13.703 1 92.06 149 PRO B CA 1
ATOM 6053 C C . PRO B 1 149 ? -17.844 32.531 14.328 1 92.06 149 PRO B C 1
ATOM 6055 O O . PRO B 1 149 ? -18.031 31.984 15.422 1 92.06 149 PRO B O 1
ATOM 6058 N N . PHE B 1 150 ? -18.891 33.031 13.656 1 92.12 150 PHE B N 1
ATOM 6059 C CA . PHE B 1 150 ? -20.219 33.188 14.242 1 92.12 150 PHE B CA 1
ATOM 6060 C C . PHE B 1 150 ? -20.766 31.859 14.711 1 92.12 150 PHE B C 1
ATOM 6062 O O . PHE B 1 150 ? -21.234 31.734 15.852 1 92.12 150 PHE B O 1
ATOM 6069 N N . PRO B 1 151 ? -20.656 30.797 13.828 1 92.31 151 PRO B N 1
ATOM 6070 C CA . PRO B 1 151 ? -21.172 29.531 14.328 1 92.31 151 PRO B CA 1
ATOM 6071 C C . PRO B 1 151 ? -20.422 29.016 15.547 1 92.31 151 PRO B C 1
ATOM 6073 O O . PRO B 1 151 ? -21.031 28.516 16.5 1 92.31 151 PRO B O 1
ATOM 6076 N N . LEU B 1 152 ? -19.125 29.188 15.547 1 95.31 152 LEU B N 1
ATOM 6077 C CA . LEU B 1 152 ? -18.266 28.703 16.625 1 95.31 152 LEU B CA 1
ATOM 6078 C C . LEU B 1 152 ? -18.562 29.438 17.922 1 95.31 152 LEU B C 1
ATOM 6080 O O . LEU B 1 152 ? -18.703 28.812 18.984 1 95.31 152 LEU B O 1
ATOM 6084 N N . VAL B 1 153 ? -18.672 30.75 17.875 1 96 153 VAL B N 1
ATOM 6085 C CA . VAL B 1 153 ? -18.891 31.562 19.062 1 96 153 VAL B CA 1
ATOM 6086 C C . VAL B 1 153 ? -20.312 31.344 19.594 1 96 153 VAL B C 1
ATOM 6088 O O . VAL B 1 153 ? -20.516 31.281 20.812 1 96 153 VAL B O 1
ATOM 6091 N N . ALA B 1 154 ? -21.234 31.188 18.656 1 93.25 154 ALA B N 1
ATOM 6092 C CA . ALA B 1 154 ? -22.641 31.047 19.047 1 93.25 154 ALA B CA 1
ATOM 6093 C C . ALA B 1 154 ? -22.906 29.688 19.672 1 93.25 154 ALA B C 1
ATOM 6095 O O . ALA B 1 154 ? -23.641 29.578 20.656 1 93.25 154 ALA B O 1
ATOM 6096 N N . THR B 1 155 ? -22.312 28.703 19.109 1 93 155 THR B N 1
ATOM 6097 C CA . THR B 1 155 ? -22.594 27.344 19.594 1 93 155 THR B CA 1
ATOM 6098 C C . THR B 1 155 ? -21.672 27 20.766 1 93 155 THR B C 1
ATOM 6100 O O . THR B 1 155 ? -22.062 26.234 21.656 1 93 155 THR B O 1
ATOM 6103 N N . GLY B 1 156 ? -20.547 27.578 20.828 1 95.31 156 GLY B N 1
ATOM 6104 C CA . GLY B 1 156 ? -19.547 27.203 21.812 1 95.31 156 GLY B CA 1
ATOM 6105 C C . GLY B 1 156 ? -19.547 28.094 23.047 1 95.31 156 GLY B C 1
ATOM 6106 O O . GLY B 1 156 ? -18.969 27.75 24.078 1 95.31 156 GLY B O 1
ATOM 6107 N N . ASN B 1 157 ? -20.172 29.25 22.969 1 96.31 157 ASN B N 1
ATOM 6108 C CA . ASN B 1 157 ? -20.203 30.219 24.062 1 96.31 157 ASN B CA 1
ATOM 6109 C C . ASN B 1 157 ? -18.797 30.609 24.516 1 96.31 157 ASN B C 1
ATOM 6111 O O . ASN B 1 157 ? -18.469 30.547 25.703 1 96.31 157 ASN B O 1
ATOM 6115 N N . VAL B 1 158 ? -17.984 30.922 23.547 1 98 158 VAL B N 1
ATOM 6116 C CA . VAL B 1 158 ? -16.609 31.391 23.766 1 98 158 VAL B CA 1
ATOM 6117 C C . VAL B 1 158 ? -16.406 32.688 23.016 1 98 158 VAL B C 1
ATOM 6119 O O . VAL B 1 158 ? -17.156 33.031 22.094 1 98 158 VAL B O 1
ATOM 6122 N N . ILE B 1 159 ? -15.43 33.469 23.469 1 98.44 159 ILE B N 1
ATOM 6123 C CA . ILE B 1 159 ? -14.984 34.656 22.75 1 98.44 159 ILE B CA 1
ATOM 6124 C C . ILE B 1 159 ? -13.883 34.281 21.766 1 98.44 159 ILE B C 1
ATOM 6126 O O . ILE B 1 159 ? -12.969 33.531 22.094 1 98.44 159 ILE B O 1
ATOM 6130 N N . VAL B 1 160 ? -14.016 34.719 20.5 1 98.25 160 VAL B N 1
ATOM 6131 C CA . VAL B 1 160 ? -12.984 34.438 19.516 1 98.25 160 VAL B CA 1
ATOM 6132 C C . VAL B 1 160 ? -12.32 35.75 19.078 1 98.25 160 VAL B C 1
ATOM 6134 O O . VAL B 1 160 ? -13 36.75 18.859 1 98.25 160 VAL B O 1
ATOM 6137 N N . VAL B 1 161 ? -11.008 35.719 19.047 1 98.38 161 VAL B N 1
ATOM 6138 C CA . VAL B 1 161 ? -10.203 36.844 18.562 1 98.38 161 VAL B CA 1
ATOM 6139 C C . VAL B 1 161 ? -9.422 36.406 17.312 1 98.38 161 VAL B C 1
ATOM 6141 O O . VAL B 1 161 ? -8.828 35.344 17.281 1 98.38 161 VAL B O 1
ATOM 6144 N N . THR B 1 162 ? -9.5 37.156 16.266 1 97.06 162 THR B N 1
ATOM 6145 C CA . THR B 1 162 ? -8.633 37 15.094 1 97.06 162 THR B CA 1
ATOM 6146 C C . THR B 1 162 ? -7.789 38.25 14.883 1 97.06 162 THR B C 1
ATOM 6148 O O . THR B 1 162 ? -8.141 39.344 15.367 1 97.06 162 THR B O 1
ATOM 6151 N N . PHE B 1 163 ? -6.609 38.125 14.188 1 97.06 163 PHE B N 1
ATOM 6152 C CA . PHE B 1 163 ? -5.773 39.312 14.016 1 97.06 163 PHE B CA 1
ATOM 6153 C C . PHE B 1 163 ? -4.852 39.156 12.812 1 97.06 163 PHE B C 1
ATOM 6155 O O . PHE B 1 163 ? -4.738 38.062 12.25 1 97.06 163 PHE B O 1
ATOM 6162 N N . ASN B 1 164 ? -4.309 40.281 12.43 1 96.62 164 ASN B N 1
ATOM 6163 C CA . ASN B 1 164 ? -3.297 40.312 11.375 1 96.62 164 ASN B CA 1
ATOM 6164 C C . ASN B 1 164 ? -1.89 40.438 11.961 1 96.62 164 ASN B C 1
ATOM 6166 O O . ASN B 1 164 ? -1.719 40.812 13.117 1 96.62 164 ASN B O 1
ATOM 6170 N N . PHE B 1 165 ? -0.933 40.062 11.227 1 98.12 165 PHE B N 1
ATOM 6171 C CA . PHE B 1 165 ? 0.486 40.281 11.492 1 98.12 165 PHE B CA 1
ATOM 6172 C C . PHE B 1 165 ? 1.259 40.469 10.195 1 98.12 165 PHE B C 1
ATOM 6174 O O . PHE B 1 165 ? 0.802 40.062 9.125 1 98.12 165 PHE B O 1
ATOM 6181 N N . ARG B 1 166 ? 2.389 41.094 10.234 1 97.94 166 ARG B N 1
ATOM 6182 C CA . ARG B 1 166 ? 3.154 41.375 9.023 1 97.94 166 ARG B CA 1
ATOM 6183 C C . ARG B 1 166 ? 3.648 40.094 8.391 1 97.94 166 ARG B C 1
ATOM 6185 O O . ARG B 1 166 ? 3.998 39.125 9.102 1 97.94 166 ARG B O 1
ATOM 6192 N N . LEU B 1 167 ? 3.711 40.094 7.09 1 95.69 167 LEU B N 1
ATOM 6193 C CA . LEU B 1 167 ? 4 38.875 6.301 1 95.69 167 LEU B CA 1
ATOM 6194 C C . LEU B 1 167 ? 5.246 39.094 5.445 1 95.69 167 LEU B C 1
ATOM 6196 O O . LEU B 1 167 ? 5.758 40.219 5.34 1 95.69 167 LEU B O 1
ATOM 6200 N N . ASN B 1 168 ? 5.727 38 4.887 1 94.5 168 ASN B N 1
ATOM 6201 C CA . ASN B 1 168 ? 6.762 38 3.857 1 94.5 168 ASN B CA 1
ATOM 6202 C C . ASN B 1 168 ? 7.945 38.875 4.246 1 94.5 168 ASN B C 1
ATOM 6204 O O . ASN B 1 168 ? 8.43 38.812 5.375 1 94.5 168 ASN B O 1
ATOM 6208 N N . ILE B 1 169 ? 8.43 39.688 3.326 1 95.88 169 ILE B N 1
ATOM 6209 C CA . ILE B 1 169 ? 9.625 40.469 3.557 1 95.88 169 ILE B CA 1
ATOM 6210 C C . ILE B 1 169 ? 9.383 41.469 4.707 1 95.88 169 ILE B C 1
ATOM 6212 O O . ILE B 1 169 ? 10.305 41.781 5.453 1 95.88 169 ILE B O 1
ATOM 6216 N N . PHE B 1 170 ? 8.164 41.844 4.965 1 97.5 170 PHE B N 1
ATOM 6217 C CA . PHE B 1 170 ? 7.836 42.812 5.996 1 97.5 170 PHE B CA 1
ATOM 6218 C C . PHE B 1 170 ? 7.887 42.188 7.379 1 97.5 170 PHE B C 1
ATOM 6220 O O . PHE B 1 170 ? 8.133 42.875 8.375 1 97.5 170 PHE B O 1
ATOM 6227 N N . GLY B 1 171 ? 7.711 40.906 7.41 1 97.19 171 GLY B N 1
ATOM 6228 C CA . GLY B 1 171 ? 7.617 40.25 8.703 1 97.19 171 GLY B CA 1
ATOM 6229 C C . GLY B 1 171 ? 8.836 39.406 9.031 1 97.19 171 GLY B C 1
ATOM 6230 O O . GLY B 1 171 ? 9.086 39.094 10.195 1 97.19 171 GLY B O 1
ATOM 6231 N N . PHE B 1 172 ? 9.68 39.094 8 1 94.88 172 PHE B N 1
ATOM 6232 C CA . PHE B 1 172 ? 10.68 38.062 8.289 1 94.88 172 PHE B CA 1
ATOM 6233 C C . PHE B 1 172 ? 12.047 38.5 7.781 1 94.88 172 PHE B C 1
ATOM 6235 O O . PHE B 1 172 ? 13.039 37.781 7.973 1 94.88 172 PHE B O 1
ATOM 6242 N N . LEU B 1 173 ? 12.164 39.656 7.137 1 96.06 173 LEU B N 1
ATOM 6243 C CA . LEU B 1 173 ? 13.477 40.188 6.832 1 96.06 173 LEU B CA 1
ATOM 6244 C C . LEU B 1 173 ? 14.211 40.594 8.109 1 96.06 173 LEU B C 1
ATOM 6246 O O . LEU B 1 173 ? 13.609 41.156 9.023 1 96.06 173 LEU B O 1
ATOM 6250 N N . THR B 1 174 ? 15.531 40.344 8.141 1 96.94 174 THR B N 1
ATOM 6251 C CA . THR B 1 174 ? 16.328 40.75 9.297 1 96.94 174 THR B CA 1
ATOM 6252 C C . THR B 1 174 ? 17.797 40.938 8.906 1 96.94 174 THR B C 1
ATOM 6254 O O . THR B 1 174 ? 18.266 40.344 7.934 1 96.94 174 THR B O 1
ATOM 6257 N N . SER B 1 175 ? 18.422 41.812 9.656 1 95.44 175 SER B N 1
ATOM 6258 C CA . SER B 1 175 ? 19.859 42.031 9.469 1 95.44 175 SER B CA 1
ATOM 6259 C C . SER B 1 175 ? 20.672 41.156 10.43 1 95.44 175 SER B C 1
ATOM 6261 O O . SER B 1 175 ? 21.891 41.156 10.398 1 95.44 175 SER B O 1
ATOM 6263 N N . GLY B 1 176 ? 19.969 40.406 11.258 1 92.31 176 GLY B N 1
ATOM 6264 C CA . GLY B 1 176 ? 20.641 39.594 12.242 1 92.31 176 GLY B CA 1
ATOM 6265 C C . GLY B 1 176 ? 21.031 40.344 13.492 1 92.31 176 GLY B C 1
ATOM 6266 O O . GLY B 1 176 ? 21.562 39.75 14.438 1 92.31 176 GLY B O 1
ATOM 6267 N N . ASP B 1 177 ? 20.781 41.594 13.469 1 92.94 177 ASP B N 1
ATOM 6268 C CA . ASP B 1 177 ? 21.016 42.469 14.625 1 92.94 177 ASP B CA 1
ATOM 6269 C C . ASP B 1 177 ? 19.828 43.406 14.852 1 92.94 177 ASP B C 1
ATOM 6271 O O . ASP B 1 177 ? 18.703 43.094 14.484 1 92.94 177 ASP B O 1
ATOM 6275 N N . THR B 1 178 ? 20.062 44.594 15.453 1 93.62 178 THR B N 1
ATOM 6276 C CA . THR B 1 178 ? 18.938 45.406 15.906 1 93.62 178 THR B CA 1
ATOM 6277 C C . THR B 1 178 ? 18.516 46.375 14.82 1 93.62 178 THR B C 1
ATOM 6279 O O . THR B 1 178 ? 17.453 47 14.914 1 93.62 178 THR B O 1
ATOM 6282 N N . ALA B 1 179 ? 19.312 46.5 13.734 1 96.38 179 ALA B N 1
ATOM 6283 C CA . ALA B 1 179 ? 18.922 47.438 12.672 1 96.38 179 ALA B CA 1
ATOM 6284 C C . ALA B 1 179 ? 17.609 47 12.023 1 96.38 179 ALA B C 1
ATOM 6286 O O . ALA B 1 179 ? 16.734 47.844 11.781 1 96.38 179 ALA B O 1
ATOM 6287 N N . ILE B 1 180 ? 17.484 45.781 11.727 1 97.62 180 ILE B N 1
ATOM 6288 C CA . ILE B 1 180 ? 16.234 45.094 11.398 1 97.62 180 ILE B CA 1
ATOM 6289 C C . ILE B 1 180 ? 16.094 43.875 12.281 1 97.62 180 ILE B C 1
ATOM 6291 O O . ILE B 1 180 ? 16.625 42.781 11.961 1 97.62 180 ILE B O 1
ATOM 6295 N N . PRO B 1 181 ? 15.398 44.062 13.352 1 97.06 181 PRO B N 1
ATOM 6296 C CA . PRO B 1 181 ? 15.32 42.938 14.312 1 97.06 181 PRO B CA 1
ATOM 6297 C C . PRO B 1 181 ? 14.711 41.688 13.719 1 97.06 181 PRO B C 1
ATOM 6299 O O . PRO B 1 181 ? 13.875 41.75 12.82 1 97.06 181 PRO B O 1
ATOM 6302 N N . PRO B 1 182 ? 15.141 40.531 14.25 1 96.19 182 PRO B N 1
ATOM 6303 C CA . PRO B 1 182 ? 14.594 39.25 13.742 1 96.19 182 PRO B CA 1
ATOM 6304 C C . PRO B 1 182 ? 13.164 39 14.219 1 96.19 182 PRO B C 1
ATOM 6306 O O . PRO B 1 182 ? 12.727 39.594 15.219 1 96.19 182 PRO B O 1
ATOM 6309 N N . ASN B 1 183 ? 12.398 38.219 13.516 1 96.88 183 ASN B N 1
ATOM 6310 C CA . ASN B 1 183 ? 11.141 37.594 13.922 1 96.88 183 ASN B CA 1
ATOM 6311 C C . ASN B 1 183 ? 10.055 38.656 14.141 1 96.88 183 ASN B C 1
ATOM 6313 O O . ASN B 1 183 ? 9.266 38.531 15.086 1 96.88 183 ASN B O 1
ATOM 6317 N N . ILE B 1 184 ? 10.031 39.594 13.266 1 98.12 184 ILE B N 1
ATOM 6318 C CA . ILE B 1 184 ? 9.086 40.688 13.391 1 98.12 184 ILE B CA 1
ATOM 6319 C C . ILE B 1 184 ? 7.656 40.156 13.352 1 98.12 184 ILE B C 1
ATOM 6321 O O . ILE B 1 184 ? 6.816 40.562 14.156 1 98.12 184 ILE B O 1
ATOM 6325 N N . ALA B 1 185 ? 7.332 39.281 12.469 1 98.25 185 ALA B N 1
ATOM 6326 C CA . ALA B 1 185 ? 5.996 38.688 12.375 1 98.25 185 ALA B CA 1
ATOM 6327 C C . ALA B 1 185 ? 5.602 38.031 13.68 1 98.25 185 ALA B C 1
ATOM 6329 O O . ALA B 1 185 ? 4.453 38.125 14.117 1 98.25 185 ALA B O 1
ATOM 6330 N N . LEU B 1 186 ? 6.512 37.344 14.312 1 97.81 186 LEU B N 1
ATOM 6331 C CA . LEU B 1 186 ? 6.23 36.625 15.539 1 97.81 186 LEU B CA 1
ATOM 6332 C C . LEU B 1 186 ? 6.059 37.562 16.719 1 97.81 186 LEU B C 1
ATOM 6334 O O . LEU B 1 186 ? 5.238 37.312 17.609 1 97.81 186 LEU B O 1
ATOM 6338 N N . THR B 1 187 ? 6.867 38.594 16.719 1 97.88 187 THR B N 1
ATOM 6339 C CA . THR B 1 187 ? 6.707 39.594 17.781 1 97.88 187 THR B CA 1
ATOM 6340 C C . THR B 1 187 ? 5.418 40.375 17.594 1 97.88 187 THR B C 1
ATOM 6342 O O . THR B 1 187 ? 4.816 40.844 18.562 1 97.88 187 THR B O 1
ATOM 6345 N N . ASP B 1 188 ? 4.973 40.531 16.297 1 98.75 188 ASP B N 1
ATOM 6346 C CA . ASP B 1 188 ? 3.629 41.062 16.094 1 98.75 188 ASP B CA 1
ATOM 6347 C C . ASP B 1 188 ? 2.582 40.188 16.766 1 98.75 188 ASP B C 1
ATOM 6349 O O . ASP B 1 188 ? 1.706 40.688 17.469 1 98.75 188 ASP B O 1
ATOM 6353 N N . GLN B 1 189 ? 2.646 38.938 16.531 1 98.69 189 GLN B N 1
ATOM 6354 C CA . GLN B 1 189 ? 1.715 37.969 17.109 1 98.69 189 GLN B CA 1
ATOM 6355 C C . GLN B 1 189 ? 1.76 38.031 18.641 1 98.69 189 GLN B C 1
ATOM 6357 O O . GLN B 1 189 ? 0.717 38 19.297 1 98.69 189 GLN B O 1
ATOM 6362 N N . GLN B 1 190 ? 2.988 38.062 19.141 1 98.5 190 GLN B N 1
ATOM 6363 C CA . GLN B 1 190 ? 3.168 38.156 20.594 1 98.5 190 GLN B CA 1
ATOM 6364 C C . GLN B 1 190 ? 2.518 39.406 21.156 1 98.5 190 GLN B C 1
ATOM 6366 O O . GLN B 1 190 ? 1.903 39.375 22.219 1 98.5 190 GLN B O 1
ATOM 6371 N N . LEU B 1 191 ? 2.676 40.469 20.453 1 98.62 191 LEU B N 1
ATOM 6372 C CA . LEU B 1 191 ? 2.066 41.75 20.891 1 98.62 191 LEU B CA 1
ATOM 6373 C C . LEU B 1 191 ? 0.546 41.625 20.875 1 98.62 191 LEU B C 1
ATOM 6375 O O . LEU B 1 191 ? -0.126 42.188 21.75 1 98.62 191 LEU B O 1
ATOM 6379 N N . ALA B 1 192 ? -0.014 41.031 19.875 1 98.75 192 ALA B N 1
ATOM 6380 C CA . ALA B 1 192 ? -1.455 40.781 19.844 1 98.75 192 ALA B CA 1
ATOM 6381 C C . ALA B 1 192 ? -1.909 39.969 21.047 1 98.75 192 ALA B C 1
ATOM 6383 O O . ALA B 1 192 ? -2.938 40.281 21.656 1 98.75 192 ALA B O 1
ATOM 6384 N N . LEU B 1 193 ? -1.183 38.938 21.406 1 98.69 193 LEU B N 1
ATOM 6385 C CA . LEU B 1 193 ? -1.503 38.125 22.562 1 98.69 193 LEU B CA 1
ATOM 6386 C C . LEU B 1 193 ? -1.416 38.938 23.859 1 98.69 193 LEU B C 1
ATOM 6388 O O . LEU B 1 193 ? -2.24 38.781 24.75 1 98.69 193 LEU B O 1
ATOM 6392 N N . LYS B 1 194 ? -0.387 39.719 23.938 1 98.06 194 LYS B N 1
ATOM 6393 C CA . LYS B 1 194 ? -0.266 40.625 25.078 1 98.06 194 LYS B CA 1
ATOM 6394 C C . LYS B 1 194 ? -1.464 41.562 25.188 1 98.06 194 LYS B C 1
ATOM 6396 O O . LYS B 1 194 ? -1.994 41.781 26.266 1 98.06 194 LYS B O 1
ATOM 6401 N N . TRP B 1 195 ? -1.866 42.125 24.047 1 98 195 TRP B N 1
ATOM 6402 C CA . TRP B 1 195 ? -3.045 42.969 24.031 1 98 195 TRP B CA 1
ATOM 6403 C C . TRP B 1 195 ? -4.266 42.25 24.578 1 98 195 TRP B C 1
ATOM 6405 O O . TRP B 1 195 ? -5.035 42.812 25.359 1 98 195 TRP B O 1
ATOM 6415 N N . VAL B 1 196 ? -4.488 41.062 24.125 1 98.38 196 VAL B N 1
ATOM 6416 C CA . VAL B 1 196 ? -5.605 40.25 24.594 1 98.38 196 VAL B CA 1
ATOM 6417 C C . VAL B 1 196 ? -5.52 40.062 26.109 1 98.38 196 VAL B C 1
ATOM 6419 O O . VAL B 1 196 ? -6.512 40.25 26.828 1 98.38 196 VAL B O 1
ATOM 6422 N N . ASN B 1 197 ? -4.398 39.719 26.609 1 97.19 197 ASN B N 1
ATOM 6423 C CA . ASN B 1 197 ? -4.188 39.531 28.047 1 97.19 197 ASN B CA 1
ATOM 6424 C C . ASN B 1 197 ? -4.547 40.781 28.828 1 97.19 197 ASN B C 1
ATOM 6426 O O . ASN B 1 197 ? -5.137 40.688 29.906 1 97.19 197 ASN B O 1
ATOM 6430 N N . GLU B 1 198 ? -4.316 41.875 28.281 1 96.5 198 GLU B N 1
ATOM 6431 C CA . GLU B 1 198 ? -4.461 43.156 29 1 96.5 198 GLU B CA 1
ATOM 6432 C C . GLU B 1 198 ? -5.875 43.719 28.859 1 96.5 198 GLU B C 1
ATOM 6434 O O . GLU B 1 198 ? -6.34 44.469 29.719 1 96.5 198 GLU B O 1
ATOM 6439 N N . ASN B 1 199 ? -6.574 43.312 27.797 1 97 199 ASN B N 1
ATOM 6440 C CA . ASN B 1 199 ? -7.77 44.094 27.484 1 97 199 ASN B CA 1
ATOM 6441 C C . ASN B 1 199 ? -9.008 43.188 27.391 1 97 199 ASN B C 1
ATOM 6443 O O . ASN B 1 199 ? -10.133 43.688 27.422 1 97 199 ASN B O 1
ATOM 6447 N N . ILE B 1 200 ? -8.891 41.938 27.312 1 98 200 ILE B N 1
ATOM 6448 C CA . ILE B 1 200 ? -9.992 41.062 26.922 1 98 200 ILE B CA 1
ATOM 6449 C C . ILE B 1 200 ? -11.047 41.031 28.016 1 98 200 ILE B C 1
ATOM 6451 O O . ILE B 1 200 ? -12.211 40.688 27.766 1 98 200 ILE B O 1
ATOM 6455 N N . ALA B 1 201 ? -10.641 41.281 29.25 1 97.5 201 ALA B N 1
ATOM 6456 C CA . ALA B 1 201 ? -11.578 41.312 30.375 1 97.5 201 ALA B CA 1
ATOM 6457 C C . ALA B 1 201 ? -12.695 42.312 30.141 1 97.5 201 ALA B C 1
ATOM 6459 O O . ALA B 1 201 ? -13.836 42.094 30.547 1 97.5 201 ALA B O 1
ATOM 6460 N N . ALA B 1 202 ? -12.422 43.406 29.469 1 96.5 202 ALA B N 1
ATOM 6461 C CA . ALA B 1 202 ? -13.414 44.406 29.172 1 96.5 202 ALA B CA 1
ATOM 6462 C C . ALA B 1 202 ? -14.5 43.875 28.25 1 96.5 202 ALA B C 1
ATOM 6464 O O . ALA B 1 202 ? -15.625 44.375 28.25 1 96.5 202 ALA B O 1
ATOM 6465 N N . PHE B 1 203 ? -14.227 42.875 27.578 1 97.44 203 PHE B N 1
ATOM 6466 C CA . PHE B 1 203 ? -15.164 42.281 26.625 1 97.44 203 PHE B CA 1
ATOM 6467 C C . PHE B 1 203 ? -15.82 41.062 27.234 1 97.44 203 PHE B C 1
ATOM 6469 O O . PHE B 1 203 ? -16.547 40.344 26.547 1 97.44 203 PHE B O 1
ATOM 6476 N N . GLY B 1 204 ? -15.445 40.75 28.5 1 97.44 204 GLY B N 1
ATOM 6477 C CA . GLY B 1 204 ? -16.062 39.656 29.203 1 97.44 204 GLY B CA 1
ATOM 6478 C C . GLY B 1 204 ? -15.203 38.406 29.188 1 97.44 204 GLY B C 1
ATOM 6479 O O . GLY B 1 204 ? -15.617 37.344 29.688 1 97.44 204 GLY B O 1
ATOM 6480 N N . GLY B 1 205 ? -14.023 38.5 28.641 1 98.31 205 GLY B N 1
ATOM 6481 C CA . GLY B 1 205 ? -13.141 37.375 28.562 1 98.31 205 GLY B CA 1
ATOM 6482 C C . GLY B 1 205 ? -12.242 37.219 29.781 1 98.31 205 GLY B C 1
ATOM 6483 O O . GLY B 1 205 ? -12.016 38.188 30.516 1 98.31 205 GLY B O 1
ATOM 6484 N N . ASP B 1 206 ? -11.742 36.031 30.031 1 98.31 206 ASP B N 1
ATOM 6485 C CA . ASP B 1 206 ? -10.773 35.75 31.078 1 98.31 206 ASP B CA 1
ATOM 6486 C C . ASP B 1 206 ? -9.359 35.656 30.5 1 98.31 206 ASP B C 1
ATOM 6488 O O . ASP B 1 206 ? -9.039 34.719 29.766 1 98.31 206 ASP B O 1
ATOM 6492 N N . PRO B 1 207 ? -8.461 36.562 30.844 1 97.56 207 PRO B N 1
ATOM 6493 C CA . PRO B 1 207 ? -7.109 36.531 30.281 1 97.56 207 PRO B CA 1
ATOM 6494 C C . PRO B 1 207 ? -6.316 35.281 30.688 1 97.56 207 PRO B C 1
ATOM 6496 O O . PRO B 1 207 ? -5.289 34.969 30.078 1 97.56 207 PRO B O 1
ATOM 6499 N N . SER B 1 208 ? -6.781 34.562 31.703 1 97.12 208 SER B N 1
ATOM 6500 C CA . SER B 1 208 ? -6.074 33.375 32.156 1 97.12 208 SER B CA 1
ATOM 6501 C C . SER B 1 208 ? -6.574 32.125 31.438 1 97.12 208 SER B C 1
ATOM 6503 O O . SER B 1 208 ? -5.98 31.047 31.562 1 97.12 208 SER B O 1
ATOM 6505 N N . LYS B 1 209 ? -7.617 32.219 30.688 1 97.75 209 LYS B N 1
ATOM 6506 C CA . LYS B 1 209 ? -8.188 31.125 29.922 1 97.75 209 LYS B CA 1
ATOM 6507 C C . LYS B 1 209 ? -8.109 31.391 28.422 1 97.75 209 LYS B C 1
ATOM 6509 O O . LYS B 1 209 ? -9.133 31.438 27.734 1 97.75 209 LYS B O 1
ATOM 6514 N N . VAL B 1 210 ? -6.891 31.469 27.953 1 98.69 210 VAL B N 1
ATOM 6515 C CA . VAL B 1 210 ? -6.66 31.781 26.547 1 98.69 210 VAL B CA 1
ATOM 6516 C C . VAL B 1 210 ? -6.133 30.547 25.812 1 98.69 210 VAL B C 1
ATOM 6518 O O . VAL B 1 210 ? -5.121 29.969 26.219 1 98.69 210 VAL B O 1
ATOM 6521 N N . THR B 1 211 ? -6.852 30.062 24.844 1 98.69 211 THR B N 1
ATOM 6522 C CA . THR B 1 211 ? -6.41 29.031 23.922 1 98.69 211 THR B CA 1
ATOM 6523 C C . THR B 1 211 ? -6.039 29.625 22.562 1 98.69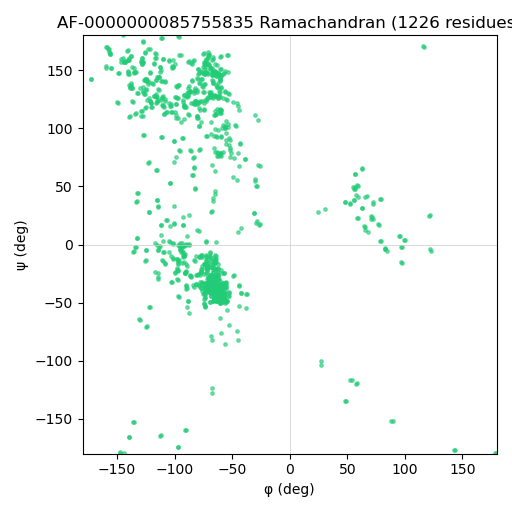 211 THR B C 1
ATOM 6525 O O . THR B 1 211 ? -6.863 30.266 21.922 1 98.69 211 THR B O 1
ATOM 6528 N N . ILE B 1 212 ? -4.801 29.422 22.141 1 98.69 212 ILE B N 1
ATOM 6529 C CA . ILE B 1 212 ? -4.441 29.844 20.797 1 98.69 212 ILE B CA 1
ATOM 6530 C C . ILE B 1 212 ? -4.547 28.672 19.828 1 98.69 212 ILE B C 1
ATOM 6532 O O . ILE B 1 212 ? -4.242 27.531 20.203 1 98.69 212 ILE B O 1
ATOM 6536 N N . PHE B 1 213 ? -5.094 28.875 18.656 1 98.12 213 PHE B N 1
ATOM 6537 C CA . PHE B 1 213 ? -5.223 27.828 17.656 1 98.12 213 PHE B CA 1
ATOM 6538 C C . PHE B 1 213 ? -4.953 28.375 16.266 1 98.12 213 PHE B C 1
ATOM 6540 O O . PHE B 1 213 ? -5.07 29.578 16.031 1 98.12 213 PHE B O 1
ATOM 6547 N N . GLY B 1 214 ? -4.43 27.609 15.398 1 96.88 214 GLY B N 1
ATOM 6548 C CA . GLY B 1 214 ? -4.082 28.016 14.047 1 96.88 214 GLY B CA 1
ATOM 6549 C C . GLY B 1 214 ? -3.965 26.844 13.086 1 96.88 214 GLY B C 1
ATOM 6550 O O . GLY B 1 214 ? -4.066 25.688 13.5 1 96.88 214 GLY B O 1
ATOM 6551 N N . GLU B 1 215 ? -3.859 27.156 11.82 1 93.94 215 GLU B N 1
ATOM 6552 C CA . GLU B 1 215 ? -3.777 26.172 10.758 1 93.94 215 GLU B CA 1
ATOM 6553 C C . GLU B 1 215 ? -2.553 26.391 9.875 1 93.94 215 GLU B C 1
ATOM 6555 O O . GLU B 1 215 ? -2.207 27.547 9.57 1 93.94 215 GLU B O 1
ATOM 6560 N N . GLY B 1 216 ? -1.936 25.297 9.469 1 92.62 216 GLY B N 1
ATOM 6561 C CA . GLY B 1 216 ? -0.75 25.422 8.641 1 92.62 216 GLY B CA 1
ATOM 6562 C C . GLY B 1 216 ? 0.355 26.234 9.281 1 92.62 216 GLY B C 1
ATOM 6563 O O . GLY B 1 216 ? 0.791 25.922 10.391 1 92.62 216 GLY B O 1
ATOM 6564 N N . SER B 1 217 ? 0.727 27.328 8.602 1 92.5 217 SER B N 1
ATOM 6565 C CA . SER B 1 217 ? 1.735 28.219 9.18 1 92.5 217 SER B CA 1
ATOM 6566 C C . SER B 1 217 ? 1.229 28.875 10.453 1 92.5 217 SER B C 1
ATOM 6568 O O . SER B 1 217 ? 2.01 29.156 11.367 1 92.5 217 SER B O 1
ATOM 6570 N N . GLY B 1 218 ? -0.068 29.062 10.57 1 95.75 218 GLY B N 1
ATOM 6571 C CA . GLY B 1 218 ? -0.636 29.516 11.836 1 95.75 218 GLY B CA 1
ATOM 6572 C C . GLY B 1 218 ? -0.438 28.516 12.961 1 95.75 218 GLY B C 1
ATOM 6573 O O . GLY B 1 218 ? -0.162 28.922 14.102 1 95.75 218 GLY B O 1
ATOM 6574 N N . ALA B 1 219 ? -0.603 27.266 12.586 1 97.12 219 ALA B N 1
ATOM 6575 C CA . ALA B 1 219 ? -0.353 26.219 13.578 1 97.12 219 ALA B CA 1
ATOM 6576 C C . ALA B 1 219 ? 1.126 26.156 13.945 1 97.12 219 ALA B C 1
ATOM 6578 O O . ALA B 1 219 ? 1.47 25.906 15.109 1 97.12 219 ALA B O 1
ATOM 6579 N N . VAL B 1 220 ? 1.972 26.344 13.008 1 96.06 220 VAL B N 1
ATOM 6580 C CA . VAL B 1 220 ? 3.4 26.422 13.305 1 96.06 220 VAL B CA 1
ATOM 6581 C C . VAL B 1 220 ? 3.666 27.562 14.281 1 96.06 220 VAL B C 1
ATOM 6583 O O . VAL B 1 220 ? 4.414 27.406 15.242 1 96.06 220 VAL B O 1
ATOM 6586 N N . SER B 1 221 ? 3.051 28.672 14.062 1 96.94 221 SER B N 1
ATOM 6587 C CA . SER B 1 221 ? 3.164 29.797 14.969 1 96.94 221 SER B CA 1
ATOM 6588 C C . SER B 1 221 ? 2.695 29.438 16.375 1 96.94 221 SER B C 1
ATOM 6590 O O . SER B 1 221 ? 3.344 29.781 17.359 1 96.94 221 SER B O 1
ATOM 6592 N N . VAL B 1 222 ? 1.583 28.797 16.438 1 98.06 222 VAL B N 1
ATOM 6593 C CA . VAL B 1 222 ? 1.069 28.344 17.719 1 98.06 222 VAL B CA 1
ATOM 6594 C C . VAL B 1 222 ? 2.137 27.531 18.453 1 98.06 222 VAL B C 1
ATOM 6596 O O . VAL B 1 222 ? 2.385 27.734 19.641 1 98.06 222 VAL B O 1
ATOM 6599 N N . GLY B 1 223 ? 2.768 26.656 17.703 1 96.94 223 GLY B N 1
ATOM 6600 C CA . GLY B 1 223 ? 3.838 25.859 18.281 1 96.94 223 GLY B CA 1
ATOM 6601 C C . GLY B 1 223 ? 5.031 26.688 18.719 1 96.94 223 GLY B C 1
ATOM 6602 O O . GLY B 1 223 ? 5.629 26.438 19.766 1 96.94 223 GLY B O 1
ATOM 6603 N N . TRP B 1 224 ? 5.367 27.672 17.938 1 96.31 224 TRP B N 1
ATOM 6604 C CA . TRP B 1 224 ? 6.484 28.547 18.281 1 96.31 224 TRP B CA 1
ATOM 6605 C C . TRP B 1 224 ? 6.176 29.344 19.547 1 96.31 224 TRP B C 1
ATOM 6607 O O . TRP B 1 224 ? 7.047 29.531 20.391 1 96.31 224 TRP B O 1
ATOM 6617 N N . HIS B 1 225 ? 4.98 29.812 19.672 1 97.62 225 HIS B N 1
ATOM 6618 C CA . HIS B 1 225 ? 4.59 30.531 20.875 1 97.62 225 HIS B CA 1
ATOM 6619 C C . HIS B 1 225 ? 4.602 29.625 22.094 1 97.62 225 HIS B C 1
ATOM 6621 O O . HIS B 1 225 ? 4.969 30.047 23.203 1 97.62 225 HIS B O 1
ATOM 6627 N N . LEU B 1 226 ? 4.207 28.406 21.891 1 96.88 226 LEU B N 1
ATOM 6628 C CA . LEU B 1 226 ? 4.266 27.391 22.938 1 96.88 226 LEU B CA 1
ATOM 6629 C C . LEU B 1 226 ? 5.691 27.219 23.453 1 96.88 226 LEU B C 1
ATOM 6631 O O . LEU B 1 226 ? 5.914 27.094 24.656 1 96.88 226 LEU B O 1
ATOM 6635 N N . LEU B 1 227 ? 6.625 27.297 22.547 1 94.81 227 LEU B N 1
ATOM 6636 C CA . LEU B 1 227 ? 8.016 27 22.875 1 94.81 227 LEU B CA 1
ATOM 6637 C C . LEU B 1 227 ? 8.742 28.25 23.359 1 94.81 227 LEU B C 1
ATOM 6639 O O . LEU B 1 227 ? 9.82 28.172 23.938 1 94.81 227 LEU B O 1
ATOM 6643 N N . SER B 1 228 ? 8.203 29.406 23.078 1 96.12 228 SER B N 1
ATOM 6644 C CA . SER B 1 228 ? 8.844 30.672 23.422 1 96.12 228 SER B CA 1
ATOM 6645 C C . SER B 1 228 ? 8.562 31.047 24.875 1 96.12 228 SER B C 1
ATOM 6647 O O . SER B 1 228 ? 7.41 31.312 25.234 1 96.12 228 SER B O 1
ATOM 6649 N N . PRO B 1 229 ? 9.602 31.203 25.672 1 94.5 229 PRO B N 1
ATOM 6650 C CA . PRO B 1 229 ? 9.375 31.594 27.062 1 94.5 229 PRO B CA 1
ATOM 6651 C C . PRO B 1 229 ? 8.719 32.969 27.203 1 94.5 229 PRO B C 1
ATOM 6653 O O . PRO B 1 229 ? 7.965 33.219 28.156 1 94.5 229 PRO B O 1
ATOM 6656 N N . SER B 1 230 ? 8.977 33.812 26.281 1 94.56 230 SER B N 1
ATOM 6657 C CA . SER B 1 230 ? 8.453 35.156 26.344 1 94.56 230 SER B CA 1
ATOM 6658 C C . SER B 1 230 ? 6.988 35.219 25.938 1 94.56 230 SER B C 1
ATOM 6660 O O . SER B 1 230 ? 6.305 36.219 26.188 1 94.56 230 SER B O 1
ATOM 6662 N N . SER B 1 231 ? 6.473 34.156 25.391 1 94.19 231 SER B N 1
ATOM 6663 C CA . SER B 1 231 ? 5.109 34.188 24.859 1 94.19 231 SER B CA 1
ATOM 6664 C C . SER B 1 231 ? 4.211 33.219 25.625 1 94.19 231 SER B C 1
ATOM 6666 O O . SER B 1 231 ? 2.988 33.406 25.656 1 94.19 231 SER B O 1
ATOM 6668 N N . ARG B 1 232 ? 4.781 32.25 26.219 1 92.5 232 ARG B N 1
ATOM 6669 C CA . ARG B 1 232 ? 4.039 31.141 26.797 1 92.5 232 ARG B CA 1
ATOM 6670 C C . ARG B 1 232 ? 3.123 31.609 27.922 1 92.5 232 ARG B C 1
ATOM 6672 O O . ARG B 1 232 ? 2.051 31.047 28.141 1 92.5 232 ARG B O 1
ATOM 6679 N N . GLY B 1 233 ? 3.455 32.656 28.562 1 93.69 233 GLY B N 1
ATOM 6680 C CA . GLY B 1 233 ? 2.676 33.156 29.672 1 93.69 233 GLY B CA 1
ATOM 6681 C C . GLY B 1 233 ? 1.329 33.719 29.25 1 93.69 233 GLY B C 1
ATOM 6682 O O . GLY B 1 233 ? 0.449 33.938 30.094 1 93.69 233 GLY B O 1
ATOM 6683 N N . TYR B 1 234 ? 1.105 33.875 27.938 1 96.25 234 TYR B N 1
ATOM 6684 C CA . TYR B 1 234 ? -0.134 34.469 27.438 1 96.25 234 TYR B CA 1
ATOM 6685 C C . TYR B 1 234 ? -1.146 33.375 27.078 1 96.25 234 TYR B C 1
ATOM 6687 O O . TYR B 1 234 ? -2.279 33.688 26.688 1 96.25 234 TYR B O 1
ATOM 6695 N N . LEU B 1 235 ? -0.775 32.094 27.219 1 95.62 235 LEU B N 1
ATOM 6696 C CA . LEU B 1 235 ? -1.7 31.062 26.766 1 95.62 235 LEU B CA 1
ATOM 6697 C C . LEU B 1 235 ? -1.798 29.953 27.797 1 95.62 235 LEU B C 1
ATOM 6699 O O . LEU B 1 235 ? -0.812 29.625 28.469 1 95.62 235 LEU B O 1
ATOM 6703 N N . GLN B 1 236 ? -2.959 29.359 27.875 1 97.38 236 GLN B N 1
ATOM 6704 C CA . GLN B 1 236 ? -3.23 28.203 28.719 1 97.38 236 GLN B CA 1
ATOM 6705 C C . GLN B 1 236 ? -3.264 26.906 27.906 1 97.38 236 GLN B C 1
ATOM 6707 O O . GLN B 1 236 ? -2.91 25.844 28.406 1 97.38 236 GLN B O 1
ATOM 6712 N N . ARG B 1 237 ? -3.709 27.047 26.672 1 98.5 237 ARG B N 1
ATOM 6713 C CA . ARG B 1 237 ? -3.871 25.891 25.797 1 98.5 237 ARG B CA 1
ATOM 6714 C C . ARG B 1 237 ? -3.516 26.219 24.359 1 98.5 237 ARG B C 1
ATOM 6716 O O . ARG B 1 237 ? -3.518 27.391 23.969 1 98.5 237 ARG B O 1
ATOM 6723 N N . ALA B 1 238 ? -3.162 25.172 23.578 1 98.56 238 ALA B N 1
ATOM 6724 C CA . ALA B 1 238 ? -2.738 25.359 22.188 1 98.56 238 ALA B CA 1
ATOM 6725 C C . ALA B 1 238 ? -3.365 24.297 21.281 1 98.56 238 ALA B C 1
ATOM 6727 O O . ALA B 1 238 ? -3.443 23.125 21.656 1 98.56 238 ALA B O 1
ATOM 6728 N N . VAL B 1 239 ? -3.885 24.688 20.125 1 98.75 239 VAL B N 1
ATOM 6729 C CA . VAL B 1 239 ? -4.414 23.781 19.109 1 98.75 239 VAL B CA 1
ATOM 6730 C C . VAL B 1 239 ? -3.635 23.953 17.812 1 98.75 239 VAL B C 1
ATOM 6732 O O . VAL B 1 239 ? -3.615 25.047 17.219 1 98.75 239 VAL B O 1
ATOM 6735 N N . LEU B 1 240 ? -2.961 22.891 17.359 1 98.31 240 LEU B N 1
ATOM 6736 C CA . LEU B 1 240 ? -2.191 22.906 16.125 1 98.31 240 LEU B CA 1
ATOM 6737 C C . LEU B 1 240 ? -2.896 22.109 15.039 1 98.31 240 LEU B C 1
ATOM 6739 O O . LEU B 1 240 ? -2.967 20.875 15.117 1 98.31 240 LEU B O 1
ATOM 6743 N N . GLN B 1 241 ? -3.33 22.844 13.992 1 97.19 241 GLN B N 1
ATOM 6744 C CA . GLN B 1 241 ? -4.07 22.203 12.914 1 97.19 241 GLN B CA 1
ATOM 6745 C C . GLN B 1 241 ? -3.234 22.141 11.641 1 97.19 241 GLN B C 1
ATOM 6747 O O . GLN B 1 241 ? -2.977 23.156 11.008 1 97.19 241 GLN B O 1
ATOM 6752 N N . SER B 1 242 ? -2.848 20.953 11.227 1 94.75 242 SER B N 1
ATOM 6753 C CA . SER B 1 242 ? -2.111 20.688 9.992 1 94.75 242 SER B CA 1
ATOM 6754 C C . SER B 1 242 ? -0.824 21.5 9.93 1 94.75 242 SER B C 1
ATOM 6756 O O . SER B 1 242 ? -0.502 22.078 8.898 1 94.75 242 SER B O 1
ATOM 6758 N N . GLY B 1 243 ? -0.146 21.656 11.055 1 94.75 243 GLY B N 1
ATOM 6759 C CA . GLY B 1 243 ? 1.127 22.359 11.156 1 94.75 243 GLY B CA 1
ATOM 6760 C C . GLY B 1 243 ? 1.758 22.234 12.531 1 94.75 243 GLY B C 1
ATOM 6761 O O . GLY B 1 243 ? 1.056 22.219 13.547 1 94.75 243 GLY B O 1
ATOM 6762 N N . ASN B 1 244 ? 3.092 22.109 12.555 1 93.56 244 ASN B N 1
ATOM 6763 C CA . ASN B 1 244 ? 3.83 22.062 13.812 1 93.56 244 ASN B CA 1
ATOM 6764 C C . ASN B 1 244 ? 5.289 22.469 13.625 1 93.56 244 ASN B C 1
ATOM 6766 O O . ASN B 1 244 ? 5.785 22.5 12.5 1 93.56 244 ASN B O 1
ATOM 6770 N N . PRO B 1 245 ? 6.008 22.703 14.664 1 93.19 245 PRO B N 1
ATOM 6771 C CA . PRO B 1 245 ? 7.359 23.25 14.586 1 93.19 245 PRO B CA 1
ATOM 6772 C C . PRO B 1 245 ? 8.375 22.25 14.047 1 93.19 245 PRO B C 1
ATOM 6774 O O . PRO B 1 245 ? 9.516 22.625 13.75 1 93.19 245 PRO B O 1
ATOM 6777 N N . LEU B 1 246 ? 7.996 21 13.906 1 88.88 246 LEU B N 1
ATOM 6778 C CA . LEU B 1 246 ? 8.945 20 13.438 1 88.88 246 LEU B CA 1
ATOM 6779 C C . LEU B 1 246 ? 8.859 19.828 11.922 1 88.88 246 LEU B C 1
ATOM 6781 O O . LEU B 1 246 ? 9.641 19.078 11.328 1 88.88 246 LEU B O 1
ATOM 6785 N N . GLU B 1 247 ? 7.953 20.469 11.352 1 83.38 247 GLU B N 1
ATOM 6786 C CA . GLU B 1 247 ? 7.895 20.406 9.898 1 83.38 247 GLU B CA 1
ATOM 6787 C C . GLU B 1 247 ? 9.156 20.984 9.266 1 83.38 247 GLU B C 1
ATOM 6789 O O . GLU B 1 247 ? 9.734 21.953 9.797 1 83.38 247 GLU B O 1
ATOM 6794 N N . SER B 1 248 ? 9.773 20.234 8.438 1 56.78 248 SER B N 1
ATOM 6795 C CA . SER B 1 248 ? 11.102 20.453 7.871 1 56.78 248 SER B CA 1
ATOM 6796 C C . SER B 1 248 ? 11.25 21.875 7.336 1 56.78 248 SER B C 1
ATOM 6798 O O . SER B 1 248 ? 12.352 22.422 7.297 1 56.78 248 SER B O 1
ATOM 6800 N N . SER B 1 249 ? 10.281 22.359 7.02 1 51.66 249 SER B N 1
ATOM 6801 C CA . SER B 1 249 ? 10.352 23.672 6.387 1 51.66 249 SER B CA 1
ATOM 6802 C C . SER B 1 249 ? 10.516 24.781 7.426 1 51.66 249 SER B C 1
ATOM 6804 O O . SER B 1 249 ? 10.664 25.953 7.074 1 51.66 249 SER B O 1
ATOM 6806 N N . VAL B 1 250 ? 10.82 24.281 8.648 1 57.91 250 VAL B N 1
ATOM 6807 C CA . VAL B 1 250 ? 10.695 25.375 9.609 1 57.91 250 VAL B CA 1
ATOM 6808 C C . VAL B 1 250 ? 11.914 25.406 10.523 1 57.91 250 VAL B C 1
ATOM 6810 O O . VAL B 1 250 ? 11.82 25.797 11.688 1 57.91 250 VAL B O 1
ATOM 6813 N N . GLU B 1 251 ? 13.086 25.125 10.008 1 69.5 251 GLU B N 1
ATOM 6814 C CA . GLU B 1 251 ? 14.289 25.25 10.828 1 69.5 251 GLU B CA 1
ATOM 6815 C C . GLU B 1 251 ? 14.703 26.719 10.969 1 69.5 251 GLU B C 1
ATOM 6817 O O . GLU B 1 251 ? 14.609 27.484 10.016 1 69.5 251 GLU B O 1
ATOM 6822 N N . LEU B 1 252 ? 15.18 27.062 12.164 1 87.31 252 LEU B N 1
ATOM 6823 C CA . LEU B 1 252 ? 15.625 28.422 12.422 1 87.31 252 LEU B CA 1
ATOM 6824 C C . LEU B 1 252 ? 17.031 28.656 11.875 1 87.31 252 LEU B C 1
ATOM 6826 O O . LEU B 1 252 ? 17.844 27.734 11.859 1 87.31 252 LEU B O 1
ATOM 6830 N N . ILE B 1 253 ? 17.234 29.828 11.375 1 87.88 253 ILE B N 1
ATOM 6831 C CA . ILE B 1 253 ? 18.578 30.125 10.922 1 87.88 253 ILE B CA 1
ATOM 6832 C C . ILE B 1 253 ? 19.344 30.875 12.023 1 87.88 253 ILE B C 1
ATOM 6834 O O . ILE B 1 253 ? 18.734 31.391 12.953 1 87.88 253 ILE B O 1
ATOM 6838 N N . SER B 1 254 ? 20.656 30.906 11.898 1 89.62 254 SER B N 1
ATOM 6839 C CA . SER B 1 254 ? 21.5 31.594 12.875 1 89.62 254 SER B CA 1
ATOM 6840 C C . SER B 1 254 ? 21.578 33.094 12.57 1 89.62 254 SER B C 1
ATOM 6842 O O . SER B 1 254 ? 21.344 33.5 11.438 1 89.62 254 SER B O 1
ATOM 6844 N N . PRO B 1 255 ? 21.922 33.844 13.57 1 92.19 255 PRO B N 1
ATOM 6845 C CA . PRO B 1 255 ? 22.141 35.281 13.305 1 92.19 255 PRO B CA 1
ATOM 6846 C C . PRO B 1 255 ? 23.219 35.531 12.266 1 92.19 255 PRO B C 1
ATOM 6848 O O . PRO B 1 255 ? 23.141 36.469 11.5 1 92.19 255 PRO B O 1
ATOM 6851 N N . GLU B 1 256 ? 24.219 34.656 12.266 1 91.62 256 GLU B N 1
ATOM 6852 C CA . GLU B 1 256 ? 25.281 34.781 11.281 1 91.62 256 GLU B CA 1
ATOM 6853 C C . GLU B 1 256 ? 24.766 34.562 9.867 1 91.62 256 GLU B C 1
ATOM 6855 O O . GLU B 1 256 ? 25.125 35.312 8.945 1 91.62 256 GLU B O 1
ATOM 6860 N N . THR B 1 257 ? 23.953 33.594 9.75 1 91 257 THR B N 1
ATOM 6861 C CA . THR B 1 257 ? 23.344 33.344 8.445 1 91 257 THR B CA 1
ATOM 6862 C C . THR B 1 257 ? 22.438 34.5 8.047 1 91 257 THR B C 1
ATOM 6864 O O . THR B 1 257 ? 22.406 34.906 6.875 1 91 257 THR B O 1
ATOM 6867 N N . ALA B 1 258 ? 21.719 35.031 9 1 93.81 258 ALA B N 1
ATOM 6868 C CA . ALA B 1 258 ? 20.859 36.188 8.742 1 93.81 258 ALA B CA 1
ATOM 6869 C C . ALA B 1 258 ? 21.672 37.406 8.258 1 93.81 258 ALA B C 1
ATOM 6871 O O . ALA B 1 258 ? 21.234 38.125 7.363 1 93.81 258 ALA B O 1
ATOM 6872 N N . PHE B 1 259 ? 22.812 37.562 8.844 1 94.31 259 PHE B N 1
ATOM 6873 C CA . PHE B 1 259 ? 23.703 38.656 8.461 1 94.31 259 PHE B CA 1
ATOM 6874 C C . PHE B 1 259 ? 24.172 38.469 7.023 1 94.31 259 PHE B C 1
ATOM 6876 O O . PHE B 1 259 ? 24.203 39.438 6.254 1 94.31 259 PHE B O 1
ATOM 6883 N N . LYS B 1 260 ? 24.547 37.281 6.711 1 91.5 260 LYS B N 1
ATOM 6884 C CA . LYS B 1 260 ? 24.953 37 5.34 1 91.5 260 LYS B CA 1
ATOM 6885 C C . LYS B 1 260 ? 23.812 37.219 4.359 1 91.5 260 LYS B C 1
ATOM 6887 O O . LYS B 1 260 ? 24.016 37.781 3.281 1 91.5 260 LYS B O 1
ATOM 6892 N N . ASN B 1 261 ? 22.641 36.844 4.734 1 92.69 261 ASN B N 1
ATOM 6893 C CA . ASN B 1 261 ? 21.453 36.969 3.891 1 92.69 261 ASN B CA 1
ATOM 6894 C C . ASN B 1 261 ? 21.141 38.438 3.609 1 92.69 261 ASN B C 1
ATOM 6896 O O . ASN B 1 261 ? 20.797 38.812 2.484 1 92.69 261 ASN B O 1
ATOM 6900 N N . ILE B 1 262 ? 21.297 39.312 4.609 1 95.5 262 ILE B N 1
ATOM 6901 C CA . ILE B 1 262 ? 20.906 40.719 4.441 1 95.5 262 ILE B CA 1
ATOM 6902 C C . ILE B 1 262 ? 21.859 41.406 3.484 1 95.5 262 ILE B C 1
ATOM 6904 O O . ILE B 1 262 ? 21.484 42.344 2.793 1 95.5 262 ILE B O 1
ATOM 6908 N N . GLN B 1 263 ? 23.109 40.906 3.445 1 93.94 263 GLN B N 1
ATOM 6909 C CA . GLN B 1 263 ? 24.062 41.438 2.477 1 93.94 263 GLN B CA 1
ATOM 6910 C C . GLN B 1 263 ? 23.594 41.156 1.047 1 93.94 263 GLN B C 1
ATOM 6912 O O . GLN B 1 263 ? 23.703 42.031 0.179 1 93.94 263 GLN B O 1
ATOM 6917 N N . THR B 1 264 ? 23.109 40 0.893 1 91.88 264 THR B N 1
ATOM 6918 C CA . THR B 1 264 ? 22.578 39.625 -0.412 1 91.88 264 THR B CA 1
ATOM 6919 C C . THR B 1 264 ? 21.375 40.5 -0.768 1 91.88 264 THR B C 1
ATOM 6921 O O . THR B 1 264 ? 21.25 40.969 -1.898 1 91.88 264 THR B O 1
ATOM 6924 N N . VAL B 1 265 ? 20.516 40.688 0.166 1 95 265 VAL B N 1
ATOM 6925 C CA . VAL B 1 265 ? 19.328 41.5 -0.046 1 95 265 VAL B CA 1
ATOM 6926 C C . VAL B 1 265 ? 19.75 42.938 -0.39 1 95 265 VAL B C 1
ATOM 6928 O O . VAL B 1 265 ? 19.172 43.531 -1.296 1 95 265 VAL B O 1
ATOM 6931 N N . ALA B 1 266 ? 20.703 43.406 0.319 1 95.62 266 ALA B N 1
ATOM 6932 C CA . ALA B 1 266 ? 21.203 44.781 0.113 1 95.62 266 ALA B CA 1
ATOM 6933 C C . ALA B 1 266 ? 21.75 44.969 -1.296 1 95.62 266 ALA B C 1
ATOM 6935 O O . ALA B 1 266 ? 21.562 46 -1.923 1 95.62 266 ALA B O 1
ATOM 6936 N N . ASP B 1 267 ? 22.391 43.969 -1.706 1 92.56 267 ASP B N 1
ATOM 6937 C CA . ASP B 1 267 ? 22.953 44 -3.049 1 92.56 267 ASP B CA 1
ATOM 6938 C C . ASP B 1 267 ? 21.859 44.125 -4.105 1 92.56 267 ASP B C 1
ATOM 6940 O O . ASP B 1 267 ? 21.969 44.938 -5.031 1 92.56 267 ASP B O 1
ATOM 6944 N N . PHE B 1 268 ? 20.812 43.375 -3.977 1 92.75 268 PHE B N 1
ATOM 6945 C CA . PHE B 1 268 ? 19.734 43.344 -4.961 1 92.75 268 PHE B CA 1
ATOM 6946 C C . PHE B 1 268 ? 18.891 44.594 -4.871 1 92.75 268 PHE B C 1
ATOM 6948 O O . PHE B 1 268 ? 18.297 45.031 -5.863 1 92.75 268 PHE B O 1
ATOM 6955 N N . ALA B 1 269 ? 18.859 45.25 -3.689 1 95.69 269 ALA B N 1
ATOM 6956 C CA . ALA B 1 269 ? 18 46.406 -3.463 1 95.69 269 ALA B CA 1
ATOM 6957 C C . ALA B 1 269 ? 18.734 47.719 -3.729 1 95.69 269 ALA B C 1
ATOM 6959 O O . ALA B 1 269 ? 18.172 48.812 -3.578 1 95.69 269 ALA B O 1
ATOM 6960 N N . ASP B 1 270 ? 20 47.625 -4.137 1 94.56 270 ASP B N 1
ATOM 6961 C CA . ASP B 1 270 ? 20.859 48.812 -4.285 1 94.56 270 ASP B CA 1
ATOM 6962 C C . ASP B 1 270 ? 21 49.562 -2.969 1 94.56 270 ASP B C 1
ATOM 6964 O O . ASP B 1 270 ? 20.859 50.781 -2.938 1 94.56 270 ASP B O 1
ATOM 6968 N N . CYS B 1 271 ? 21.141 48.812 -1.914 1 96.81 271 CYS B N 1
ATOM 6969 C CA . CYS B 1 271 ? 21.312 49.344 -0.565 1 96.81 271 CYS B CA 1
ATOM 6970 C C . CYS B 1 271 ? 22.609 48.844 0.053 1 96.81 271 CYS B C 1
ATOM 6972 O O . CYS B 1 271 ? 22.688 48.625 1.264 1 96.81 271 CYS B O 1
ATOM 6974 N N . LYS B 1 272 ? 23.578 48.562 -0.766 1 95.06 272 LYS B N 1
ATOM 6975 C CA . LYS B 1 272 ? 24.859 48.094 -0.265 1 95.06 272 LYS B CA 1
ATOM 6976 C C . LYS B 1 272 ? 25.578 49.188 0.521 1 95.06 272 LYS B C 1
ATOM 6978 O O . LYS B 1 272 ? 25.812 50.281 -0.005 1 95.06 272 LYS B O 1
ATOM 6983 N N . PRO B 1 273 ? 26 48.875 1.692 1 93.62 273 PRO B N 1
ATOM 6984 C CA . PRO B 1 273 ? 26.719 49.875 2.475 1 93.62 273 PRO B CA 1
ATOM 6985 C C . PRO B 1 273 ? 28.203 49.938 2.148 1 93.62 273 PRO B C 1
ATOM 6987 O O . PRO B 1 273 ? 28.766 48.938 1.676 1 93.62 273 PRO B O 1
ATOM 6990 N N . PRO B 1 274 ? 28.766 51.125 2.424 1 91.56 274 PRO B N 1
ATOM 6991 C CA . PRO B 1 274 ? 30.219 51.188 2.225 1 91.56 274 PRO B CA 1
ATOM 6992 C C . PRO B 1 274 ? 30.984 50.188 3.094 1 91.56 274 PRO B C 1
ATOM 6994 O O . PRO B 1 274 ? 31.984 49.625 2.658 1 91.56 274 PRO B O 1
ATOM 6997 N N . ASN B 1 275 ? 30.469 49.969 4.309 1 92.88 275 ASN B N 1
ATOM 6998 C CA . ASN B 1 275 ? 30.938 48.969 5.242 1 92.88 275 ASN B CA 1
ATOM 6999 C C . ASN B 1 275 ? 29.859 47.906 5.512 1 92.88 275 ASN B C 1
ATOM 7001 O O . ASN B 1 275 ? 28.797 48.25 6.055 1 92.88 275 ASN B O 1
ATOM 7005 N N . PRO B 1 276 ? 30.234 46.688 5.215 1 89.88 276 PRO B N 1
ATOM 7006 C CA . PRO B 1 276 ? 29.219 45.656 5.34 1 89.88 276 PRO B CA 1
ATOM 7007 C C . PRO B 1 276 ? 28.641 45.562 6.754 1 89.88 276 PRO B C 1
ATOM 7009 O O . PRO B 1 276 ? 27.516 45.094 6.934 1 89.88 276 PRO B O 1
ATOM 7012 N N . GLU B 1 277 ? 29.422 46 7.617 1 93.31 277 GLU B N 1
ATOM 7013 C CA . GLU B 1 277 ? 28.969 45.906 9.008 1 93.31 277 GLU B CA 1
ATOM 7014 C C . GLU B 1 277 ? 27.938 46.969 9.336 1 93.31 277 GLU B C 1
ATOM 7016 O O . GLU B 1 277 ? 27.266 46.906 10.359 1 93.31 277 GLU B O 1
ATOM 7021 N N . ASN B 1 278 ? 27.75 47.938 8.453 1 95.81 278 ASN B N 1
ATOM 7022 C CA . ASN B 1 278 ? 26.797 49 8.688 1 95.81 278 ASN B CA 1
ATOM 7023 C C . ASN B 1 278 ? 25.391 48.594 8.305 1 95.81 278 ASN B C 1
ATOM 7025 O O . ASN B 1 278 ? 24.812 49.156 7.355 1 95.81 278 ASN B O 1
ATOM 7029 N N . THR B 1 279 ? 24.812 47.812 9.109 1 97.19 279 THR B N 1
ATOM 7030 C CA . THR B 1 279 ? 23.484 47.281 8.828 1 97.19 279 THR B CA 1
ATOM 7031 C C . THR B 1 279 ? 22.422 48.375 8.984 1 97.19 279 THR B C 1
ATOM 7033 O O . THR B 1 279 ? 21.344 48.281 8.406 1 97.19 279 THR B O 1
ATOM 7036 N N . THR B 1 280 ? 22.734 49.406 9.695 1 96.88 280 THR B N 1
ATOM 7037 C CA . THR B 1 280 ? 21.812 50.531 9.844 1 96.88 280 THR B CA 1
ATOM 7038 C C . THR B 1 280 ? 21.594 51.219 8.508 1 96.88 280 THR B C 1
ATOM 7040 O O . THR B 1 280 ? 20.484 51.656 8.195 1 96.88 280 THR B O 1
ATOM 7043 N N . PHE B 1 281 ? 22.703 51.281 7.801 1 96.94 281 PHE B N 1
ATOM 7044 C CA . PHE B 1 281 ? 22.609 51.875 6.473 1 96.94 281 PHE B CA 1
ATOM 7045 C C . PHE B 1 281 ? 21.656 51.094 5.59 1 96.94 281 PHE B C 1
ATOM 7047 O O . PHE B 1 281 ? 20.844 51.656 4.875 1 96.94 281 PHE B O 1
ATOM 7054 N N . ILE B 1 282 ? 21.781 49.781 5.637 1 97.56 282 ILE B N 1
ATOM 7055 C CA . ILE B 1 282 ? 20.938 48.906 4.844 1 97.56 282 ILE B CA 1
ATOM 7056 C C . ILE B 1 282 ? 19.484 49.094 5.246 1 97.56 282 ILE B C 1
ATOM 7058 O O . ILE B 1 282 ? 18.609 49.219 4.391 1 97.56 282 ILE B O 1
ATOM 7062 N N . ALA B 1 283 ? 19.188 49.125 6.543 1 97.69 283 ALA B N 1
ATOM 7063 C CA . ALA B 1 283 ? 17.828 49.281 7.062 1 97.69 283 ALA B CA 1
ATOM 7064 C C . ALA B 1 283 ? 17.219 50.594 6.594 1 97.69 283 ALA B C 1
ATOM 7066 O O . ALA B 1 283 ? 16.062 50.625 6.141 1 97.69 283 ALA B O 1
ATOM 7067 N N . ASP B 1 284 ? 17.984 51.656 6.676 1 97.06 284 ASP B N 1
ATOM 7068 C CA . ASP B 1 284 ? 17.5 52.969 6.301 1 97.06 284 ASP B CA 1
ATOM 7069 C C . ASP B 1 284 ? 17.188 53.031 4.805 1 97.06 284 ASP B C 1
ATOM 7071 O O . ASP B 1 284 ? 16.188 53.625 4.398 1 97.06 284 ASP B O 1
ATOM 7075 N N . CYS B 1 285 ? 18.062 52.469 4.105 1 97.06 285 CYS B N 1
ATOM 7076 C CA . CYS B 1 285 ? 17.875 52.438 2.66 1 97.06 285 CYS B CA 1
ATOM 7077 C C . CYS B 1 285 ? 16.609 51.688 2.301 1 97.06 285 CYS B C 1
ATOM 7079 O O . CYS B 1 285 ? 15.805 52.156 1.492 1 97.06 285 CYS B O 1
ATOM 7081 N N . LEU B 1 286 ? 16.344 50.5 2.879 1 97.69 286 LEU B N 1
ATOM 7082 C CA . LEU B 1 286 ? 15.195 49.656 2.59 1 97.69 286 LEU B CA 1
ATOM 7083 C C . LEU B 1 286 ? 13.898 50.312 3.045 1 97.69 286 LEU B C 1
ATOM 7085 O O . LEU B 1 286 ? 12.852 50.125 2.43 1 97.69 286 LEU B O 1
ATOM 7089 N N . ARG B 1 287 ? 13.93 51.125 4.129 1 97.25 287 ARG B N 1
ATOM 7090 C CA . ARG B 1 287 ? 12.758 51.812 4.645 1 97.25 287 ARG B CA 1
ATOM 7091 C C . ARG B 1 287 ? 12.273 52.875 3.646 1 97.25 287 ARG B C 1
ATOM 7093 O O . ARG B 1 287 ? 11.117 53.312 3.707 1 97.25 287 ARG B O 1
ATOM 7100 N N . LEU B 1 288 ? 13.125 53.219 2.73 1 96.31 288 LEU B N 1
ATOM 7101 C CA . LEU B 1 288 ? 12.773 54.25 1.764 1 96.31 288 LEU B CA 1
ATOM 7102 C C . LEU B 1 288 ? 12.156 53.625 0.511 1 96.31 288 LEU B C 1
ATOM 7104 O O . LEU B 1 288 ? 11.578 54.344 -0.316 1 96.31 288 LEU B O 1
ATOM 7108 N N . LYS B 1 289 ? 12.203 52.344 0.383 1 97.19 289 LYS B N 1
ATOM 7109 C CA . LYS B 1 289 ? 11.641 51.688 -0.789 1 97.19 289 LYS B CA 1
ATOM 7110 C C . LYS B 1 289 ? 10.117 51.656 -0.73 1 97.19 289 LYS B C 1
ATOM 7112 O O . LYS B 1 289 ? 9.531 51.656 0.354 1 97.19 289 LYS B O 1
ATOM 7117 N N . THR B 1 290 ? 9.469 51.625 -1.9 1 96.69 290 THR B N 1
ATOM 7118 C CA . THR B 1 290 ? 8.016 51.469 -1.955 1 96.69 290 THR B CA 1
ATOM 7119 C C . THR B 1 290 ? 7.613 50.031 -1.662 1 96.69 290 THR B C 1
ATOM 7121 O O . THR B 1 290 ? 8.445 49.125 -1.72 1 96.69 290 THR B O 1
ATOM 7124 N N . VAL B 1 291 ? 6.359 49.844 -1.371 1 95.94 291 VAL B N 1
ATOM 7125 C CA . VAL B 1 291 ? 5.812 48.5 -1.117 1 95.94 291 VAL B CA 1
ATOM 7126 C C . VAL B 1 291 ? 6.031 47.625 -2.336 1 95.94 291 VAL B C 1
ATOM 7128 O O . VAL B 1 291 ? 6.457 46.469 -2.203 1 95.94 291 VAL B O 1
ATOM 7131 N N . ASP B 1 292 ? 5.781 48.188 -3.51 1 94.81 292 ASP B N 1
ATOM 7132 C CA . ASP B 1 292 ? 5.922 47.406 -4.738 1 94.81 292 ASP B CA 1
ATOM 7133 C C . ASP B 1 292 ? 7.375 47 -4.965 1 94.81 292 ASP B C 1
ATOM 7135 O O . ASP B 1 292 ? 7.648 45.875 -5.41 1 94.81 292 ASP B O 1
ATOM 7139 N N . GLU B 1 293 ? 8.25 47.875 -4.676 1 95.44 293 GLU B N 1
ATOM 7140 C CA . GLU B 1 293 ? 9.672 47.562 -4.832 1 95.44 293 GLU B CA 1
ATOM 7141 C C . GLU B 1 293 ? 10.102 46.438 -3.9 1 95.44 293 GLU B C 1
ATOM 7143 O O . GLU B 1 293 ? 10.898 45.562 -4.281 1 95.44 293 GLU B O 1
ATOM 7148 N N . LEU B 1 294 ? 9.602 46.438 -2.732 1 96.25 294 LEU B N 1
ATOM 7149 C CA . LEU B 1 294 ? 9.969 45.406 -1.751 1 96.25 294 LEU B CA 1
ATOM 7150 C C . LEU B 1 294 ? 9.375 44.062 -2.123 1 96.25 294 LEU B C 1
ATOM 7152 O O . LEU B 1 294 ? 10.031 43.031 -1.97 1 96.25 294 LEU B O 1
ATOM 7156 N N . LEU B 1 295 ? 8.156 44.031 -2.594 1 93.62 295 LEU B N 1
ATOM 7157 C CA . LEU B 1 295 ? 7.539 42.812 -3.039 1 93.62 295 LEU B CA 1
ATOM 7158 C C . LEU B 1 295 ? 8.273 42.25 -4.25 1 93.62 295 LEU B C 1
ATOM 7160 O O . LEU B 1 295 ? 8.477 41.031 -4.348 1 93.62 295 LEU B O 1
ATOM 7164 N N . ASP B 1 296 ? 8.617 43.125 -5.152 1 92.12 296 ASP B N 1
ATOM 7165 C CA . ASP B 1 296 ? 9.391 42.719 -6.316 1 92.12 296 ASP B CA 1
ATOM 7166 C C . ASP B 1 296 ? 10.75 42.156 -5.898 1 92.12 296 ASP B C 1
ATOM 7168 O O . ASP B 1 296 ? 11.242 41.188 -6.488 1 92.12 296 ASP B O 1
ATOM 7172 N N . LEU B 1 297 ? 11.359 42.844 -4.953 1 92.5 297 LEU B N 1
ATOM 7173 C CA . LEU B 1 297 ? 12.633 42.375 -4.426 1 92.5 297 LEU B CA 1
ATOM 7174 C C . LEU B 1 297 ? 12.516 40.969 -3.865 1 92.5 297 LEU B C 1
ATOM 7176 O O . LEU B 1 297 ? 13.367 40.125 -4.141 1 92.5 297 LEU B O 1
ATOM 7180 N N . GLN B 1 298 ? 11.562 40.719 -3.088 1 91.25 298 GLN B N 1
ATOM 7181 C CA . GLN B 1 298 ? 11.328 39.406 -2.531 1 91.25 298 GLN B CA 1
ATOM 7182 C C . GLN B 1 298 ? 11.156 38.344 -3.637 1 91.25 298 GLN B C 1
ATOM 7184 O O . GLN B 1 298 ? 11.742 37.281 -3.572 1 91.25 298 GLN B O 1
ATOM 7189 N N . ASN B 1 299 ? 10.359 38.656 -4.602 1 84.81 299 ASN B N 1
ATOM 7190 C CA . ASN B 1 299 ? 10.117 37.75 -5.715 1 84.81 299 ASN B CA 1
ATOM 7191 C C . ASN B 1 299 ? 11.406 37.438 -6.465 1 84.81 299 ASN B C 1
ATOM 7193 O O . ASN B 1 299 ? 11.641 36.281 -6.84 1 84.81 299 ASN B O 1
ATOM 7197 N N . GLN B 1 300 ? 12.18 38.438 -6.668 1 82.75 300 GLN B N 1
ATOM 7198 C CA . GLN B 1 300 ? 13.453 38.25 -7.363 1 82.75 300 GLN B CA 1
ATOM 7199 C C . GLN B 1 300 ? 14.398 37.375 -6.562 1 82.75 300 GLN B C 1
ATOM 7201 O O . GLN B 1 300 ? 15.055 36.5 -7.121 1 82.75 300 GLN B O 1
ATOM 7206 N N . LEU B 1 301 ? 14.438 37.656 -5.309 1 85 301 LEU B N 1
ATOM 7207 C CA . LEU B 1 301 ? 15.328 36.875 -4.441 1 85 301 LEU B CA 1
ATOM 7208 C C . LEU B 1 301 ? 14.898 35.438 -4.355 1 85 301 LEU B C 1
ATOM 7210 O O . LEU B 1 301 ? 15.742 34.531 -4.316 1 85 301 LEU B O 1
ATOM 7214 N N . GLN B 1 302 ? 13.586 35.188 -4.289 1 78.38 302 GLN B N 1
ATOM 7215 C CA . GLN B 1 302 ? 13.07 33.844 -4.23 1 78.38 302 GLN B CA 1
ATOM 7216 C C . GLN B 1 302 ? 13.328 33.094 -5.539 1 78.38 302 GLN B C 1
ATOM 7218 O O . GLN B 1 302 ? 13.5 31.875 -5.539 1 78.38 302 GLN B O 1
ATOM 7223 N N . LEU B 1 303 ? 13.367 33.844 -6.555 1 70.06 303 LEU B N 1
ATOM 7224 C CA . LEU B 1 303 ? 13.656 33.25 -7.859 1 70.06 303 LEU B CA 1
ATOM 7225 C C . LEU B 1 303 ? 15.141 32.938 -7.996 1 70.06 303 LEU B C 1
ATOM 7227 O O . LEU B 1 303 ? 15.508 31.875 -8.539 1 70.06 303 LEU B O 1
ATOM 7231 N N . VAL B 1 304 ? 15.961 33.844 -7.5 1 67.5 304 VAL B N 1
ATOM 7232 C CA . VAL B 1 304 ? 17.406 33.719 -7.691 1 67.5 304 VAL B CA 1
ATOM 7233 C C . VAL B 1 304 ? 18 32.781 -6.641 1 67.5 304 VAL B C 1
ATOM 7235 O O . VAL B 1 304 ? 18.938 32.031 -6.922 1 67.5 304 VAL B O 1
ATOM 7238 N N . TYR B 1 305 ? 17.422 32.906 -5.473 1 65.94 305 TYR B N 1
ATOM 7239 C CA . TYR B 1 305 ? 17.906 32.094 -4.359 1 65.94 305 TYR B CA 1
ATOM 7240 C C . TYR B 1 305 ? 16.797 31.234 -3.781 1 65.94 305 TYR B C 1
ATOM 7242 O O . TYR B 1 305 ? 16.438 31.375 -2.611 1 65.94 305 TYR B O 1
ATOM 7250 N N . PRO B 1 306 ? 16.375 30.25 -4.492 1 58.88 306 PRO B N 1
ATOM 7251 C CA . PRO B 1 306 ? 15.211 29.484 -4.059 1 58.88 306 PRO B CA 1
ATOM 7252 C C . PRO B 1 306 ? 15.516 28.594 -2.855 1 58.88 306 PRO B C 1
ATOM 7254 O O . PRO B 1 306 ? 14.602 28.219 -2.115 1 58.88 306 PRO B O 1
ATOM 7257 N N . THR B 1 307 ? 16.719 28.344 -2.607 1 56.59 307 THR B N 1
ATOM 7258 C CA . THR B 1 307 ? 17.078 27.422 -1.529 1 56.59 307 THR B CA 1
ATOM 7259 C C . THR B 1 307 ? 17.516 28.188 -0.289 1 56.59 307 THR B C 1
ATOM 7261 O O . THR B 1 307 ? 17.641 27.625 0.795 1 56.59 307 THR B O 1
ATOM 7264 N N . GLU B 1 308 ? 17.703 29.484 -0.616 1 59.28 308 GLU B N 1
ATOM 7265 C CA . GLU B 1 308 ? 18.156 30.281 0.519 1 59.28 308 GLU B CA 1
ATOM 7266 C C . GLU B 1 308 ? 17 30.672 1.423 1 59.28 308 GLU B C 1
ATOM 7268 O O . GLU B 1 308 ? 15.898 30.953 0.941 1 59.28 308 GLU B O 1
ATOM 7273 N N . ARG B 1 309 ? 17.156 30.5 2.635 1 68.94 309 ARG B N 1
ATOM 7274 C CA . ARG B 1 309 ? 16.188 30.812 3.668 1 68.94 309 ARG B CA 1
ATOM 7275 C C . ARG B 1 309 ? 16.25 32.281 4.059 1 68.94 309 ARG B C 1
ATOM 7277 O O . ARG B 1 309 ? 16.578 32.625 5.199 1 68.94 309 ARG B O 1
ATOM 7284 N N . LEU B 1 310 ? 15.875 33.125 3.094 1 76.75 310 LEU B N 1
ATOM 7285 C CA . LEU B 1 310 ? 16.094 34.562 3.229 1 76.75 310 LEU B CA 1
ATOM 7286 C C . LEU B 1 310 ? 15.07 35.188 4.172 1 76.75 310 LEU B C 1
ATOM 7288 O O . LEU B 1 310 ? 15.305 36.25 4.746 1 76.75 310 LEU B O 1
ATOM 7292 N N . PHE B 1 311 ? 13.969 34.5 4.352 1 84.38 311 PHE B N 1
ATOM 7293 C CA . PHE B 1 311 ? 12.883 35.062 5.141 1 84.38 311 PHE B CA 1
ATOM 7294 C C . PHE B 1 311 ? 12.375 34.062 6.168 1 84.38 311 PHE B C 1
ATOM 7296 O O . PHE B 1 311 ? 11.164 33.906 6.332 1 84.38 311 PHE B O 1
ATOM 7303 N N . ASP B 1 312 ? 13.297 33.406 6.824 1 87.12 312 ASP B N 1
ATOM 7304 C CA . ASP B 1 312 ? 12.961 32.438 7.84 1 87.12 312 ASP B CA 1
ATOM 7305 C C . ASP B 1 312 ? 13.195 32.969 9.242 1 87.12 312 ASP B C 1
ATOM 7307 O O . ASP B 1 312 ? 13.953 33.938 9.422 1 87.12 312 ASP B O 1
ATOM 7311 N N . PRO B 1 313 ? 12.57 32.406 10.211 1 92.56 313 PRO B N 1
ATOM 7312 C CA . PRO B 1 313 ? 12.812 32.844 11.586 1 92.56 313 PRO B CA 1
ATOM 7313 C C . PRO B 1 313 ? 14.242 32.562 12.055 1 92.56 313 PRO B C 1
ATOM 7315 O O . PRO B 1 313 ? 14.906 31.672 11.516 1 92.56 313 PRO B O 1
ATOM 7318 N N . VAL B 1 314 ? 14.711 33.312 13.023 1 94.31 314 VAL B N 1
ATOM 7319 C CA . VAL B 1 314 ? 16.094 33.312 13.477 1 94.31 314 VAL B CA 1
ATOM 7320 C C . VAL B 1 314 ? 16.156 33.031 14.977 1 94.31 314 VAL B C 1
ATOM 7322 O O . VAL B 1 314 ? 15.289 33.5 15.727 1 94.31 314 VAL B O 1
ATOM 7325 N N . VAL B 1 315 ? 17.156 32.281 15.352 1 94.56 315 VAL B N 1
ATOM 7326 C CA . VAL B 1 315 ? 17.469 32.219 16.781 1 94.56 315 VAL B CA 1
ATOM 7327 C C . VAL B 1 315 ? 17.938 33.594 17.266 1 94.56 315 VAL B C 1
ATOM 7329 O O . VAL B 1 315 ? 19.062 34 16.969 1 94.56 315 VAL B O 1
ATOM 7332 N N . ASP B 1 316 ? 17.141 34.25 18.094 1 94.5 316 ASP B N 1
ATOM 7333 C CA . ASP B 1 316 ? 17.422 35.656 18.422 1 94.5 316 ASP B CA 1
ATOM 7334 C C . ASP B 1 316 ? 17.781 35.781 19.906 1 94.5 316 ASP B C 1
ATOM 7336 O O . ASP B 1 316 ? 18.047 36.906 20.375 1 94.5 316 ASP B O 1
ATOM 7340 N N . GLY B 1 317 ? 17.688 34.688 20.656 1 94.19 317 GLY B N 1
ATOM 7341 C CA . GLY B 1 317 ? 18.047 34.719 22.062 1 94.19 317 GLY B CA 1
ATOM 7342 C C . GLY B 1 317 ? 16.922 35.188 22.953 1 94.19 317 GLY B C 1
ATOM 7343 O O . GLY B 1 317 ? 17.047 35.188 24.172 1 94.19 317 GLY B O 1
ATOM 7344 N N . VAL B 1 318 ? 15.781 35.625 22.391 1 94.44 318 VAL B N 1
ATOM 7345 C CA . VAL B 1 318 ? 14.68 36.156 23.172 1 94.44 318 VAL B CA 1
ATOM 7346 C C . VAL B 1 318 ? 13.398 35.375 22.875 1 94.44 318 VAL B C 1
ATOM 7348 O O . VAL B 1 318 ? 13.016 34.5 23.641 1 94.44 318 VAL B O 1
ATOM 7351 N N . PHE B 1 319 ? 12.922 35.594 21.656 1 95.5 319 PHE B N 1
ATOM 7352 C CA . PHE B 1 319 ? 11.773 34.812 21.281 1 95.5 319 PHE B CA 1
ATOM 7353 C C . PHE B 1 319 ? 12.156 33.312 21.172 1 95.5 319 PHE B C 1
ATOM 7355 O O . PHE B 1 319 ? 11.453 32.469 21.688 1 95.5 319 PHE B O 1
ATOM 7362 N N . PHE B 1 320 ? 13.266 33.125 20.438 1 95.56 320 PHE B N 1
ATOM 7363 C CA . PHE B 1 320 ? 13.906 31.812 20.375 1 95.56 320 PHE B CA 1
ATOM 7364 C C . PHE B 1 320 ? 15.258 31.844 21.078 1 95.56 320 PHE B C 1
ATOM 7366 O O . PHE B 1 320 ? 16.297 32.062 20.453 1 95.56 320 PHE B O 1
ATOM 7373 N N . PRO B 1 321 ? 15.32 31.516 22.328 1 94.75 321 PRO B N 1
ATOM 7374 C CA . PRO B 1 321 ? 16.609 31.5 23.016 1 94.75 321 PRO B CA 1
ATOM 7375 C C . PRO B 1 321 ? 17.547 30.422 22.484 1 94.75 321 PRO B C 1
ATOM 7377 O O . PRO B 1 321 ? 18.766 30.531 22.641 1 94.75 321 PRO B O 1
ATOM 7380 N N . LYS B 1 322 ? 16.953 29.391 21.969 1 91.88 322 LYS B N 1
ATOM 7381 C CA . LYS B 1 322 ? 17.688 28.266 21.359 1 91.88 322 LYS B CA 1
ATOM 7382 C C . LYS B 1 322 ? 16.938 27.719 20.156 1 91.88 322 LYS B C 1
ATOM 7384 O O . LYS B 1 322 ? 15.898 28.25 19.766 1 91.88 322 LYS B O 1
ATOM 7389 N N . ASN B 1 323 ? 17.562 26.672 19.547 1 89.75 323 ASN B N 1
ATOM 7390 C CA . ASN B 1 323 ? 16.891 26.016 18.406 1 89.75 323 ASN B CA 1
ATOM 7391 C C . ASN B 1 323 ? 15.672 25.234 18.859 1 89.75 323 ASN B C 1
ATOM 7393 O O . ASN B 1 323 ? 15.523 24.906 20.047 1 89.75 323 ASN B O 1
ATOM 7397 N N . ILE B 1 324 ? 14.805 24.891 17.922 1 90.69 324 ILE B N 1
ATOM 7398 C CA . ILE B 1 324 ? 13.516 24.266 18.172 1 90.69 324 ILE B CA 1
ATOM 7399 C C . ILE B 1 324 ? 13.711 22.953 18.906 1 90.69 324 ILE B C 1
ATOM 7401 O O . ILE B 1 324 ? 13.008 22.656 19.875 1 90.69 324 ILE B O 1
ATOM 7405 N N . SER B 1 325 ? 14.695 22.125 18.469 1 85.06 325 SER B N 1
ATOM 7406 C CA . SER B 1 325 ? 14.938 20.812 19.078 1 85.06 325 SER B CA 1
ATOM 7407 C C . SER B 1 325 ? 15.312 20.969 20.547 1 85.06 325 SER B C 1
ATOM 7409 O O . SER B 1 325 ? 14.844 20.188 21.391 1 85.06 325 SER B O 1
ATOM 7411 N N . ASP B 1 326 ? 16.109 21.938 20.797 1 87.94 326 ASP B N 1
ATOM 7412 C CA . ASP B 1 326 ? 16.547 22.172 22.172 1 87.94 326 ASP B CA 1
ATOM 7413 C C . ASP B 1 326 ? 15.391 22.672 23.031 1 87.94 326 ASP B C 1
ATOM 7415 O O . ASP B 1 326 ? 15.258 22.281 24.188 1 87.94 326 ASP B O 1
ATOM 7419 N N . LEU B 1 327 ? 14.617 23.516 22.422 1 92 327 LEU B N 1
ATOM 7420 C CA . LEU B 1 327 ? 13.469 24.047 23.156 1 92 327 LEU B CA 1
ATOM 7421 C C . LEU B 1 327 ? 12.469 22.938 23.469 1 92 327 LEU B C 1
ATOM 7423 O O . LEU B 1 327 ? 11.875 22.922 24.547 1 92 327 LEU B O 1
ATOM 7427 N N . LEU B 1 328 ? 12.312 22.047 22.609 1 89.88 328 LEU B N 1
ATOM 7428 C CA . LEU B 1 328 ? 11.422 20.906 22.828 1 89.88 328 LEU B CA 1
ATOM 7429 C C . LEU B 1 328 ? 11.945 20.016 23.938 1 89.88 328 LEU B C 1
ATOM 7431 O O . LEU B 1 328 ? 11.172 19.531 24.766 1 89.88 328 LEU B O 1
ATOM 7435 N N . GLU B 1 329 ? 13.203 19.844 23.984 1 87.31 329 GLU B N 1
ATOM 7436 C CA . GLU B 1 329 ? 13.82 18.984 24.984 1 87.31 329 GLU B CA 1
ATOM 7437 C C . GLU B 1 329 ? 13.734 19.609 26.375 1 87.31 329 GLU B C 1
ATOM 7439 O O . GLU B 1 329 ? 13.625 18.891 27.375 1 87.31 329 GLU B O 1
ATOM 7444 N N . ASP B 1 330 ? 13.727 20.906 26.391 1 89.38 330 ASP B N 1
ATOM 7445 C CA . ASP B 1 330 ? 13.633 21.594 27.672 1 89.38 330 ASP B CA 1
ATOM 7446 C C . ASP B 1 330 ? 12.297 21.312 28.359 1 89.38 330 ASP B C 1
ATOM 7448 O O . ASP B 1 330 ? 12.211 21.312 29.578 1 89.38 330 ASP B O 1
ATOM 7452 N N . GLY B 1 331 ? 11.234 21.203 27.609 1 88.31 331 GLY B N 1
ATOM 7453 C CA . GLY B 1 331 ? 9.938 20.797 28.141 1 88.31 331 GLY B CA 1
ATOM 7454 C C . GLY B 1 331 ? 9.289 21.859 29.016 1 88.31 331 GLY B C 1
ATOM 7455 O O . GLY B 1 331 ? 8.43 21.547 29.844 1 88.31 331 GLY B O 1
ATOM 7456 N N . LEU B 1 332 ? 9.617 23.094 28.906 1 85.38 332 LEU B N 1
ATOM 7457 C CA . LEU B 1 332 ? 9.141 24.156 29.781 1 85.38 332 LEU B CA 1
ATOM 7458 C C . LEU B 1 332 ? 7.676 24.469 29.5 1 85.38 332 LEU B C 1
ATOM 7460 O O . LEU B 1 332 ? 7.074 25.312 30.172 1 85.38 332 LEU B O 1
ATOM 7464 N N . TYR B 1 333 ? 7.023 23.812 28.656 1 88.5 333 TYR B N 1
ATOM 7465 C CA . TYR B 1 333 ? 5.645 24.031 28.234 1 88.5 333 TYR B CA 1
ATOM 7466 C C . TYR B 1 333 ? 4.723 22.953 28.797 1 88.5 333 TYR B C 1
ATOM 7468 O O . TYR B 1 333 ? 3.594 22.781 28.328 1 88.5 333 TYR B O 1
ATOM 7476 N N . SER B 1 334 ? 5.074 22.234 29.859 1 84.88 334 SER B N 1
ATOM 7477 C CA . SER B 1 334 ? 4.391 21.047 30.359 1 84.88 334 SER B CA 1
ATOM 7478 C C . SER B 1 334 ? 3.045 21.406 30.984 1 84.88 334 SER B C 1
ATOM 7480 O O . SER B 1 334 ? 2.182 20.531 31.141 1 84.88 334 SER B O 1
ATOM 7482 N N . ASP B 1 335 ? 2.873 22.625 31.25 1 90.56 335 ASP B N 1
ATOM 7483 C CA . ASP B 1 335 ? 1.632 23.031 31.906 1 90.56 335 ASP B CA 1
ATOM 7484 C C . ASP B 1 335 ? 0.59 23.453 30.875 1 90.56 335 ASP B C 1
ATOM 7486 O O . ASP B 1 335 ? -0.543 23.797 31.234 1 90.56 335 ASP B O 1
ATOM 7490 N N . VAL B 1 336 ? 0.908 23.422 29.625 1 96.62 336 VAL B N 1
ATOM 7491 C CA . VAL B 1 336 ? -0.013 23.828 28.562 1 96.62 336 VAL B CA 1
ATOM 7492 C C . VAL B 1 336 ? -0.655 22.578 27.953 1 96.62 336 VAL B C 1
ATOM 7494 O O . VAL B 1 336 ? 0.044 21.656 27.547 1 96.62 336 VAL B O 1
ATOM 7497 N N . ASP B 1 337 ? -2.029 22.5 27.875 1 98 337 ASP B N 1
ATOM 7498 C CA . ASP B 1 337 ? -2.73 21.438 27.156 1 98 337 ASP B CA 1
ATOM 7499 C C . ASP B 1 337 ? -2.643 21.641 25.656 1 98 337 ASP B C 1
ATOM 7501 O O . ASP B 1 337 ? -2.719 22.766 25.156 1 98 337 ASP B O 1
ATOM 7505 N N . VAL B 1 338 ? -2.422 20.531 24.953 1 98.5 338 VAL B N 1
ATOM 7506 C CA . VAL B 1 338 ? -2.205 20.641 23.516 1 98.5 338 VAL B CA 1
ATOM 7507 C C . VAL B 1 338 ? -3.174 19.734 22.781 1 98.5 338 VAL B C 1
ATOM 7509 O O . VAL B 1 338 ? -3.35 18.562 23.141 1 98.5 338 VAL B O 1
ATOM 7512 N N . LEU B 1 339 ? -3.869 20.25 21.797 1 98.81 339 LEU B N 1
ATOM 7513 C CA . LEU B 1 339 ? -4.648 19.516 20.797 1 98.81 339 LEU B CA 1
ATOM 7514 C C . LEU B 1 339 ? -4.055 19.703 19.406 1 98.81 339 LEU B C 1
ATOM 7516 O O . LEU B 1 339 ? -3.768 20.844 19 1 98.81 339 LEU B O 1
ATOM 7520 N N . LEU B 1 340 ? -3.732 18.594 18.734 1 98.62 340 LEU B N 1
ATOM 7521 C CA . LEU B 1 340 ? -3.115 18.734 17.422 1 98.62 340 LEU B CA 1
ATOM 7522 C C . LEU B 1 340 ? -3.602 17.656 16.469 1 98.62 340 LEU B C 1
ATOM 7524 O O . LEU B 1 340 ? -4.129 16.625 16.906 1 98.62 340 LEU B O 1
ATOM 7528 N N . GLY B 1 341 ? -3.504 17.906 15.211 1 98.25 341 GLY B N 1
ATOM 7529 C CA . GLY B 1 341 ? -3.898 16.922 14.227 1 98.25 341 GLY B CA 1
ATOM 7530 C C . GLY B 1 341 ? -3.742 17.406 12.797 1 98.25 341 GLY B C 1
ATOM 7531 O O . GLY B 1 341 ? -3.182 18.469 12.555 1 98.25 341 GLY B O 1
ATOM 7532 N N . THR B 1 342 ? -4.109 16.547 11.859 1 97.19 342 THR B N 1
ATOM 7533 C CA . THR B 1 342 ? -3.969 16.828 10.438 1 97.19 342 THR B CA 1
ATOM 7534 C C . THR B 1 342 ? -5.086 16.156 9.641 1 97.19 342 THR B C 1
ATOM 7536 O O . THR B 1 342 ? -6.027 15.609 10.227 1 97.19 342 THR B O 1
ATOM 7539 N N . THR B 1 343 ? -5.016 16.344 8.312 1 96.25 343 THR B N 1
ATOM 7540 C CA . THR B 1 343 ? -6.02 15.789 7.414 1 96.25 343 THR B CA 1
ATOM 7541 C C . THR B 1 343 ? -5.434 14.656 6.578 1 96.25 343 THR B C 1
ATOM 7543 O O . THR B 1 343 ? -4.215 14.57 6.41 1 96.25 343 THR B O 1
ATOM 7546 N N . ARG B 1 344 ? -6.254 13.875 6.082 1 95.75 344 ARG B N 1
ATOM 7547 C CA . ARG B 1 344 ? -5.859 12.656 5.379 1 95.75 344 ARG B CA 1
ATOM 7548 C C . ARG B 1 344 ? -5.004 12.977 4.16 1 95.75 344 ARG B C 1
ATOM 7550 O O . ARG B 1 344 ? -4.039 12.273 3.867 1 95.75 344 ARG B O 1
ATOM 7557 N N . ASP B 1 345 ? -5.34 14.023 3.396 1 93.94 345 ASP B N 1
ATOM 7558 C CA . ASP B 1 345 ? -4.66 14.352 2.146 1 93.94 345 ASP B CA 1
ATOM 7559 C C . ASP B 1 345 ? -3.945 15.695 2.248 1 93.94 345 ASP B C 1
ATOM 7561 O O . ASP B 1 345 ? -3.971 16.5 1.307 1 93.94 345 ASP B O 1
ATOM 7565 N N . VAL B 1 346 ? -3.355 15.945 3.438 1 93.12 346 VAL B N 1
ATOM 7566 C CA . VAL B 1 346 ? -2.656 17.203 3.684 1 93.12 346 VAL B CA 1
ATOM 7567 C C . VAL B 1 346 ? -1.556 17.391 2.643 1 93.12 346 VAL B C 1
ATOM 7569 O O . VAL B 1 346 ? -1.251 18.531 2.254 1 93.12 346 VAL B O 1
ATOM 7572 N N . GLY B 1 347 ? -1.071 16.281 2.07 1 92.19 347 GLY B N 1
ATOM 7573 C CA . GLY B 1 347 ? 0.033 16.312 1.125 1 92.19 347 GLY B CA 1
ATOM 7574 C C . GLY B 1 347 ? -0.356 16.891 -0.223 1 92.19 347 GLY B C 1
ATOM 7575 O O . GLY B 1 347 ? 0.505 17.328 -0.991 1 92.19 347 GLY B O 1
ATOM 7576 N N . THR B 1 348 ? -1.636 16.891 -0.549 1 91 348 THR B N 1
ATOM 7577 C CA . THR B 1 348 ? -2.078 17.422 -1.835 1 91 348 THR B CA 1
ATOM 7578 C C . THR B 1 348 ? -1.713 18.891 -1.968 1 91 348 THR B C 1
ATOM 7580 O O . THR B 1 348 ? -1.183 19.312 -2.998 1 91 348 THR B O 1
ATOM 7583 N N . PHE B 1 349 ? -1.97 19.609 -0.944 1 85.94 349 PHE B N 1
ATOM 7584 C CA . PHE B 1 349 ? -1.619 21.031 -0.937 1 85.94 349 PHE B CA 1
ATOM 7585 C C . PHE B 1 349 ? -0.11 21.219 -1.038 1 85.94 349 PHE B C 1
ATOM 7587 O O . PHE B 1 349 ? 0.368 22.062 -1.792 1 85.94 349 PHE B O 1
ATOM 7594 N N . LEU B 1 350 ? 0.59 20.422 -0.298 1 84.75 350 LEU B N 1
ATOM 7595 C CA . LEU B 1 350 ? 2.047 20.516 -0.292 1 84.75 350 LEU B CA 1
ATOM 7596 C C . LEU B 1 350 ? 2.615 20.188 -1.668 1 84.75 350 LEU B C 1
ATOM 7598 O O . LEU B 1 350 ? 3.541 20.844 -2.139 1 84.75 350 LEU B O 1
ATOM 7602 N N . ALA B 1 351 ? 2.055 19.188 -2.305 1 88 351 ALA B N 1
ATOM 7603 C CA . ALA B 1 351 ? 2.518 18.781 -3.633 1 88 351 ALA B CA 1
ATOM 7604 C C . ALA B 1 351 ? 2.238 19.891 -4.656 1 88 351 ALA B C 1
ATOM 7606 O O . ALA B 1 351 ? 3.086 20.188 -5.5 1 88 351 ALA B O 1
ATOM 7607 N N . TYR B 1 352 ? 1.098 20.5 -4.57 1 83.69 352 TYR B N 1
ATOM 7608 C CA . TYR B 1 352 ? 0.782 21.609 -5.469 1 83.69 352 TYR B CA 1
ATOM 7609 C C . TYR B 1 352 ? 1.72 22.781 -5.234 1 83.69 352 TYR B C 1
ATOM 7611 O O . TYR B 1 352 ? 2.088 23.484 -6.18 1 83.69 352 TYR B O 1
ATOM 7619 N N . SER B 1 353 ? 2.041 22.969 -4.023 1 79.56 353 SER B N 1
ATOM 7620 C CA . SER B 1 353 ? 2.932 24.078 -3.691 1 79.56 353 SER B CA 1
ATOM 7621 C C . SER B 1 353 ? 4.305 23.891 -4.328 1 79.56 353 SER B C 1
ATOM 7623 O O . SER B 1 353 ? 4.965 24.859 -4.688 1 79.56 353 SER B O 1
ATOM 7625 N N . LEU B 1 354 ? 4.656 22.609 -4.508 1 76.5 354 LEU B N 1
ATOM 7626 C CA . LEU B 1 354 ? 5.941 22.312 -5.137 1 76.5 354 LEU B CA 1
ATOM 7627 C C . LEU B 1 354 ? 5.945 22.75 -6.598 1 76.5 354 LEU B C 1
ATOM 7629 O O . LEU B 1 354 ? 7.012 22.938 -7.188 1 76.5 354 LEU B O 1
ATOM 7633 N N . PHE B 1 355 ? 4.758 22.922 -7.129 1 77.25 355 PHE B N 1
ATOM 7634 C CA . PHE B 1 355 ? 4.629 23.328 -8.523 1 77.25 355 PHE B CA 1
ATOM 7635 C C . PHE B 1 355 ? 4.066 24.734 -8.625 1 77.25 355 PHE B C 1
ATOM 7637 O O . PHE B 1 355 ? 3.551 25.125 -9.672 1 77.25 355 PHE B O 1
ATOM 7644 N N . ASN B 1 356 ? 4.102 25.484 -7.543 1 73.5 356 ASN B N 1
ATOM 7645 C CA . ASN B 1 356 ? 3.658 26.875 -7.469 1 73.5 356 ASN B CA 1
ATOM 7646 C C . ASN B 1 356 ? 2.164 27 -7.762 1 73.5 356 ASN B C 1
ATOM 7648 O O . ASN B 1 356 ? 1.749 27.875 -8.516 1 73.5 356 ASN B O 1
ATOM 7652 N N . PHE B 1 357 ? 1.462 26.031 -7.418 1 77.12 357 PHE B N 1
ATOM 7653 C CA . PHE B 1 357 ? 0.005 25.984 -7.371 1 77.12 357 PHE B CA 1
ATOM 7654 C C . PHE B 1 357 ? -0.586 26.172 -8.766 1 77.12 357 PHE B C 1
ATOM 7656 O O . PHE B 1 357 ? -1.419 27.062 -8.977 1 77.12 357 PHE B O 1
ATOM 7663 N N . PRO B 1 358 ? -0.351 25.266 -9.602 1 75.75 358 PRO B N 1
ATOM 7664 C CA . PRO B 1 358 ? -0.966 25.344 -10.93 1 75.75 358 PRO B CA 1
ATOM 7665 C C . PRO B 1 358 ? -2.471 25.078 -10.898 1 75.75 358 PRO B C 1
ATOM 7667 O O . PRO B 1 358 ? -2.982 24.516 -9.922 1 75.75 358 PRO B O 1
ATOM 7670 N N . THR B 1 359 ? -3.141 25.5 -11.938 1 73.19 359 THR B N 1
ATOM 7671 C CA . THR B 1 359 ? -4.586 25.312 -12.031 1 73.19 359 THR B CA 1
ATOM 7672 C C . THR B 1 359 ? -4.926 23.875 -12.414 1 73.19 359 THR B C 1
ATOM 7674 O O . THR B 1 359 ? -6.039 23.406 -12.172 1 73.19 359 THR B O 1
ATOM 7677 N N . GLU B 1 360 ? -3.941 23.297 -13.023 1 78.44 360 GLU B N 1
ATOM 7678 C CA . GLU B 1 360 ? -4.133 21.906 -13.422 1 78.44 360 GLU B CA 1
ATOM 7679 C C . GLU B 1 360 ? -3.213 20.969 -12.641 1 78.44 360 GLU B C 1
ATOM 7681 O O . GLU B 1 360 ? -2.139 21.375 -12.195 1 78.44 360 GLU B O 1
ATOM 7686 N N . LYS B 1 361 ? -3.67 19.781 -12.508 1 85.5 361 LYS B N 1
ATOM 7687 C CA . LYS B 1 361 ? -2.854 18.797 -11.82 1 85.5 361 LYS B CA 1
ATOM 7688 C C . LYS B 1 361 ? -1.531 18.562 -12.547 1 85.5 361 LYS B C 1
ATOM 7690 O O . LYS B 1 361 ? -1.517 18.281 -13.742 1 85.5 361 LYS B O 1
ATOM 7695 N N . PRO B 1 362 ? -0.425 18.656 -11.867 1 83.94 362 PRO B N 1
ATOM 7696 C CA . PRO B 1 362 ? 0.875 18.453 -12.516 1 83.94 362 PRO B CA 1
ATOM 7697 C C . PRO B 1 362 ? 1.102 17 -12.93 1 83.94 362 PRO B C 1
ATOM 7699 O O . PRO B 1 362 ? 0.525 16.078 -12.336 1 83.94 362 PRO B O 1
ATOM 7702 N N . SER B 1 363 ? 1.896 16.828 -13.977 1 86.25 363 SER B N 1
ATOM 7703 C CA . SER B 1 363 ? 2.389 15.508 -14.352 1 86.25 363 SER B CA 1
ATOM 7704 C C . SER B 1 363 ? 3.74 15.219 -13.703 1 86.25 363 SER B C 1
ATOM 7706 O O . SER B 1 363 ? 4.691 15.977 -13.875 1 86.25 363 SER B O 1
ATOM 7708 N N . VAL B 1 364 ? 3.777 14.203 -12.938 1 89.38 364 VAL B N 1
ATOM 7709 C CA . VAL B 1 364 ? 4.977 13.82 -12.203 1 89.38 364 VAL B CA 1
ATOM 7710 C C . VAL B 1 364 ? 5.438 12.438 -12.656 1 89.38 364 VAL B C 1
ATOM 7712 O O . VAL B 1 364 ? 4.641 11.5 -12.711 1 89.38 364 VAL B O 1
ATOM 7715 N N . ASP B 1 365 ? 6.727 12.297 -13.039 1 84.19 365 ASP B N 1
ATOM 7716 C CA . ASP B 1 365 ? 7.273 10.984 -13.375 1 84.19 365 ASP B CA 1
ATOM 7717 C C . ASP B 1 365 ? 8.016 10.383 -12.18 1 84.19 365 ASP B C 1
ATOM 7719 O O . ASP B 1 365 ? 8.016 10.953 -11.094 1 84.19 365 ASP B O 1
ATOM 7723 N N . ARG B 1 366 ? 8.641 9.266 -12.375 1 82.62 366 ARG B N 1
ATOM 7724 C CA . ARG B 1 366 ? 9.273 8.508 -11.305 1 82.62 366 ARG B CA 1
ATOM 7725 C C . ARG B 1 366 ? 10.461 9.266 -10.727 1 82.62 366 ARG B C 1
ATOM 7727 O O . ARG B 1 366 ? 10.68 9.25 -9.516 1 82.62 366 ARG B O 1
ATOM 7734 N N . ALA B 1 367 ? 11.203 9.844 -11.578 1 77.81 367 ALA B N 1
ATOM 7735 C CA . ALA B 1 367 ? 12.383 10.578 -11.133 1 77.81 367 ALA B CA 1
ATOM 7736 C C . ALA B 1 367 ? 11.984 11.789 -10.289 1 77.81 367 ALA B C 1
ATOM 7738 O O . ALA B 1 367 ? 12.594 12.055 -9.25 1 77.81 367 ALA B O 1
ATOM 7739 N N . ALA B 1 368 ? 10.938 12.438 -10.742 1 81.88 368 ALA B N 1
ATOM 7740 C CA . ALA B 1 368 ? 10.453 13.602 -10.008 1 81.88 368 ALA B CA 1
ATOM 7741 C C . ALA B 1 368 ? 9.891 13.203 -8.648 1 81.88 368 ALA B C 1
ATOM 7743 O O . ALA B 1 368 ? 10.078 13.914 -7.66 1 81.88 368 ALA B O 1
ATOM 7744 N N . LEU B 1 369 ? 9.18 12.094 -8.586 1 89.19 369 LEU B N 1
ATOM 7745 C CA . LEU B 1 369 ? 8.672 11.578 -7.316 1 89.19 369 LEU B CA 1
ATOM 7746 C C . LEU B 1 369 ? 9.805 11.398 -6.312 1 89.19 369 LEU B C 1
ATOM 7748 O O . LEU B 1 369 ? 9.711 11.859 -5.172 1 89.19 369 LEU B O 1
ATOM 7752 N N . SER B 1 370 ? 10.891 10.75 -6.777 1 82.62 370 SER B N 1
ATOM 7753 C CA . SER B 1 370 ? 12.016 10.438 -5.895 1 82.62 370 SER B CA 1
ATOM 7754 C C . SER B 1 370 ? 12.75 11.703 -5.461 1 82.62 370 SER B C 1
ATOM 7756 O O . SER B 1 370 ? 13.047 11.875 -4.277 1 82.62 370 SER B O 1
ATOM 7758 N N . VAL B 1 371 ? 12.914 12.633 -6.332 1 79.31 371 VAL B N 1
ATOM 7759 C CA . VAL B 1 371 ? 13.68 13.852 -6.051 1 79.31 371 VAL B CA 1
ATOM 7760 C C . VAL B 1 371 ? 12.867 14.773 -5.148 1 79.31 371 VAL B C 1
ATOM 7762 O O . VAL B 1 371 ? 13.383 15.305 -4.164 1 79.31 371 VAL B O 1
ATOM 7765 N N . MET B 1 372 ? 11.625 14.867 -5.438 1 81.56 372 MET B N 1
ATOM 7766 C CA . MET B 1 372 ? 10.797 15.852 -4.742 1 81.56 372 MET B CA 1
ATOM 7767 C C . MET B 1 372 ? 10.375 15.344 -3.371 1 81.56 372 MET B C 1
ATOM 7769 O O . MET B 1 372 ? 10.07 16.125 -2.477 1 81.56 372 MET B O 1
ATOM 7773 N N . SER B 1 373 ? 10.32 14.047 -3.225 1 86.44 373 SER B N 1
ATOM 7774 C CA . SER B 1 373 ? 9.906 13.5 -1.938 1 86.44 373 SER B CA 1
ATOM 7775 C C . SER B 1 373 ? 11.109 13.141 -1.074 1 86.44 373 SER B C 1
ATOM 7777 O O . SER B 1 373 ? 11.18 13.523 0.094 1 86.44 373 SER B O 1
ATOM 7779 N N . ALA B 1 374 ? 12.117 12.469 -1.72 1 80.12 374 ALA B N 1
ATOM 7780 C CA . ALA B 1 374 ? 13.227 11.938 -0.938 1 80.12 374 ALA B CA 1
ATOM 7781 C C . ALA B 1 374 ? 14.508 12.719 -1.201 1 80.12 374 ALA B C 1
ATOM 7783 O O . ALA B 1 374 ? 15.523 12.508 -0.53 1 80.12 374 ALA B O 1
ATOM 7784 N N . GLY B 1 375 ? 14.523 13.625 -2.127 1 72.38 375 GLY B N 1
ATOM 7785 C CA . GLY B 1 375 ? 15.688 14.453 -2.41 1 72.38 375 GLY B CA 1
ATOM 7786 C C . GLY B 1 375 ? 16.766 13.734 -3.201 1 72.38 375 GLY B C 1
ATOM 7787 O O . GLY B 1 375 ? 17.922 14.141 -3.193 1 72.38 375 GLY B O 1
ATOM 7788 N N . MET B 1 376 ? 16.312 12.516 -3.871 1 70.81 376 MET B N 1
ATOM 7789 C CA . MET B 1 376 ? 17.312 11.695 -4.543 1 70.81 376 MET B CA 1
ATOM 7790 C C . MET B 1 376 ? 16.797 11.195 -5.887 1 70.81 376 MET B C 1
ATOM 7792 O O . MET B 1 376 ? 15.625 10.828 -6.008 1 70.81 376 MET B O 1
ATOM 7796 N N . ASN B 1 377 ? 17.75 11.305 -6.809 1 76.25 377 ASN B N 1
ATOM 7797 C CA . ASN B 1 377 ? 17.5 10.617 -8.07 1 76.25 377 ASN B CA 1
ATOM 7798 C C . ASN B 1 377 ? 18.156 9.234 -8.086 1 76.25 377 ASN B C 1
ATOM 7800 O O . ASN B 1 377 ? 19.281 9.086 -8.578 1 76.25 377 ASN B O 1
ATOM 7804 N N . ASN B 1 378 ? 17.547 8.305 -7.5 1 78.31 378 ASN B N 1
ATOM 7805 C CA . ASN B 1 378 ? 18.047 6.945 -7.328 1 78.31 378 ASN B CA 1
ATOM 7806 C C . ASN B 1 378 ? 17 5.906 -7.707 1 78.31 378 ASN B C 1
ATOM 7808 O O . ASN B 1 378 ? 15.867 5.961 -7.223 1 78.31 378 ASN B O 1
ATOM 7812 N N . SER B 1 379 ? 17.453 5.02 -8.5 1 81 379 SER B N 1
ATOM 7813 C CA . SER B 1 379 ? 16.516 4.055 -9.055 1 81 379 SER B CA 1
ATOM 7814 C C . SER B 1 379 ? 15.961 3.141 -7.969 1 81 379 SER B C 1
ATOM 7816 O O . SER B 1 379 ? 14.812 2.686 -8.062 1 81 379 SER B O 1
ATOM 7818 N N . VAL B 1 380 ? 16.719 2.834 -6.926 1 85.81 380 VAL B N 1
ATOM 7819 C CA . VAL B 1 380 ? 16.25 1.992 -5.828 1 85.81 380 VAL B CA 1
ATOM 7820 C C . VAL B 1 380 ? 15.195 2.744 -5.016 1 85.81 380 VAL B C 1
ATOM 7822 O O . VAL B 1 380 ? 14.18 2.166 -4.617 1 85.81 380 VAL B O 1
ATOM 7825 N N . ILE B 1 381 ? 15.438 4.027 -4.855 1 87.12 381 ILE B N 1
ATOM 7826 C CA . ILE B 1 381 ? 14.5 4.836 -4.082 1 87.12 381 ILE B CA 1
ATOM 7827 C C . ILE B 1 381 ? 13.188 4.984 -4.848 1 87.12 381 ILE B C 1
ATOM 7829 O O . ILE B 1 381 ? 12.109 4.934 -4.254 1 87.12 381 ILE B O 1
ATOM 7833 N N . TYR B 1 382 ? 13.336 5.066 -6.141 1 87.56 382 TYR B N 1
ATOM 7834 C CA . TYR B 1 382 ? 12.141 5.102 -6.98 1 87.56 382 TYR B CA 1
ATOM 7835 C C . TYR B 1 382 ? 11.328 3.824 -6.828 1 87.56 382 TYR B C 1
ATOM 7837 O O . TYR B 1 382 ? 10.094 3.867 -6.781 1 87.56 382 TYR B O 1
ATOM 7845 N N . ALA B 1 383 ? 12.039 2.795 -6.871 1 89.75 383 ALA B N 1
ATOM 7846 C CA . ALA B 1 383 ? 11.367 1.5 -6.762 1 89.75 383 ALA B CA 1
ATOM 7847 C C . ALA B 1 383 ? 10.688 1.349 -5.406 1 89.75 383 ALA B C 1
ATOM 7849 O O . ALA B 1 383 ? 9.562 0.834 -5.324 1 89.75 383 ALA B O 1
ATOM 7850 N N . LEU B 1 384 ? 11.359 1.829 -4.371 1 93.44 384 LEU B N 1
ATOM 7851 C CA . LEU B 1 384 ? 10.797 1.749 -3.029 1 93.44 384 LEU B CA 1
ATOM 7852 C C . LEU B 1 384 ? 9.547 2.617 -2.912 1 93.44 384 LEU B C 1
ATOM 7854 O O . LEU B 1 384 ? 8.508 2.156 -2.436 1 93.44 384 LEU B O 1
ATOM 7858 N N . LEU B 1 385 ? 9.609 3.848 -3.365 1 94.62 385 LEU B N 1
ATOM 7859 C CA . LEU B 1 385 ? 8.469 4.762 -3.293 1 94.62 385 LEU B CA 1
ATOM 7860 C C . LEU B 1 385 ? 7.316 4.258 -4.152 1 94.62 385 LEU B C 1
ATOM 7862 O O . LEU B 1 385 ? 6.148 4.395 -3.777 1 94.62 385 LEU B O 1
ATOM 7866 N N . GLY B 1 386 ? 7.691 3.721 -5.305 1 93.75 386 GLY B N 1
ATOM 7867 C CA . GLY B 1 386 ? 6.676 3.121 -6.156 1 93.75 386 GLY B CA 1
ATOM 7868 C C . GLY B 1 386 ? 5.898 2.016 -5.465 1 93.75 386 GLY B C 1
ATOM 7869 O O . GLY B 1 386 ? 4.676 1.933 -5.598 1 93.75 386 GLY B O 1
ATOM 7870 N N . ALA B 1 387 ? 6.543 1.149 -4.711 1 95 387 ALA B N 1
ATOM 7871 C CA . ALA B 1 387 ? 5.895 0.047 -4.008 1 95 387 ALA B CA 1
ATOM 7872 C C . ALA B 1 387 ? 5.105 0.553 -2.801 1 95 387 ALA B C 1
ATOM 7874 O O . ALA B 1 387 ? 3.975 0.124 -2.564 1 95 387 ALA B O 1
ATOM 7875 N N . ILE B 1 388 ? 5.691 1.465 -2.072 1 96.69 388 ILE B N 1
ATOM 7876 C CA . ILE B 1 388 ? 5.109 1.957 -0.829 1 96.69 388 ILE B CA 1
ATOM 7877 C C . ILE B 1 388 ? 3.836 2.746 -1.131 1 96.69 388 ILE B C 1
ATOM 7879 O O . ILE B 1 388 ? 2.848 2.645 -0.401 1 96.69 388 ILE B O 1
ATOM 7883 N N . TYR B 1 389 ? 3.844 3.486 -2.184 1 96.44 389 TYR B N 1
ATOM 7884 C CA . TYR B 1 389 ? 2.705 4.34 -2.506 1 96.44 389 TYR B CA 1
ATOM 7885 C C . TYR B 1 389 ? 2.027 3.885 -3.793 1 96.44 389 TYR B C 1
ATOM 7887 O O . TYR B 1 389 ? 1.514 4.707 -4.555 1 96.44 389 TYR B O 1
ATOM 7895 N N . SER B 1 390 ? 2.031 2.58 -4.07 1 93.38 390 SER B N 1
ATOM 7896 C CA . SER B 1 390 ? 1.51 1.997 -5.301 1 93.38 390 SER B CA 1
ATOM 7897 C C . SER B 1 390 ? 0.038 2.344 -5.496 1 93.38 390 SER B C 1
ATOM 7899 O O . SER B 1 390 ? -0.402 2.598 -6.621 1 93.38 390 SER B O 1
ATOM 7901 N N . ASP B 1 391 ? -0.699 2.447 -4.449 1 90.44 391 ASP B N 1
ATOM 7902 C CA . ASP B 1 391 ? -2.141 2.662 -4.523 1 90.44 391 ASP B CA 1
ATOM 7903 C C . ASP B 1 391 ? -2.459 4.082 -4.984 1 90.44 391 ASP B C 1
ATOM 7905 O O . ASP B 1 391 ? -3.578 4.363 -5.418 1 90.44 391 ASP B O 1
ATOM 7909 N N . SER B 1 392 ? -1.467 4.91 -4.84 1 91.19 392 SER B N 1
ATOM 7910 C CA . SER B 1 392 ? -1.689 6.309 -5.195 1 91.19 392 SER B CA 1
ATOM 7911 C C . SER B 1 392 ? -1.199 6.609 -6.605 1 91.19 392 SER B C 1
ATOM 7913 O O . SER B 1 392 ? -1.303 7.742 -7.078 1 91.19 392 SER B O 1
ATOM 7915 N N . ILE B 1 393 ? -0.664 5.605 -7.266 1 89.06 393 ILE B N 1
ATOM 7916 C CA . ILE B 1 393 ? -0.151 5.816 -8.617 1 89.06 393 ILE B CA 1
ATOM 7917 C C . ILE B 1 393 ? -1.271 5.605 -9.633 1 89.06 393 ILE B C 1
ATOM 7919 O O . ILE B 1 393 ? -1.957 4.582 -9.602 1 89.06 393 ILE B O 1
ATOM 7923 N N . GLU B 1 394 ? -1.407 6.555 -10.445 1 79.38 394 GLU B N 1
ATOM 7924 C CA . GLU B 1 394 ? -2.471 6.484 -11.438 1 79.38 394 GLU B CA 1
ATOM 7925 C C . GLU B 1 394 ? -2.121 5.5 -12.555 1 79.38 394 GLU B C 1
ATOM 7927 O O . GLU B 1 394 ? -0.943 5.238 -12.812 1 79.38 394 GLU B O 1
ATOM 7932 N N . LYS B 1 395 ? -3.084 5.012 -13.156 1 69.69 395 LYS B N 1
ATOM 7933 C CA . LYS B 1 395 ? -2.947 4.008 -14.203 1 69.69 395 LYS B CA 1
ATOM 7934 C C . LYS B 1 395 ? -2.145 4.547 -15.383 1 69.69 395 LYS B C 1
ATOM 7936 O O . LYS B 1 395 ? -1.424 3.801 -16.047 1 69.69 395 LYS B O 1
ATOM 7941 N N . GLU B 1 396 ? -2.219 5.793 -15.602 1 69.81 396 GLU B N 1
ATOM 7942 C CA . GLU B 1 396 ? -1.562 6.371 -16.766 1 69.81 396 GLU B CA 1
ATOM 7943 C C . GLU B 1 396 ? -0.113 6.738 -16.469 1 69.81 396 GLU B C 1
ATOM 7945 O O . GLU B 1 396 ? 0.583 7.297 -17.312 1 69.81 396 GLU B O 1
ATOM 7950 N N . GLY B 1 397 ? 0.315 6.504 -15.336 1 78.94 397 GLY B N 1
ATOM 7951 C CA . GLY B 1 397 ? 1.716 6.703 -15 1 78.94 397 GLY B CA 1
ATOM 7952 C C . GLY B 1 397 ? 1.995 8.055 -14.383 1 78.94 397 GLY B C 1
ATOM 7953 O O . GLY B 1 397 ? 3.148 8.484 -14.305 1 78.94 397 GLY B O 1
ATOM 7954 N N . ASN B 1 398 ? 0.966 8.828 -14.086 1 89.5 398 ASN B N 1
ATOM 7955 C CA . ASN B 1 398 ? 1.155 10.062 -13.328 1 89.5 398 ASN B CA 1
ATOM 7956 C C . ASN B 1 398 ? 1.325 9.773 -11.836 1 89.5 398 ASN B C 1
ATOM 7958 O O . ASN B 1 398 ? 0.45 9.18 -11.211 1 89.5 398 ASN B O 1
ATOM 7962 N N . TYR B 1 399 ? 2.459 10.25 -11.32 1 92.5 399 TYR B N 1
ATOM 7963 C CA . TYR B 1 399 ? 2.826 9.922 -9.945 1 92.5 399 TYR B CA 1
ATOM 7964 C C . TYR B 1 399 ? 2.49 11.07 -9 1 92.5 399 TYR B C 1
ATOM 7966 O O . TYR B 1 399 ? 2.994 11.125 -7.875 1 92.5 399 TYR B O 1
ATOM 7974 N N . PHE B 1 400 ? 1.65 11.992 -9.359 1 92.25 400 PHE B N 1
ATOM 7975 C CA . PHE B 1 400 ? 1.38 13.188 -8.562 1 92.25 400 PHE B CA 1
ATOM 7976 C C . PHE B 1 400 ? 0.747 12.805 -7.227 1 92.25 400 PHE B C 1
ATOM 7978 O O . PHE B 1 400 ? 1.145 13.32 -6.18 1 92.25 400 PHE B O 1
ATOM 7985 N N . ASP B 1 401 ? -0.246 11.93 -7.254 1 93.38 401 ASP B N 1
ATOM 7986 C CA . ASP B 1 401 ? -0.922 11.555 -6.016 1 93.38 401 ASP B CA 1
ATOM 7987 C C . ASP B 1 401 ? 0.017 10.781 -5.09 1 93.38 401 ASP B C 1
ATOM 7989 O O . ASP B 1 401 ? -0.078 10.898 -3.867 1 93.38 401 ASP B O 1
ATOM 7993 N N . ALA B 1 402 ? 0.893 10.008 -5.707 1 94.94 402 ALA B N 1
ATOM 7994 C CA . ALA B 1 402 ? 1.919 9.344 -4.906 1 94.94 402 ALA B CA 1
ATOM 7995 C C . ALA B 1 402 ? 2.855 10.359 -4.262 1 94.94 402 ALA B C 1
ATOM 7997 O O . ALA B 1 402 ? 3.25 10.203 -3.104 1 94.94 402 ALA B O 1
ATOM 7998 N N . LEU B 1 403 ? 3.221 11.344 -5.027 1 93.38 403 LEU B N 1
ATOM 7999 C CA . LEU B 1 403 ? 4.039 12.422 -4.492 1 93.38 403 LEU B CA 1
ATOM 8000 C C . LEU B 1 403 ? 3.322 13.125 -3.342 1 93.38 403 LEU B C 1
ATOM 8002 O O . LEU B 1 403 ? 3.928 13.391 -2.299 1 93.38 403 LEU B O 1
ATOM 8006 N N . ALA B 1 404 ? 2.082 13.398 -3.512 1 93.94 404 ALA B N 1
ATOM 8007 C CA . ALA B 1 404 ? 1.284 14.062 -2.482 1 93.94 404 ALA B CA 1
ATOM 8008 C C . ALA B 1 404 ? 1.261 13.242 -1.194 1 93.94 404 ALA B C 1
ATOM 8010 O O . ALA B 1 404 ? 1.446 13.789 -0.104 1 93.94 404 ALA B O 1
ATOM 8011 N N . ASP B 1 405 ? 1.082 11.992 -1.348 1 95.75 405 ASP B N 1
ATOM 8012 C CA . ASP B 1 405 ? 1.054 11.125 -0.173 1 95.75 405 ASP B CA 1
ATOM 8013 C C . ASP B 1 405 ? 2.428 11.047 0.487 1 95.75 405 ASP B C 1
ATOM 8015 O O . ASP B 1 405 ? 2.535 11.07 1.715 1 95.75 405 ASP B O 1
ATOM 8019 N N . ALA B 1 406 ? 3.422 10.953 -0.346 1 95.31 406 ALA B N 1
ATOM 8020 C CA . ALA B 1 406 ? 4.785 10.836 0.169 1 95.31 406 ALA B CA 1
ATOM 8021 C C . ALA B 1 406 ? 5.188 12.086 0.942 1 95.31 406 ALA B C 1
ATOM 8023 O O . ALA B 1 406 ? 5.656 12 2.078 1 95.31 406 ALA B O 1
ATOM 8024 N N . VAL B 1 407 ? 4.961 13.234 0.361 1 92.31 407 VAL B N 1
ATOM 8025 C CA . VAL B 1 407 ? 5.344 14.484 1.013 1 92.31 407 VAL B CA 1
ATOM 8026 C C . VAL B 1 407 ? 4.43 14.742 2.205 1 92.31 407 VAL B C 1
ATOM 8028 O O . VAL B 1 407 ? 4.859 15.297 3.219 1 92.31 407 VAL B O 1
ATOM 8031 N N . GLY B 1 408 ? 3.143 14.391 2.098 1 94 408 GLY B N 1
ATOM 8032 C CA . GLY B 1 408 ? 2.229 14.5 3.225 1 94 408 GLY B CA 1
ATOM 8033 C C . GLY B 1 408 ? 2.686 13.719 4.441 1 94 408 GLY B C 1
ATOM 8034 O O . GLY B 1 408 ? 2.623 14.219 5.566 1 94 408 GLY B O 1
ATOM 8035 N N . ASP B 1 409 ? 3.166 12.492 4.176 1 94.94 409 ASP B N 1
ATOM 8036 C CA . ASP B 1 409 ? 3.678 11.68 5.27 1 94.94 409 ASP B CA 1
ATOM 8037 C C . ASP B 1 409 ? 4.977 12.258 5.828 1 94.94 409 ASP B C 1
ATOM 8039 O O . ASP B 1 409 ? 5.09 12.492 7.031 1 94.94 409 ASP B O 1
ATOM 8043 N N . ALA B 1 410 ? 5.902 12.562 4.957 1 90.94 410 ALA B N 1
ATOM 8044 C CA . ALA B 1 410 ? 7.262 12.914 5.359 1 90.94 410 ALA B CA 1
ATOM 8045 C C . ALA B 1 410 ? 7.289 14.281 6.047 1 90.94 410 ALA B C 1
ATOM 8047 O O . ALA B 1 410 ? 8.039 14.484 7.004 1 90.94 410 ALA B O 1
ATOM 8048 N N . ARG B 1 411 ? 6.43 15.156 5.605 1 88.62 411 ARG B N 1
ATOM 8049 C CA . ARG B 1 411 ? 6.613 16.547 6.02 1 88.62 411 ARG B CA 1
ATOM 8050 C C . ARG B 1 411 ? 5.508 16.984 6.977 1 88.62 411 ARG B C 1
ATOM 8052 O O . ARG B 1 411 ? 5.621 18.016 7.637 1 88.62 411 ARG B O 1
ATOM 8059 N N . SER B 1 412 ? 4.484 16.219 7.055 1 92.5 412 SER B N 1
ATOM 8060 C CA . SER B 1 412 ? 3.375 16.703 7.871 1 92.5 412 SER B CA 1
ATOM 8061 C C . SER B 1 412 ? 2.906 15.633 8.852 1 92.5 412 SER B C 1
ATOM 8063 O O . SER B 1 412 ? 3.217 15.695 10.039 1 92.5 412 SER B O 1
ATOM 8065 N N . THR B 1 413 ? 2.393 14.547 8.422 1 96.19 413 THR B N 1
ATOM 8066 C CA . THR B 1 413 ? 1.723 13.562 9.273 1 96.19 413 THR B CA 1
ATOM 8067 C C . THR B 1 413 ? 2.709 12.93 10.242 1 96.19 413 THR B C 1
ATOM 8069 O O . THR B 1 413 ? 2.428 12.828 11.438 1 96.19 413 THR B O 1
ATOM 8072 N N . CYS B 1 414 ? 3.857 12.516 9.75 1 94.12 414 CYS B N 1
ATOM 8073 C CA . CYS B 1 414 ? 4.844 11.891 10.625 1 94.12 414 CYS B CA 1
ATOM 8074 C C . CYS B 1 414 ? 5.391 12.898 11.633 1 94.12 414 CYS B C 1
ATOM 8076 O O . CYS B 1 414 ? 5.625 12.555 12.789 1 94.12 414 CYS B O 1
ATOM 8078 N N . ARG B 1 415 ? 5.492 14.141 11.18 1 93.69 415 ARG B N 1
ATOM 8079 C CA . ARG B 1 415 ? 5.988 15.195 12.062 1 93.69 415 ARG B CA 1
ATOM 8080 C C . ARG B 1 415 ? 4.953 15.555 13.125 1 93.69 415 ARG B C 1
ATOM 8082 O O . ARG B 1 415 ? 5.312 15.898 14.25 1 93.69 415 ARG B O 1
ATOM 8089 N N . MET B 1 416 ? 3.729 15.461 12.75 1 96.12 416 MET B N 1
ATOM 8090 C CA . MET B 1 416 ? 2.648 15.711 13.703 1 96.12 416 MET B CA 1
ATOM 8091 C C . MET B 1 416 ? 2.693 14.711 14.852 1 96.12 416 MET B C 1
ATOM 8093 O O . MET B 1 416 ? 2.605 15.094 16.016 1 96.12 416 MET B O 1
ATOM 8097 N N . THR B 1 417 ? 2.875 13.461 14.516 1 96.56 417 THR B N 1
ATOM 8098 C CA . THR B 1 417 ? 2.959 12.422 15.539 1 96.56 417 THR B CA 1
ATOM 8099 C C . THR B 1 417 ? 4.215 12.602 16.391 1 96.56 417 THR B C 1
ATOM 8101 O O . THR B 1 417 ? 4.172 12.438 17.609 1 96.56 417 THR B O 1
ATOM 8104 N N . ASP B 1 418 ? 5.289 12.969 15.758 1 93.31 418 ASP B N 1
ATOM 8105 C CA . ASP B 1 418 ? 6.535 13.203 16.484 1 93.31 418 ASP B CA 1
ATOM 8106 C C . ASP B 1 418 ? 6.367 14.336 17.5 1 93.31 418 ASP B C 1
ATOM 8108 O O . ASP B 1 418 ? 6.836 14.234 18.625 1 93.31 418 ASP B O 1
ATOM 8112 N N . PHE B 1 419 ? 5.766 15.383 17.031 1 96.06 419 PHE B N 1
ATOM 8113 C CA . PHE B 1 419 ? 5.547 16.531 17.922 1 96.06 419 PHE B CA 1
ATOM 8114 C C . PHE B 1 419 ? 4.645 16.141 19.094 1 96.06 419 PHE B C 1
ATOM 8116 O O . PHE B 1 419 ? 4.906 16.516 20.234 1 96.06 419 PHE B O 1
ATOM 8123 N N . ALA B 1 420 ? 3.598 15.391 18.844 1 97.5 420 ALA B N 1
ATOM 8124 C CA . ALA B 1 420 ? 2.691 14.922 19.891 1 97.5 420 ALA B CA 1
ATOM 8125 C C . ALA B 1 420 ? 3.443 14.117 20.938 1 97.5 420 ALA B C 1
ATOM 8127 O O . ALA B 1 420 ? 3.225 14.297 22.141 1 97.5 420 ALA B O 1
ATOM 8128 N N . ILE B 1 421 ? 4.32 13.281 20.484 1 95 421 ILE B N 1
ATOM 8129 C CA . ILE B 1 421 ? 5.094 12.438 21.375 1 95 421 ILE B CA 1
ATOM 8130 C C . ILE B 1 421 ? 5.973 13.305 22.281 1 95 421 ILE B C 1
ATOM 8132 O O . ILE B 1 421 ? 5.973 13.141 23.5 1 95 421 ILE B O 1
ATOM 8136 N N . ARG B 1 422 ? 6.652 14.219 21.688 1 92.81 422 ARG B N 1
ATOM 8137 C CA . ARG B 1 422 ? 7.59 15.047 22.438 1 92.81 422 ARG B CA 1
ATOM 8138 C C . ARG B 1 422 ? 6.859 15.906 23.469 1 92.81 422 ARG B C 1
ATOM 8140 O O . ARG B 1 422 ? 7.32 16.047 24.594 1 92.81 422 ARG B O 1
ATOM 8147 N N . VAL B 1 423 ? 5.777 16.453 23.062 1 96 423 VAL B N 1
ATOM 8148 C CA . VAL B 1 423 ? 5.012 17.312 23.953 1 96 423 VAL B CA 1
ATOM 8149 C C . VAL B 1 423 ? 4.418 16.5 25.094 1 96 423 VAL B C 1
ATOM 8151 O O . VAL B 1 423 ? 4.422 16.922 26.25 1 96 423 VAL B O 1
ATOM 8154 N N . GLN B 1 424 ? 3.924 15.367 24.797 1 96 424 GLN B N 1
ATOM 8155 C CA . GLN B 1 424 ? 3.373 14.484 25.812 1 96 424 GLN B CA 1
ATOM 8156 C C . GLN B 1 424 ? 4.453 14.031 26.781 1 96 424 GLN B C 1
ATOM 8158 O O . GLN B 1 424 ? 4.227 14 28 1 96 424 GLN B O 1
ATOM 8163 N N . GLU B 1 425 ? 5.551 13.695 26.297 1 93.5 425 GLU B N 1
ATOM 8164 C CA . GLU B 1 425 ? 6.652 13.234 27.125 1 93.5 425 GLU B CA 1
ATOM 8165 C C . GLU B 1 425 ? 7.152 14.344 28.047 1 93.5 425 GLU B C 1
ATOM 8167 O O . GLU B 1 425 ? 7.664 14.078 29.141 1 93.5 425 GLU B O 1
ATOM 8172 N N . ALA B 1 426 ? 6.988 15.547 27.594 1 92.5 426 ALA B N 1
ATOM 8173 C CA . ALA B 1 426 ? 7.379 16.688 28.406 1 92.5 426 ALA B CA 1
ATOM 8174 C C . ALA B 1 426 ? 6.383 16.922 29.547 1 92.5 426 ALA B C 1
ATOM 8176 O O . ALA B 1 426 ? 6.672 17.672 30.484 1 92.5 426 ALA B O 1
ATOM 8177 N N . GLY B 1 427 ? 5.191 16.344 29.469 1 93.75 427 GLY B N 1
ATOM 8178 C CA . GLY B 1 427 ? 4.262 16.391 30.578 1 93.75 427 GLY B CA 1
ATOM 8179 C C . GLY B 1 427 ? 2.932 17.016 30.219 1 93.75 427 GLY B C 1
ATOM 8180 O O . GLY B 1 427 ? 2.01 17.047 31.031 1 93.75 427 GLY B O 1
ATOM 8181 N N . SER B 1 428 ? 2.764 17.516 29.031 1 95.75 428 SER B N 1
ATOM 8182 C CA . SER B 1 428 ? 1.516 18.141 28.609 1 95.75 428 SER B CA 1
ATOM 8183 C C . SER B 1 428 ? 0.417 17.109 28.391 1 95.75 428 SER B C 1
ATOM 8185 O O . SER B 1 428 ? 0.701 15.953 28.062 1 95.75 428 SER B O 1
ATOM 8187 N N . ASN B 1 429 ? -0.822 17.531 28.672 1 96.88 429 ASN B N 1
ATOM 8188 C CA . ASN B 1 429 ? -1.963 16.781 28.172 1 96.88 429 ASN B CA 1
ATOM 8189 C C . ASN B 1 429 ? -2.148 16.969 26.672 1 96.88 429 ASN B C 1
ATOM 8191 O O . ASN B 1 429 ? -2.223 18.094 26.188 1 96.88 429 ASN B O 1
ATOM 8195 N N . VAL B 1 430 ? -2.154 15.852 25.953 1 98.31 430 VAL B N 1
ATOM 8196 C CA . VAL B 1 430 ? -2.176 15.961 24.5 1 98.31 430 VAL B CA 1
ATOM 8197 C C . VAL B 1 430 ? -3.357 15.172 23.938 1 98.31 430 VAL B C 1
ATOM 8199 O O . VAL B 1 430 ? -3.648 14.062 24.406 1 98.31 430 VAL B O 1
ATOM 8202 N N . PHE B 1 431 ? -4.09 15.734 23.047 1 98.81 431 PHE B N 1
ATOM 8203 C CA . PHE B 1 431 ? -5.094 15.078 22.219 1 98.81 431 PHE B CA 1
ATOM 8204 C C . PHE B 1 431 ? -4.746 15.219 20.734 1 98.81 431 PHE B C 1
ATOM 8206 O O . PHE B 1 431 ? -4.27 16.266 20.297 1 98.81 431 PHE B O 1
ATOM 8213 N N . MET B 1 432 ? -4.945 14.125 19.984 1 98.69 432 MET B N 1
ATOM 8214 C CA . MET B 1 432 ? -4.602 14.117 18.562 1 98.69 432 MET B CA 1
ATOM 8215 C C . MET B 1 432 ? -5.805 13.727 17.719 1 98.69 432 MET B C 1
ATOM 8217 O O . MET B 1 432 ? -6.598 12.867 18.109 1 98.69 432 MET B O 1
ATOM 8221 N N . TYR B 1 433 ? -5.957 14.375 16.531 1 98.69 433 TYR B N 1
ATOM 8222 C CA . TYR B 1 433 ? -7.051 14.031 15.625 1 98.69 433 TYR B CA 1
ATOM 8223 C C . TYR B 1 433 ? -6.531 13.766 14.211 1 98.69 433 TYR B C 1
ATOM 8225 O O . TYR B 1 433 ? -5.398 14.133 13.883 1 98.69 433 TYR B O 1
ATOM 8233 N N . TYR B 1 434 ? -7.273 13.117 13.453 1 98.44 434 TYR B N 1
ATOM 8234 C CA . TYR B 1 434 ? -7.07 12.867 12.031 1 98.44 434 TYR B CA 1
ATOM 8235 C C . TYR B 1 434 ? -8.383 12.992 11.266 1 98.44 434 TYR B C 1
ATOM 8237 O O . TYR B 1 434 ? -9.289 12.18 11.445 1 98.44 434 TYR B O 1
ATOM 8245 N N . LEU B 1 435 ? -8.477 14.055 10.453 1 97.81 435 LEU B N 1
ATOM 8246 C CA . LEU B 1 435 ? -9.711 14.273 9.703 1 97.81 435 LEU B CA 1
ATOM 8247 C C . LEU B 1 435 ? -9.727 13.422 8.438 1 97.81 435 LEU B C 1
ATOM 8249 O O . LEU B 1 435 ? -8.844 13.547 7.586 1 97.81 435 LEU B O 1
ATOM 8253 N N . THR B 1 436 ? -10.781 12.602 8.32 1 96.5 436 THR B N 1
ATOM 8254 C CA . THR B 1 436 ? -10.859 11.719 7.164 1 96.5 436 THR B CA 1
ATOM 8255 C C . THR B 1 436 ? -12.172 11.93 6.41 1 96.5 436 THR B C 1
ATOM 8257 O O . THR B 1 436 ? -12.344 11.414 5.301 1 96.5 436 THR B O 1
ATOM 8260 N N . HIS B 1 437 ? -13.055 12.742 6.891 1 94.38 437 HIS B N 1
ATOM 8261 C CA . HIS B 1 437 ? -14.305 12.992 6.188 1 94.38 437 HIS B CA 1
ATOM 8262 C C . HIS B 1 437 ? -14.07 13.773 4.898 1 94.38 437 HIS B C 1
ATOM 8264 O O . HIS B 1 437 ? -13.492 14.859 4.926 1 94.38 437 HIS B O 1
ATOM 8270 N N . VAL B 1 438 ? -14.594 13.203 3.834 1 90.06 438 VAL B N 1
ATOM 8271 C CA . VAL B 1 438 ? -14.523 13.914 2.561 1 90.06 438 VAL B CA 1
ATOM 8272 C C . VAL B 1 438 ? -15.625 14.977 2.498 1 90.06 438 VAL B C 1
ATOM 8274 O O . VAL B 1 438 ? -16.812 14.641 2.434 1 90.06 438 VAL B O 1
ATOM 8277 N N . PRO B 1 439 ? -15.172 16.172 2.553 1 87.12 439 PRO B N 1
ATOM 8278 C CA . PRO B 1 439 ? -16.203 17.219 2.541 1 87.12 439 PRO B CA 1
ATOM 8279 C C . PRO B 1 439 ? -16.938 17.297 1.21 1 87.12 439 PRO B C 1
ATOM 8281 O O . PRO B 1 439 ? -16.359 17.031 0.156 1 87.12 439 PRO B O 1
ATOM 8284 N N . THR B 1 440 ? -18.172 17.609 1.28 1 80.75 440 THR B N 1
ATOM 8285 C CA . THR B 1 440 ? -18.953 17.859 0.075 1 80.75 440 THR B CA 1
ATOM 8286 C C . THR B 1 440 ? -18.312 18.953 -0.773 1 80.75 440 THR B C 1
ATOM 8288 O O . THR B 1 440 ? -18.312 18.875 -2.004 1 80.75 440 THR B O 1
ATOM 8291 N N . ARG B 1 441 ? -17.75 19.922 0.007 1 75.12 441 ARG B N 1
ATOM 8292 C CA . ARG B 1 441 ? -17.016 21 -0.658 1 75.12 441 ARG B CA 1
ATOM 8293 C C . ARG B 1 441 ? -15.711 21.297 0.076 1 75.12 441 ARG B C 1
ATOM 8295 O O . ARG B 1 441 ? -15.719 21.562 1.278 1 75.12 441 ARG B O 1
ATOM 8302 N N . SER B 1 442 ? -14.695 21.172 -0.708 1 74.12 442 SER B N 1
ATOM 8303 C CA . SER B 1 442 ? -13.398 21.531 -0.138 1 74.12 442 SER B CA 1
ATOM 8304 C C . SER B 1 442 ? -13.133 23.016 -0.257 1 74.12 442 SER B C 1
ATOM 8306 O O . SER B 1 442 ? -13.547 23.656 -1.232 1 74.12 442 SER B O 1
ATOM 8308 N N . ILE B 1 443 ? -12.562 23.578 0.726 1 68.31 443 ILE B N 1
ATOM 8309 C CA . ILE B 1 443 ? -12.203 24.984 0.712 1 68.31 443 ILE B CA 1
ATOM 8310 C C . ILE B 1 443 ? -11.172 25.25 -0.384 1 68.31 443 ILE B C 1
ATOM 8312 O O . ILE B 1 443 ? -11.195 26.297 -1.027 1 68.31 443 ILE B O 1
ATOM 8316 N N . TRP B 1 444 ? -10.336 24.203 -0.547 1 66.69 444 TRP B N 1
ATOM 8317 C CA . TRP B 1 444 ? -9.375 24.297 -1.638 1 66.69 444 TRP B CA 1
ATOM 8318 C C . TRP B 1 444 ? -9.836 23.5 -2.854 1 66.69 444 TRP B C 1
ATOM 8320 O O . TRP B 1 444 ? -9.953 22.281 -2.793 1 66.69 444 TRP B O 1
ATOM 8330 N N . ASN B 1 445 ? -10.797 23.859 -3.562 1 57.09 445 ASN B N 1
ATOM 8331 C CA . ASN B 1 445 ? -11.617 23.266 -4.617 1 57.09 445 ASN B CA 1
ATOM 8332 C C . ASN B 1 445 ? -10.773 22.484 -5.613 1 57.09 445 ASN B C 1
ATOM 8334 O O . ASN B 1 445 ? -11.156 22.328 -6.773 1 57.09 445 ASN B O 1
ATOM 8338 N N . PHE B 1 446 ? -9.656 22.141 -5.488 1 52.97 446 PHE B N 1
ATOM 8339 C CA . PHE B 1 446 ? -8.906 21.578 -6.605 1 52.97 446 PHE B CA 1
ATOM 8340 C C . PHE B 1 446 ? -9.008 20.047 -6.609 1 52.97 446 PHE B C 1
ATOM 8342 O O . PHE B 1 446 ? -8.695 19.406 -7.609 1 52.97 446 PHE B O 1
ATOM 8349 N N . SER B 1 447 ? -9.43 19.5 -5.527 1 56.44 447 SER B N 1
ATOM 8350 C CA . SER B 1 447 ? -9.43 18.047 -5.637 1 56.44 447 SER B CA 1
ATOM 8351 C C . SER B 1 447 ? -10.742 17.453 -5.129 1 56.44 447 SER B C 1
ATOM 8353 O O . SER B 1 447 ? -11.148 17.719 -4 1 56.44 447 SER B O 1
ATOM 8355 N N . THR B 1 448 ? -11.414 16.922 -6.035 1 61.91 448 THR B N 1
ATOM 8356 C CA . THR B 1 448 ? -12.617 16.188 -5.648 1 61.91 448 THR B CA 1
ATOM 8357 C C . THR B 1 448 ? -12.266 14.875 -4.965 1 61.91 448 THR B C 1
ATOM 8359 O O . THR B 1 448 ? -11.352 14.172 -5.395 1 61.91 448 THR B O 1
ATOM 8362 N N . GLY B 1 449 ? -12.82 14.703 -3.742 1 68.56 449 GLY B N 1
ATOM 8363 C CA . GLY B 1 449 ? -12.711 13.414 -3.076 1 68.56 449 GLY B CA 1
ATOM 8364 C C . GLY B 1 449 ? -11.578 13.352 -2.07 1 68.56 449 GLY B C 1
ATOM 8365 O O . GLY B 1 449 ? -11.422 12.359 -1.359 1 68.56 449 GLY B O 1
ATOM 8366 N N . ASP B 1 450 ? -10.805 14.484 -1.958 1 84.19 450 ASP B N 1
ATOM 8367 C CA . ASP B 1 450 ? -9.695 14.508 -1.011 1 84.19 450 ASP B CA 1
ATOM 8368 C C . ASP B 1 450 ? -10.062 15.289 0.247 1 84.19 450 ASP B C 1
ATOM 8370 O O . ASP B 1 450 ? -11.016 16.078 0.24 1 84.19 450 ASP B O 1
ATOM 8374 N N . VAL B 1 451 ? -9.469 14.938 1.265 1 91.88 451 VAL B N 1
ATOM 8375 C CA . VAL B 1 451 ? -9.492 15.695 2.51 1 91.88 451 VAL B CA 1
ATOM 8376 C C . VAL B 1 451 ? -8.203 16.5 2.652 1 91.88 451 VAL B C 1
ATOM 8378 O O . VAL B 1 451 ? -7.238 16.031 3.258 1 91.88 451 VAL B O 1
ATOM 8381 N N . THR B 1 452 ? -8.203 17.656 2.154 1 89.12 452 THR B N 1
ATOM 8382 C CA . THR B 1 452 ? -6.953 18.375 1.934 1 89.12 452 THR B CA 1
ATOM 8383 C C . THR B 1 452 ? -6.668 19.328 3.09 1 89.12 452 THR B C 1
ATOM 8385 O O . THR B 1 452 ? -7.469 19.453 4.02 1 89.12 452 THR B O 1
ATOM 8388 N N . HIS B 1 453 ? -5.547 19.969 2.936 1 88.19 453 HIS B N 1
ATOM 8389 C CA . HIS B 1 453 ? -5.133 21.016 3.855 1 88.19 453 HIS B CA 1
ATOM 8390 C C . HIS B 1 453 ? -6.215 22.078 3.996 1 88.19 453 HIS B C 1
ATOM 8392 O O . HIS B 1 453 ? -6.918 22.391 3.031 1 88.19 453 HIS B O 1
ATOM 8398 N N . PHE B 1 454 ? -6.684 22.547 5.152 1 85.56 454 PHE B N 1
ATOM 8399 C CA . PHE B 1 454 ? -7.637 23.609 5.449 1 85.56 454 PHE B CA 1
ATOM 8400 C C . PHE B 1 454 ? -9.031 23.047 5.68 1 85.56 454 PHE B C 1
ATOM 8402 O O . PHE B 1 454 ? -9.914 23.734 6.203 1 85.56 454 PHE B O 1
ATOM 8409 N N . ASP B 1 455 ? -9.203 21.766 5.254 1 89.06 455 ASP B N 1
ATOM 8410 C CA . ASP B 1 455 ? -10.562 21.234 5.332 1 89.06 455 ASP B CA 1
ATOM 8411 C C . ASP B 1 455 ? -11.039 21.141 6.781 1 89.06 455 ASP B C 1
ATOM 8413 O O . ASP B 1 455 ? -12.242 21.125 7.043 1 89.06 455 ASP B O 1
ATOM 8417 N N . ASP B 1 456 ? -10.141 21.031 7.695 1 90.75 456 ASP B N 1
ATOM 8418 C CA . ASP B 1 456 ? -10.57 20.984 9.086 1 90.75 456 ASP B CA 1
ATOM 8419 C C . ASP B 1 456 ? -11.148 22.328 9.531 1 90.75 456 ASP B C 1
ATOM 8421 O O . ASP B 1 456 ? -12.031 22.375 10.398 1 90.75 456 ASP B O 1
ATOM 8425 N N . LEU B 1 457 ? -10.742 23.453 8.906 1 91 457 LEU B N 1
ATOM 8426 C CA . LEU B 1 457 ? -11.211 24.781 9.273 1 91 457 LEU B CA 1
ATOM 8427 C C . LEU B 1 457 ? -12.711 24.906 9.047 1 91 457 LEU B C 1
ATOM 8429 O O . LEU B 1 457 ? -13.398 25.594 9.812 1 91 457 LEU B O 1
ATOM 8433 N N . GLN B 1 458 ? -13.195 24.266 8.039 1 88.12 458 GLN B N 1
ATOM 8434 C CA . GLN B 1 458 ? -14.609 24.422 7.73 1 88.12 458 GLN B CA 1
ATOM 8435 C C . GLN B 1 458 ? -15.484 23.844 8.836 1 88.12 458 GLN B C 1
ATOM 8437 O O . GLN B 1 458 ? -16.547 24.375 9.156 1 88.12 458 GLN B O 1
ATOM 8442 N N . PHE B 1 459 ? -14.992 22.828 9.43 1 91.88 459 PHE B N 1
ATOM 8443 C CA . PHE B 1 459 ? -15.789 22.188 10.477 1 91.88 459 PHE B CA 1
ATOM 8444 C C . PHE B 1 459 ? -15.57 22.875 11.82 1 91.88 459 PHE B C 1
ATOM 8446 O O . PHE B 1 459 ? -16.469 22.906 12.656 1 91.88 459 PHE B O 1
ATOM 8453 N N . ILE B 1 460 ? -14.445 23.469 12.008 1 94.5 460 ILE B N 1
ATOM 8454 C CA . ILE B 1 460 ? -14.117 24.156 13.258 1 94.5 460 ILE B CA 1
ATOM 8455 C C . ILE B 1 460 ? -14.797 25.516 13.297 1 94.5 460 ILE B C 1
ATOM 8457 O O . ILE B 1 460 ? -15.273 25.938 14.352 1 94.5 460 ILE B O 1
ATOM 8461 N N . PHE B 1 461 ? -14.898 26.172 12.141 1 92.56 461 PHE B N 1
ATOM 8462 C CA . PHE B 1 461 ? -15.516 27.484 12.094 1 92.56 461 PHE B CA 1
ATOM 8463 C C . PHE B 1 461 ? -17 27.375 11.742 1 92.56 461 PHE B C 1
ATOM 8465 O O . PHE B 1 461 ? -17.703 28.391 11.695 1 92.56 461 PHE B O 1
ATOM 8472 N N . GLY B 1 462 ? -17.438 26.219 11.422 1 90.44 462 GLY B N 1
ATOM 8473 C CA . GLY B 1 462 ? -18.859 25.969 11.227 1 90.44 462 GLY B CA 1
ATOM 8474 C C . GLY B 1 462 ? -19.375 26.422 9.875 1 90.44 462 GLY B C 1
ATOM 8475 O O . GLY B 1 462 ? -20.5 26.922 9.766 1 90.44 462 GLY B O 1
ATOM 8476 N N . VAL B 1 463 ? -18.578 26.219 8.875 1 86.25 463 VAL B N 1
ATOM 8477 C CA . VAL B 1 463 ? -18.969 26.625 7.523 1 86.25 463 VAL B CA 1
ATOM 8478 C C . VAL B 1 463 ? -20.266 25.922 7.117 1 86.25 463 VAL B C 1
ATOM 8480 O O . VAL B 1 463 ? -21.125 26.531 6.473 1 86.25 463 VAL B O 1
ATOM 8483 N N . PRO B 1 464 ? -20.5 24.672 7.492 1 85.94 464 PRO B N 1
ATOM 8484 C CA . PRO B 1 464 ? -21.734 23.984 7.105 1 85.94 464 PRO B CA 1
ATOM 8485 C C . PRO B 1 464 ? -22.984 24.656 7.676 1 85.94 464 PRO B C 1
ATOM 8487 O O . PRO B 1 464 ? -24.094 24.406 7.207 1 85.94 464 PRO B O 1
ATOM 8490 N N . PHE B 1 465 ? -22.844 25.469 8.742 1 86 465 PHE B N 1
ATOM 8491 C CA . PHE B 1 465 ? -23.969 26.156 9.344 1 86 465 PHE B CA 1
ATOM 8492 C C . PHE B 1 465 ? -24.297 27.422 8.578 1 86 465 PHE B C 1
ATOM 8494 O O . PHE B 1 465 ? -25.328 28.062 8.836 1 86 465 PHE B O 1
ATOM 8501 N N . GLN B 1 466 ? -23.359 27.75 7.785 1 77 466 GLN B N 1
ATOM 8502 C CA . GLN B 1 466 ? -23.547 29 7.066 1 77 466 GLN B CA 1
ATOM 8503 C C . GLN B 1 466 ? -24.281 28.766 5.746 1 77 466 GLN B C 1
ATOM 8505 O O . GLN B 1 466 ? -24.109 27.719 5.109 1 77 466 GLN B O 1
ATOM 8510 N N . ASP B 1 467 ? -25.312 29.469 5.562 1 60.69 467 ASP B N 1
ATOM 8511 C CA . ASP B 1 467 ? -26.125 29.375 4.352 1 60.69 467 ASP B CA 1
ATOM 8512 C C . ASP B 1 467 ? -25.297 29.734 3.113 1 60.69 467 ASP B C 1
ATOM 8514 O O . ASP B 1 467 ? -24.719 30.828 3.039 1 60.69 467 ASP B O 1
ATOM 8518 N N . ASN B 1 468 ? -24.469 28.781 2.709 1 56.62 468 ASN B N 1
ATOM 8519 C CA . ASN B 1 468 ? -23.734 29.188 1.518 1 56.62 468 ASN B CA 1
ATOM 8520 C C . ASN B 1 468 ? -24.438 28.75 0.241 1 56.62 468 ASN B C 1
ATOM 8522 O O . ASN B 1 468 ? -25.047 27.672 0.194 1 56.62 468 ASN B O 1
ATOM 8526 N N . LEU B 1 469 ? -24.672 29.797 -0.572 1 49.41 469 LEU B N 1
ATOM 8527 C CA . LEU B 1 469 ? -25.375 29.688 -1.85 1 49.41 469 LEU B CA 1
ATOM 8528 C C . LEU B 1 469 ? -24.891 28.484 -2.633 1 49.41 469 LEU B C 1
ATOM 8530 O O . LEU B 1 469 ? -25.656 27.875 -3.379 1 49.41 469 LEU B O 1
ATOM 8534 N N . PHE B 1 470 ? -23.625 28.188 -2.541 1 50.69 470 PHE B N 1
ATOM 8535 C CA . PHE B 1 470 ? -23.125 27.297 -3.582 1 50.69 470 PHE B CA 1
ATOM 8536 C C . PHE B 1 470 ? -23.125 25.844 -3.1 1 50.69 470 PHE B C 1
ATOM 8538 O O . PHE B 1 470 ? -22.891 24.922 -3.889 1 50.69 470 PHE B O 1
ATOM 8545 N N . SER B 1 471 ? -23.297 25.562 -1.794 1 60.34 471 SER B N 1
ATOM 8546 C CA . SER B 1 471 ? -23.328 24.156 -1.438 1 60.34 471 SER B CA 1
ATOM 8547 C C . SER B 1 471 ? -24.219 23.906 -0.217 1 60.34 471 SER B C 1
ATOM 8549 O O . SER B 1 471 ? -24.234 24.734 0.708 1 60.34 471 SER B O 1
ATOM 8551 N N . ILE B 1 472 ? -25.156 23.094 -0.449 1 62.53 472 ILE B N 1
ATOM 8552 C CA . ILE B 1 472 ? -25.969 22.609 0.66 1 62.53 472 ILE B CA 1
ATOM 8553 C C . ILE B 1 472 ? -25.234 21.484 1.394 1 62.53 472 ILE B C 1
ATOM 8555 O O . ILE B 1 472 ? -24.953 20.438 0.809 1 62.53 472 ILE B O 1
ATOM 8559 N N . PRO B 1 473 ? -24.812 21.922 2.625 1 74.69 473 PRO B N 1
ATOM 8560 C CA . PRO B 1 473 ? -24.172 20.828 3.361 1 74.69 473 PRO B CA 1
ATOM 8561 C C . PRO B 1 473 ? -25.109 19.672 3.656 1 74.69 473 PRO B C 1
ATOM 8563 O O . PRO B 1 473 ? -26.328 19.859 3.711 1 74.69 473 PRO B O 1
ATOM 8566 N N . SER B 1 474 ? -24.578 18.516 3.684 1 80.12 474 SER B N 1
ATOM 8567 C CA . SER B 1 474 ? -25.375 17.375 4.141 1 80.12 474 SER B CA 1
ATOM 8568 C C . SER B 1 474 ? -25.625 17.438 5.641 1 80.12 474 SER B C 1
ATOM 8570 O O . SER B 1 474 ? -24.938 18.156 6.363 1 80.12 474 SER B O 1
ATOM 8572 N N . TYR B 1 475 ? -26.656 16.812 6.055 1 85.75 475 TYR B N 1
ATOM 8573 C CA . TYR B 1 475 ? -26.969 16.719 7.48 1 85.75 475 TYR B CA 1
ATOM 8574 C C . TYR B 1 475 ? -25.797 16.125 8.25 1 85.75 475 TYR B C 1
ATOM 8576 O O . TYR B 1 475 ? -25.5 16.547 9.375 1 85.75 475 TYR B O 1
ATOM 8584 N N . GLU B 1 476 ? -25.172 15.203 7.645 1 88.56 476 GLU B N 1
ATOM 8585 C CA . GLU B 1 476 ? -24.031 14.555 8.289 1 88.56 476 GLU B CA 1
ATOM 8586 C C . GLU B 1 476 ? -22.875 15.531 8.492 1 88.56 476 GLU B C 1
ATOM 8588 O O . GLU B 1 476 ? -22.188 15.477 9.508 1 88.56 476 GLU B O 1
ATOM 8593 N N . GLU B 1 477 ? -22.766 16.422 7.617 1 89.25 477 GLU B N 1
ATOM 8594 C CA . GLU B 1 477 ? -21.688 17.391 7.727 1 89.25 477 GLU B CA 1
ATOM 8595 C C . GLU B 1 477 ? -22 18.453 8.789 1 89.25 477 GLU B C 1
ATOM 8597 O O . GLU B 1 477 ? -21.094 18.938 9.477 1 89.25 477 GLU B O 1
ATOM 8602 N N . VAL B 1 478 ? -23.234 18.812 8.828 1 91.19 478 VAL B N 1
ATOM 8603 C CA . VAL B 1 478 ? -23.656 19.75 9.867 1 91.19 478 VAL B CA 1
ATOM 8604 C C . VAL B 1 478 ? -23.438 19.125 11.25 1 91.19 478 VAL B C 1
ATOM 8606 O O . VAL B 1 478 ? -22.938 19.781 12.164 1 91.19 478 VAL B O 1
ATOM 8609 N N . LYS B 1 479 ? -23.797 17.891 11.312 1 93.31 479 LYS B N 1
ATOM 8610 C CA . LYS B 1 479 ? -23.594 17.172 12.562 1 93.31 479 LYS B CA 1
ATOM 8611 C C . LYS B 1 479 ? -22.109 17.078 12.906 1 93.31 479 LYS B C 1
ATOM 8613 O O . LYS B 1 479 ? -21.719 17.281 14.062 1 93.31 479 LYS B O 1
ATOM 8618 N N . LEU B 1 480 ? -21.328 16.734 11.938 1 94.81 480 LEU B N 1
ATOM 8619 C CA . LEU B 1 480 ? -19.891 16.672 12.141 1 94.81 480 LEU B CA 1
ATOM 8620 C C . LEU B 1 480 ? -19.344 18 12.633 1 94.81 480 LEU B C 1
ATOM 8622 O O . LEU B 1 480 ? -18.609 18.062 13.617 1 94.81 480 LEU B O 1
ATOM 8626 N N . SER B 1 481 ? -19.75 19.047 11.992 1 94.56 481 SER B N 1
ATOM 8627 C CA . SER B 1 481 ? -19.281 20.391 12.352 1 94.56 481 SER B CA 1
ATOM 8628 C C . SER B 1 481 ? -19.734 20.75 13.766 1 94.56 481 SER B C 1
ATOM 8630 O O . SER B 1 481 ? -18.969 21.359 14.523 1 94.56 481 SER B O 1
ATOM 8632 N N . PHE B 1 482 ? -20.906 20.406 14.086 1 95.44 482 PHE B N 1
ATOM 8633 C CA . PHE B 1 482 ? -21.438 20.703 15.406 1 95.44 482 PHE B CA 1
ATOM 8634 C C . PHE B 1 482 ? -20.578 20.078 16.5 1 95.44 482 PHE B C 1
ATOM 8636 O O . PHE B 1 482 ? -20.188 20.75 17.453 1 95.44 482 PHE B O 1
ATOM 8643 N N . TYR B 1 483 ? -20.297 18.875 16.344 1 97.12 483 TYR B N 1
ATOM 8644 C CA . TYR B 1 483 ? -19.578 18.172 17.391 1 97.12 483 TYR B CA 1
ATOM 8645 C C . TYR B 1 483 ? -18.094 18.547 17.375 1 97.12 483 TYR B C 1
ATOM 8647 O O . TYR B 1 483 ? -17.453 18.594 18.438 1 97.12 483 TYR B O 1
ATOM 8655 N N . VAL B 1 484 ? -17.547 18.828 16.203 1 97.75 484 VAL B N 1
ATOM 8656 C CA . VAL B 1 484 ? -16.172 19.312 16.141 1 97.75 484 VAL B CA 1
ATOM 8657 C C . VAL B 1 484 ? -16.078 20.656 16.875 1 97.75 484 VAL B C 1
ATOM 8659 O O . VAL B 1 484 ? -15.18 20.859 17.703 1 97.75 484 VAL B O 1
ATOM 8662 N N . MET B 1 485 ? -17 21.562 16.656 1 97.06 485 MET B N 1
ATOM 8663 C CA . MET B 1 485 ? -17.016 22.844 17.359 1 97.06 485 MET B CA 1
ATOM 8664 C C . MET B 1 485 ? -17.141 22.625 18.859 1 97.06 485 MET B C 1
ATOM 8666 O O . MET B 1 485 ? -16.453 23.281 19.641 1 97.06 485 MET B O 1
ATOM 8670 N N . ARG B 1 486 ? -17.953 21.734 19.219 1 97.81 486 ARG B N 1
ATOM 8671 C CA . ARG B 1 486 ? -18.141 21.453 20.625 1 97.81 486 ARG B CA 1
ATOM 8672 C C . ARG B 1 486 ? -16.844 20.906 21.25 1 97.81 486 ARG B C 1
ATOM 8674 O O . ARG B 1 486 ? -16.453 21.312 22.344 1 97.81 486 ARG B O 1
ATOM 8681 N N . MET B 1 487 ? -16.219 19.984 20.594 1 98.62 487 MET B N 1
ATOM 8682 C CA . MET B 1 487 ? -14.969 19.406 21.094 1 98.62 487 MET B CA 1
ATOM 8683 C C . MET B 1 487 ? -13.883 20.469 21.219 1 98.62 487 MET B C 1
ATOM 8685 O O . MET B 1 487 ? -13.125 20.5 22.188 1 98.62 487 MET B O 1
ATOM 8689 N N . TRP B 1 488 ? -13.797 21.312 20.234 1 98.62 488 TRP B N 1
ATOM 8690 C CA . TRP B 1 488 ? -12.805 22.391 20.25 1 98.62 488 TRP B CA 1
ATOM 8691 C C . TRP B 1 488 ? -13.086 23.375 21.375 1 98.62 488 TRP B C 1
ATOM 8693 O O . TRP B 1 488 ? -12.164 23.797 22.078 1 98.62 488 TRP B O 1
ATOM 8703 N N . THR B 1 489 ? -14.344 23.719 21.594 1 98.44 489 THR B N 1
ATOM 8704 C CA . THR B 1 489 ? -14.672 24.688 22.656 1 98.44 489 THR B CA 1
ATOM 8705 C C . THR B 1 489 ? -14.586 24.016 24.016 1 98.44 489 THR B C 1
ATOM 8707 O O . THR B 1 489 ? -14.227 24.672 25 1 98.44 489 THR B O 1
ATOM 8710 N N . ASN B 1 490 ? -14.93 22.719 24.109 1 98.62 490 ASN B N 1
ATOM 8711 C CA . ASN B 1 490 ? -14.664 21.969 25.328 1 98.62 490 ASN B CA 1
ATOM 8712 C C . ASN B 1 490 ? -13.188 22.016 25.719 1 98.62 490 ASN B C 1
ATOM 8714 O O . ASN B 1 490 ? -12.844 22.312 26.859 1 98.62 490 ASN B O 1
ATOM 8718 N N . PHE B 1 491 ? -12.383 21.734 24.734 1 98.69 491 PHE B N 1
ATOM 8719 C CA . PHE B 1 491 ? -10.945 21.75 24.984 1 98.69 491 PHE B CA 1
ATOM 8720 C C . PHE B 1 491 ? -10.492 23.141 25.438 1 98.69 491 PHE B C 1
ATOM 8722 O O . PHE B 1 491 ? -9.68 23.266 26.359 1 98.69 491 PHE B O 1
ATOM 8729 N N . ALA B 1 492 ? -10.977 24.141 24.797 1 98.62 492 ALA B N 1
ATOM 8730 C CA . ALA B 1 492 ? -10.617 25.516 25.172 1 98.62 492 ALA B CA 1
ATOM 8731 C C . ALA B 1 492 ? -11.023 25.828 26.609 1 98.62 492 ALA B C 1
ATOM 8733 O O . ALA B 1 492 ? -10.297 26.516 27.328 1 98.62 492 ALA B O 1
ATOM 8734 N N . LYS B 1 493 ? -12.109 25.312 27.047 1 98.06 493 LYS B N 1
ATOM 8735 C CA . LYS B 1 493 ? -12.664 25.625 28.359 1 98.06 493 LYS B CA 1
ATOM 8736 C C . LYS B 1 493 ? -11.969 24.812 29.453 1 98.06 493 LYS B C 1
ATOM 8738 O O . LYS B 1 493 ? -11.75 25.312 30.562 1 98.06 493 LYS B O 1
ATOM 8743 N N . SER B 1 494 ? -11.578 23.578 29.094 1 97.56 494 SER B N 1
ATOM 8744 C CA . SER B 1 494 ? -11.211 22.703 30.219 1 97.56 494 SER B CA 1
ATOM 8745 C C . SER B 1 494 ? -9.922 21.938 29.922 1 97.56 494 SER B C 1
ATOM 8747 O O . SER B 1 494 ? -9.391 21.25 30.781 1 97.56 494 SER B O 1
ATOM 8749 N N . GLY B 1 495 ? -9.438 22.062 28.734 1 97.75 495 GLY B N 1
ATOM 8750 C CA . GLY B 1 495 ? -8.289 21.266 28.328 1 97.75 495 GLY B CA 1
ATOM 8751 C C . GLY B 1 495 ? -8.664 19.844 27.953 1 97.75 495 GLY B C 1
ATOM 8752 O O . GLY B 1 495 ? -7.789 19.016 27.656 1 97.75 495 GLY B O 1
ATOM 8753 N N . ASP B 1 496 ? -9.977 19.516 27.969 1 97.94 496 ASP B N 1
ATOM 8754 C CA . ASP B 1 496 ? -10.531 18.203 27.641 1 97.94 496 ASP B CA 1
ATOM 8755 C C . ASP B 1 496 ? -11.648 18.328 26.609 1 97.94 496 ASP B C 1
ATOM 8757 O O . ASP B 1 496 ? -12.703 18.891 26.891 1 97.94 496 ASP B O 1
ATOM 8761 N N . PRO B 1 497 ? -11.461 17.766 25.375 1 98.5 497 PRO B N 1
ATOM 8762 C CA . PRO B 1 497 ? -12.477 17.906 24.328 1 98.5 497 PRO B CA 1
ATOM 8763 C C . PRO B 1 497 ? -13.789 17.203 24.688 1 98.5 497 PRO B C 1
ATOM 8765 O O . PRO B 1 497 ? -14.805 17.422 24.031 1 98.5 497 PRO B O 1
ATOM 8768 N N . ASN B 1 498 ? -13.781 16.422 25.766 1 97.75 498 ASN B N 1
ATOM 8769 C CA . ASN B 1 498 ? -14.953 15.656 26.141 1 97.75 498 ASN B CA 1
ATOM 8770 C C . ASN B 1 498 ? -15.859 16.438 27.094 1 97.75 498 ASN B C 1
ATOM 8772 O O . ASN B 1 498 ? -17.031 16.078 27.281 1 97.75 498 ASN B O 1
ATOM 8776 N N . LEU B 1 499 ? -15.273 17.391 27.781 1 95.56 499 LEU B N 1
ATOM 8777 C CA . LEU B 1 499 ? -15.969 18.172 28.797 1 95.56 499 LEU B CA 1
ATOM 8778 C C . LEU B 1 499 ? -15.664 19.656 28.641 1 95.56 499 LEU B C 1
ATOM 8780 O O . LEU B 1 499 ? -14.625 20.031 28.078 1 95.56 499 LEU B O 1
ATOM 8784 N N . PRO B 1 500 ? -16.734 20.516 29.031 1 95 500 PRO B N 1
ATOM 8785 C CA . PRO B 1 500 ? -17.875 20.281 29.922 1 95 500 PRO B CA 1
ATOM 8786 C C . PRO B 1 500 ? -19.141 19.906 29.172 1 95 500 PRO B C 1
ATOM 8788 O O . PRO B 1 500 ? -20.062 19.312 29.75 1 95 500 PRO B O 1
ATOM 8791 N N . ALA B 1 501 ? -19.297 20.422 27.938 1 93.38 501 ALA B N 1
ATOM 8792 C CA . ALA B 1 501 ? -20.5 20.062 27.188 1 93.38 501 ALA B CA 1
ATOM 8793 C C . ALA B 1 501 ? -20.469 18.594 26.766 1 93.38 501 ALA B C 1
ATOM 8795 O O . ALA B 1 501 ? -19.484 18.125 26.172 1 93.38 501 ALA B O 1
ATOM 8796 N N . ARG B 1 502 ? -21.484 17.891 27 1 92.19 502 ARG B N 1
ATOM 8797 C CA . ARG B 1 502 ? -21.531 16.453 26.766 1 92.19 502 ARG B CA 1
ATOM 8798 C C . ARG B 1 502 ? -21.625 16.125 25.281 1 92.19 502 ARG B C 1
ATOM 8800 O O . ARG B 1 502 ? -22.25 16.875 24.531 1 92.19 502 ARG B O 1
ATOM 8807 N N . LEU B 1 503 ? -21.047 15.062 24.938 1 94.44 503 LEU B N 1
ATOM 8808 C CA . LEU B 1 503 ? -21.188 14.461 23.609 1 94.44 503 LEU B CA 1
ATOM 8809 C C . LEU B 1 503 ? -22.141 13.281 23.641 1 94.44 503 LEU B C 1
ATOM 8811 O O . LEU B 1 503 ? -22.406 12.719 24.703 1 94.44 503 LEU B O 1
ATOM 8815 N N . PRO B 1 504 ? -22.75 13.008 22.531 1 93.69 504 PRO B N 1
ATOM 8816 C CA . PRO B 1 504 ? -23.656 11.852 22.531 1 93.69 504 PRO B CA 1
ATOM 8817 C C . PRO B 1 504 ? -22.938 10.547 22.859 1 93.69 504 PRO B C 1
ATOM 8819 O O . PRO B 1 504 ? -21.719 10.43 22.641 1 93.69 504 PRO B O 1
ATOM 8822 N N . LYS B 1 505 ? -23.703 9.5 23.266 1 92.25 505 LYS B N 1
ATOM 8823 C CA . LYS B 1 505 ? -23.156 8.234 23.75 1 92.25 505 LYS B CA 1
ATOM 8824 C C . LYS B 1 505 ? -22.469 7.473 22.609 1 92.25 505 LYS B C 1
ATOM 8826 O O . LYS B 1 505 ? -21.531 6.715 22.859 1 92.25 505 LYS B O 1
ATOM 8831 N N . ASN B 1 506 ? -22.938 7.695 21.438 1 92.81 506 ASN B N 1
ATOM 8832 C CA . ASN B 1 506 ? -22.391 6.945 20.312 1 92.81 506 ASN B CA 1
ATOM 8833 C C . ASN B 1 506 ? -21.031 7.484 19.891 1 92.81 506 ASN B C 1
ATOM 8835 O O . ASN B 1 506 ? -20.359 6.871 19.062 1 92.81 506 ASN B O 1
ATOM 8839 N N . ILE B 1 507 ? -20.609 8.617 20.422 1 95.44 507 ILE B N 1
ATOM 8840 C CA . ILE B 1 507 ? -19.266 9.133 20.188 1 95.44 507 ILE B CA 1
ATOM 8841 C C . ILE B 1 507 ? -18.359 8.742 21.344 1 95.44 507 ILE B C 1
ATOM 8843 O O . ILE B 1 507 ? -18.516 9.234 22.453 1 95.44 507 ILE B O 1
ATOM 8847 N N . GLU B 1 508 ? -17.484 7.848 21.047 1 95.12 508 GLU B N 1
ATOM 8848 C CA . GLU B 1 508 ? -16.547 7.406 22.078 1 95.12 508 GLU B CA 1
ATOM 8849 C C . GLU B 1 508 ? -15.711 8.57 22.594 1 95.12 508 GLU B C 1
ATOM 8851 O O . GLU B 1 508 ? -15.32 9.453 21.812 1 95.12 508 GLU B O 1
ATOM 8856 N N . LYS B 1 509 ? -15.398 8.531 23.828 1 97.12 509 LYS B N 1
ATOM 8857 C CA . LYS B 1 509 ? -14.57 9.57 24.438 1 97.12 509 LYS B CA 1
ATOM 8858 C C . LYS B 1 509 ? -13.242 9.711 23.703 1 97.12 509 LYS B C 1
ATOM 8860 O O . LYS B 1 509 ? -12.609 8.719 23.344 1 97.12 509 LYS B O 1
ATOM 8865 N N . TRP B 1 510 ? -12.922 10.922 23.391 1 98.38 510 TRP B N 1
ATOM 8866 C CA . TRP B 1 510 ? -11.617 11.234 22.812 1 98.38 510 TRP B CA 1
ATOM 8867 C C . TRP B 1 510 ? -10.492 10.852 23.766 1 98.38 510 TRP B C 1
ATOM 8869 O O . TRP B 1 510 ? -10.359 11.43 24.844 1 98.38 510 TRP B O 1
ATOM 8879 N N . PRO B 1 511 ? -9.641 9.875 23.391 1 98.25 511 PRO B N 1
ATOM 8880 C CA . PRO B 1 511 ? -8.578 9.438 24.312 1 98.25 511 PRO B CA 1
ATOM 8881 C C . PRO B 1 511 ? -7.43 10.438 24.406 1 98.25 511 PRO B C 1
ATOM 8883 O O . PRO B 1 511 ? -7.09 11.086 23.406 1 98.25 511 PRO B O 1
ATOM 8886 N N . LYS B 1 512 ? -6.816 10.508 25.578 1 97.81 512 LYS B N 1
ATOM 8887 C CA . LYS B 1 512 ? -5.555 11.234 25.719 1 97.81 512 LYS B CA 1
ATOM 8888 C C . LYS B 1 512 ? -4.441 10.531 24.938 1 97.81 512 LYS B C 1
ATOM 8890 O O . LYS B 1 512 ? -4.34 9.305 24.953 1 97.81 512 LYS B O 1
ATOM 8895 N N . PHE B 1 513 ? -3.67 11.289 24.312 1 98.06 513 PHE B N 1
ATOM 8896 C CA . PHE B 1 513 ? -2.539 10.75 23.562 1 98.06 513 PHE B CA 1
ATOM 8897 C C . PHE B 1 513 ? -1.411 10.344 24.5 1 98.06 513 PHE B C 1
ATOM 8899 O O . PHE B 1 513 ? -1.129 11.047 25.469 1 98.06 513 PHE B O 1
ATOM 8906 N N . SER B 1 514 ? -0.812 9.203 24.281 1 95.75 514 SER B N 1
ATOM 8907 C CA . SER B 1 514 ? 0.412 8.781 24.953 1 95.75 514 SER B CA 1
ATOM 8908 C C . SER B 1 514 ? 1.393 8.148 23.969 1 95.75 514 SER B C 1
ATOM 8910 O O . SER B 1 514 ? 0.986 7.621 22.938 1 95.75 514 SER B O 1
ATOM 8912 N N . SER B 1 515 ? 2.611 8.258 24.328 1 91 515 SER B N 1
ATOM 8913 C CA . SER B 1 515 ? 3.643 7.695 23.453 1 91 515 SER B CA 1
ATOM 8914 C C . SER B 1 515 ? 3.508 6.18 23.359 1 91 515 SER B C 1
ATOM 8916 O O . SER B 1 515 ? 3.984 5.57 22.391 1 91 515 SER B O 1
ATOM 8918 N N . ASP B 1 516 ? 2.785 5.57 24.219 1 90.06 516 ASP B N 1
ATOM 8919 C CA . ASP B 1 516 ? 2.6 4.121 24.234 1 90.06 516 ASP B CA 1
ATOM 8920 C C . ASP B 1 516 ? 1.425 3.711 23.344 1 90.06 516 ASP B C 1
ATOM 8922 O O . ASP B 1 516 ? 1.573 2.867 22.453 1 90.06 516 ASP B O 1
ATOM 8926 N N . SER B 1 517 ? 0.308 4.41 23.531 1 92.25 517 SER B N 1
ATOM 8927 C CA . SER B 1 517 ? -0.896 3.98 22.828 1 92.25 517 SER B CA 1
ATOM 8928 C C . SER B 1 517 ? -1.015 4.66 21.469 1 92.25 517 SER B C 1
ATOM 8930 O O . SER B 1 517 ? -1.588 4.098 20.547 1 92.25 517 SER B O 1
ATOM 8932 N N . LYS B 1 518 ? -0.568 5.949 21.406 1 95.75 518 LYS B N 1
ATOM 8933 C CA . LYS B 1 518 ? -0.617 6.801 20.219 1 95.75 518 LYS B CA 1
ATOM 8934 C C . LYS B 1 518 ? -2.025 6.848 19.625 1 95.75 518 LYS B C 1
ATOM 8936 O O . LYS B 1 518 ? -2.201 6.777 18.422 1 95.75 518 LYS B O 1
ATOM 8941 N N . LYS B 1 519 ? -3.008 6.82 20.469 1 97.56 519 LYS B N 1
ATOM 8942 C CA . LYS B 1 519 ? -4.402 6.871 20.047 1 97.56 519 LYS B CA 1
ATOM 8943 C C . LYS B 1 519 ? -4.785 8.273 19.594 1 97.56 519 LYS B C 1
ATOM 8945 O O . LYS B 1 519 ? -4.262 9.266 20.094 1 97.56 519 LYS B O 1
ATOM 8950 N N . TYR B 1 520 ? -5.668 8.344 18.641 1 98.12 520 TYR B N 1
ATOM 8951 C CA . TYR B 1 520 ? -6.172 9.609 18.125 1 98.12 520 TYR B CA 1
ATOM 8952 C C . TYR B 1 520 ? -7.641 9.492 17.75 1 98.12 520 TYR B C 1
ATOM 8954 O O . TYR B 1 520 ? -8.18 8.391 17.656 1 98.12 520 TYR B O 1
ATOM 8962 N N . LYS B 1 521 ? -8.305 10.625 17.656 1 98.62 521 LYS B N 1
ATOM 8963 C CA . LYS B 1 521 ? -9.695 10.695 17.219 1 98.62 521 LYS B CA 1
ATOM 8964 C C . LYS B 1 521 ? -9.789 10.898 15.703 1 98.62 521 LYS B C 1
ATOM 8966 O O . LYS B 1 521 ? -9.219 11.852 15.164 1 98.62 521 LYS B O 1
ATOM 8971 N N . GLU B 1 522 ? -10.375 9.969 15.031 1 98.06 522 GLU B N 1
ATOM 8972 C CA . GLU B 1 522 ? -10.688 10.164 13.617 1 98.06 522 GLU B CA 1
ATOM 8973 C C . GLU B 1 522 ? -11.953 11 13.438 1 98.06 522 GLU B C 1
ATOM 8975 O O . GLU B 1 522 ? -13.016 10.641 13.945 1 98.06 522 GLU B O 1
ATOM 8980 N N . LEU B 1 523 ? -11.797 12.094 12.758 1 97.94 523 LEU B N 1
ATOM 8981 C CA . LEU B 1 523 ? -12.922 13 12.547 1 97.94 523 LEU B CA 1
ATOM 8982 C C . LEU B 1 523 ? -13.625 12.688 11.227 1 97.94 523 LEU B C 1
ATOM 8984 O O . LEU B 1 523 ? -13.234 13.195 10.18 1 97.94 523 LEU B O 1
ATOM 8988 N N . ASP B 1 524 ? -14.555 11.898 11.25 1 96 524 ASP B N 1
ATOM 8989 C CA . ASP B 1 524 ? -15.562 11.594 10.242 1 96 524 ASP B CA 1
ATOM 8990 C C . ASP B 1 524 ? -16.938 11.406 10.883 1 96 524 ASP B C 1
ATOM 8992 O O . ASP B 1 524 ? -17.156 11.797 12.031 1 96 524 ASP B O 1
ATOM 8996 N N . ILE B 1 525 ? -17.859 10.867 10.18 1 93 525 ILE B N 1
ATOM 8997 C CA . ILE B 1 525 ? -19.234 10.828 10.664 1 93 525 ILE B CA 1
ATOM 8998 C C . ILE B 1 525 ? -19.344 9.797 11.789 1 93 525 ILE B C 1
ATOM 9000 O O . ILE B 1 525 ? -20.328 9.812 12.547 1 93 525 ILE B O 1
ATOM 9004 N N . ASN B 1 526 ? -18.375 8.953 11.984 1 94.06 526 ASN B N 1
ATOM 9005 C CA . ASN B 1 526 ? -18.422 7.914 13.008 1 94.06 526 ASN B CA 1
ATOM 9006 C C . ASN B 1 526 ? -17.641 8.328 14.258 1 94.06 526 ASN B C 1
ATOM 9008 O O . ASN B 1 526 ? -17.891 7.801 15.344 1 94.06 526 ASN B O 1
ATOM 9012 N N . PHE B 1 527 ? -16.672 9.211 14.211 1 97.31 527 PHE B N 1
ATOM 9013 C CA . PHE B 1 527 ? -15.844 9.695 15.312 1 97.31 527 PHE B CA 1
ATOM 9014 C C . PHE B 1 527 ? -15.148 8.539 16.016 1 97.31 527 PHE B C 1
ATOM 9016 O O . PHE B 1 527 ? -15.18 8.438 17.234 1 97.31 527 PHE B O 1
ATOM 9023 N N . SER B 1 528 ? -14.492 7.641 15.266 1 96.81 528 SER B N 1
ATOM 9024 C CA . SER B 1 528 ? -13.844 6.465 15.836 1 96.81 528 SER B CA 1
ATOM 9025 C C . SER B 1 528 ? -12.492 6.82 16.438 1 96.81 528 SER B C 1
ATOM 9027 O O . SER B 1 528 ? -11.875 7.816 16.047 1 96.81 528 SER B O 1
ATOM 9029 N N . ASN B 1 529 ? -12.086 6.066 17.469 1 97.44 529 ASN B N 1
ATOM 9030 C CA . ASN B 1 529 ? -10.719 6.145 17.969 1 97.44 529 ASN B CA 1
ATOM 9031 C C . ASN B 1 529 ? -9.812 5.121 17.297 1 97.44 529 ASN B C 1
ATOM 9033 O O . ASN B 1 529 ? -10.188 3.959 17.125 1 97.44 529 ASN B O 1
ATOM 9037 N N . LYS B 1 530 ? -8.727 5.562 16.797 1 96 530 LYS B N 1
ATOM 9038 C CA . LYS B 1 530 ? -7.719 4.703 16.188 1 96 530 LYS B CA 1
ATOM 9039 C C . LYS B 1 530 ? -6.344 4.957 16.797 1 96 530 LYS B C 1
ATOM 9041 O O . LYS B 1 530 ? -6.203 5.77 17.719 1 96 530 LYS B O 1
ATOM 9046 N N . ALA B 1 531 ? -5.324 4.16 16.406 1 94.81 531 ALA B N 1
ATOM 9047 C CA . ALA B 1 531 ? -3.979 4.312 16.953 1 94.81 531 ALA B CA 1
ATOM 9048 C C . ALA B 1 531 ? -2.922 4.188 15.859 1 94.81 531 ALA B C 1
ATOM 9050 O O . ALA B 1 531 ? -3.225 3.762 14.742 1 94.81 531 ALA B O 1
ATOM 9051 N N . ASN B 1 532 ? -1.738 4.664 16.188 1 93.38 532 ASN B N 1
ATOM 9052 C CA . ASN B 1 532 ? -0.567 4.473 15.336 1 93.38 532 ASN B CA 1
ATOM 9053 C C . ASN B 1 532 ? -0.804 5.004 13.93 1 93.38 532 ASN B C 1
ATOM 9055 O O . ASN B 1 532 ? -0.639 4.273 12.953 1 93.38 532 ASN B O 1
ATOM 9059 N N . LEU B 1 533 ? -1.072 6.309 13.867 1 96.19 533 LEU B N 1
ATOM 9060 C CA . LEU B 1 533 ? -1.407 6.957 12.609 1 96.19 533 LEU B CA 1
ATOM 9061 C C . LEU B 1 533 ? -0.272 6.809 11.602 1 96.19 533 LEU B C 1
ATOM 9063 O O . LEU B 1 533 ? 0.826 7.328 11.812 1 96.19 533 LEU B O 1
ATOM 9067 N N . ARG B 1 534 ? -0.529 6.082 10.469 1 95.5 534 ARG B N 1
ATOM 9068 C CA . ARG B 1 534 ? 0.374 5.879 9.336 1 95.5 534 ARG B CA 1
ATOM 9069 C C . ARG B 1 534 ? 1.763 5.469 9.812 1 95.5 534 ARG B C 1
ATOM 9071 O O . ARG B 1 534 ? 2.77 5.871 9.234 1 95.5 534 ARG B O 1
ATOM 9078 N N . GLU B 1 535 ? 1.866 4.684 10.859 1 92.81 535 GLU B N 1
ATOM 9079 C CA . GLU B 1 535 ? 3.088 4.355 11.586 1 92.81 535 GLU B CA 1
ATOM 9080 C C . GLU B 1 535 ? 4.133 3.742 10.664 1 92.81 535 GLU B C 1
ATOM 9082 O O . GLU B 1 535 ? 5.312 4.094 10.734 1 92.81 535 GLU B O 1
ATOM 9087 N N . TYR B 1 536 ? 3.74 2.859 9.805 1 92.62 536 TYR B N 1
ATOM 9088 C CA . TYR B 1 536 ? 4.711 2.152 8.977 1 92.62 536 TYR B CA 1
ATOM 9089 C C . TYR B 1 536 ? 5.305 3.078 7.922 1 92.62 536 TYR B C 1
ATOM 9091 O O . TYR B 1 536 ? 6.473 2.936 7.547 1 92.62 536 TYR B O 1
ATOM 9099 N N . TYR B 1 537 ? 4.535 4.004 7.371 1 95.75 537 TYR B N 1
ATOM 9100 C CA . TYR B 1 537 ? 5.066 5.016 6.465 1 95.75 537 TYR B CA 1
ATOM 9101 C C . TYR B 1 537 ? 6.062 5.922 7.18 1 95.75 537 TYR B C 1
ATOM 9103 O O . TYR B 1 537 ? 7.102 6.273 6.621 1 95.75 537 TYR B O 1
ATOM 9111 N N . CYS B 1 538 ? 5.715 6.266 8.453 1 94.5 538 CYS B N 1
ATOM 9112 C CA . CYS B 1 538 ? 6.605 7.109 9.242 1 94.5 538 CYS B CA 1
ATOM 9113 C C . CYS B 1 538 ? 7.906 6.383 9.555 1 94.5 538 CYS B C 1
ATOM 9115 O O . CYS B 1 538 ? 8.977 6.988 9.555 1 94.5 538 CYS B O 1
ATOM 9117 N N . ILE B 1 539 ? 7.867 5.074 9.812 1 92.06 539 ILE B N 1
ATOM 9118 C CA . ILE B 1 539 ? 9.062 4.277 10.07 1 92.06 539 ILE B CA 1
ATOM 9119 C C . ILE B 1 539 ? 9.938 4.242 8.812 1 92.06 539 ILE B C 1
ATOM 9121 O O . ILE B 1 539 ? 11.164 4.301 8.898 1 92.06 539 ILE B O 1
ATOM 9125 N N . PHE B 1 540 ? 9.344 4.191 7.641 1 94.06 540 PHE B N 1
ATOM 9126 C CA . PHE B 1 540 ? 10.109 4.262 6.402 1 94.06 540 PHE B CA 1
ATOM 9127 C C . PHE B 1 540 ? 10.867 5.578 6.309 1 94.06 540 PHE B C 1
ATOM 9129 O O . PHE B 1 540 ? 12.078 5.59 6.082 1 94.06 540 PHE B O 1
ATOM 9136 N N . TRP B 1 541 ? 10.148 6.648 6.523 1 91.75 541 TRP B N 1
ATOM 9137 C CA . TRP B 1 541 ? 10.734 7.969 6.301 1 91.75 541 TRP B CA 1
ATOM 9138 C C . TRP B 1 541 ? 11.742 8.305 7.391 1 91.75 541 TRP B C 1
ATOM 9140 O O . TRP B 1 541 ? 12.773 8.922 7.121 1 91.75 541 TRP B O 1
ATOM 9150 N N . ASP B 1 542 ? 11.508 7.867 8.617 1 86.75 542 ASP B N 1
ATOM 9151 C CA . ASP B 1 542 ? 12.297 8.336 9.75 1 86.75 542 ASP B CA 1
ATOM 9152 C C . ASP B 1 542 ? 13.414 7.352 10.086 1 86.75 542 ASP B C 1
ATOM 9154 O O . ASP B 1 542 ? 14.414 7.727 10.703 1 86.75 542 ASP B O 1
ATOM 9158 N N . TYR B 1 543 ? 13.227 6.145 9.688 1 87.81 543 TYR B N 1
ATOM 9159 C CA . TYR B 1 543 ? 14.172 5.121 10.117 1 87.81 543 TYR B CA 1
ATOM 9160 C C . TYR B 1 543 ? 14.82 4.441 8.914 1 87.81 543 TYR B C 1
ATOM 9162 O O . TYR B 1 543 ? 16.047 4.414 8.797 1 87.81 543 TYR B O 1
ATOM 9170 N N . ALA B 1 544 ? 14.07 3.908 7.953 1 88.56 544 ALA B N 1
ATOM 9171 C CA . ALA B 1 544 ? 14.602 3.082 6.871 1 88.56 544 ALA B CA 1
ATOM 9172 C C . ALA B 1 544 ? 15.352 3.932 5.848 1 88.56 544 ALA B C 1
ATOM 9174 O O . ALA B 1 544 ? 16.5 3.645 5.52 1 88.56 544 ALA B O 1
ATOM 9175 N N . LEU B 1 545 ? 14.711 4.969 5.348 1 87.94 545 LEU B N 1
ATOM 9176 C CA . LEU B 1 545 ? 15.281 5.754 4.258 1 87.94 545 LEU B CA 1
ATOM 9177 C C . LEU B 1 545 ? 16.609 6.391 4.676 1 87.94 545 LEU B C 1
ATOM 9179 O O . LEU B 1 545 ? 17.609 6.285 3.963 1 87.94 545 LEU B O 1
ATOM 9183 N N . PRO B 1 546 ? 16.672 7.012 5.879 1 79.94 546 PRO B N 1
ATOM 9184 C CA . PRO B 1 546 ? 17.969 7.594 6.27 1 79.94 546 PRO B CA 1
ATOM 9185 C C . PRO B 1 546 ? 19.078 6.551 6.371 1 79.94 546 PRO B C 1
ATOM 9187 O O . PRO B 1 546 ? 20.219 6.84 6.039 1 79.94 546 PRO B O 1
ATOM 9190 N N . ARG B 1 547 ? 18.781 5.371 6.77 1 78.06 547 ARG B N 1
ATOM 9191 C CA . ARG B 1 547 ? 19.781 4.309 6.902 1 78.06 547 ARG B CA 1
ATOM 9192 C C . ARG B 1 547 ? 20.203 3.775 5.535 1 78.06 547 ARG B C 1
ATOM 9194 O O . ARG B 1 547 ? 21.359 3.432 5.328 1 78.06 547 ARG B O 1
ATOM 9201 N N . LEU B 1 548 ? 19.25 3.705 4.648 1 80 548 LEU B N 1
ATOM 9202 C CA . LEU B 1 548 ? 19.562 3.285 3.287 1 80 548 LEU B CA 1
ATOM 9203 C C . LEU B 1 548 ? 20.453 4.309 2.594 1 80 548 LEU B C 1
ATOM 9205 O O . LEU B 1 548 ? 21.344 3.939 1.82 1 80 548 LEU B O 1
ATOM 9209 N N . LEU B 1 549 ? 20.203 5.508 2.881 1 72.5 549 LEU B N 1
ATOM 9210 C CA . LEU B 1 549 ? 20.984 6.57 2.264 1 72.5 549 LEU B CA 1
ATOM 9211 C C . LEU B 1 549 ? 22.406 6.574 2.803 1 72.5 549 LEU B C 1
ATOM 9213 O O . LEU B 1 549 ? 23.359 6.867 2.066 1 72.5 549 LEU B O 1
ATOM 9217 N N . ARG B 1 550 ? 22.578 6.227 4.043 1 66.19 550 ARG B N 1
ATOM 9218 C CA . ARG B 1 550 ? 23.906 6.141 4.641 1 66.19 550 ARG B CA 1
ATOM 9219 C C . ARG B 1 550 ? 24.703 4.977 4.051 1 66.19 550 ARG B C 1
ATOM 9221 O O . ARG B 1 550 ? 25.922 5.066 3.873 1 66.19 550 ARG B O 1
ATOM 9228 N N . LEU B 1 551 ? 24.047 3.844 3.828 1 62.59 551 LEU B N 1
ATOM 9229 C CA . LEU B 1 551 ? 24.688 2.662 3.26 1 62.59 551 LEU B CA 1
ATOM 9230 C C . LEU B 1 551 ? 25.156 2.932 1.834 1 62.59 551 LEU B C 1
ATOM 9232 O O . LEU B 1 551 ? 26.141 2.332 1.372 1 62.59 551 LEU B O 1
ATOM 9236 N N . GLN B 1 552 ? 24.359 3.582 1.193 1 52.19 552 GLN B N 1
ATOM 9237 C CA . GLN B 1 552 ? 24.766 3.871 -0.176 1 52.19 552 GLN B CA 1
ATOM 9238 C C . GLN B 1 552 ? 25.969 4.82 -0.201 1 52.19 552 GLN B C 1
ATOM 9240 O O . GLN B 1 552 ? 26.578 5.016 -1.247 1 52.19 552 GLN B O 1
ATOM 9245 N N . GLY B 1 553 ? 26.859 4.812 0.852 1 44.62 553 GLY B N 1
ATOM 9246 C CA . GLY B 1 553 ? 28.078 5.609 0.938 1 44.62 553 GLY B CA 1
ATOM 9247 C C . GLY B 1 553 ? 28 6.902 0.146 1 44.62 553 GLY B C 1
ATOM 9248 O O . GLY B 1 553 ? 28.391 7.961 0.64 1 44.62 553 GLY B O 1
ATOM 9249 N N . ASN B 1 554 ? 28.781 6.895 -1.203 1 33.09 554 ASN B N 1
ATOM 9250 C CA . ASN B 1 554 ? 29.328 7.941 -2.064 1 33.09 554 ASN B CA 1
ATOM 9251 C C . ASN B 1 554 ? 28.234 8.891 -2.545 1 33.09 554 ASN B C 1
ATOM 9253 O O . ASN B 1 554 ? 28.516 10.047 -2.869 1 33.09 554 ASN B O 1
ATOM 9257 N N . LEU B 1 555 ? 27.469 8.398 -3.52 1 29.92 555 LEU B N 1
ATOM 9258 C CA . LEU B 1 555 ? 27.078 9.391 -4.516 1 29.92 555 LEU B CA 1
ATOM 9259 C C . LEU B 1 555 ? 26.141 10.422 -3.916 1 29.92 555 LEU B C 1
ATOM 9261 O O . LEU B 1 555 ? 26.328 11.625 -4.09 1 29.92 555 LEU B O 1
ATOM 9265 N N . VAL B 1 556 ? 24.719 10.078 -3.816 1 29.22 556 VAL B N 1
ATOM 9266 C CA . VAL B 1 556 ? 23.734 11.086 -4.223 1 29.22 556 VAL B CA 1
ATOM 9267 C C . VAL B 1 556 ? 23.422 11.992 -3.043 1 29.22 556 VAL B C 1
ATOM 9269 O O . VAL B 1 556 ? 23.453 11.562 -1.888 1 29.22 556 VAL B O 1
ATOM 9272 N N . TYR B 1 557 ? 23.453 13.195 -3.275 1 27.48 557 TYR B N 1
ATOM 9273 C CA . TYR B 1 557 ? 23.016 14.398 -2.58 1 27.48 557 TYR B CA 1
ATOM 9274 C C . TYR B 1 557 ? 21.672 14.172 -1.879 1 27.48 557 TYR B C 1
ATOM 9276 O O . TYR B 1 557 ? 20.688 13.828 -2.521 1 27.48 557 TYR B O 1
ATOM 9284 N N . PHE B 1 558 ? 21.766 13.43 -0.821 1 27.33 558 PHE B N 1
ATOM 9285 C CA . PHE B 1 558 ? 20.531 13.211 -0.063 1 27.33 558 PHE B CA 1
ATOM 9286 C C . PHE B 1 558 ? 19.906 14.531 0.365 1 27.33 558 PHE B C 1
ATOM 9288 O O . PHE B 1 558 ? 20.594 15.391 0.923 1 27.33 558 PHE B O 1
ATOM 9295 N N . VAL B 1 559 ? 18.953 14.844 -0.347 1 27 559 VAL B N 1
ATOM 9296 C CA . VAL B 1 559 ? 18.125 15.922 0.19 1 27 559 VAL B CA 1
ATOM 9297 C C . VAL B 1 559 ? 17.453 15.453 1.477 1 27 559 VAL B C 1
ATOM 9299 O O . VAL B 1 559 ? 16.484 14.695 1.433 1 27 559 VAL B O 1
ATOM 9302 N N . ALA B 1 560 ? 18.078 14.766 2.412 1 27.19 560 ALA B N 1
ATOM 9303 C CA . ALA B 1 560 ? 17.391 14.289 3.607 1 27.19 560 ALA B CA 1
ATOM 9304 C C . ALA B 1 560 ? 16.828 15.445 4.422 1 27.19 560 ALA B C 1
ATOM 9306 O O . ALA B 1 560 ? 17.5 16.453 4.617 1 27.19 560 ALA B O 1
ATOM 9307 N N . TYR B 1 561 ? 15.555 15.422 4.508 1 25.95 561 TYR B N 1
ATOM 9308 C CA . TYR B 1 561 ? 14.844 16.312 5.426 1 25.95 561 TYR B CA 1
ATOM 9309 C C . TYR B 1 561 ? 15.156 15.961 6.875 1 25.95 561 TYR B C 1
ATOM 9311 O O . TYR B 1 561 ? 14.617 14.992 7.418 1 25.95 561 TYR B O 1
ATOM 9319 N N . HIS B 1 562 ? 16.328 15.617 7.34 1 26.81 562 HIS B N 1
ATOM 9320 C CA . HIS B 1 562 ? 16.453 15.336 8.766 1 26.81 562 HIS B CA 1
ATOM 9321 C C . HIS B 1 562 ? 16.141 16.578 9.602 1 26.81 562 HIS B C 1
ATOM 9323 O O . HIS B 1 562 ? 16.688 17.656 9.344 1 26.81 562 HIS B O 1
ATOM 9329 N N . PRO B 1 563 ? 15.109 16.453 10.375 1 26.27 563 PRO B N 1
ATOM 9330 C CA . PRO B 1 563 ? 14.938 17.609 11.258 1 26.27 563 PRO B CA 1
ATOM 9331 C C . PRO B 1 563 ? 16.234 18.062 11.906 1 26.27 563 PRO B C 1
ATOM 9333 O O . PRO B 1 563 ? 16.516 19.266 11.992 1 26.27 563 PRO B O 1
ATOM 9336 N N . VAL B 1 564 ? 16.594 17.312 13.078 1 25.98 564 VAL B N 1
ATOM 9337 C CA . VAL B 1 564 ? 17.344 17.969 14.141 1 25.98 564 VAL B CA 1
ATOM 9338 C C . VAL B 1 564 ? 18.75 18.312 13.648 1 25.98 564 VAL B C 1
ATOM 9340 O O . VAL B 1 564 ? 19.078 19.484 13.484 1 25.98 564 VAL B O 1
ATOM 9343 N N . ASN B 1 565 ? 19.781 17.688 14.57 1 23.75 565 ASN B N 1
ATOM 9344 C CA . ASN B 1 565 ? 21.109 18.203 14.867 1 23.75 565 ASN B CA 1
ATOM 9345 C C . ASN B 1 565 ? 22.016 18.156 13.633 1 23.75 565 ASN B C 1
ATOM 9347 O O . ASN B 1 565 ? 21.906 17.25 12.812 1 23.75 565 ASN B O 1
ATOM 9351 N N . HIS B 1 566 ? 22.625 19.328 13.266 1 27.47 566 HIS B N 1
ATOM 9352 C CA . HIS B 1 566 ? 23.766 19.656 12.422 1 27.47 566 HIS B CA 1
ATOM 9353 C C . HIS B 1 566 ? 24.812 18.547 12.469 1 27.47 566 HIS B C 1
ATOM 9355 O O . HIS B 1 566 ? 25.734 18.594 13.297 1 27.47 566 HIS B O 1
ATOM 9361 N N . VAL B 1 567 ? 24.5 17.328 12.711 1 25.95 567 VAL B N 1
ATOM 9362 C CA . VAL B 1 567 ? 25.766 16.594 12.719 1 25.95 567 VAL B CA 1
ATOM 9363 C C . VAL B 1 567 ? 26.5 16.812 11.398 1 25.95 567 VAL B C 1
ATOM 9365 O O . VAL B 1 567 ? 25.906 16.625 10.328 1 25.95 567 VAL B O 1
ATOM 9368 N N . GLU B 1 568 ? 27.469 17.719 11.469 1 27.27 568 GLU B N 1
ATOM 9369 C CA . GLU B 1 568 ? 28.547 17.844 10.5 1 27.27 568 GLU B CA 1
ATOM 9370 C C . GLU B 1 568 ? 28.875 16.484 9.867 1 27.27 568 GLU B C 1
ATOM 9372 O O . GLU B 1 568 ? 29.391 15.594 10.531 1 27.27 568 GLU B O 1
ATOM 9377 N N . ASN B 1 569 ? 27.953 15.805 9.398 1 29.17 569 ASN B N 1
ATOM 9378 C CA . ASN B 1 569 ? 28.562 14.586 8.867 1 29.17 569 ASN B CA 1
ATOM 9379 C C . ASN B 1 569 ? 29.656 14.906 7.855 1 29.17 569 ASN B C 1
ATOM 9381 O O . ASN B 1 569 ? 29.453 15.703 6.938 1 29.17 569 ASN B O 1
ATOM 9385 N N . PRO B 1 570 ? 30.953 14.742 8.219 1 28.42 570 PRO B N 1
ATOM 9386 C CA . PRO B 1 570 ? 32.156 14.984 7.434 1 28.42 570 PRO B CA 1
ATOM 9387 C C . PRO B 1 570 ? 32 14.594 5.965 1 28.42 570 PRO B C 1
ATOM 9389 O O . PRO B 1 570 ? 32.781 15.047 5.113 1 28.42 570 PRO B O 1
ATOM 9392 N N . ASN B 1 571 ? 31.406 13.508 5.809 1 30.05 571 ASN B N 1
ATOM 9393 C CA . ASN B 1 571 ? 31.781 12.836 4.566 1 30.05 571 ASN B CA 1
ATOM 9394 C C . ASN B 1 571 ? 31 13.383 3.377 1 30.05 571 ASN B C 1
ATOM 9396 O O . ASN B 1 571 ? 30.844 12.703 2.361 1 30.05 571 ASN B O 1
ATOM 9400 N N . GLY B 1 572 ? 30.875 14.844 3.143 1 26.27 572 GLY B N 1
ATOM 9401 C CA . GLY B 1 572 ? 30.562 15.633 1.962 1 26.27 572 GLY B CA 1
ATOM 9402 C C . GLY B 1 572 ? 29.141 15.469 1.486 1 26.27 572 GLY B C 1
ATOM 9403 O O . GLY B 1 572 ? 28.844 15.656 0.303 1 26.27 572 GLY B O 1
ATOM 9404 N N . VAL B 1 573 ? 28.406 14.906 2.207 1 27.42 573 VAL B N 1
ATOM 9405 C CA . VAL B 1 573 ? 27.031 14.75 1.73 1 27.42 573 VAL B CA 1
ATOM 9406 C C . VAL B 1 573 ? 26.312 16.094 1.788 1 27.42 573 VAL B C 1
ATOM 9408 O O . VAL B 1 573 ? 26.25 16.734 2.846 1 27.42 573 VAL B O 1
ATOM 9411 N N . MET B 1 574 ? 26.344 16.844 0.603 1 26.66 574 MET B N 1
ATOM 9412 C CA . MET B 1 574 ? 25.594 18.094 0.491 1 26.66 574 MET B CA 1
ATOM 9413 C C . MET B 1 574 ? 24.094 17.859 0.592 1 26.66 574 MET B C 1
ATOM 9415 O O . MET B 1 574 ? 23.562 16.938 -0.048 1 26.66 574 MET B O 1
ATOM 9419 N N . TRP B 1 575 ? 23.5 18.266 1.524 1 28.8 575 TRP B N 1
ATOM 9420 C CA . TRP B 1 575 ? 22.062 18.281 1.768 1 28.8 575 TRP B CA 1
ATOM 9421 C C . TRP B 1 575 ? 21.375 19.25 0.806 1 28.8 575 TRP B C 1
ATOM 9423 O O . TRP B 1 575 ? 21.781 20.391 0.657 1 28.8 575 TRP B O 1
ATOM 9433 N N . VAL B 1 576 ? 20.859 18.719 -0.346 1 30.84 576 VAL B N 1
ATOM 9434 C CA . VAL B 1 576 ? 20.141 19.625 -1.238 1 30.84 576 VAL B CA 1
ATOM 9435 C C . VAL B 1 576 ? 18.734 19.859 -0.713 1 30.84 576 VAL B C 1
ATOM 9437 O O . VAL B 1 576 ? 18.031 18.906 -0.344 1 30.84 576 VAL B O 1
ATOM 9440 N N . SER B 1 577 ? 18.406 20.938 -0.392 1 30.56 577 SER B N 1
ATOM 9441 C CA . SER B 1 577 ? 17.109 21.375 0.097 1 30.56 577 SER B CA 1
ATOM 9442 C C . SER B 1 577 ? 16 21.078 -0.914 1 30.56 577 SER B C 1
ATOM 9444 O O . SER B 1 577 ? 16.281 20.906 -2.105 1 30.56 577 SER B O 1
ATOM 9446 N N . GLN B 1 578 ? 14.914 20.797 -0.52 1 29.64 578 GLN B N 1
ATOM 9447 C CA . GLN B 1 578 ? 13.719 20.578 -1.318 1 29.64 578 GLN B CA 1
ATOM 9448 C C . GLN B 1 578 ? 13.594 21.625 -2.424 1 29.64 578 GLN B C 1
ATOM 9450 O O . GLN B 1 578 ? 13.227 21.297 -3.555 1 29.64 578 GLN B O 1
ATOM 9455 N N . SER B 1 579 ? 13.875 22.906 -2.16 1 31.34 579 SER B N 1
ATOM 9456 C CA . SER B 1 579 ? 13.828 23.953 -3.16 1 31.34 579 SER B CA 1
ATOM 9457 C C . SER B 1 579 ? 14.805 23.703 -4.297 1 31.34 579 SER B C 1
ATOM 9459 O O . SER B 1 579 ? 14.516 23.984 -5.457 1 31.34 579 SER B O 1
ATOM 9461 N N . ALA B 1 580 ? 15.867 23.078 -3.955 1 35.81 580 ALA B N 1
ATOM 9462 C CA . ALA B 1 580 ? 16.844 22.828 -5.008 1 35.81 580 ALA B CA 1
ATOM 9463 C C . ALA B 1 580 ? 16.359 21.719 -5.953 1 35.81 580 ALA B C 1
ATOM 9465 O O . ALA B 1 580 ? 16.5 21.828 -7.172 1 35.81 580 ALA B O 1
ATOM 9466 N N . ILE B 1 581 ? 15.688 20.828 -5.492 1 36.97 581 ILE B N 1
ATOM 9467 C CA . ILE B 1 581 ? 15.164 19.734 -6.316 1 36.97 581 ILE B CA 1
ATOM 9468 C C . ILE B 1 581 ? 14.078 20.281 -7.246 1 36.97 581 ILE B C 1
ATOM 9470 O O . ILE B 1 581 ? 14.047 19.953 -8.438 1 36.97 581 ILE B O 1
ATOM 9474 N N . PHE B 1 582 ? 13.25 21.109 -6.801 1 32.84 582 PHE B N 1
ATOM 9475 C CA . PHE B 1 582 ? 12.211 21.734 -7.613 1 32.84 582 PHE B CA 1
ATOM 9476 C C . PHE B 1 582 ? 12.812 22.469 -8.805 1 32.84 582 PHE B C 1
ATOM 9478 O O . PHE B 1 582 ? 12.336 22.328 -9.93 1 32.84 582 PHE B O 1
ATOM 9485 N N . ASN B 1 583 ? 13.781 23.203 -8.633 1 36.66 583 ASN B N 1
ATOM 9486 C CA . ASN B 1 583 ? 14.375 23.984 -9.719 1 36.66 583 ASN B CA 1
ATOM 9487 C C . ASN B 1 583 ? 15.109 23.094 -10.711 1 36.66 583 ASN B C 1
ATOM 9489 O O . ASN B 1 583 ? 15.164 23.406 -11.906 1 36.66 583 ASN B O 1
ATOM 9493 N N . MET B 1 584 ? 15.586 22.016 -10.289 1 38.97 584 MET B N 1
ATOM 9494 C CA . MET B 1 584 ? 16.266 21.094 -11.195 1 38.97 584 MET B CA 1
ATOM 9495 C C . MET B 1 584 ? 15.281 20.469 -12.18 1 38.97 584 MET B C 1
ATOM 9497 O O . MET B 1 584 ? 15.641 20.188 -13.32 1 38.97 584 MET B O 1
ATOM 9501 N N . VAL B 1 585 ? 14.133 20.266 -11.719 1 35.19 585 VAL B N 1
ATOM 9502 C CA . VAL B 1 585 ? 13.141 19.594 -12.555 1 35.19 585 VAL B CA 1
ATOM 9503 C C . VAL B 1 585 ? 12.375 20.625 -13.375 1 35.19 585 VAL B C 1
ATOM 9505 O O . VAL B 1 585 ? 12.086 20.406 -14.555 1 35.19 585 VAL B O 1
ATOM 9508 N N . HIS B 1 586 ? 12.031 21.781 -12.938 1 33.34 586 HIS B N 1
ATOM 9509 C CA . HIS B 1 586 ? 11.148 22.719 -13.617 1 33.34 586 HIS B CA 1
ATOM 9510 C C . HIS B 1 586 ? 11.898 23.969 -14.062 1 33.34 586 HIS B C 1
ATOM 9512 O O . HIS B 1 586 ? 11.305 24.875 -14.648 1 33.34 586 HIS B O 1
ATOM 9518 N N . GLY B 1 587 ? 13.18 24.156 -13.82 1 36.44 587 GLY B N 1
ATOM 9519 C CA . GLY B 1 587 ? 13.883 25.344 -14.273 1 36.44 587 GLY B CA 1
ATOM 9520 C C . GLY B 1 587 ? 14.031 25.422 -15.781 1 36.44 587 GLY B C 1
ATOM 9521 O O . GLY B 1 587 ? 13.836 24.422 -16.484 1 36.44 587 GLY B O 1
ATOM 9522 N N . THR B 1 588 ? 14.125 26.797 -16.422 1 35.81 588 THR B N 1
ATOM 9523 C CA . THR B 1 588 ? 14.375 27.047 -17.844 1 35.81 588 THR B CA 1
ATOM 9524 C C . THR B 1 588 ? 15.641 26.328 -18.297 1 35.81 588 THR B C 1
ATOM 9526 O O . THR B 1 588 ? 16.484 25.969 -17.484 1 35.81 588 THR B O 1
ATOM 9529 N N . ILE B 1 589 ? 15.812 26.172 -19.688 1 34.12 589 ILE B N 1
ATOM 9530 C CA . ILE B 1 589 ? 17.031 25.641 -20.281 1 34.12 589 ILE B CA 1
ATOM 9531 C C . ILE B 1 589 ? 18.234 26.406 -19.766 1 34.12 589 ILE B C 1
ATOM 9533 O O . ILE B 1 589 ? 19.266 25.812 -19.438 1 34.12 589 ILE B O 1
ATOM 9537 N N . LYS B 1 590 ? 18.172 27.734 -19.641 1 37.31 590 LYS B N 1
ATOM 9538 C CA . LYS B 1 590 ? 19.281 28.578 -19.219 1 37.31 590 LYS B CA 1
ATOM 9539 C C . LYS B 1 590 ? 19.656 28.312 -17.75 1 37.31 590 LYS B C 1
ATOM 9541 O O . LYS B 1 590 ? 20.828 28.25 -17.406 1 37.31 590 LYS B O 1
ATOM 9546 N N . GLN B 1 591 ? 18.688 28.047 -16.984 1 33.84 591 GLN B N 1
ATOM 9547 C CA . GLN B 1 591 ? 18.953 27.828 -15.562 1 33.84 591 GLN B CA 1
ATOM 9548 C C . GLN B 1 591 ? 19.484 26.422 -15.32 1 33.84 591 GLN B C 1
ATOM 9550 O O . GLN B 1 591 ? 20.391 26.219 -14.492 1 33.84 591 GLN B O 1
ATOM 9555 N N . LYS B 1 592 ? 19.141 25.688 -16.156 1 40.56 592 LYS B N 1
ATOM 9556 C CA . LYS B 1 592 ? 19.734 24.359 -16.219 1 40.56 592 LYS B CA 1
ATOM 9557 C C . LYS B 1 592 ? 21.156 24.406 -16.734 1 40.56 592 LYS B C 1
ATOM 9559 O O . LYS B 1 592 ? 22.047 23.734 -16.203 1 40.56 592 LYS B O 1
ATOM 9564 N N . GLN B 1 593 ? 21.359 25.188 -17.859 1 34.69 593 GLN B N 1
ATOM 9565 C CA . GLN B 1 593 ? 22.688 25.438 -18.438 1 34.69 593 GLN B CA 1
ATOM 9566 C C . GLN B 1 593 ? 23.594 26.141 -17.438 1 34.69 593 GLN B C 1
ATOM 9568 O O . GLN B 1 593 ? 24.781 25.828 -17.344 1 34.69 593 GLN B O 1
ATOM 9573 N N . TRP B 1 594 ? 23.094 27.156 -16.891 1 33.78 594 TRP B N 1
ATOM 9574 C CA . TRP B 1 594 ? 23.906 27.875 -15.906 1 33.78 594 TRP B CA 1
ATOM 9575 C C . TRP B 1 594 ? 24.297 26.953 -14.766 1 33.78 594 TRP B C 1
ATOM 9577 O O . TRP B 1 594 ? 25.453 26.969 -14.32 1 33.78 594 TRP B O 1
ATOM 9587 N N . LEU B 1 595 ? 23.391 26.125 -14.352 1 31.77 595 LEU B N 1
ATOM 9588 C CA . LEU B 1 595 ? 23.781 25.109 -13.383 1 31.77 595 LEU B CA 1
ATOM 9589 C C . LEU B 1 595 ? 24.812 24.172 -13.984 1 31.77 595 LEU B C 1
ATOM 9591 O O . LEU B 1 595 ? 25.703 23.672 -13.273 1 31.77 595 LEU B O 1
ATOM 9595 N N . LEU B 1 596 ? 24.609 23.922 -15.219 1 30.38 596 LEU B N 1
ATOM 9596 C CA . LEU B 1 596 ? 25.641 23.172 -15.922 1 30.38 596 LEU B CA 1
ATOM 9597 C C . LEU B 1 596 ? 26.906 24 -16.078 1 30.38 596 LEU B C 1
ATOM 9599 O O . LEU B 1 596 ? 28.016 23.438 -16.156 1 30.38 596 LEU B O 1
ATOM 9603 N N . THR B 1 597 ? 26.812 25.219 -16.438 1 28.86 597 THR B N 1
ATOM 9604 C CA . THR B 1 597 ? 28.016 26 -16.719 1 28.86 597 THR B CA 1
ATOM 9605 C C . THR B 1 597 ? 28.734 26.375 -15.43 1 28.86 597 THR B C 1
ATOM 9607 O O . THR B 1 597 ? 29.906 26.766 -15.461 1 28.86 597 THR B O 1
ATOM 9610 N N . LYS B 1 598 ? 28.031 26.938 -14.492 1 30.62 598 LYS B N 1
ATOM 9611 C CA . LYS B 1 598 ? 28.969 27.109 -13.383 1 30.62 598 LYS B CA 1
ATOM 9612 C C . LYS B 1 598 ? 29.531 25.766 -12.938 1 30.62 598 LYS B C 1
ATOM 9614 O O . LYS B 1 598 ? 28.859 24.75 -13.008 1 30.62 598 LYS B O 1
ATOM 9619 N N . ASN B 1 599 ? 30.891 25.531 -13.141 1 25.53 599 ASN B N 1
ATOM 9620 C CA . ASN B 1 599 ? 31.797 24.391 -12.969 1 25.53 599 ASN B CA 1
ATOM 9621 C C . ASN B 1 599 ? 31.297 23.438 -11.883 1 25.53 599 ASN B C 1
ATOM 9623 O O . ASN B 1 599 ? 31.938 23.297 -10.836 1 25.53 599 ASN B O 1
ATOM 9627 N N . VAL B 1 600 ? 30.125 23.531 -11.523 1 26.52 600 VAL B N 1
ATOM 9628 C CA . VAL B 1 600 ? 29.984 22.328 -10.711 1 26.52 600 VAL B CA 1
ATOM 9629 C C . VAL B 1 600 ? 30.234 21.078 -11.57 1 26.52 600 VAL B C 1
ATOM 9631 O O . VAL B 1 600 ? 29.516 20.828 -12.539 1 26.52 600 VAL B O 1
ATOM 9634 N N . ASN B 1 601 ? 31.562 20.766 -11.852 1 24.27 601 ASN B N 1
ATOM 9635 C CA . ASN B 1 601 ? 32.156 19.672 -12.602 1 24.27 601 ASN B CA 1
ATOM 9636 C C . ASN B 1 601 ? 31.312 18.406 -12.531 1 24.27 601 ASN B C 1
ATOM 9638 O O . ASN B 1 601 ? 31.406 17.641 -11.562 1 24.27 601 ASN B O 1
ATOM 9642 N N . PHE B 1 602 ? 30.281 18.469 -12.82 1 25.5 602 PHE B N 1
ATOM 9643 C CA . PHE B 1 602 ? 29.75 17.125 -12.992 1 25.5 602 PHE B CA 1
ATOM 9644 C C . PHE B 1 602 ? 30.484 16.391 -14.102 1 25.5 602 PHE B C 1
ATOM 9646 O O . PHE B 1 602 ? 30.141 15.258 -14.453 1 25.5 602 PHE B O 1
ATOM 9653 N N . GLN B 1 603 ? 31.094 17.031 -15.023 1 24.59 603 GLN B N 1
ATOM 9654 C CA . GLN B 1 603 ? 31.719 16.469 -16.219 1 24.59 603 GLN B CA 1
ATOM 9655 C C . GLN B 1 603 ? 32.812 15.492 -15.844 1 24.59 603 GLN B C 1
ATOM 9657 O O . GLN B 1 603 ? 32.969 14.453 -16.5 1 24.59 603 GLN B O 1
ATOM 9662 N N . SER B 1 604 ? 33.906 15.906 -15.164 1 24.02 604 SER B N 1
ATOM 9663 C CA . SER B 1 604 ? 35.188 15.219 -14.984 1 24.02 604 SER B CA 1
ATOM 9664 C C . SER B 1 604 ? 35.031 13.984 -14.102 1 24.02 604 SER B C 1
ATOM 9666 O O . SER B 1 604 ? 36.031 13.328 -13.773 1 24.02 604 SER B O 1
ATOM 9668 N N . LEU B 1 605 ? 34.031 13.75 -13.438 1 23 605 LEU B N 1
ATOM 9669 C CA . LEU B 1 605 ? 33.875 12.328 -13.141 1 23 605 LEU B CA 1
ATOM 9670 C C . LEU B 1 605 ? 33.5 11.547 -14.398 1 23 605 LEU B C 1
ATOM 9672 O O . LEU B 1 605 ? 33.312 10.328 -14.344 1 23 605 LEU B O 1
ATOM 9676 N N . SER B 1 606 ? 33.156 12.055 -15.406 1 22.42 606 SER B N 1
ATOM 9677 C CA . SER B 1 606 ? 33.062 11.102 -16.5 1 22.42 606 SER B CA 1
ATOM 9678 C C . SER B 1 606 ? 34.438 10.695 -17.016 1 22.42 606 SER B C 1
ATOM 9680 O O . SER B 1 606 ? 34.656 9.555 -17.438 1 22.42 606 SER B O 1
ATOM 9682 N N . ASN B 1 607 ? 35.406 11.492 -17.281 1 23.56 607 ASN B N 1
ATOM 9683 C CA . ASN B 1 607 ? 36.594 11.164 -18.031 1 23.56 607 ASN B CA 1
ATOM 9684 C C . ASN B 1 607 ? 37.719 10.625 -17.141 1 23.56 607 ASN B C 1
ATOM 9686 O O . ASN B 1 607 ? 38.75 10.203 -17.625 1 23.56 607 ASN B O 1
ATOM 9690 N N . ARG B 1 608 ? 38.188 11.297 -16.031 1 22.83 608 ARG B N 1
ATOM 9691 C CA . ARG B 1 608 ? 39.312 10.742 -15.312 1 22.83 608 ARG B CA 1
ATOM 9692 C C . ARG B 1 608 ? 38.938 9.477 -14.547 1 22.83 608 ARG B C 1
ATOM 9694 O O . ARG B 1 608 ? 37.906 9.438 -13.883 1 22.83 608 ARG B O 1
ATOM 9701 N N . LYS B 1 609 ? 39.719 8.328 -14.773 1 23.55 609 LYS B N 1
ATOM 9702 C CA . LYS B 1 609 ? 39.938 6.992 -14.227 1 23.55 609 LYS B CA 1
ATOM 9703 C C . LYS B 1 609 ? 40.031 7.035 -12.703 1 23.55 609 LYS B C 1
ATOM 9705 O O . LYS B 1 609 ? 40.875 7.762 -12.156 1 23.55 609 LYS B O 1
ATOM 9710 N N . SER B 1 610 ? 39.094 7.105 -12.008 1 20.42 610 SER B N 1
ATOM 9711 C CA . SER B 1 610 ? 39.25 6.996 -10.562 1 20.42 610 SER B CA 1
ATOM 9712 C C . SER B 1 610 ? 40.469 6.164 -10.195 1 20.42 610 SER B C 1
ATOM 9714 O O . SER B 1 610 ? 40.5 4.949 -10.391 1 20.42 610 SER B O 1
ATOM 9716 N N . HIS B 1 611 ? 41.594 6.543 -10.398 1 20.56 611 HIS B N 1
ATOM 9717 C CA . HIS B 1 611 ? 42.875 6.145 -9.836 1 20.56 611 HIS B CA 1
ATOM 9718 C C . HIS B 1 611 ? 42.781 5.98 -8.32 1 20.56 611 HIS B C 1
ATOM 9720 O O . HIS B 1 611 ? 43.562 5.246 -7.723 1 20.56 611 HIS B O 1
ATOM 9726 N N . TRP B 1 612 ? 42.344 6.848 -7.637 1 19.05 612 TRP B N 1
ATOM 9727 C CA . TRP B 1 612 ? 42.688 6.543 -6.25 1 19.05 612 TRP B CA 1
ATOM 9728 C C . TRP B 1 612 ? 41.844 5.406 -5.711 1 19.05 612 TRP B C 1
ATOM 9730 O O . TRP B 1 612 ? 42.031 4.977 -4.566 1 19.05 612 TRP B O 1
ATOM 9740 N N . LEU B 1 613 ? 40.812 5.016 -6.23 1 17.28 613 LEU B N 1
ATOM 9741 C CA . LEU B 1 613 ? 40.656 3.68 -5.664 1 17.28 613 LEU B CA 1
ATOM 9742 C C . LEU B 1 613 ? 41.625 2.695 -6.332 1 17.28 613 LEU B C 1
ATOM 9744 O O . LEU B 1 613 ? 41.719 1.541 -5.91 1 17.28 613 LEU B O 1
ATOM 9748 N N . VAL B 1 614 ? 42.219 2.93 -7.527 1 16.8 614 VAL B N 1
ATOM 9749 C CA . VAL B 1 614 ? 43.125 1.845 -7.879 1 16.8 614 VAL B CA 1
ATOM 9750 C C . VAL B 1 614 ? 44.531 2.135 -7.324 1 16.8 614 VAL B C 1
ATOM 9752 O O . VAL B 1 614 ? 45.5 1.495 -7.715 1 16.8 614 VAL B O 1
ATOM 9755 N N . SER B 1 615 ? 44.844 3.143 -6.512 1 17.02 615 SER B N 1
ATOM 9756 C CA . SER B 1 615 ? 46.062 2.682 -5.875 1 17.02 615 SER B CA 1
ATOM 9757 C C . SER B 1 615 ? 45.781 1.734 -4.715 1 17.02 615 SER B C 1
ATOM 9759 O O . SER B 1 615 ? 44.812 1.939 -3.973 1 17.02 615 SER B O 1
#

Nearest PDB structures (foldseek):
  5ydj-assembly1_A-2  TM=8.817E-01  e=1.628E-49  Anopheles gambiae
  5ydh-assembly1_A-2  TM=8.708E-01  e=5.167E-48  Anopheles gambiae
  5a7g-assembly1_A  TM=8.595E-01  e=1.182E-43  Homo sapiens
  8axc-assembly4_D  TM=8.560E-01  e=4.579E-44  Mus musculus
  6h0v-assembly1_A  TM=8.460E-01  e=1.249E-43  Homo sapiens

Sequence (1230 aa):
MKLLSVVVLAFSTTIVESGLRHPSVDTGLGTVLGQRRNFSTRFLKESVEVRYYLGIPYARPPIDEMRFRQAEPADPFEGIYNATEVPPSCIQERRPYFEHLTAGSTYSEDCLYLNIFVPATAPPNATVMVFIHGGLFEWGSGSDFPHNPFPLVATGNVIVVTFNFRLNIFGFLTSGDTAIPPNIALTDQQLALKWVNENIAAFGGDPSKVTIFGEGSGAVSVGWHLLSPSSRGYLQRAVLQSGNPLESSVELISPETAFKNIQTVADFADCKPPNPENTTFIADCLRLKTVDELLDLQNQLQLVYPTERLFDPVVDGVFFPKNISDLLEDGLYSDVDVLLGTTRDVGTFLAYSLFNFPTEKPSVDRAALSVMSAGMNNSVIYALLGAIYSDSIEKEGNYFDALADAVGDARSTCRMTDFAIRVQEAGSNVFMYYLTHVPTRSIWNFSTGDVTHFDDLQFIFGVPFQDNLFSIPSYEEVKLSFYVMRMWTNFAKSGDPNLPARLPKNIEKWPKFSSDSKKYKELDINFSNKANLREYYCIFWDYALPRLLRLQGNLVYFVAYHPVNHVENPNGVMWVSQSAIFNMVHGTIKQKQWLLTKNVNFQSLSNRKSHWLVSMKLLSVVVLAFSTTIVESGLRHPSVDTGLGTVLGQRRNFSTRFLKESVEVRYYLGIPYARPPIDEMRFRQAEPADPFEGIYNATEVPPSCIQERRPYFEHLTAGSTYSEDCLYLNIFVPATAPPNATVMVFIHGGLFEWGSGSDFPHNPFPLVATGNVIVVTFNFRLNIFGFLTSGDTAIPPNIALTDQQLALKWVNENIAAFGGDPSKVTIFGEGSGAVSVGWHLLSPSSRGYLQRAVLQSGNPLESSVELISPETAFKNIQTVADFADCKPPNPENTTFIADCLRLKTVDELLDLQNQLQLVYPTERLFDPVVDGVFFPKNISDLLEDGLYSDVDVLLGTTRDVGTFLAYSLFNFPTEKPSVDRAALSVMSAGMNNSVIYALLGAIYSDSIEKEGNYFDALADAVGDARSTCRMTDFAIRVQEAGSNVFMYYLTHVPTRSIWNFSTGDVTHFDDLQFIFGVPFQDNLFSIPSYEEVKLSFYVMRMWTNFAKSGDPNLPARLPKNIEKWPKFSSDSKKYKELDINFSNKANLREYYCIFWDYALPRLLRLQGNLVYFVAYHPVNHVENPNGVMWVSQSAIFNMVHGTIKQKQWLLTKNVNFQSLSNRKSHWLVS

Radius of gyration: 38.67 Å; Cα contacts (8 Å, |Δi|>4): 2519; chains: 2; bounding box: 97×119×67 Å